Protein 3WG9 (pdb70)

Structure (mmCIF, N/CA/C/O backbone):
data_3WG9
#
_entry.id   3WG9
#
_cell.length_a   73.412
_cell.length_b   90.098
_cell.length_c   171.637
_cell.angle_alpha   90.00
_cell.angle_beta   90.00
_cell.angle_gamma   90.00
#
_symmetry.space_group_name_H-M   'P 21 21 21'
#
loop_
_entity.id
_entity.type
_entity.pdbx_description
1 polymer 'Redox-sensing transcriptional repressor rex'
2 non-polymer 'SULFATE ION'
3 water water
#
loop_
_atom_site.group_PDB
_atom_site.id
_atom_site.type_symbol
_atom_site.label_atom_id
_atom_site.label_alt_id
_atom_site.label_comp_id
_atom_site.label_asym_id
_atom_site.label_entity_id
_atom_site.label_seq_id
_atom_site.pdbx_PDB_ins_code
_atom_site.Cartn_x
_atom_site.Cartn_y
_atom_site.Cartn_z
_atom_site.occupancy
_atom_site.B_iso_or_equiv
_atom_site.auth_seq_id
_atom_site.auth_comp_id
_atom_site.auth_asym_id
_atom_site.auth_atom_id
_atom_site.pdbx_PDB_model_num
ATOM 1 N N . LYS A 1 4 ? 2.710 45.306 80.925 1.00 65.01 4 LYS A N 1
ATOM 2 C CA . LYS A 1 4 ? 3.563 44.679 79.852 1.00 64.44 4 LYS A CA 1
ATOM 3 C C . LYS A 1 4 ? 3.983 43.220 80.095 1.00 62.08 4 LYS A C 1
ATOM 4 O O . LYS A 1 4 ? 4.178 42.491 79.120 1.00 62.76 4 LYS A O 1
ATOM 10 N N . THR A 1 5 ? 4.131 42.788 81.355 1.00 60.20 5 THR A N 1
ATOM 11 C CA . THR A 1 5 ? 4.241 41.331 81.655 1.00 57.27 5 THR A CA 1
ATOM 12 C C . THR A 1 5 ? 3.066 40.823 82.487 1.00 58.07 5 THR A C 1
ATOM 13 O O . THR A 1 5 ? 2.354 41.632 83.068 1.00 58.27 5 THR A O 1
ATOM 17 N N . ILE A 1 6 ? 2.889 39.496 82.520 1.00 56.43 6 ILE A N 1
ATOM 18 C CA . ILE A 1 6 ? 1.983 38.788 83.436 1.00 55.97 6 ILE A CA 1
ATOM 19 C C . ILE A 1 6 ? 2.630 38.587 84.800 1.00 55.78 6 ILE A C 1
ATOM 20 O O . ILE A 1 6 ? 2.091 39.047 85.815 1.00 58.44 6 ILE A O 1
ATOM 25 N N . VAL A 1 7 ? 3.802 37.954 84.843 1.00 51.84 7 VAL A N 1
ATOM 26 C CA . VAL A 1 7 ? 4.508 37.739 86.093 1.00 50.45 7 VAL A CA 1
ATOM 27 C C . VAL A 1 7 ? 5.387 38.971 86.364 1.00 50.24 7 VAL A C 1
ATOM 28 O O . VAL A 1 7 ? 5.773 39.703 85.432 1.00 49.76 7 VAL A O 1
ATOM 32 N N . SER A 1 8 ? 5.705 39.229 87.632 1.00 51.05 8 SER A N 1
ATOM 33 C CA . SER A 1 8 ? 6.422 40.478 87.910 1.00 49.04 8 SER A CA 1
ATOM 34 C C . SER A 1 8 ? 7.889 40.460 87.471 1.00 48.15 8 SER A C 1
ATOM 35 O O . SER A 1 8 ? 8.604 39.468 87.662 1.00 47.98 8 SER A O 1
ATOM 38 N N . MET A 1 9 ? 8.374 41.619 87.028 1.00 47.32 9 MET A N 1
ATOM 39 C CA . MET A 1 9 ? 9.756 41.727 86.569 1.00 45.57 9 MET A CA 1
ATOM 40 C C . MET A 1 9 ? 10.723 41.307 87.654 1.00 44.73 9 MET A C 1
ATOM 41 O O . MET A 1 9 ? 11.760 40.711 87.387 1.00 42.25 9 MET A O 1
ATOM 46 N N . ALA A 1 10 ? 10.389 41.574 88.908 1.00 45.46 10 ALA A N 1
ATOM 47 C CA . ALA A 1 10 ? 11.324 41.205 89.963 1.00 44.56 10 ALA A CA 1
ATOM 48 C C . ALA A 1 10 ? 11.360 39.676 90.055 1.00 44.74 10 ALA A C 1
ATOM 49 O O . ALA A 1 10 ? 12.407 39.087 90.375 1.00 46.74 10 ALA A O 1
ATOM 51 N N . VAL A 1 11 ? 10.229 39.031 89.792 1.00 45.07 11 VAL A N 1
ATOM 52 C CA . VAL A 1 11 ? 10.258 37.550 89.732 1.00 45.03 11 VAL A CA 1
ATOM 53 C C . VAL A 1 11 ? 11.037 37.119 88.471 1.00 41.92 11 VAL A C 1
ATOM 54 O O . VAL A 1 11 ? 11.959 36.329 88.564 1.00 41.65 11 VAL A O 1
ATOM 58 N N . ILE A 1 12 ? 10.717 37.701 87.327 1.00 40.53 12 ILE A N 1
ATOM 59 C CA . ILE A 1 12 ? 11.359 37.268 86.066 1.00 39.60 12 ILE A CA 1
ATOM 60 C C . ILE A 1 12 ? 12.890 37.324 86.150 1.00 40.76 12 ILE A C 1
ATOM 61 O O . ILE A 1 12 ? 13.601 36.402 85.675 1.00 39.88 12 ILE A O 1
ATOM 66 N N . ARG A 1 13 ? 13.428 38.385 86.775 1.00 39.37 13 ARG A N 1
ATOM 67 C CA . ARG A 1 13 ? 14.870 38.535 86.874 1.00 37.77 13 ARG A CA 1
ATOM 68 C C . ARG A 1 13 ? 15.567 37.567 87.845 1.00 39.70 13 ARG A C 1
ATOM 69 O O . ARG A 1 13 ? 16.773 37.335 87.726 1.00 35.86 13 ARG A O 1
ATOM 77 N N . ARG A 1 14 ? 14.831 36.922 88.755 1.00 38.38 14 ARG A N 1
ATOM 78 C CA . ARG A 1 14 ? 15.505 35.897 89.568 1.00 39.67 14 ARG A CA 1
ATOM 79 C C . ARG A 1 14 ? 15.553 34.547 88.869 1.00 37.96 14 ARG A C 1
ATOM 80 O O . ARG A 1 14 ? 16.403 33.700 89.207 1.00 41.15 14 ARG A O 1
ATOM 88 N N . LEU A 1 15 ? 14.683 34.361 87.882 1.00 38.37 15 LEU A N 1
ATOM 89 C CA . LEU A 1 15 ? 14.609 33.068 87.156 1.00 39.57 15 LEU A CA 1
ATOM 90 C C . LEU A 1 15 ? 15.874 32.636 86.438 1.00 39.74 15 LEU A C 1
ATOM 91 O O . LEU A 1 15 ? 16.244 31.459 86.487 1.00 40.92 15 LEU A O 1
ATOM 96 N N . PRO A 1 16 ? 16.587 33.583 85.778 1.00 38.61 16 PRO A N 1
ATOM 97 C CA . PRO A 1 16 ? 17.828 33.103 85.168 1.00 38.08 16 PRO A CA 1
ATOM 98 C C . PRO A 1 16 ? 18.818 32.706 86.222 1.00 37.43 16 PRO A C 1
ATOM 99 O O . PRO A 1 16 ? 19.654 31.866 85.974 1.00 39.00 16 PRO A O 1
ATOM 103 N N . ARG A 1 17 ? 18.768 33.319 87.387 1.00 38.89 17 ARG A N 1
ATOM 104 C CA . ARG A 1 17 ? 19.691 32.911 88.439 1.00 40.96 17 ARG A CA 1
ATOM 105 C C . ARG A 1 17 ? 19.371 31.490 88.947 1.00 42.02 17 ARG A C 1
ATOM 106 O O . ARG A 1 17 ? 20.270 30.653 89.208 1.00 42.92 17 ARG A O 1
ATOM 114 N N . TYR A 1 18 ? 18.083 31.192 89.081 1.00 43.15 18 TYR A N 1
ATOM 115 C CA . TYR A 1 18 ? 17.743 29.796 89.454 1.00 41.94 18 TYR A CA 1
ATOM 116 C C . TYR A 1 18 ? 18.276 28.813 88.393 1.00 41.67 18 TYR A C 1
ATOM 117 O O . TYR A 1 18 ? 18.907 27.773 88.710 1.00 42.06 18 TYR A O 1
ATOM 126 N N . HIS A 1 19 ? 18.037 29.146 87.126 1.00 40.54 19 HIS A N 1
ATOM 127 C CA . HIS A 1 19 ? 18.511 28.336 86.012 1.00 42.05 19 HIS A CA 1
ATOM 128 C C . HIS A 1 19 ? 20.028 28.032 86.042 1.00 43.36 19 HIS A C 1
ATOM 129 O O . HIS A 1 19 ? 20.440 26.895 85.748 1.00 42.28 19 HIS A O 1
ATOM 136 N N . ARG A 1 20 ? 20.863 29.062 86.277 1.00 43.39 20 ARG A N 1
ATOM 137 C CA . ARG A 1 20 ? 22.337 28.849 86.386 1.00 44.13 20 ARG A CA 1
ATOM 138 C C . ARG A 1 20 ? 22.747 27.834 87.469 1.00 43.96 20 ARG A C 1
ATOM 139 O O . ARG A 1 20 ? 23.491 26.881 87.232 1.00 47.23 20 ARG A O 1
ATOM 147 N N . TYR A 1 21 ? 22.209 28.025 88.648 1.00 45.00 21 TYR A N 1
ATOM 148 C CA . TYR A 1 21 ? 22.478 27.152 89.752 1.00 49.34 21 TYR A CA 1
ATOM 149 C C . TYR A 1 21 ? 21.961 25.747 89.492 1.00 51.57 21 TYR A C 1
ATOM 150 O O . TYR A 1 21 ? 22.656 24.765 89.770 1.00 53.44 21 TYR A O 1
ATOM 159 N N . LEU A 1 22 ? 20.746 25.641 88.945 1.00 49.91 22 LEU A N 1
ATOM 160 C CA . LEU A 1 22 ? 20.233 24.321 88.635 1.00 51.25 22 LEU A CA 1
ATOM 161 C C . LEU A 1 22 ? 21.024 23.669 87.531 1.00 51.95 22 LEU A C 1
ATOM 162 O O . LEU A 1 22 ? 21.304 22.487 87.634 1.00 53.01 22 LEU A O 1
ATOM 167 N N . GLU A 1 23 ? 21.484 24.449 86.549 1.00 52.04 23 GLU A N 1
ATOM 168 C CA . GLU A 1 23 ? 22.369 23.919 85.516 1.00 54.98 23 GLU A CA 1
ATOM 169 C C . GLU A 1 23 ? 23.704 23.375 86.050 1.00 58.31 23 GLU A C 1
ATOM 170 O O . GLU A 1 23 ? 24.299 22.491 85.393 1.00 62.46 23 GLU A O 1
ATOM 176 N N . GLU A 1 24 ? 24.164 23.898 87.183 1.00 58.39 24 GLU A N 1
ATOM 177 C CA . GLU A 1 24 ? 25.435 23.508 87.794 1.00 60.76 24 GLU A CA 1
ATOM 178 C C . GLU A 1 24 ? 25.216 22.189 88.565 1.00 62.22 24 GLU A C 1
ATOM 179 O O . GLU A 1 24 ? 25.872 21.172 88.282 1.00 63.67 24 GLU A O 1
ATOM 185 N N . LEU A 1 25 ? 24.250 22.190 89.480 1.00 61.86 25 LEU A N 1
ATOM 186 C CA . LEU A 1 25 ? 23.807 20.951 90.129 1.00 62.52 25 LEU A CA 1
ATOM 187 C C . LEU A 1 25 ? 23.607 19.804 89.167 1.00 63.77 25 LEU A C 1
ATOM 188 O O . LEU A 1 25 ? 24.013 18.664 89.451 1.00 65.23 25 LEU A O 1
ATOM 193 N N . LEU A 1 26 ? 22.965 20.092 88.042 1.00 62.85 26 LEU A N 1
ATOM 194 C CA . LEU A 1 26 ? 22.700 19.102 87.015 1.00 65.36 26 LEU A CA 1
ATOM 195 C C . LEU A 1 26 ? 23.960 18.542 86.352 1.00 67.39 26 LEU A C 1
ATOM 196 O O . LEU A 1 26 ? 23.961 17.396 85.878 1.00 69.24 26 LEU A O 1
ATOM 201 N N . LYS A 1 27 ? 25.010 19.354 86.280 1.00 68.10 27 LYS A N 1
ATOM 202 C CA . LYS A 1 27 ? 26.302 18.906 85.739 1.00 69.94 27 LYS A CA 1
ATOM 203 C C . LYS A 1 27 ? 26.994 18.057 86.791 1.00 70.89 27 LYS A C 1
ATOM 204 O O . LYS A 1 27 ? 27.549 17.012 86.470 1.00 73.28 27 LYS A O 1
ATOM 210 N N . ASN A 1 28 ? 26.905 18.476 88.051 1.00 71.14 28 ASN A N 1
ATOM 211 C CA . ASN A 1 28 ? 27.408 17.677 89.171 1.00 72.34 28 ASN A CA 1
ATOM 212 C C . ASN A 1 28 ? 26.547 16.465 89.535 1.00 73.40 28 ASN A C 1
ATOM 213 O O . ASN A 1 28 ? 26.523 16.060 90.697 1.00 75.20 28 ASN A O 1
ATOM 218 N N . ASP A 1 29 ? 25.839 15.897 88.562 1.00 72.85 29 ASP A N 1
ATOM 219 C CA . ASP A 1 29 ? 24.868 14.818 88.788 1.00 72.84 29 ASP A CA 1
ATOM 220 C C . ASP A 1 29 ? 24.212 14.818 90.150 1.00 72.30 29 ASP A C 1
ATOM 221 O O . ASP A 1 29 ? 24.015 13.750 90.728 1.00 74.78 29 ASP A O 1
ATOM 226 N N . VAL A 1 30 ? 23.870 15.989 90.672 1.00 69.44 30 VAL A N 1
ATOM 227 C CA . VAL A 1 30 ? 23.059 16.062 91.887 1.00 69.33 30 VAL A CA 1
ATOM 228 C C . VAL A 1 30 ? 21.589 15.824 91.494 1.00 70.15 30 VAL A C 1
ATOM 229 O O . VAL A 1 30 ? 21.091 16.459 90.540 1.00 67.75 30 VAL A O 1
ATOM 233 N N . LYS A 1 31 ? 20.930 14.883 92.191 1.00 69.44 31 LYS A N 1
ATOM 234 C CA . LYS A 1 31 ? 19.547 14.513 91.916 1.00 68.88 31 LYS A CA 1
ATOM 235 C C . LYS A 1 31 ? 18.500 15.443 92.499 1.00 67.82 31 LYS A C 1
ATOM 236 O O . LYS A 1 31 ? 17.556 15.789 91.809 1.00 66.92 31 LYS A O 1
ATOM 242 N N . ARG A 1 32 ? 18.595 15.763 93.782 1.00 69.17 32 ARG A N 1
ATOM 243 C CA . ARG A 1 32 ? 17.623 16.665 94.415 1.00 70.70 32 ARG A CA 1
ATOM 244 C C . ARG A 1 32 ? 18.323 17.737 95.242 1.00 71.39 32 ARG A C 1
ATOM 245 O O . ARG A 1 32 ? 19.526 17.606 95.502 1.00 71.93 32 ARG A O 1
ATOM 253 N N . ILE A 1 33 ? 17.566 18.779 95.628 1.00 70.86 33 ILE A N 1
ATOM 254 C CA . ILE A 1 33 ? 17.980 19.841 96.563 1.00 71.11 33 ILE A CA 1
ATOM 255 C C . ILE A 1 33 ? 16.758 20.374 97.300 1.00 72.13 33 ILE A C 1
ATOM 256 O O . 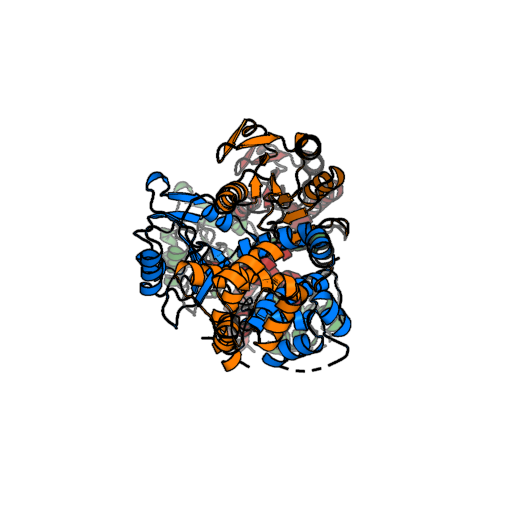ILE A 1 33 ? 15.707 20.629 96.692 1.00 70.26 33 ILE A O 1
ATOM 261 N N . SER A 1 34 ? 16.918 20.572 98.607 1.00 74.58 34 SER A N 1
ATOM 262 C CA . SER A 1 34 ? 15.858 21.099 99.458 1.00 76.64 34 SER A CA 1
ATOM 263 C C . SER A 1 34 ? 15.583 22.558 99.106 1.00 76.16 34 SER A C 1
ATOM 264 O O . SER A 1 34 ? 16.436 23.226 98.486 1.00 74.75 34 SER A O 1
ATOM 267 N N . SER A 1 35 ? 14.408 23.066 99.494 1.00 77.09 35 SER A N 1
ATOM 268 C CA . SER A 1 35 ? 14.184 24.525 99.406 1.00 76.22 35 SER A CA 1
ATOM 269 C C . SER A 1 35 ? 15.189 25.217 100.320 1.00 76.00 35 SER A C 1
ATOM 270 O O . SER A 1 35 ? 15.710 26.279 99.966 1.00 75.12 35 SER A O 1
ATOM 273 N N . ARG A 1 36 ? 15.479 24.596 101.470 1.00 77.52 36 ARG A N 1
ATOM 274 C CA . ARG A 1 36 ? 16.437 25.140 102.458 1.00 77.99 36 ARG A CA 1
ATOM 275 C C . ARG A 1 36 ? 17.781 25.457 101.821 1.00 76.14 36 ARG A C 1
ATOM 276 O O . ARG A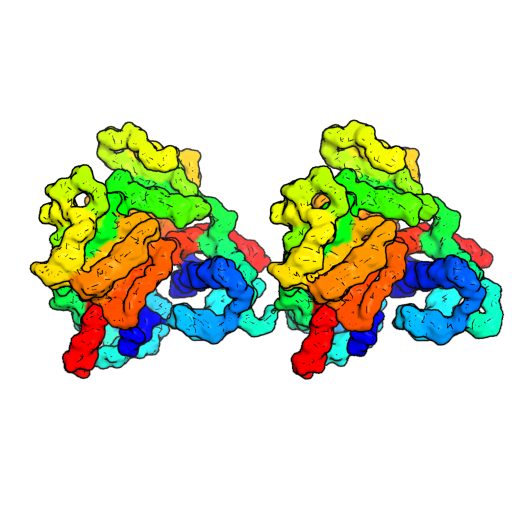 1 36 ? 18.239 26.607 101.867 1.00 74.92 36 ARG A O 1
ATOM 284 N N . GLU A 1 37 ? 18.406 24.430 101.245 1.00 76.26 37 GLU A N 1
ATOM 285 C CA . GLU A 1 37 ? 19.662 24.589 100.506 1.00 75.84 37 GLU A CA 1
ATOM 286 C C . GLU A 1 37 ? 19.608 25.645 99.409 1.00 73.33 37 GLU A C 1
ATOM 287 O O . GLU A 1 37 ? 20.605 26.330 99.111 1.00 73.50 37 GLU A O 1
ATOM 293 N N . LEU A 1 38 ? 18.455 25.755 98.769 1.00 71.78 38 LEU A N 1
ATOM 294 C CA . LEU A 1 38 ? 18.364 26.657 97.633 1.00 69.21 38 LEU A CA 1
ATOM 295 C C . LEU A 1 38 ? 18.133 28.080 98.134 1.00 69.06 38 LEU A C 1
ATOM 296 O O . LEU A 1 38 ? 18.912 28.954 97.779 1.00 68.28 38 LEU A O 1
ATOM 301 N N . SER A 1 39 ? 17.127 28.286 98.999 1.00 70.09 39 SER A N 1
ATOM 302 C CA . SER A 1 39 ? 16.792 29.583 99.644 1.00 70.15 39 SER A CA 1
ATOM 303 C C . SER A 1 39 ? 18.009 30.220 100.284 1.00 71.55 39 SER A C 1
ATOM 304 O O . SER A 1 39 ? 18.079 31.455 100.513 1.00 71.84 39 SER A O 1
ATOM 307 N N . GLU A 1 40 ? 18.903 29.314 100.672 1.00 73.18 40 GLU A N 1
ATOM 308 C CA . GLU A 1 40 ? 20.265 29.621 101.070 1.00 73.87 40 GLU A CA 1
ATOM 309 C C . GLU A 1 40 ? 21.056 30.179 99.886 1.00 71.70 40 GLU A C 1
ATOM 310 O O . GLU A 1 40 ? 21.235 31.404 99.786 1.00 72.67 40 GLU A O 1
ATOM 316 N N . LYS A 1 41 ? 21.510 29.329 98.966 1.00 71.25 41 LYS A N 1
ATOM 317 C CA . LYS A 1 41 ? 22.387 29.848 97.906 1.00 69.45 41 LYS A CA 1
ATOM 318 C C . LYS A 1 41 ? 21.884 31.016 97.069 1.00 67.92 41 LYS A C 1
ATOM 319 O O . LYS A 1 41 ? 22.697 31.742 96.502 1.00 67.40 41 LYS A O 1
ATOM 325 N N . MET A 1 42 ? 20.569 31.191 96.967 1.00 67.36 42 MET A N 1
ATOM 326 C CA . MET A 1 42 ? 20.021 32.354 96.262 1.00 65.59 42 MET A CA 1
ATOM 327 C C . MET A 1 42 ? 19.890 33.593 97.172 1.00 66.35 42 MET A C 1
ATOM 328 O O . MET A 1 42 ? 19.369 34.617 96.728 1.00 66.46 42 MET A O 1
ATOM 333 N N . GLY A 1 43 ? 20.251 33.493 98.450 1.00 66.82 43 GLY A N 1
ATOM 334 C CA . GLY A 1 43 ? 19.721 34.448 99.419 1.00 66.49 43 GLY A CA 1
ATOM 335 C C . GLY A 1 43 ? 18.329 34.995 99.075 1.00 66.52 43 GLY A C 1
ATOM 336 O O . GLY A 1 43 ? 18.085 36.203 99.224 1.00 66.47 43 GLY A O 1
ATOM 337 N N . VAL A 1 44 ? 17.411 34.141 98.602 1.00 66.38 44 VAL A N 1
ATOM 338 C CA . VAL A 1 44 ? 15.961 34.490 98.556 1.00 65.76 44 VAL A CA 1
ATOM 339 C C . VAL A 1 44 ? 15.049 33.561 99.426 1.00 67.97 44 VAL A C 1
ATOM 340 O O . VAL A 1 44 ? 15.249 32.318 99.483 1.00 68.44 44 VAL A O 1
ATOM 344 N N . THR A 1 45 ? 14.042 34.169 100.079 1.00 68.51 45 THR A N 1
ATOM 345 C CA . THR A 1 45 ? 13.225 33.472 101.103 1.00 68.96 45 THR A CA 1
ATOM 346 C C . THR A 1 45 ? 12.778 32.109 100.557 1.00 69.18 45 THR A C 1
ATOM 347 O O . THR A 1 45 ? 12.254 32.018 99.425 1.00 68.33 45 THR A O 1
ATOM 351 N N . ALA A 1 46 ? 12.983 31.050 101.351 1.00 69.58 46 ALA A N 1
ATOM 352 C CA . ALA A 1 46 ? 12.729 29.727 100.824 1.00 68.84 46 ALA A CA 1
ATOM 353 C C . ALA A 1 46 ? 11.291 29.843 100.364 1.00 69.36 46 ALA A C 1
ATOM 354 O O . ALA A 1 46 ? 10.826 29.094 99.468 1.00 69.79 46 ALA A O 1
ATOM 356 N N . SER A 1 47 ? 10.614 30.838 100.953 1.00 68.78 47 SER A N 1
ATOM 357 C CA . SER A 1 47 ? 9.208 31.093 100.650 1.00 68.58 47 SER A CA 1
ATOM 358 C C . SER A 1 47 ? 9.077 31.703 99.269 1.00 66.22 47 SER A C 1
ATOM 359 O O . SER A 1 47 ? 8.288 31.246 98.434 1.00 67.60 47 SER A O 1
ATOM 362 N N . GLN A 1 48 ? 9.823 32.780 99.061 1.00 64.68 48 GLN A N 1
ATOM 363 C CA . GLN A 1 48 ? 9.785 33.497 97.783 1.00 62.42 48 GLN A CA 1
ATOM 364 C C . GLN A 1 48 ? 10.261 32.607 96.611 1.00 61.25 48 GLN A C 1
ATOM 365 O O . GLN A 1 48 ? 9.506 32.416 95.630 1.00 63.74 48 GLN A O 1
ATOM 371 N N . ILE A 1 49 ? 11.416 31.944 96.725 1.00 61.11 49 ILE A N 1
ATOM 372 C CA . ILE A 1 49 ? 11.637 30.796 95.771 1.00 60.21 49 ILE A CA 1
ATOM 373 C C . ILE A 1 49 ? 10.407 29.947 95.503 1.00 60.14 49 ILE A C 1
ATOM 374 O O . ILE A 1 49 ? 10.001 29.779 94.339 1.00 60.44 49 ILE A O 1
ATOM 379 N N . ARG A 1 50 ? 9.823 29.382 96.573 1.00 61.18 50 ARG A N 1
ATOM 380 C CA . ARG A 1 50 ? 8.643 28.523 96.422 1.00 61.65 50 ARG A CA 1
ATOM 381 C C . ARG A 1 50 ? 7.569 29.396 95.782 1.00 60.86 50 ARG A C 1
ATOM 382 O O . ARG A 1 50 ? 6.860 28.969 94.871 1.00 61.49 50 ARG A O 1
ATOM 390 N N . GLN A 1 51 ? 7.494 30.657 96.205 1.00 61.62 51 GLN A N 1
ATOM 391 C CA . GLN A 1 51 ? 6.454 31.542 95.649 1.00 61.12 51 GLN A CA 1
ATOM 392 C C . GLN A 1 51 ? 6.797 32.014 94.244 1.00 59.32 51 GLN A C 1
ATOM 393 O O . GLN A 1 51 ? 5.874 32.262 93.445 1.00 61.01 51 GLN A O 1
ATOM 399 N N . ASP A 1 52 ? 8.098 32.177 93.954 1.00 57.68 52 ASP A N 1
ATOM 400 C CA . ASP A 1 52 ? 8.547 32.471 92.547 1.00 55.45 52 ASP A CA 1
ATOM 401 C C . ASP A 1 52 ? 7.961 31.352 91.645 1.00 55.21 52 ASP A C 1
ATOM 402 O O . ASP A 1 52 ? 7.144 31.577 90.717 1.00 53.16 52 ASP A O 1
ATOM 407 N N . LEU A 1 53 ? 8.255 30.111 92.025 1.00 57.10 53 LEU A N 1
ATOM 408 C CA . LEU A 1 53 ? 7.906 28.954 91.194 1.00 57.24 53 LEU A CA 1
ATOM 409 C C . LEU A 1 53 ? 6.404 28.727 91.076 1.00 60.25 53 LEU A C 1
ATOM 410 O O . LEU A 1 53 ? 5.889 28.410 89.982 1.00 58.35 53 LEU A O 1
ATOM 415 N N . ASN A 1 54 ? 5.690 28.984 92.186 1.00 62.58 54 ASN A N 1
ATOM 416 C CA . ASN A 1 54 ? 4.228 28.831 92.207 1.00 63.19 54 ASN A CA 1
ATOM 417 C C . ASN A 1 54 ? 3.526 29.728 91.218 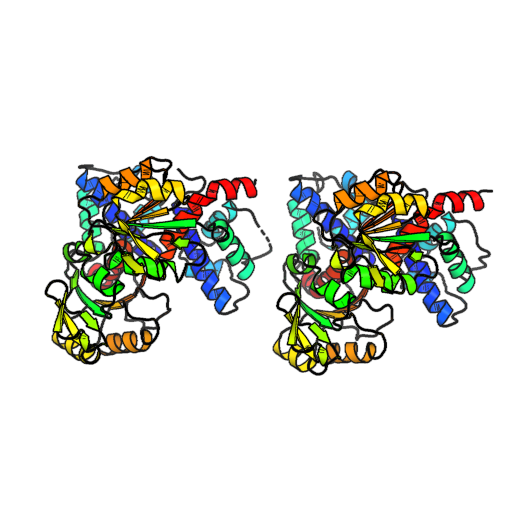1.00 62.97 54 ASN A C 1
ATOM 418 O O . ASN A 1 54 ? 2.305 29.629 91.015 1.00 63.30 54 ASN A O 1
ATOM 423 N N . ASN A 1 55 ? 4.301 30.613 90.590 1.00 60.45 55 ASN A N 1
ATOM 424 C CA . ASN A 1 55 ? 3.748 31.428 89.523 1.00 59.74 55 ASN A CA 1
ATOM 425 C C . ASN A 1 55 ? 3.559 30.557 88.308 1.00 59.60 55 ASN A C 1
ATOM 426 O O . ASN A 1 55 ? 2.778 30.904 87.407 1.00 60.89 55 ASN A O 1
ATOM 431 N N . PHE A 1 56 ? 4.290 29.434 88.278 1.00 60.45 56 PHE A N 1
ATOM 432 C CA . PHE A 1 56 ? 4.333 28.569 87.088 1.00 60.70 56 PHE A CA 1
ATOM 433 C C . PHE A 1 56 ? 3.803 27.143 87.348 1.00 65.20 56 PHE A C 1
ATOM 434 O O . PHE A 1 56 ? 3.731 26.357 86.412 1.00 65.59 56 PHE A O 1
ATOM 442 N N . GLY A 1 57 ? 3.443 26.835 88.603 1.00 69.74 57 GLY A N 1
ATOM 443 C CA . GLY A 1 57 ? 2.778 25.568 88.994 1.00 73.70 57 GLY A CA 1
ATOM 444 C C . GLY A 1 57 ? 3.665 24.640 89.811 1.00 76.10 57 GLY A C 1
ATOM 445 O O . GLY A 1 57 ? 4.386 25.078 90.722 1.00 77.32 57 GLY A O 1
ATOM 446 N N . GLY A 1 63 ? 7.321 17.834 99.151 1.00 96.49 63 GLY A N 1
ATOM 447 C CA . GLY A 1 63 ? 8.319 17.328 98.218 1.00 94.50 63 GLY A CA 1
ATOM 448 C C . GLY A 1 63 ? 9.448 16.690 99.003 1.00 95.04 63 GLY A C 1
ATOM 449 O O . GLY A 1 63 ? 9.466 16.749 100.240 1.00 95.70 63 GLY A O 1
ATOM 450 N N . TYR A 1 64 ? 10.354 16.036 98.271 1.00 93.62 64 TYR A N 1
ATOM 451 C CA . TYR A 1 64 ? 11.669 15.598 98.781 1.00 92.18 64 TYR A CA 1
ATOM 452 C C . TYR A 1 64 ? 12.637 16.777 98.521 1.00 88.63 64 TYR A C 1
ATOM 453 O O . TYR A 1 64 ? 13.837 16.572 98.282 1.00 87.98 64 TYR A O 1
ATOM 462 N N . GLY A 1 65 ? 12.098 18.002 98.577 1.00 85.33 65 GLY A N 1
ATOM 463 C CA . GLY A 1 65 ? 12.732 19.176 97.960 1.00 79.76 65 GLY A CA 1
ATOM 464 C C . GLY A 1 65 ? 12.290 19.387 96.514 1.00 76.78 65 GLY A C 1
ATOM 465 O O . GLY A 1 65 ? 11.079 19.360 96.198 1.00 77.01 65 GLY A O 1
ATOM 466 N N . TYR A 1 66 ? 13.274 19.642 95.642 1.00 72.25 66 TYR A N 1
ATOM 467 C CA . TYR A 1 66 ? 13.079 19.739 94.185 1.00 65.88 66 TYR A CA 1
ATOM 468 C C . TYR A 1 66 ? 13.898 18.636 93.509 1.00 63.63 66 TYR A C 1
ATOM 469 O O . TYR A 1 66 ? 15.030 18.386 93.913 1.00 61.63 66 TYR A O 1
ATOM 478 N N . ASN A 1 67 ? 13.322 17.935 92.530 1.00 61.09 67 ASN A N 1
ATOM 479 C CA . ASN A 1 67 ? 14.158 17.159 91.605 1.00 60.51 67 ASN A CA 1
ATOM 480 C C . ASN A 1 67 ? 14.922 18.141 90.713 1.00 57.98 67 ASN A C 1
ATOM 481 O O . ASN A 1 67 ? 14.307 18.990 90.060 1.00 54.90 67 ASN A O 1
ATOM 486 N N . VAL A 1 68 ? 16.235 17.950 90.609 1.00 58.43 68 VAL A N 1
ATOM 487 C CA . VAL A 1 68 ? 17.088 18.873 89.855 1.00 56.85 68 VAL A CA 1
ATOM 488 C C . VAL A 1 68 ? 16.769 18.881 88.366 1.00 55.72 68 VAL A C 1
ATOM 489 O O . VAL A 1 68 ? 16.606 19.952 87.788 1.00 54.49 68 VAL A O 1
ATOM 493 N N . GLU A 1 69 ? 16.691 17.717 87.730 1.00 55.35 69 GLU A N 1
ATOM 494 C CA . GLU A 1 69 ? 16.601 17.705 86.284 1.00 53.83 69 GLU A CA 1
ATOM 495 C C . GLU A 1 69 ? 15.237 18.300 85.946 1.00 52.89 69 GLU A C 1
ATOM 496 O O . GLU A 1 69 ? 15.138 19.087 85.010 1.00 49.83 69 GLU A O 1
ATOM 502 N N . GLU A 1 70 ? 14.197 17.889 86.685 1.00 52.08 70 GLU A N 1
ATOM 503 C CA . GLU A 1 70 ? 12.820 18.382 86.463 1.00 51.64 70 GLU A CA 1
ATOM 504 C C . GLU A 1 70 ? 12.724 19.917 86.581 1.00 48.25 70 GLU A C 1
ATOM 505 O O . GLU A 1 70 ? 12.178 20.571 85.694 1.00 44.99 70 GLU A O 1
ATOM 511 N N . LEU A 1 71 ? 13.282 20.480 87.654 1.00 46.17 71 LEU A N 1
ATOM 512 C CA . LEU A 1 71 ? 13.234 21.920 87.860 1.00 45.33 71 LEU A CA 1
ATOM 513 C C . LEU A 1 71 ? 14.081 22.665 86.786 1.00 44.97 71 LEU A C 1
ATOM 514 O O . LEU A 1 71 ? 13.652 23.677 86.226 1.00 42.76 71 LEU A O 1
ATOM 519 N N . TYR A 1 72 ? 15.248 22.115 86.446 1.00 45.77 72 TYR A N 1
ATOM 520 C CA . TYR A 1 72 ? 16.071 22.702 85.395 1.00 44.85 72 TYR A CA 1
ATOM 521 C C . TYR A 1 72 ? 15.335 22.722 84.051 1.00 45.30 72 TYR A C 1
ATOM 522 O O . TYR A 1 72 ? 15.297 23.750 83.357 1.00 41.26 72 TYR A O 1
ATOM 531 N N . ASN A 1 73 ? 14.724 21.594 83.678 1.00 43.04 73 ASN A N 1
ATOM 532 C CA . ASN A 1 73 ? 13.998 21.566 82.420 1.00 44.72 73 ASN A CA 1
ATOM 533 C C . ASN A 1 73 ? 12.835 22.519 82.456 1.00 43.07 73 ASN A C 1
ATOM 534 O O . ASN A 1 73 ? 12.473 23.070 81.416 1.00 41.95 73 ASN A O 1
ATOM 539 N N . ASN A 1 74 ? 12.174 22.618 83.612 1.00 43.07 74 ASN A N 1
ATOM 540 C CA . ASN A 1 74 ? 11.012 23.477 83.717 1.00 44.18 74 ASN A CA 1
ATOM 541 C C . ASN A 1 74 ? 11.480 24.944 83.553 1.00 43.13 74 ASN A C 1
ATOM 542 O O . ASN A 1 74 ? 10.863 25.717 82.845 1.00 43.33 74 ASN A O 1
ATOM 547 N N . LEU A 1 75 ? 12.540 25.304 84.264 1.00 41.91 75 LEU A N 1
ATOM 548 C CA . LEU A 1 75 ? 13.137 26.656 84.137 1.00 41.49 75 LEU A CA 1
ATOM 549 C C . LEU A 1 75 ? 13.566 26.946 82.697 1.00 38.87 75 LEU A C 1
ATOM 550 O O . LEU A 1 75 ? 13.341 28.051 82.198 1.00 40.88 75 LEU A O 1
ATOM 555 N N . THR A 1 76 ? 14.175 25.976 82.024 1.00 40.41 76 THR A N 1
ATOM 556 C CA . THR A 1 76 ? 14.488 26.127 80.625 1.00 39.55 76 THR A CA 1
ATOM 557 C C . THR A 1 76 ? 13.265 26.488 79.756 1.00 40.94 76 THR A C 1
ATOM 558 O O . THR A 1 76 ? 13.329 27.413 78.905 1.00 40.26 76 THR A O 1
ATOM 562 N N . LYS A 1 77 ? 12.144 25.767 79.931 1.00 40.27 77 LYS A N 1
ATOM 563 C CA . LYS A 1 77 ? 10.966 26.074 79.111 1.00 42.17 77 LYS A CA 1
ATOM 564 C C . LYS A 1 77 ? 10.373 27.396 79.529 1.00 39.10 77 LYS A C 1
ATOM 565 O O . LYS A 1 77 ? 9.894 28.157 78.675 1.00 39.60 77 LYS A O 1
ATOM 571 N N . ILE A 1 78 ? 10.340 27.668 80.835 1.00 39.56 78 ILE A N 1
ATOM 572 C CA . ILE A 1 78 ? 9.773 28.953 81.284 1.00 39.14 78 ILE A CA 1
ATOM 573 C C . ILE A 1 78 ? 10.530 30.159 80.676 1.00 39.30 78 ILE A C 1
ATOM 574 O O . ILE A 1 78 ? 9.943 31.212 80.378 1.00 36.60 78 ILE A O 1
ATOM 579 N N . LEU A 1 79 ? 11.846 30.019 80.566 1.00 37.02 79 LEU A N 1
ATOM 580 C CA . LEU A 1 79 ? 12.700 31.101 80.085 1.00 35.96 79 LEU A CA 1
ATOM 581 C C . LEU A 1 79 ? 12.689 31.184 78.558 1.00 36.26 79 LEU A C 1
ATOM 582 O O . LEU A 1 79 ? 13.346 32.035 77.943 1.00 37.29 79 LEU A O 1
ATOM 587 N N . GLY A 1 80 ? 11.904 30.320 77.933 1.00 37.50 80 GLY A N 1
ATOM 588 C CA . GLY A 1 80 ? 11.851 30.234 76.479 1.00 38.18 80 GLY A CA 1
ATOM 589 C C . GLY A 1 80 ? 13.101 29.721 75.798 1.00 38.90 80 GLY A C 1
ATOM 590 O O . GLY A 1 80 ? 13.296 29.910 74.564 1.00 38.45 80 GLY A O 1
ATOM 591 N N . LEU A 1 81 ? 13.945 29.052 76.574 1.00 38.04 81 LEU A N 1
ATOM 592 C CA . LEU A 1 81 ? 15.188 28.496 76.051 1.00 40.36 81 LEU A CA 1
ATOM 593 C C . LEU A 1 81 ? 15.003 27.113 75.394 1.00 43.91 81 LEU A C 1
ATOM 594 O O . LEU A 1 81 ? 15.964 26.408 75.133 1.00 44.80 81 LEU A O 1
ATOM 599 N N . ASP A 1 82 ? 13.771 26.749 75.090 1.00 45.23 82 ASP A N 1
ATOM 600 C CA . ASP A 1 82 ? 13.525 25.526 74.371 1.00 50.27 82 ASP A CA 1
ATOM 601 C C . ASP A 1 82 ? 13.256 25.907 72.918 1.00 50.68 82 ASP A C 1
ATOM 602 O O . ASP A 1 82 ? 12.860 25.054 72.147 1.00 51.14 82 ASP A O 1
ATOM 607 N N . LYS A 1 83 ? 13.411 27.194 72.574 1.00 49.09 83 LYS A N 1
ATOM 608 C CA . LYS A 1 83 ? 13.275 27.680 71.189 1.00 49.64 83 LYS A CA 1
ATOM 609 C C . LYS A 1 83 ? 14.601 28.290 70.759 1.00 47.03 83 LYS A C 1
ATOM 610 O O . LYS A 1 83 ? 15.466 28.563 71.582 1.00 46.93 83 LYS A O 1
ATOM 616 N N . THR A 1 84 ? 14.770 28.543 69.474 1.00 46.32 84 THR A N 1
ATOM 617 C CA . THR A 1 84 ? 15.966 29.252 69.004 1.00 46.04 84 THR A CA 1
ATOM 618 C C . THR A 1 84 ? 15.487 30.641 68.581 1.00 44.28 84 THR A C 1
ATOM 619 O O . THR A 1 84 ? 14.294 30.801 68.286 1.00 44.62 84 THR A O 1
ATOM 623 N N . TYR A 1 85 ? 16.375 31.639 68.649 1.00 41.29 85 TYR A N 1
ATOM 624 C CA . TYR A 1 85 ? 16.063 33.039 68.297 1.00 38.65 85 TYR A CA 1
ATOM 625 C C . TYR A 1 85 ? 17.090 33.465 67.254 1.00 39.13 85 TYR A C 1
ATOM 626 O O . TYR A 1 85 ? 18.264 33.075 67.346 1.00 38.75 85 TYR A O 1
ATOM 635 N N . ASN A 1 86 ? 16.612 34.168 66.231 1.00 37.90 86 ASN A N 1
ATOM 636 C CA . ASN A 1 86 ? 17.477 34.880 65.300 1.00 38.80 86 ASN A CA 1
ATOM 637 C C . ASN A 1 86 ? 17.749 36.312 65.744 1.00 36.26 86 ASN A C 1
ATOM 638 O O . ASN A 1 86 ? 16.833 37.070 66.005 1.00 36.83 86 ASN A O 1
ATOM 643 N N . THR A 1 87 ? 19.029 36.638 65.826 1.00 33.99 87 THR A N 1
ATOM 644 C CA . THR A 1 87 ? 19.469 37.938 66.288 1.00 34.08 87 THR A CA 1
ATOM 645 C C . THR A 1 87 ? 20.249 38.658 65.199 1.00 33.69 87 THR A C 1
ATOM 646 O O . THR A 1 87 ? 20.838 38.024 64.298 1.00 35.09 87 THR A O 1
ATOM 650 N N . ILE A 1 88 ? 20.315 39.975 65.328 1.00 31.15 88 ILE A N 1
ATOM 651 C CA . ILE A 1 88 ? 21.273 40.749 64.565 1.00 32.00 88 ILE A CA 1
ATOM 652 C C . ILE A 1 88 ? 21.858 41.754 65.531 1.00 31.00 88 ILE A C 1
ATOM 653 O O . ILE A 1 88 ? 21.247 42.081 66.565 1.00 29.73 88 ILE A O 1
ATOM 658 N N . ILE A 1 89 ? 23.060 42.210 65.207 1.00 29.89 89 ILE A N 1
ATOM 659 C CA . ILE A 1 89 ? 23.744 43.236 65.983 1.00 29.54 89 ILE A CA 1
ATOM 660 C C . ILE A 1 89 ? 23.884 44.485 65.173 1.00 31.56 89 ILE A C 1
ATOM 661 O O . ILE A 1 89 ? 24.312 44.427 63.986 1.00 33.19 89 ILE A O 1
ATOM 666 N N . ILE A 1 90 ? 23.475 45.603 65.761 1.00 28.50 90 ILE A N 1
ATOM 667 C CA . ILE A 1 90 ? 23.671 46.882 65.101 1.00 31.31 90 ILE A CA 1
ATOM 668 C C . ILE A 1 90 ? 24.864 47.550 65.782 1.00 32.81 90 ILE A C 1
ATOM 669 O O . ILE A 1 90 ? 24.839 47.739 66.984 1.00 32.90 90 ILE A O 1
ATOM 674 N N . GLY A 1 91 ? 25.888 47.933 65.017 1.00 33.80 91 GLY A N 1
ATOM 675 C CA . GLY A 1 91 ? 27.153 48.503 65.536 1.00 33.55 91 GLY A CA 1
ATOM 676 C C . GLY A 1 91 ? 28.277 47.473 65.495 1.00 35.98 91 GLY A C 1
ATOM 677 O O . GLY A 1 91 ? 28.254 46.468 66.242 1.00 34.52 91 GLY A O 1
ATOM 678 N N . ALA A 1 92 ? 29.290 47.711 64.662 1.00 35.77 92 ALA A N 1
ATOM 679 C CA . ALA A 1 92 ? 30.405 46.767 64.563 1.00 38.16 92 ALA A CA 1
ATOM 680 C C . ALA A 1 92 ? 31.673 47.280 65.255 1.00 39.42 92 ALA A C 1
ATOM 681 O O . ALA A 1 92 ? 32.795 46.920 64.875 1.00 41.43 92 ALA A O 1
ATOM 683 N N . GLY A 1 93 ? 31.512 48.168 66.232 1.00 39.96 93 GLY A N 1
ATOM 684 C CA . GLY A 1 93 ? 32.635 48.644 67.033 1.00 37.09 93 GLY A CA 1
ATOM 685 C C . GLY A 1 93 ? 33.112 47.613 68.028 1.00 35.25 93 GLY A C 1
ATOM 686 O O . GLY A 1 93 ? 32.748 46.427 67.918 1.00 34.03 93 GLY A O 1
ATOM 687 N N . ASN A 1 94 ? 33.966 48.005 69.011 1.00 34.35 94 ASN A N 1
ATOM 688 C CA . ASN A 1 94 ? 34.476 46.934 69.910 1.00 32.07 94 ASN A CA 1
ATOM 689 C C . ASN A 1 94 ? 33.356 46.155 70.659 1.00 29.91 94 ASN A C 1
ATOM 690 O O . ASN A 1 94 ? 33.353 44.945 70.740 1.00 30.79 94 ASN A O 1
ATOM 695 N N . LEU A 1 95 ? 32.391 46.888 71.176 1.00 30.06 95 LEU A N 1
ATOM 696 C CA . LEU A 1 95 ? 31.292 46.241 71.941 1.00 30.65 95 LEU A CA 1
ATOM 697 C C . LEU A 1 95 ? 30.477 45.299 71.042 1.00 29.98 95 LEU A C 1
ATOM 698 O O . LEU A 1 95 ? 30.272 44.109 71.334 1.00 29.65 95 LEU A O 1
ATOM 703 N N . GLY A 1 96 ? 30.062 45.810 69.871 1.00 32.32 96 GLY A N 1
ATOM 704 C CA . GLY A 1 96 ? 29.423 44.908 68.900 1.00 30.44 96 GLY A CA 1
ATOM 705 C C . GLY A 1 96 ? 30.178 43.655 68.575 1.00 30.97 96 GLY A C 1
ATOM 706 O O . GLY A 1 96 ? 29.604 42.560 68.477 1.00 29.58 96 GLY A O 1
ATOM 707 N N . GLN A 1 97 ? 31.485 43.782 68.347 1.00 32.31 97 GLN A N 1
ATOM 708 C CA . GLN A 1 97 ? 32.255 42.594 67.982 1.00 33.09 97 GLN A CA 1
ATOM 709 C C . GLN A 1 97 ? 32.420 41.685 69.185 1.00 32.50 97 GLN A C 1
ATOM 710 O O . GLN A 1 97 ? 32.348 40.454 69.075 1.00 32.55 97 GLN A O 1
ATOM 716 N N . ALA A 1 98 ? 32.577 42.316 70.354 1.00 31.50 98 ALA A N 1
ATOM 717 C CA . ALA A 1 98 ? 32.623 41.546 71.623 1.00 33.01 98 ALA A CA 1
ATOM 718 C C . ALA A 1 98 ? 31.353 40.703 71.759 1.00 32.47 98 ALA A C 1
ATOM 719 O O . ALA A 1 98 ? 31.381 39.516 72.078 1.00 33.63 98 ALA A O 1
ATOM 721 N N . ILE A 1 99 ? 30.201 41.310 71.465 1.00 32.91 99 ILE A N 1
ATOM 722 C CA . ILE A 1 99 ? 28.973 40.576 71.645 1.00 31.86 99 ILE A CA 1
ATOM 723 C C . ILE A 1 99 ? 28.823 39.478 70.558 1.00 35.76 99 ILE A C 1
ATOM 724 O O . ILE A 1 99 ? 28.330 38.370 70.820 1.00 35.42 99 ILE A O 1
ATOM 729 N N . ALA A 1 100 ? 29.228 39.776 69.330 1.00 37.33 100 ALA A N 1
ATOM 730 C CA . ALA A 1 100 ? 29.192 38.746 68.271 1.00 40.65 100 ALA A CA 1
ATOM 731 C C . ALA A 1 100 ? 30.055 37.535 68.667 1.00 44.21 100 ALA A C 1
ATOM 732 O O . ALA A 1 100 ? 29.666 36.381 68.442 1.00 46.72 100 ALA A O 1
ATOM 734 N N . ASN A 1 101 ? 31.203 37.810 69.291 1.00 44.93 101 ASN A N 1
ATOM 735 C CA . ASN A 1 101 ? 32.141 36.752 69.669 1.00 47.87 101 ASN A CA 1
ATOM 736 C C . ASN A 1 101 ? 31.852 36.169 71.041 1.00 47.92 101 ASN A C 1
ATOM 737 O O . ASN A 1 101 ? 32.647 35.345 71.517 1.00 47.70 101 ASN A O 1
ATOM 742 N N . TYR A 1 102 ? 30.748 36.588 71.670 1.00 46.36 102 TYR A N 1
ATOM 743 C CA . TYR A 1 102 ? 30.317 36.008 72.960 1.00 47.08 102 TYR A CA 1
ATOM 744 C C . TYR A 1 102 ? 29.554 34.714 72.711 1.00 48.80 102 TYR A C 1
ATOM 745 O O . TYR A 1 102 ? 28.336 34.657 72.887 1.00 49.87 102 TYR A O 1
ATOM 754 N N . THR A 1 103 ? 30.274 33.660 72.332 1.00 50.00 103 THR A N 1
ATOM 755 C CA . THR A 1 103 ? 29.640 32.432 71.824 1.00 49.97 103 THR A CA 1
ATOM 756 C C . THR A 1 103 ? 28.808 31.600 72.820 1.00 48.36 103 THR A C 1
ATOM 757 O O . THR A 1 103 ? 28.096 30.705 72.392 1.00 47.67 103 THR A O 1
ATOM 761 N N . SER A 1 104 ? 28.846 31.900 74.118 1.00 44.92 104 SER A N 1
ATOM 762 C CA . SER A 1 104 ? 27.867 31.286 75.033 1.00 45.78 104 SER A CA 1
ATOM 763 C C . SER A 1 104 ? 26.398 31.527 74.648 1.00 45.06 104 SER A C 1
ATOM 764 O O . SER A 1 104 ? 25.559 30.653 74.845 1.00 47.32 104 SER A O 1
ATOM 767 N N . PHE A 1 105 ? 26.090 32.713 74.130 1.00 45.46 105 PHE A N 1
ATOM 768 C CA . PHE A 1 105 ? 24.708 33.040 73.707 1.00 45.11 105 PHE A CA 1
ATOM 769 C C . PHE A 1 105 ? 24.238 32.117 72.562 1.00 45.00 105 PHE A C 1
ATOM 770 O O . PHE A 1 105 ? 23.141 31.566 72.627 1.00 43.20 105 PHE A O 1
ATOM 778 N N . GLU A 1 106 ? 25.088 31.951 71.539 1.00 46.32 106 GLU A N 1
ATOM 779 C CA . GLU A 1 106 ? 24.859 31.018 70.417 1.00 50.31 106 GLU A CA 1
ATOM 780 C C . GLU A 1 106 ? 24.559 29.617 70.960 1.00 50.88 106 GLU A C 1
ATOM 781 O O . GLU A 1 106 ? 23.536 29.019 70.699 1.00 51.96 106 GLU A O 1
ATOM 787 N N . LYS A 1 107 ? 25.481 29.128 71.770 1.00 53.30 107 LYS A N 1
ATOM 788 C CA . LYS A 1 107 ? 25.317 27.855 72.451 1.00 55.19 107 LYS A CA 1
ATOM 789 C C . LYS A 1 107 ? 23.947 27.757 73.152 1.00 54.89 107 LYS A C 1
ATOM 790 O O . LYS A 1 107 ? 23.382 26.681 73.223 1.00 54.39 107 LYS A O 1
ATOM 796 N N . SER A 1 108 ? 23.408 28.882 73.647 1.00 53.60 108 SER A N 1
ATOM 797 C CA . SER A 1 108 ? 22.104 28.876 74.322 1.00 51.38 108 SER A CA 1
ATOM 798 C C . SER A 1 108 ? 20.927 29.044 73.364 1.00 51.09 108 SER A C 1
ATOM 799 O O . SER A 1 108 ? 19.765 29.020 73.783 1.00 51.48 108 SER A O 1
ATOM 802 N N . GLY A 1 109 ? 21.204 29.194 72.070 1.00 48.65 109 GLY A N 1
ATOM 803 C CA . GLY A 1 109 ? 20.110 29.210 71.095 1.00 45.00 109 GLY A CA 1
ATOM 804 C C . GLY A 1 109 ? 19.832 30.563 70.445 1.00 42.34 109 GLY A C 1
ATOM 805 O O . GLY A 1 109 ? 18.821 30.752 69.795 1.00 41.85 109 GLY A O 1
ATOM 806 N N . PHE A 1 110 ? 20.723 31.520 70.615 1.00 40.44 110 PHE A N 1
ATOM 807 C CA . PHE A 1 110 ? 20.537 32.832 70.016 1.00 39.82 110 PHE A CA 1
ATOM 808 C C . PHE A 1 110 ? 21.461 32.882 68.816 1.00 40.32 110 PHE A C 1
ATOM 809 O O . PHE A 1 110 ? 22.665 33.017 68.953 1.00 42.44 110 PHE A O 1
ATOM 817 N N . ASN A 1 111 ? 20.895 32.759 67.636 1.00 41.11 111 ASN A N 1
ATOM 818 C CA . ASN A 1 111 ? 21.706 32.596 66.442 1.00 41.51 111 ASN A CA 1
ATOM 819 C C . ASN A 1 111 ? 21.890 33.914 65.705 1.00 39.71 111 ASN A C 1
ATOM 820 O O . ASN A 1 111 ? 20.961 34.468 65.126 1.00 40.29 111 ASN A O 1
ATOM 825 N N . LEU A 1 112 ? 23.124 34.391 65.673 1.00 39.14 112 LEU A N 1
ATOM 826 C CA . LEU A 1 112 ? 23.392 35.670 65.017 1.00 38.66 112 LEU A CA 1
ATOM 827 C C . LEU A 1 112 ? 23.311 35.516 63.497 1.00 41.10 112 LEU A C 1
ATOM 828 O O . LEU A 1 112 ? 24.047 34.702 62.923 1.00 40.37 112 LEU A O 1
ATOM 833 N N . LYS A 1 113 ? 22.505 36.358 62.869 1.00 39.63 113 LYS A N 1
ATOM 834 C CA . LYS A 1 113 ? 22.207 36.303 61.458 1.00 41.11 113 LYS A CA 1
ATOM 835 C C . LYS A 1 113 ? 22.903 37.416 60.678 1.00 41.56 113 LYS A C 1
ATOM 836 O O . LYS A 1 113 ? 23.156 37.240 59.508 1.00 40.41 113 LYS A O 1
ATOM 842 N N . GLY A 1 114 ? 23.212 38.561 61.285 1.00 40.04 114 GLY A N 1
ATOM 843 C CA . GLY A 1 114 ? 23.893 39.611 60.518 1.00 37.60 114 GLY A CA 1
ATOM 844 C C . GLY A 1 114 ? 24.349 40.701 61.439 1.00 36.95 114 GLY A C 1
ATOM 845 O O . GLY A 1 114 ? 23.862 40.803 62.576 1.00 34.24 114 GLY A O 1
ATOM 846 N N . ILE A 1 115 ? 25.373 41.426 61.020 1.00 34.70 115 ILE A N 1
ATOM 847 C CA . ILE A 1 115 ? 25.896 42.553 61.804 1.00 34.84 115 ILE A CA 1
ATOM 848 C C . ILE A 1 115 ? 25.770 43.780 60.909 1.00 36.35 115 ILE A C 1
ATOM 849 O O . ILE A 1 115 ? 25.961 43.625 59.692 1.00 37.48 115 ILE A O 1
ATOM 854 N N . PHE A 1 116 ? 25.415 44.952 61.451 1.00 33.74 116 PHE A N 1
ATOM 855 C CA . PHE A 1 116 ? 25.150 46.120 60.635 1.00 36.29 116 PHE A CA 1
ATOM 856 C C . PHE A 1 116 ? 25.955 47.321 61.139 1.00 38.85 116 PHE A C 1
ATOM 857 O O . PHE A 1 116 ? 26.139 47.520 62.343 1.00 38.72 116 PHE A O 1
ATOM 865 N N . ASP A 1 117 ? 26.533 48.079 60.218 1.00 37.74 117 ASP A N 1
ATOM 866 C CA . ASP A 1 117 ? 27.293 49.253 60.584 1.00 39.12 117 ASP A CA 1
ATOM 867 C C . ASP A 1 117 ? 27.049 50.357 59.575 1.00 42.20 117 ASP A C 1
ATOM 868 O O . ASP A 1 117 ? 26.565 50.085 58.466 1.00 42.69 117 ASP A O 1
ATOM 873 N N . ILE A 1 118 ? 27.288 51.591 59.979 1.00 43.29 118 ILE A N 1
ATOM 874 C CA . ILE A 1 118 ? 27.234 52.721 59.059 1.00 49.36 118 ILE A CA 1
ATOM 875 C C . ILE A 1 118 ? 28.513 52.906 58.252 1.00 49.63 118 ILE A C 1
ATOM 876 O O . ILE A 1 118 ? 28.487 53.596 57.264 1.00 51.99 118 ILE A O 1
ATOM 881 N N . ASN A 1 119 ? 29.643 52.356 58.673 1.00 48.62 119 ASN A N 1
ATOM 882 C CA . ASN A 1 119 ? 30.909 52.736 58.011 1.00 50.43 119 ASN A CA 1
ATOM 883 C C . ASN A 1 119 ? 31.237 51.841 56.814 1.00 50.47 119 ASN A C 1
ATOM 884 O O . ASN A 1 119 ? 31.471 50.636 56.991 1.00 46.91 119 ASN A O 1
ATOM 889 N N . PRO A 1 120 ? 31.271 52.422 55.600 1.00 52.17 120 PRO A N 1
ATOM 890 C CA . PRO A 1 120 ? 31.459 51.600 54.403 1.00 51.88 120 PRO A CA 1
ATOM 891 C C . PRO A 1 120 ? 32.763 50.810 54.408 1.00 50.04 120 PRO A C 1
ATOM 892 O O . PRO A 1 120 ? 32.822 49.728 53.824 1.00 48.42 120 PRO A O 1
ATOM 896 N N . ARG A 1 121 ? 33.794 51.304 55.080 1.00 49.72 121 ARG A N 1
ATOM 897 C CA . ARG A 1 121 ? 35.060 50.545 55.121 1.00 50.99 121 ARG A CA 1
ATOM 898 C C . ARG A 1 121 ? 34.865 49.106 55.605 1.00 48.92 121 ARG A C 1
ATOM 899 O O . ARG A 1 121 ? 35.658 48.225 55.264 1.00 45.46 121 ARG A O 1
ATOM 907 N N . LEU A 1 122 ? 33.835 48.875 56.432 1.00 46.28 122 LEU A N 1
ATOM 908 C CA . LEU A 1 122 ? 33.634 47.550 57.037 1.00 46.57 122 LEU A CA 1
ATOM 909 C C . LEU A 1 122 ? 32.758 46.597 56.212 1.00 46.67 122 LEU A C 1
ATOM 910 O O . LEU A 1 122 ? 32.669 45.391 56.542 1.00 43.33 122 LEU A O 1
ATOM 915 N N . PHE A 1 123 ? 32.083 47.115 55.182 1.00 45.64 123 PHE A N 1
ATOM 916 C CA . PHE A 1 123 ? 31.084 46.300 54.493 1.00 46.46 123 PHE A CA 1
ATOM 917 C C . PHE A 1 123 ? 31.737 45.065 53.879 1.00 46.88 123 PHE A C 1
ATOM 918 O O . PHE A 1 123 ? 32.799 45.136 53.238 1.00 47.69 123 PHE A O 1
ATOM 926 N N . GLY A 1 124 ? 31.087 43.938 54.105 1.00 46.90 124 GLY A N 1
ATOM 927 C CA . GLY A 1 124 ? 31.472 42.688 53.494 1.00 50.16 124 GLY A CA 1
ATOM 928 C C . GLY A 1 124 ? 32.528 41.947 54.288 1.00 50.64 124 GLY A C 1
ATOM 929 O O . GLY A 1 124 ? 32.741 40.779 54.033 1.00 51.35 124 GLY A O 1
ATOM 930 N N . LEU A 1 125 ? 33.171 42.590 55.261 1.00 50.48 125 LEU A N 1
ATOM 931 C CA . LEU A 1 125 ? 34.054 41.838 56.170 1.00 52.52 125 LEU A CA 1
ATOM 932 C C . LEU A 1 125 ? 33.198 40.934 57.067 1.00 53.55 125 LEU A C 1
ATOM 933 O O . LEU A 1 125 ? 31.999 41.188 57.239 1.00 52.81 125 LEU A O 1
ATOM 938 N N . LYS A 1 126 ? 33.789 39.868 57.598 1.00 53.82 126 LYS A N 1
ATOM 939 C CA . LYS A 1 126 ? 33.035 38.828 58.290 1.00 56.00 126 LYS A CA 1
ATOM 940 C C . LYS A 1 126 ? 33.560 38.731 59.729 1.00 55.85 126 LYS A C 1
ATOM 941 O O . LYS A 1 126 ? 34.719 39.013 59.986 1.00 54.51 126 LYS A O 1
ATOM 947 N N . ILE A 1 127 ? 32.674 38.433 60.673 1.00 55.83 127 ILE A N 1
ATOM 948 C CA . ILE A 1 127 ? 33.067 38.140 62.058 1.00 55.43 127 ILE A CA 1
ATOM 949 C C . ILE A 1 127 ? 32.362 36.844 62.350 1.00 55.74 127 ILE A C 1
ATOM 950 O O . ILE A 1 127 ? 31.132 36.774 62.273 1.00 54.23 127 ILE A O 1
ATOM 955 N N . ARG A 1 128 ? 33.150 35.802 62.580 1.00 58.39 128 ARG A N 1
ATOM 956 C CA . ARG A 1 128 ? 32.618 34.453 62.747 1.00 60.76 128 ARG A CA 1
ATOM 957 C C . ARG A 1 128 ? 31.712 34.019 61.598 1.00 60.79 128 ARG A C 1
ATOM 958 O O . ARG A 1 128 ? 30.620 33.487 61.825 1.00 61.37 128 ARG A O 1
ATOM 966 N N . ASP A 1 129 ? 32.139 34.263 60.365 1.00 60.42 129 ASP A N 1
ATOM 967 C CA . ASP A 1 129 ? 31.285 33.996 59.201 1.00 60.22 129 ASP A CA 1
ATOM 968 C C . ASP A 1 129 ? 29.919 34.674 59.166 1.00 57.21 129 ASP A C 1
ATOM 969 O O . ASP A 1 129 ? 28.982 34.197 58.489 1.00 56.75 129 ASP A O 1
ATOM 974 N N . VAL A 1 130 ? 29.793 35.769 59.910 1.00 52.20 130 VAL A N 1
ATOM 975 C CA . VAL A 1 130 ? 28.628 36.622 59.758 1.00 47.98 130 VAL A CA 1
ATOM 976 C C . VAL A 1 130 ? 29.114 37.887 59.091 1.00 47.29 130 VAL A C 1
ATOM 977 O O . VAL A 1 130 ? 30.087 38.499 59.527 1.00 45.14 130 VAL A O 1
ATOM 981 N N . GLU A 1 131 ? 28.426 38.282 58.024 1.00 46.28 131 GLU A N 1
ATOM 982 C CA . GLU A 1 131 ? 28.825 39.466 57.304 1.00 46.53 131 GLU A CA 1
ATOM 983 C C . GLU A 1 131 ? 28.411 40.791 57.937 1.00 44.02 131 GLU A C 1
ATOM 984 O O . GLU A 1 131 ? 27.300 40.912 58.510 1.00 44.55 131 GLU A O 1
ATOM 990 N N . VAL A 1 132 ? 29.320 41.765 57.852 1.00 39.62 132 VAL A N 1
ATOM 991 C CA . VAL A 1 132 ? 29.026 43.127 58.260 1.00 40.27 132 VAL A CA 1
ATOM 992 C C . VAL A 1 132 ? 28.359 43.795 57.040 1.00 41.14 132 VAL A C 1
ATOM 993 O O . VAL A 1 132 ? 28.940 43.782 55.938 1.00 40.81 132 VAL A O 1
ATOM 997 N N . MET A 1 133 ? 27.171 44.364 57.241 1.00 40.40 133 MET A N 1
ATOM 998 C CA . MET A 1 133 ? 26.368 44.920 56.132 1.00 40.56 133 MET A CA 1
ATOM 999 C C . MET A 1 133 ? 25.998 46.326 56.491 1.00 43.01 133 MET A C 1
ATOM 1000 O O . MET A 1 133 ? 25.959 46.689 57.695 1.00 39.37 133 MET A O 1
ATOM 1005 N N . ASP A 1 134 ? 25.704 47.127 55.459 1.00 41.96 134 ASP A N 1
ATOM 1006 C CA . ASP A 1 134 ? 25.310 48.504 55.626 1.00 43.65 134 ASP A CA 1
ATOM 1007 C C . ASP A 1 134 ? 24.029 48.559 56.419 1.00 40.91 134 ASP A C 1
ATOM 1008 O O . ASP A 1 134 ? 23.055 47.902 56.066 1.00 41.66 134 ASP A O 1
ATOM 1013 N N . VAL A 1 135 ? 23.978 49.399 57.449 1.00 41.76 135 VAL A N 1
ATOM 1014 C CA . VAL A 1 135 ? 22.778 49.495 58.288 1.00 40.56 135 VAL A CA 1
ATOM 1015 C C . VAL A 1 135 ? 21.606 50.030 57.455 1.00 44.04 135 VAL A C 1
ATOM 1016 O O . VAL A 1 135 ? 20.425 49.748 57.751 1.00 40.69 135 VAL A O 1
ATOM 1020 N N . GLU A 1 136 ? 21.921 50.731 56.363 1.00 45.56 136 GLU A N 1
ATOM 1021 C CA . GLU A 1 136 ? 20.831 51.263 55.545 1.00 49.89 136 GLU A CA 1
ATOM 1022 C C . GLU A 1 136 ? 20.029 50.145 54.893 1.00 49.20 136 GLU A C 1
ATOM 1023 O O . GLU A 1 136 ? 18.868 50.338 54.492 1.00 50.11 136 GLU A O 1
ATOM 1029 N N . THR A 1 137 ? 20.605 48.946 54.851 1.00 47.09 137 THR A N 1
ATOM 1030 C CA . THR A 1 137 ? 19.859 47.798 54.343 1.00 46.52 137 THR A CA 1
ATOM 1031 C C . THR A 1 137 ? 19.089 46.982 55.379 1.00 46.10 137 THR A C 1
ATOM 1032 O O . THR A 1 137 ? 18.568 45.896 55.061 1.00 44.37 137 THR A O 1
ATOM 1036 N N . VAL A 1 138 ? 19.019 47.446 56.639 1.00 44.38 138 VAL A N 1
ATOM 1037 C CA . VAL A 1 138 ? 18.634 46.514 57.703 1.00 40.78 138 VAL A CA 1
ATOM 1038 C C . VAL A 1 138 ? 17.153 46.121 57.656 1.00 42.95 138 VAL A C 1
ATOM 1039 O O . VAL A 1 138 ? 16.765 45.023 58.062 1.00 40.93 138 VAL A O 1
ATOM 1043 N N . GLU A 1 139 ? 16.323 47.016 57.159 1.00 44.03 139 GLU A N 1
ATOM 1044 C CA . GLU A 1 139 ? 14.897 46.747 57.082 1.00 48.10 139 GLU A CA 1
ATOM 1045 C C . GLU A 1 139 ? 14.548 45.671 56.031 1.00 50.31 139 GLU A C 1
ATOM 1046 O O . GLU A 1 139 ? 13.810 44.717 56.307 1.00 52.12 139 GLU A O 1
ATOM 1052 N N . ASP A 1 140 ? 15.141 45.800 54.860 1.00 52.43 140 ASP A N 1
ATOM 1053 C CA . ASP A 1 140 ? 15.136 44.762 53.839 1.00 54.81 140 ASP A CA 1
ATOM 1054 C C . ASP A 1 140 ? 15.610 43.426 54.403 1.00 53.86 140 ASP A C 1
ATOM 1055 O O . ASP A 1 140 ? 14.954 42.396 54.189 1.00 54.25 140 ASP A O 1
ATOM 1060 N N . PHE A 1 141 ? 16.768 43.441 55.085 1.00 49.26 141 PHE A N 1
ATOM 1061 C CA . PHE A 1 141 ? 17.310 42.227 55.673 1.00 47.52 141 PHE A CA 1
ATOM 1062 C C . PHE A 1 141 ? 16.313 41.593 56.636 1.00 47.95 141 PHE A C 1
ATOM 1063 O O . PHE A 1 141 ? 16.178 40.358 56.702 1.00 49.61 141 PHE A O 1
ATOM 1071 N N . ILE A 1 142 ? 15.719 42.415 57.490 1.00 46.09 142 ILE A N 1
ATOM 1072 C CA . ILE A 1 142 ? 14.878 41.890 58.552 1.00 46.65 142 ILE A CA 1
ATOM 1073 C C . ILE A 1 142 ? 13.594 41.212 57.992 1.00 49.69 142 ILE A C 1
ATOM 1074 O O . ILE A 1 142 ? 13.087 40.231 58.561 1.00 51.17 142 ILE A O 1
ATOM 1079 N N . ALA A 1 143 ? 13.097 41.726 56.882 1.00 50.82 143 ALA A N 1
ATOM 1080 C CA . ALA A 1 143 ? 11.844 41.242 56.307 1.00 54.56 143 ALA A CA 1
ATOM 1081 C C . ALA A 1 143 ? 12.102 39.827 55.849 1.00 55.81 143 ALA A C 1
ATOM 1082 O O . ALA A 1 143 ? 11.430 38.889 56.331 1.00 58.97 143 ALA A O 1
ATOM 1084 N N . ARG A 1 144 ? 13.106 39.687 54.978 1.00 56.44 144 ARG A N 1
ATOM 1085 C CA . ARG A 1 144 ? 13.511 38.414 54.393 1.00 56.85 144 ARG A CA 1
ATOM 1086 C C . ARG A 1 144 ? 14.233 37.440 55.302 1.00 55.09 144 ARG A C 1
ATOM 1087 O O . ARG A 1 144 ? 14.743 36.444 54.793 1.00 55.31 144 ARG A O 1
ATOM 1095 N N . ASN A 1 145 ? 14.347 37.706 56.603 1.00 52.27 145 ASN A N 1
ATOM 1096 C CA . ASN A 1 145 ? 15.148 36.820 57.445 1.00 51.44 145 ASN A CA 1
ATOM 1097 C C . ASN A 1 145 ? 14.506 36.367 58.772 1.00 50.56 145 ASN A C 1
ATOM 1098 O O . ASN A 1 145 ? 15.148 35.686 59.560 1.00 51.33 145 ASN A O 1
ATOM 1103 N N . LYS A 1 146 ? 13.261 36.722 59.031 1.00 49.54 146 LYS A N 1
ATOM 1104 C CA . LYS A 1 146 ? 12.642 36.313 60.306 1.00 50.37 146 LYS A CA 1
ATOM 1105 C C . LYS A 1 146 ? 13.566 36.548 61.536 1.00 48.50 146 LYS A C 1
ATOM 1106 O O . LYS A 1 146 ? 13.890 35.623 62.281 1.00 50.58 146 LYS A O 1
ATOM 1112 N N . ILE A 1 147 ? 13.917 37.800 61.792 1.00 45.49 147 ILE A N 1
ATOM 1113 C CA . ILE A 1 147 ? 14.793 38.148 62.918 1.00 40.19 147 ILE A CA 1
ATOM 1114 C C . ILE A 1 147 ? 13.956 38.366 64.155 1.00 40.53 147 ILE A C 1
ATOM 1115 O O . ILE A 1 147 ? 12.985 39.103 64.108 1.00 42.37 147 ILE A O 1
ATOM 1120 N N . ASP A 1 148 ? 14.372 37.815 65.293 1.00 40.35 148 ASP A N 1
ATOM 1121 C CA . ASP A 1 148 ? 13.581 37.956 66.549 1.00 39.85 148 ASP A CA 1
ATOM 1122 C C . ASP A 1 148 ? 14.040 39.125 67.435 1.00 37.74 148 ASP A C 1
ATOM 1123 O O . ASP A 1 148 ? 13.240 39.810 68.079 1.00 37.14 148 ASP A O 1
ATOM 1128 N N . ILE A 1 149 ? 15.355 39.336 67.503 1.00 34.46 149 ILE A N 1
ATOM 1129 C CA . ILE A 1 149 ? 15.897 40.255 68.485 1.00 32.28 149 ILE A CA 1
ATOM 1130 C C . ILE A 1 149 ? 16.972 41.120 67.851 1.00 31.60 149 ILE A C 1
ATOM 1131 O O . ILE A 1 149 ? 17.911 40.598 67.229 1.00 31.81 149 ILE A O 1
ATOM 1136 N N . GLY A 1 150 ? 16.794 42.428 67.938 1.00 31.60 150 GLY A N 1
ATOM 1137 C CA . GLY A 1 150 ? 17.831 43.364 67.579 1.00 31.42 150 GLY A CA 1
ATOM 1138 C C . GLY A 1 150 ? 18.696 43.740 68.791 1.00 31.90 150 GLY A C 1
ATOM 1139 O O . GLY A 1 150 ? 18.213 44.132 69.832 1.00 32.21 150 GLY A O 1
ATOM 1140 N N . ILE A 1 151 ? 20.003 43.762 68.610 1.00 30.16 151 ILE A N 1
ATOM 1141 C CA . ILE A 1 151 ? 20.905 43.994 69.723 1.00 28.67 151 ILE A CA 1
ATOM 1142 C C . ILE A 1 151 ? 21.585 45.308 69.346 1.00 30.58 151 ILE A C 1
ATOM 1143 O O . ILE A 1 151 ? 22.209 45.417 68.274 1.00 32.58 151 ILE A O 1
ATOM 1148 N N . LEU A 1 152 ? 21.504 46.310 70.220 1.00 31.52 152 LEU A N 1
ATOM 1149 C CA . LEU A 1 152 ? 22.014 47.637 69.896 1.00 32.53 152 LEU A CA 1
ATOM 1150 C C . LEU A 1 152 ? 23.365 47.932 70.559 1.00 33.58 152 LEU A C 1
ATOM 1151 O O . LEU A 1 152 ? 23.453 48.053 71.786 1.00 33.33 152 LEU A O 1
ATOM 1156 N N . CYS A 1 153 ? 24.402 48.091 69.741 1.00 33.38 153 CYS A N 1
ATOM 1157 C CA . CYS A 1 153 ? 25.780 48.392 70.200 1.00 34.43 153 CYS A CA 1
ATOM 1158 C C . CYS A 1 153 ? 26.300 49.606 69.430 1.00 36.86 153 CYS A C 1
ATOM 1159 O O . CYS A 1 153 ? 27.440 49.653 68.963 1.00 36.91 153 CYS A O 1
ATOM 1162 N N . ILE A 1 154 ? 25.457 50.615 69.357 1.00 39.20 154 ILE A N 1
ATOM 1163 C CA . ILE A 1 154 ? 25.811 51.839 68.620 1.00 41.25 154 ILE A CA 1
ATOM 1164 C C . ILE A 1 154 ? 25.930 53.044 69.543 1.00 43.02 154 ILE A C 1
ATOM 1165 O O . ILE A 1 154 ? 25.411 52.983 70.648 1.00 42.92 154 ILE A O 1
ATOM 1170 N N . PRO A 1 155 ? 26.464 54.190 69.045 1.00 46.38 155 PRO A N 1
ATOM 1171 C CA . PRO A 1 155 ? 26.430 55.404 69.859 1.00 47.92 155 PRO A CA 1
ATOM 1172 C C . PRO A 1 155 ? 25.056 55.995 69.927 1.00 50.07 155 PRO A C 1
ATOM 1173 O O . PRO A 1 155 ? 24.152 55.532 69.225 1.00 47.30 155 PRO A O 1
ATOM 1177 N N . LYS A 1 156 ? 24.884 57.051 70.725 1.00 52.69 156 LYS A N 1
ATOM 1178 C CA . LYS A 1 156 ? 23.563 57.685 70.863 1.00 57.18 156 LYS A CA 1
ATOM 1179 C C . LYS A 1 156 ? 23.053 58.435 69.625 1.00 58.25 156 LYS A C 1
ATOM 1180 O O . LYS A 1 156 ? 21.860 58.526 69.408 1.00 58.00 156 LYS A O 1
ATOM 1186 N N . ASP A 1 157 ? 23.972 58.922 68.803 1.00 60.87 157 ASP A N 1
ATOM 1187 C CA . ASP A 1 157 ? 23.661 59.818 67.679 1.00 63.95 157 ASP A CA 1
ATOM 1188 C C . ASP A 1 157 ? 22.370 59.484 66.951 1.00 63.45 157 ASP A C 1
ATOM 1189 O O . ASP A 1 157 ? 21.456 60.287 66.906 1.00 65.95 157 ASP A O 1
ATOM 1194 N N . ASN A 1 158 ? 22.261 58.300 66.375 1.00 61.80 158 ASN A N 1
ATOM 1195 C CA . ASN A 1 158 ? 21.006 57.992 65.690 1.00 59.93 158 ASN A CA 1
ATOM 1196 C C . ASN A 1 158 ? 20.291 56.788 66.334 1.00 56.64 158 ASN A C 1
ATOM 1197 O O . ASN A 1 158 ? 19.583 56.045 65.661 1.00 54.17 158 ASN A O 1
ATOM 1202 N N . ALA A 1 159 ? 20.472 56.629 67.643 1.00 53.31 159 ALA A N 1
ATOM 1203 C CA . ALA A 1 159 ? 19.984 55.421 68.316 1.00 50.14 159 ALA A CA 1
ATOM 1204 C C . ALA A 1 159 ? 18.463 55.313 68.280 1.00 49.08 159 ALA A C 1
ATOM 1205 O O . ALA A 1 159 ? 17.935 54.272 67.883 1.00 47.69 159 ALA A O 1
ATOM 1207 N N . GLN A 1 160 ? 17.747 56.368 68.694 1.00 48.74 160 GLN A N 1
ATOM 1208 C CA . GLN A 1 160 ? 16.281 56.338 68.681 1.00 48.17 160 GLN A CA 1
ATOM 1209 C C . GLN A 1 160 ? 15.792 56.027 67.266 1.00 47.47 160 GLN A C 1
ATOM 1210 O O . GLN A 1 160 ? 14.952 55.150 67.054 1.00 47.50 160 GLN A O 1
ATOM 1216 N N . TYR A 1 161 ? 16.347 56.712 66.276 1.00 47.34 161 TYR A N 1
ATOM 1217 C CA . TYR A 1 161 ? 15.916 56.473 64.893 1.00 48.36 161 TYR A CA 1
ATOM 1218 C C . TYR A 1 161 ? 16.138 55.027 64.485 1.00 46.00 161 TYR A C 1
ATOM 1219 O O . TYR A 1 161 ? 15.301 54.423 63.801 1.00 45.29 161 TYR A O 1
ATOM 1228 N N . THR A 1 162 ? 17.282 54.475 64.885 1.00 44.91 162 THR A N 1
ATOM 1229 C CA . THR A 1 162 ? 17.609 53.105 64.520 1.00 44.28 162 THR A CA 1
ATOM 1230 C C . THR A 1 162 ? 16.659 52.101 65.192 1.00 42.43 162 THR A C 1
ATOM 1231 O O . THR A 1 162 ? 16.140 51.190 64.559 1.00 42.70 162 THR A O 1
ATOM 1235 N N . ALA A 1 163 ? 16.397 52.312 66.470 1.00 42.91 163 ALA A N 1
ATOM 1236 C CA . ALA A 1 163 ? 15.387 51.537 67.168 1.00 41.92 163 ALA A CA 1
ATOM 1237 C C . ALA A 1 163 ? 14.046 51.616 66.445 1.00 43.81 163 ALA A C 1
ATOM 1238 O O . ALA A 1 163 ? 13.410 50.585 66.196 1.00 42.09 163 ALA A O 1
ATOM 1240 N N . ASP A 1 164 ? 13.612 52.821 66.072 1.00 43.41 164 ASP A N 1
ATOM 1241 C CA . ASP A 1 164 ? 12.335 52.959 65.357 1.00 45.16 164 ASP A CA 1
ATOM 1242 C C . ASP A 1 164 ? 12.354 52.232 64.011 1.00 44.05 164 ASP A C 1
ATOM 1243 O O . ASP A 1 164 ? 11.357 51.646 63.627 1.00 43.84 164 ASP A O 1
ATOM 1248 N N . ARG A 1 165 ? 13.491 52.207 63.304 1.00 44.10 165 ARG A N 1
ATOM 1249 C CA . ARG A 1 165 ? 13.506 51.416 62.067 1.00 44.30 165 ARG A CA 1
ATOM 1250 C C . ARG A 1 165 ? 13.320 49.924 62.329 1.00 43.72 165 ARG A C 1
ATOM 1251 O O . ARG A 1 165 ? 12.590 49.214 61.621 1.00 44.74 165 ARG A O 1
ATOM 1259 N N . LEU A 1 166 ? 14.037 49.405 63.320 1.00 40.78 166 LEU A N 1
ATOM 1260 C CA . LEU A 1 166 ? 13.897 48.005 63.646 1.00 38.15 166 LEU A CA 1
ATOM 1261 C C . LEU A 1 166 ? 12.438 47.696 63.942 1.00 37.76 166 LEU A C 1
ATOM 1262 O O . LEU A 1 166 ? 11.873 46.679 63.514 1.00 36.79 166 LEU A O 1
ATOM 1267 N N . VAL A 1 167 ? 11.823 48.557 64.730 1.00 40.34 167 VAL A N 1
ATOM 1268 C CA . VAL A 1 167 ? 10.426 48.335 65.125 1.00 40.12 167 VAL A CA 1
ATOM 1269 C C . VAL A 1 167 ? 9.478 48.381 63.903 1.00 43.81 167 VAL A C 1
ATOM 1270 O O . VAL A 1 167 ? 8.612 47.506 63.736 1.00 43.34 167 VAL A O 1
ATOM 1274 N N . ARG A 1 168 ? 9.731 49.316 62.990 1.00 44.01 168 ARG A N 1
ATOM 1275 C CA . ARG A 1 168 ? 8.865 49.441 61.838 1.00 47.72 168 ARG A CA 1
ATOM 1276 C C . ARG A 1 168 ? 9.018 48.169 61.031 1.00 47.44 168 ARG A C 1
ATOM 1277 O O . ARG A 1 168 ? 8.042 47.657 60.513 1.00 49.69 168 ARG A O 1
ATOM 1285 N N . ALA A 1 169 ? 10.219 47.581 61.015 1.00 44.99 169 ALA A N 1
ATOM 1286 C CA . ALA A 1 169 ? 10.420 46.350 60.266 1.00 44.22 169 ALA A CA 1
ATOM 1287 C C . ALA A 1 169 ? 9.866 45.115 61.003 1.00 43.02 169 ALA A C 1
ATOM 1288 O O . ALA A 1 169 ? 9.974 44.020 60.512 1.00 44.80 169 ALA A O 1
ATOM 1290 N N . GLY A 1 170 ? 9.206 45.301 62.136 1.00 41.88 170 GLY A N 1
ATOM 1291 C CA . GLY A 1 170 ? 8.525 44.178 62.823 1.00 42.01 170 GLY A CA 1
ATOM 1292 C C . GLY A 1 170 ? 9.373 43.485 63.914 1.00 40.98 170 GLY A C 1
ATOM 1293 O O . GLY A 1 170 ? 9.002 42.422 64.418 1.00 40.20 170 GLY A O 1
ATOM 1294 N N . ILE A 1 171 ? 10.500 44.082 64.301 1.00 39.71 171 ILE A N 1
ATOM 1295 C CA . ILE A 1 171 ? 11.250 43.483 65.425 1.00 39.29 171 ILE A CA 1
ATOM 1296 C C . ILE A 1 171 ? 10.464 43.704 66.698 1.00 38.26 171 ILE A C 1
ATOM 1297 O O . ILE A 1 171 ? 10.106 44.849 67.052 1.00 39.48 171 ILE A O 1
ATOM 1302 N N . LYS A 1 172 ? 10.306 42.656 67.480 1.00 38.26 172 LYS A N 1
ATOM 1303 C CA . LYS A 1 172 ? 9.550 42.810 68.751 1.00 39.64 172 LYS A CA 1
ATOM 1304 C C . LYS A 1 172 ? 10.406 42.641 70.014 1.00 36.57 172 LYS A C 1
ATOM 1305 O O . LYS A 1 172 ? 9.846 42.634 71.102 1.00 37.66 172 LYS A O 1
ATOM 1311 N N . ALA A 1 173 ? 11.736 42.535 69.883 1.00 34.82 173 ALA A N 1
ATOM 1312 C CA . ALA A 1 173 ? 12.611 42.590 71.065 1.00 33.54 173 ALA A CA 1
ATOM 1313 C C . ALA A 1 173 ? 13.891 43.344 70.747 1.00 33.36 173 ALA A C 1
ATOM 1314 O O . ALA A 1 173 ? 14.495 43.115 69.680 1.00 33.98 173 ALA A O 1
ATOM 1316 N N . ILE A 1 174 ? 14.241 44.296 71.620 1.00 30.60 174 ILE A N 1
ATOM 1317 C CA . ILE A 1 174 ? 15.510 45.001 71.495 1.00 32.75 174 ILE A CA 1
ATOM 1318 C C . ILE A 1 174 ? 16.316 44.747 72.782 1.00 32.03 174 ILE A C 1
ATOM 1319 O O . ILE A 1 174 ? 15.808 44.937 73.914 1.00 31.65 174 ILE A O 1
ATOM 1324 N N . TRP A 1 175 ? 17.568 44.345 72.585 1.00 29.92 175 TRP A N 1
ATOM 1325 C CA . TRP A 1 175 ? 18.513 44.221 73.699 1.00 28.74 175 TRP A CA 1
ATOM 1326 C C . TRP A 1 175 ? 19.499 45.342 73.549 1.00 29.99 175 TRP A C 1
ATOM 1327 O O . TRP A 1 175 ? 20.313 45.353 72.617 1.00 30.41 175 TRP A O 1
ATOM 1338 N N . ASN A 1 176 ? 19.413 46.311 74.453 1.00 30.18 176 ASN A N 1
ATOM 1339 C CA . ASN A 1 176 ? 20.084 47.584 74.249 1.00 29.61 176 ASN A CA 1
ATOM 1340 C C . ASN A 1 176 ? 21.266 47.834 75.203 1.00 30.68 176 ASN A C 1
ATOM 1341 O O . ASN A 1 176 ? 21.086 47.899 76.438 1.00 29.30 176 ASN A O 1
ATOM 1346 N N . PHE A 1 177 ? 22.469 47.957 74.646 1.00 29.59 177 PHE A N 1
ATOM 1347 C CA . PHE A 1 177 ? 23.685 48.188 75.476 1.00 32.48 177 PHE A CA 1
ATOM 1348 C C . PHE A 1 177 ? 24.021 49.679 75.669 1.00 35.79 177 PHE A C 1
ATOM 1349 O O . PHE A 1 177 ? 24.922 50.035 76.421 1.00 35.02 177 PHE A O 1
ATOM 1357 N N . LEU A 1 178 ? 23.280 50.553 75.003 1.00 38.00 178 LEU A N 1
ATOM 1358 C CA . LEU A 1 178 ? 23.565 51.971 75.106 1.00 42.24 178 LEU A CA 1
ATOM 1359 C C . LEU A 1 178 ? 22.919 52.553 76.365 1.00 44.10 178 LEU A C 1
ATOM 1360 O O . LEU A 1 178 ? 21.709 52.434 76.555 1.00 42.20 178 LEU A O 1
ATOM 1365 N N . PRO A 1 179 ? 23.716 53.226 77.227 1.00 47.81 179 PRO A N 1
ATOM 1366 C CA . PRO A 1 179 ? 23.045 53.754 78.416 1.00 50.80 179 PRO A CA 1
ATOM 1367 C C . PRO A 1 179 ? 22.179 54.953 78.150 1.00 54.16 179 PRO A C 1
ATOM 1368 O O . PRO A 1 179 ? 22.427 56.017 78.737 1.00 56.90 179 PRO A O 1
ATOM 1372 N N . ILE A 1 180 ? 21.163 54.810 77.301 1.00 55.27 180 ILE A N 1
ATOM 1373 C CA . ILE A 1 180 ? 20.181 55.869 77.150 1.00 57.66 180 ILE A CA 1
ATOM 1374 C C . ILE A 1 180 ? 18.769 55.344 77.147 1.00 59.07 180 ILE A C 1
ATOM 1375 O O . ILE A 1 180 ? 18.546 54.140 77.091 1.00 57.35 180 ILE A O 1
ATOM 1380 N N . ASP A 1 181 ? 17.805 56.255 77.230 1.00 60.44 181 ASP A N 1
ATOM 1381 C CA . ASP A 1 181 ? 16.442 55.806 77.465 1.00 61.36 181 ASP A CA 1
ATOM 1382 C C . ASP A 1 181 ? 15.706 55.751 76.130 1.00 61.25 181 ASP A C 1
ATOM 1383 O O . ASP A 1 181 ? 15.111 56.758 75.704 1.00 62.37 181 ASP A O 1
ATOM 1388 N N . LEU A 1 182 ? 15.771 54.598 75.452 1.00 57.75 182 LEU A N 1
ATOM 1389 C CA . LEU A 1 182 ? 14.992 54.408 74.231 1.00 55.72 182 LEU A CA 1
ATOM 1390 C C . LEU A 1 182 ? 13.508 54.170 74.480 1.00 55.25 182 LEU A C 1
ATOM 1391 O O . LEU A 1 182 ? 13.119 53.593 75.488 1.00 54.34 182 LEU A O 1
ATOM 1396 N N . LYS A 1 183 ? 12.684 54.595 73.531 1.00 54.78 183 LYS A N 1
ATOM 1397 C CA . LYS A 1 183 ? 11.245 54.446 73.629 1.00 54.51 183 LYS A CA 1
ATOM 1398 C C . LYS A 1 183 ? 10.875 53.447 72.560 1.00 52.99 183 LYS A C 1
ATOM 1399 O O . LYS A 1 183 ? 11.418 53.512 71.453 1.00 53.46 183 LYS A O 1
ATOM 1405 N N . VAL A 1 184 ? 10.006 52.500 72.897 1.00 48.45 184 VAL A N 1
ATOM 1406 C CA . VAL A 1 184 ? 9.529 51.503 71.941 1.00 47.30 184 VAL A CA 1
ATOM 1407 C C . VAL A 1 184 ? 8.044 51.389 72.244 1.00 47.80 184 VAL A C 1
ATOM 1408 O O . VAL A 1 184 ? 7.635 51.727 73.345 1.00 47.39 184 VAL A O 1
ATOM 1412 N N . PRO A 1 185 ? 7.239 50.905 71.284 1.00 49.56 185 PRO A N 1
ATOM 1413 C CA . PRO A 1 185 ? 5.806 50.732 71.555 1.00 50.24 185 PRO A CA 1
ATOM 1414 C C . PRO A 1 185 ? 5.582 49.622 72.583 1.00 51.26 185 PRO A C 1
ATOM 1415 O O . PRO A 1 185 ? 6.467 48.767 72.792 1.00 49.85 185 PRO A O 1
ATOM 1419 N N . ASP A 1 186 ? 4.399 49.609 73.184 1.00 51.31 186 ASP A N 1
ATOM 1420 C CA . ASP A 1 186 ? 4.081 48.696 74.273 1.00 53.41 186 ASP A CA 1
ATOM 1421 C C . ASP A 1 186 ? 4.111 47.232 73.866 1.00 52.09 186 ASP A C 1
ATOM 1422 O O . ASP A 1 186 ? 4.300 46.344 74.717 1.00 54.10 186 ASP A O 1
ATOM 1427 N N . ASP A 1 187 ? 4.000 46.961 72.569 1.00 49.73 187 ASP A N 1
ATOM 1428 C CA . ASP A 1 187 ? 4.155 45.588 72.109 1.00 47.60 187 ASP A CA 1
ATOM 1429 C C . ASP A 1 187 ? 5.609 45.225 71.736 1.00 45.55 187 ASP A C 1
ATOM 1430 O O . ASP A 1 187 ? 5.849 44.169 71.172 1.00 45.90 187 ASP A O 1
ATOM 1435 N N . VAL A 1 188 ? 6.588 46.065 72.070 1.00 42.34 188 VAL A N 1
ATOM 1436 C CA . VAL A 1 188 ? 7.970 45.678 71.796 1.00 40.93 188 VAL A CA 1
ATOM 1437 C C . VAL A 1 188 ? 8.691 45.490 73.115 1.00 38.61 188 VAL A C 1
ATOM 1438 O O . VAL A 1 188 ? 8.546 46.303 73.991 1.00 39.74 188 VAL A O 1
ATOM 1442 N N . ILE A 1 189 ? 9.480 44.423 73.239 1.00 37.19 189 ILE A N 1
ATOM 1443 C CA . ILE A 1 189 ? 10.251 44.198 74.478 1.00 35.75 189 ILE A CA 1
ATOM 1444 C C . ILE A 1 189 ? 11.563 44.963 74.396 1.00 35.24 189 ILE A C 1
ATOM 1445 O O . ILE A 1 189 ? 12.264 44.894 73.383 1.00 34.74 189 ILE A O 1
ATOM 1450 N N . LEU A 1 190 ? 11.834 45.780 75.396 1.00 33.63 190 LEU A N 1
ATOM 1451 C CA . LEU A 1 190 ? 13.121 46.512 75.426 1.00 33.77 190 LEU A CA 1
ATOM 1452 C C . LEU A 1 190 ? 13.846 46.123 76.712 1.00 33.63 190 LEU A C 1
ATOM 1453 O O . LEU A 1 190 ? 13.339 46.364 77.815 1.00 36.15 190 LEU A O 1
ATOM 1458 N N . GLU A 1 191 ? 15.046 45.580 76.585 1.00 29.99 191 GLU A N 1
ATOM 1459 C CA . GLU A 1 191 ? 15.854 45.243 77.756 1.00 28.19 191 GLU A CA 1
ATOM 1460 C C . GLU A 1 191 ? 17.143 46.030 77.701 1.00 27.52 191 GLU A C 1
ATOM 1461 O O . GLU A 1 191 ? 17.901 45.900 76.737 1.00 27.08 191 GLU A O 1
ATOM 1467 N N . ASN A 1 192 ? 17.351 46.931 78.656 1.00 27.01 192 ASN A N 1
ATOM 1468 C CA . ASN A 1 192 ? 18.521 47.814 78.677 1.00 31.12 192 ASN A CA 1
ATOM 1469 C C . ASN A 1 192 ? 19.572 47.181 79.585 1.00 31.36 192 ASN A C 1
ATOM 1470 O O . ASN A 1 192 ? 19.303 46.873 80.770 1.00 31.72 192 ASN A O 1
ATOM 1475 N N . VAL A 1 193 ? 20.797 47.103 79.110 1.00 28.82 193 VAL A N 1
ATOM 1476 C CA . VAL A 1 193 ? 21.853 46.512 79.948 1.00 28.81 193 VAL A CA 1
ATOM 1477 C C . VAL A 1 193 ? 22.446 47.624 80.739 1.00 29.73 193 VAL A C 1
ATOM 1478 O O . VAL A 1 193 ? 22.784 48.687 80.150 1.00 30.43 193 VAL A O 1
ATOM 1482 N N . HIS A 1 194 ? 22.609 47.410 82.050 1.00 27.05 194 HIS A N 1
ATOM 1483 C CA . HIS A 1 194 ? 23.179 48.438 82.898 1.00 29.29 194 HIS A CA 1
ATOM 1484 C C . HIS A 1 194 ? 24.396 47.827 83.618 1.00 31.31 194 HIS A C 1
ATOM 1485 O O . HIS A 1 194 ? 24.246 47.348 84.749 1.00 28.69 194 HIS A O 1
ATOM 1492 N N . LEU A 1 195 ? 25.578 47.894 82.990 1.00 29.04 195 LEU A N 1
ATOM 1493 C CA . LEU A 1 195 ? 26.791 47.372 83.596 1.00 29.57 195 LEU A CA 1
ATOM 1494 C C . LEU A 1 195 ? 27.153 48.061 84.890 1.00 29.30 195 LEU A C 1
ATOM 1495 O O . LEU A 1 195 ? 27.719 47.403 85.730 1.00 28.74 195 LEU A O 1
ATOM 1500 N N . SER A 1 196 ? 26.829 49.343 85.099 1.00 29.55 196 SER A N 1
ATOM 1501 C CA . SER A 1 196 ? 27.224 49.949 86.373 1.00 30.04 196 SER A CA 1
ATOM 1502 C C . SER A 1 196 ? 26.477 49.303 87.566 1.00 30.18 196 SER A C 1
ATOM 1503 O O . SER A 1 196 ? 26.971 49.404 88.716 1.00 32.32 196 SER A O 1
ATOM 1506 N N . ASP A 1 197 ? 25.306 48.713 87.338 1.00 29.59 197 ASP A N 1
ATOM 1507 C CA . ASP A 1 197 ? 24.558 48.119 88.449 1.00 30.68 197 ASP A CA 1
ATOM 1508 C C . ASP A 1 197 ? 25.471 47.028 89.056 1.00 31.83 197 ASP A C 1
ATOM 1509 O O . ASP A 1 197 ? 25.407 46.783 90.251 1.00 33.51 197 ASP A O 1
ATOM 1514 N N . SER A 1 198 ? 26.266 46.345 88.219 1.00 29.67 198 SER A N 1
ATOM 1515 C CA . SER A 1 198 ? 27.202 45.327 88.702 1.00 29.84 198 SER A CA 1
ATOM 1516 C C . SER A 1 198 ? 28.462 46.036 89.266 1.00 27.66 198 SER A C 1
ATOM 1517 O O . SER A 1 198 ? 28.936 45.702 90.381 1.00 26.20 198 SER A O 1
ATOM 1520 N N . LEU A 1 199 ? 29.065 46.939 88.500 1.00 24.30 199 LEU A N 1
ATOM 1521 C CA . LEU A 1 199 ? 30.341 47.532 88.996 1.00 27.19 199 LEU A CA 1
ATOM 1522 C C . LEU A 1 199 ? 30.181 48.212 90.357 1.00 28.07 199 LEU A C 1
ATOM 1523 O O . LEU A 1 199 ? 31.071 48.133 91.208 1.00 26.15 199 LEU A O 1
ATOM 1528 N N . PHE A 1 200 ? 29.022 48.866 90.557 1.00 26.95 200 PHE A N 1
ATOM 1529 C CA . PHE A 1 200 ? 28.868 49.671 91.763 1.00 29.80 200 PHE A CA 1
ATOM 1530 C C . PHE A 1 200 ? 28.635 48.740 92.986 1.00 28.63 200 PHE A C 1
ATOM 1531 O O . PHE A 1 200 ? 28.758 49.201 94.112 1.00 31.01 200 PHE A O 1
ATOM 1539 N N . THR A 1 201 ? 28.342 47.456 92.776 1.00 27.49 201 THR A N 1
ATOM 1540 C CA . THR A 1 201 ? 28.378 46.522 93.918 1.00 26.21 201 THR A CA 1
ATOM 1541 C C . THR A 1 201 ? 29.816 46.202 94.374 1.00 26.56 201 THR A C 1
ATOM 1542 O O . THR A 1 201 ? 30.094 45.795 95.530 1.00 26.72 201 THR A O 1
ATOM 1546 N N . VAL A 1 202 ? 30.754 46.402 93.481 1.00 25.39 202 VAL A N 1
ATOM 1547 C CA . VAL A 1 202 ? 32.155 46.194 93.832 1.00 24.48 202 VAL A CA 1
ATOM 1548 C C . VAL A 1 202 ? 32.692 47.364 94.638 1.00 26.33 202 VAL A C 1
ATOM 1549 O O . VAL A 1 202 ? 33.358 47.153 95.676 1.00 26.76 202 VAL A O 1
ATOM 1553 N N . SER A 1 203 ? 32.447 48.585 94.176 1.00 26.83 203 SER A N 1
ATOM 1554 C CA . SER A 1 203 ? 32.823 49.718 95.025 1.00 29.24 203 SER A CA 1
ATOM 1555 C C . SER A 1 203 ? 32.111 49.621 96.370 1.00 30.16 203 SER A C 1
ATOM 1556 O O . SER A 1 203 ? 32.698 49.951 97.406 1.00 32.13 203 SER A O 1
ATOM 1559 N N . TYR A 1 204 ? 30.852 49.176 96.346 1.00 28.64 204 TYR A N 1
ATOM 1560 C CA . TYR A 1 204 ? 30.088 49.125 97.617 1.00 29.63 204 TYR A CA 1
ATOM 1561 C C . TYR A 1 204 ? 30.860 48.182 98.558 1.00 28.21 204 TYR A C 1
ATOM 1562 O O . TYR A 1 204 ? 31.190 48.516 99.709 1.00 31.78 204 TYR A O 1
ATOM 1571 N N . ARG A 1 205 ? 31.217 47.010 98.046 1.00 29.83 205 ARG A N 1
ATOM 1572 C CA . ARG A 1 205 ? 31.866 46.013 98.894 1.00 29.24 205 ARG A CA 1
ATOM 1573 C C . ARG A 1 205 ? 33.255 46.403 99.352 1.00 32.56 205 ARG A C 1
ATOM 1574 O O . ARG A 1 205 ? 33.593 46.164 100.501 1.00 32.60 205 ARG A O 1
ATOM 1582 N N . LEU A 1 206 ? 34.004 47.068 98.472 1.00 31.27 206 LEU A N 1
ATOM 1583 C CA . LEU A 1 206 ? 35.367 47.539 98.853 1.00 33.58 206 LEU A CA 1
ATOM 1584 C C . LEU A 1 206 ? 35.271 48.607 99.931 1.00 34.79 206 LEU A C 1
ATOM 1585 O O . LEU A 1 206 ? 36.107 48.633 100.833 1.00 36.96 206 LEU A O 1
ATOM 1590 N N . ASN A 1 207 ? 34.230 49.431 99.865 1.00 33.84 207 ASN A N 1
ATOM 1591 C CA . ASN A 1 207 ? 34.096 50.609 100.787 1.00 36.90 207 ASN A CA 1
ATOM 1592 C C . ASN A 1 207 ? 33.308 50.285 102.064 1.00 37.97 207 ASN A C 1
ATOM 1593 O O . ASN A 1 207 ? 33.334 51.111 102.982 1.00 37.51 207 ASN A O 1
ATOM 1598 N N . GLU A 1 208 ? 32.655 49.115 102.140 1.00 37.16 208 GLU A N 1
ATOM 1599 C CA . GLU A 1 208 ? 31.625 48.843 103.193 1.00 39.43 208 GLU A CA 1
ATOM 1600 C C . GLU A 1 208 ? 32.225 48.990 104.602 1.00 43.61 208 GLU A C 1
ATOM 1601 O O . GLU A 1 208 ? 31.639 49.635 105.459 1.00 44.87 208 GLU A O 1
ATOM 1607 N N . GLU A 1 209 ? 33.409 48.430 104.808 1.00 44.51 209 GLU A N 1
ATOM 1608 C CA . GLU A 1 209 ? 34.022 48.502 106.135 1.00 50.01 209 GLU A CA 1
ATOM 1609 C C . GLU A 1 209 ? 34.228 49.952 106.602 1.00 49.23 209 GLU A C 1
ATOM 1610 O O . GLU A 1 209 ? 33.840 50.323 107.720 1.00 50.48 209 GLU A O 1
ATOM 1616 N N . GLU A 1 210 ? 34.818 50.773 105.739 1.00 48.54 210 GLU A N 1
ATOM 1617 C CA . GLU A 1 210 ? 34.996 52.203 105.978 1.00 50.46 210 GLU A CA 1
ATOM 1618 C C . GLU A 1 210 ? 33.681 52.980 106.190 1.00 50.99 210 GLU A C 1
ATOM 1619 O O . GLU A 1 210 ? 33.604 53.920 107.017 1.00 47.32 210 GLU A O 1
ATOM 1625 N N . LEU A 1 211 ? 32.706 52.692 105.338 1.00 46.40 211 LEU A N 1
ATOM 1626 C CA . LEU A 1 211 ? 31.424 53.359 105.438 1.00 46.69 211 LEU A CA 1
ATOM 1627 C C . LEU A 1 211 ? 30.837 53.141 106.843 1.00 47.83 211 LEU A C 1
ATOM 1628 O O . LEU A 1 211 ? 30.474 54.110 1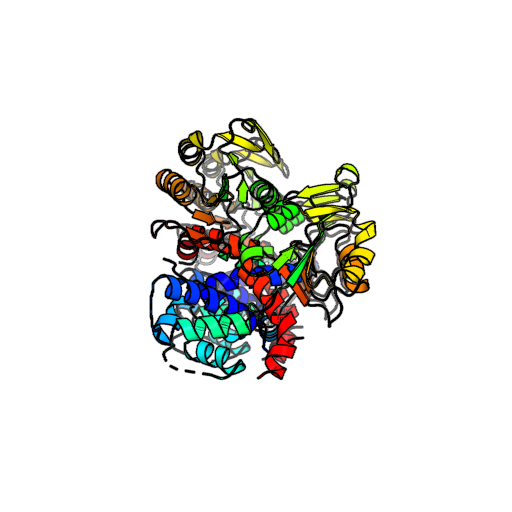07.496 1.00 50.33 211 LEU A O 1
ATOM 1633 N N . PHE A 1 212 ? 30.745 51.896 107.315 1.00 46.30 212 PHE A N 1
ATOM 1634 C CA . PHE A 1 212 ? 30.236 51.627 108.658 1.00 51.54 212 PHE A CA 1
ATOM 1635 C C . PHE A 1 212 ? 31.047 52.258 109.806 1.00 56.37 212 PHE A C 1
ATOM 1636 O O . PHE A 1 212 ? 30.480 52.867 110.735 1.00 55.63 212 PHE A O 1
ATOM 1644 N N . LYS A 1 213 ? 32.370 52.225 109.680 1.00 59.16 213 LYS A N 1
ATOM 1645 C CA . LYS A 1 213 ? 33.234 52.911 110.633 1.00 63.15 213 LYS A CA 1
ATOM 1646 C C . LYS A 1 213 ? 32.844 54.403 110.713 1.00 65.31 213 LYS A C 1
ATOM 1647 O O . LYS A 1 213 ? 32.578 54.912 111.795 1.00 67.68 213 LYS A O 1
ATOM 1653 N N . LYS A 1 214 ? 32.784 55.093 109.582 1.00 66.85 214 LYS A N 1
ATOM 1654 C CA . LYS A 1 214 ? 32.397 56.500 109.540 1.00 70.78 214 LYS A CA 1
ATOM 1655 C C . LYS A 1 214 ? 30.965 56.734 110.038 1.00 73.55 214 LYS A C 1
ATOM 1656 O O . LYS A 1 214 ? 30.723 57.658 110.820 1.00 74.00 214 LYS A O 1
ATOM 1662 N N . LEU A 1 215 ? 30.025 55.874 109.651 1.00 74.23 215 LEU A N 1
ATOM 1663 C CA . LEU A 1 215 ? 28.656 56.006 110.163 1.00 77.46 215 LEU A CA 1
ATOM 1664 C C . LEU A 1 215 ? 28.524 55.741 111.676 1.00 80.58 215 LEU A C 1
ATOM 1665 O O . LEU A 1 215 ? 27.738 56.396 112.364 1.00 81.43 215 LEU A O 1
ATOM 1670 N N . LYS A 1 216 ? 29.280 54.770 112.179 1.00 82.92 216 LYS A N 1
ATOM 1671 C CA . LYS A 1 216 ? 29.024 54.208 113.497 1.00 86.39 216 LYS A CA 1
ATOM 1672 C C . LYS A 1 216 ? 30.147 54.674 114.402 1.00 89.00 216 LYS A C 1
ATOM 1673 O O . LYS A 1 216 ? 30.721 53.890 115.178 1.00 90.03 216 LYS A O 1
ATOM 1679 N N . GLY A 1 217 ? 30.501 55.945 114.205 1.00 89.50 217 GLY A N 1
ATOM 1680 C CA . GLY A 1 217 ? 31.265 56.735 115.147 1.00 90.67 217 GLY A CA 1
ATOM 1681 C C . GLY A 1 217 ? 30.293 57.854 115.446 1.00 91.86 217 GLY A C 1
ATOM 1682 O O . GLY A 1 217 ? 29.159 57.819 114.960 1.00 90.41 217 GLY A O 1
ATOM 1683 N N . LYS B 1 4 ? 30.198 37.374 104.271 1.00 55.23 4 LYS B N 1
ATOM 1684 C CA . LYS B 1 4 ? 31.152 38.164 103.409 1.00 53.80 4 LYS B CA 1
ATOM 1685 C C . LYS B 1 4 ? 30.810 39.643 103.397 1.00 51.75 4 LYS B C 1
ATOM 1686 O O . LYS B 1 4 ? 31.676 40.456 103.084 1.00 51.05 4 LYS B O 1
ATOM 1692 N N . THR B 1 5 ? 29.560 39.999 103.724 1.00 50.38 5 THR B N 1
ATOM 1693 C CA . THR B 1 5 ? 29.189 41.417 103.773 1.00 46.46 5 THR B CA 1
ATOM 1694 C C . THR B 1 5 ? 28.401 41.752 105.044 1.00 47.29 5 THR B C 1
ATOM 1695 O O . THR B 1 5 ? 27.700 40.889 105.548 1.00 46.21 5 THR B O 1
ATOM 1699 N N . ILE B 1 6 ? 28.465 43.010 105.488 1.00 45.25 6 ILE B N 1
ATOM 1700 C CA . ILE B 1 6 ? 27.627 43.538 106.597 1.00 47.15 6 ILE B CA 1
ATOM 1701 C C . ILE B 1 6 ? 26.151 43.536 106.152 1.00 46.18 6 ILE B C 1
ATOM 1702 O O . ILE B 1 6 ? 25.329 42.948 106.817 1.00 48.52 6 ILE B O 1
ATOM 1707 N N . VAL B 1 7 ? 25.847 44.032 104.945 1.00 42.50 7 VAL B N 1
ATOM 1708 C CA . VAL B 1 7 ? 24.453 44.133 104.460 1.00 41.89 7 VAL B CA 1
ATOM 1709 C C . VAL B 1 7 ? 24.267 42.970 103.466 1.00 39.42 7 VAL B C 1
ATOM 1710 O O . VAL B 1 7 ? 25.213 42.613 102.791 1.00 38.01 7 VAL B O 1
ATOM 1714 N N . SER B 1 8 ? 23.078 42.379 103.370 1.00 39.50 8 SER B N 1
ATOM 1715 C CA . SER B 1 8 ? 22.866 41.256 102.439 1.00 37.55 8 SER B CA 1
ATOM 1716 C C . SER B 1 8 ? 23.040 41.697 100.980 1.00 35.22 8 SER B C 1
ATOM 1717 O O . SER B 1 8 ? 22.865 42.878 100.630 1.00 33.55 8 SER B O 1
ATOM 1720 N N . MET B 1 9 ? 23.461 40.757 100.150 1.00 34.67 9 MET B N 1
ATOM 1721 C CA . MET B 1 9 ? 23.673 41.014 98.733 1.00 34.44 9 MET B CA 1
ATOM 1722 C C . MET B 1 9 ? 22.327 41.410 98.041 1.00 33.77 9 MET B C 1
ATOM 1723 O O . MET B 1 9 ? 22.309 42.194 97.101 1.00 31.91 9 MET B O 1
ATOM 1728 N N . ALA B 1 10 ? 21.191 40.919 98.530 1.00 33.53 10 ALA B N 1
ATOM 1729 C CA . ALA B 1 10 ? 19.934 41.258 97.859 1.00 33.19 10 ALA B CA 1
ATOM 1730 C C . ALA B 1 10 ? 19.761 42.759 98.033 1.00 32.14 10 ALA B C 1
ATOM 1731 O O . ALA B 1 10 ? 19.395 43.485 97.097 1.00 32.45 10 ALA B O 1
ATOM 1733 N N . VAL B 1 11 ? 20.060 43.254 99.239 1.00 31.23 11 VAL B N 1
ATOM 1734 C CA . VAL B 1 11 ? 20.015 44.703 99.462 1.00 30.29 11 VAL B CA 1
ATOM 1735 C C . VAL B 1 11 ? 21.032 45.452 98.616 1.00 29.17 11 VAL B C 1
ATOM 1736 O O . VAL B 1 11 ? 20.716 46.451 97.959 1.00 29.30 11 VAL B O 1
ATOM 1740 N N . ILE B 1 12 ? 22.272 45.006 98.651 1.00 28.45 12 ILE B N 1
ATOM 1741 C CA . ILE B 1 12 ? 23.373 45.720 97.931 1.00 27.95 12 ILE B CA 1
ATOM 1742 C C . ILE B 1 12 ? 23.024 45.811 96.453 1.00 27.58 12 ILE B C 1
ATOM 1743 O O . ILE B 1 12 ? 23.276 46.818 95.827 1.00 27.72 12 ILE B O 1
ATOM 1748 N N . ARG B 1 13 ? 22.418 44.777 95.874 1.00 27.62 13 ARG B N 1
ATOM 1749 C CA . ARG B 1 13 ? 22.102 44.842 94.438 1.00 27.80 13 ARG B CA 1
ATOM 1750 C C . ARG B 1 13 ? 20.926 45.752 94.097 1.00 29.09 13 ARG B C 1
ATOM 1751 O O . ARG B 1 13 ? 20.811 46.199 92.968 1.00 28.94 13 ARG B O 1
ATOM 1759 N N . ARG B 1 14 ? 20.068 46.081 95.068 1.00 27.75 14 ARG B N 1
ATOM 1760 C CA . ARG B 1 14 ? 19.067 47.114 94.785 1.00 28.09 14 ARG B CA 1
ATOM 1761 C C . ARG B 1 14 ? 19.635 48.513 94.834 1.00 29.43 14 ARG B C 1
ATOM 1762 O O . ARG B 1 14 ? 19.068 49.446 94.216 1.00 30.60 14 ARG B O 1
ATOM 1770 N N . LEU B 1 15 ? 20.678 48.724 95.628 1.00 29.14 15 LEU B N 1
ATOM 1771 C CA . LEU B 1 15 ? 21.173 50.118 95.803 1.00 29.23 15 LEU B CA 1
ATOM 1772 C C . LEU B 1 15 ? 21.599 50.842 94.527 1.00 30.24 15 LEU B C 1
ATOM 1773 O O . LEU B 1 15 ? 21.343 52.042 94.383 1.00 28.21 15 LEU B O 1
ATOM 1778 N N . PRO B 1 16 ? 22.370 50.173 93.637 1.00 30.40 16 PRO B N 1
ATOM 1779 C CA . PRO B 1 16 ? 22.668 50.862 92.371 1.00 31.39 16 PRO B CA 1
ATOM 1780 C C . PRO B 1 16 ? 21.433 51.164 91.521 1.00 31.05 16 PRO B C 1
ATOM 1781 O O . PRO B 1 16 ? 21.469 52.141 90.784 1.00 30.09 16 PRO B O 1
ATOM 1785 N N . ARG B 1 17 ? 20.418 50.312 91.571 1.00 29.29 17 ARG B N 1
ATOM 1786 C CA . ARG B 1 17 ? 19.158 50.605 90.869 1.00 31.95 17 ARG B CA 1
ATOM 1787 C C . ARG B 1 17 ? 18.533 51.888 91.443 1.00 32.58 17 ARG B C 1
ATOM 1788 O O . ARG B 1 17 ? 18.143 52.792 90.686 1.00 31.37 17 ARG B O 1
ATOM 1796 N N . TYR B 1 18 ? 18.536 52.068 92.778 1.00 32.34 18 TYR B N 1
ATOM 1797 C CA . TYR B 1 18 ? 17.987 53.354 93.270 1.00 30.80 18 TYR B CA 1
ATOM 1798 C C . TYR B 1 18 ? 18.822 54.523 92.779 1.00 33.10 18 TYR B C 1
ATOM 1799 O O . TYR B 1 18 ? 18.282 55.555 92.332 1.00 33.69 18 TYR B O 1
ATOM 1808 N N . HIS B 1 19 ? 20.154 54.380 92.828 1.00 31.09 19 HIS B N 1
ATOM 1809 C CA . HIS B 1 19 ? 21.079 55.477 92.465 1.00 34.24 19 HIS B CA 1
ATOM 1810 C C . HIS B 1 19 ? 20.851 55.880 90.986 1.00 35.00 19 HIS B C 1
ATOM 1811 O O . HIS B 1 19 ? 20.784 57.055 90.611 1.00 36.05 19 HIS B O 1
ATOM 1818 N N . ARG B 1 20 ? 20.754 54.896 90.118 1.00 34.52 20 ARG B N 1
ATOM 1819 C CA . ARG B 1 20 ? 20.599 55.153 88.675 1.00 35.26 20 ARG B CA 1
ATOM 1820 C C . ARG B 1 20 ? 19.251 55.854 88.342 1.00 35.61 20 ARG B C 1
ATOM 1821 O O . ARG B 1 20 ? 19.170 56.720 87.482 1.00 36.54 20 ARG B O 1
ATOM 1829 N N . TYR B 1 21 ? 18.181 55.448 89.003 1.00 35.04 21 TYR B N 1
ATOM 1830 C CA . TYR B 1 21 ? 16.887 56.073 88.803 1.00 38.95 21 TYR B CA 1
ATOM 1831 C C . TYR B 1 21 ? 16.849 57.530 89.322 1.00 40.05 21 TYR B C 1
ATOM 1832 O O . TYR B 1 21 ? 16.374 58.403 88.590 1.00 42.43 21 TYR B O 1
ATOM 1841 N N . LEU B 1 22 ? 17.374 57.780 90.526 1.00 39.96 22 LEU B N 1
ATOM 1842 C CA . LEU B 1 22 ? 17.583 59.124 91.083 1.00 41.77 22 LEU B CA 1
ATOM 1843 C C . LEU B 1 22 ? 18.476 60.048 90.243 1.00 43.90 22 LEU B C 1
ATOM 1844 O O . LEU B 1 22 ? 18.269 61.277 90.198 1.00 43.53 22 LEU B O 1
ATOM 1849 N N . GLU B 1 23 ? 19.518 59.477 89.642 1.00 42.40 23 GLU B N 1
ATOM 1850 C CA . GLU B 1 23 ? 20.368 60.223 88.733 1.00 45.34 23 GLU B CA 1
ATOM 1851 C C . GLU B 1 23 ? 19.557 60.801 87.565 1.00 46.53 23 GLU B C 1
ATOM 1852 O O . GLU B 1 23 ? 19.705 61.969 87.205 1.00 47.98 23 GLU B O 1
ATOM 1858 N N . GLU B 1 24 ? 18.652 60.006 87.010 1.00 46.16 24 GLU B N 1
ATOM 1859 C CA . GLU B 1 24 ? 17.833 60.427 85.891 1.00 49.97 24 GLU B CA 1
ATOM 1860 C C . GLU B 1 24 ? 16.883 61.553 86.303 1.00 52.15 24 GLU B C 1
ATOM 1861 O O . GLU B 1 24 ? 16.777 62.552 85.600 1.00 55.27 24 GLU B O 1
ATOM 1867 N N . LEU B 1 25 ? 16.261 61.420 87.471 1.00 52.19 25 LEU B N 1
ATOM 1868 C CA . LEU B 1 25 ? 15.410 62.464 88.044 1.00 53.11 25 LEU B CA 1
ATOM 1869 C C . LEU B 1 25 ? 16.206 63.730 88.353 1.00 54.69 25 LEU B C 1
ATOM 1870 O O . LEU B 1 25 ? 15.731 64.842 88.130 1.00 56.68 25 LEU B O 1
ATOM 1875 N N . LEU B 1 26 ? 17.404 63.573 88.893 1.00 54.68 26 LEU B N 1
ATOM 1876 C CA . LEU B 1 26 ? 18.235 64.710 89.192 1.00 57.17 26 LEU B CA 1
ATOM 1877 C C . LEU B 1 26 ? 18.633 65.439 87.899 1.00 60.63 26 LEU B C 1
ATOM 1878 O O . LEU B 1 26 ? 18.640 66.672 87.853 1.00 63.33 26 LEU B O 1
ATOM 1883 N N . LYS B 1 27 ? 18.886 64.686 86.833 1.00 61.21 27 LYS B N 1
ATOM 1884 C CA . LYS B 1 27 ? 19.187 65.300 85.543 1.00 64.36 27 LYS B CA 1
ATOM 1885 C C . LYS B 1 27 ? 18.002 66.086 84.977 1.00 65.32 27 LYS B C 1
ATOM 1886 O O . LYS B 1 27 ? 18.201 67.112 84.333 1.00 67.99 27 LYS B O 1
ATOM 1892 N N . ASN B 1 28 ? 16.786 65.592 85.196 1.00 65.05 28 ASN B N 1
ATOM 1893 C CA . ASN B 1 28 ? 15.542 66.274 84.781 1.00 66.35 28 ASN B CA 1
ATOM 1894 C C . ASN B 1 28 ? 15.076 67.313 85.788 1.00 66.51 28 ASN B C 1
ATOM 1895 O O . ASN B 1 28 ? 13.938 67.780 85.738 1.00 68.37 28 ASN B O 1
ATOM 1900 N N . ASP B 1 29 ? 15.949 67.639 86.728 1.00 66.05 29 ASP B N 1
ATOM 1901 C CA . ASP B 1 29 ? 15.619 68.541 87.818 1.00 67.04 29 ASP B CA 1
ATOM 1902 C C . ASP B 1 29 ? 14.296 68.283 88.526 1.00 65.72 29 ASP B C 1
ATOM 1903 O O . ASP B 1 29 ? 13.626 69.227 88.948 1.00 66.23 29 ASP B O 1
ATOM 1908 N N . VAL B 1 30 ? 13.924 67.013 88.675 1.00 61.99 30 VAL B N 1
ATOM 1909 C CA . VAL B 1 30 ? 12.819 66.639 89.567 1.00 60.51 30 VAL B CA 1
ATOM 1910 C C . VAL B 1 30 ? 13.281 66.801 91.019 1.00 60.49 30 VAL B C 1
ATOM 1911 O O . VAL B 1 30 ? 14.228 66.129 91.458 1.00 58.74 30 VAL B O 1
ATOM 1915 N N . LYS B 1 31 ? 12.607 67.672 91.764 1.00 59.11 31 LYS B N 1
ATOM 1916 C CA . LYS B 1 31 ? 13.044 68.027 93.108 1.00 60.79 31 LYS B CA 1
ATOM 1917 C C . LYS B 1 31 ? 12.767 66.928 94.149 1.00 59.20 31 LYS B C 1
ATOM 1918 O O . LYS B 1 31 ? 13.583 66.702 95.049 1.00 58.03 31 LYS B O 1
ATOM 1924 N N . ARG B 1 32 ? 11.605 66.292 94.051 1.00 57.72 32 ARG B N 1
ATOM 1925 C CA . ARG B 1 32 ? 11.164 65.388 95.095 1.00 57.52 32 ARG B CA 1
ATOM 1926 C C . ARG B 1 32 ? 10.575 64.144 94.456 1.00 55.55 32 ARG B C 1
ATOM 1927 O O . ARG B 1 32 ? 10.070 64.206 93.340 1.00 55.46 32 ARG B O 1
ATOM 1935 N N . ILE B 1 33 ? 10.604 63.023 95.167 1.00 53.99 33 ILE B N 1
ATOM 1936 C CA . ILE B 1 33 ? 9.902 61.848 94.679 1.00 52.02 33 ILE B CA 1
ATOM 1937 C C . ILE B 1 33 ? 9.226 61.173 95.849 1.00 52.43 33 ILE B C 1
ATOM 1938 O O . ILE B 1 33 ? 9.826 61.007 96.902 1.00 51.41 33 ILE B O 1
ATOM 1943 N N . SER B 1 34 ? 7.964 60.814 95.662 1.00 53.86 34 SER B N 1
ATOM 1944 C CA . SER B 1 34 ? 7.180 60.213 96.734 1.00 54.83 34 SER B CA 1
ATOM 1945 C C . SER B 1 34 ? 7.559 58.735 96.894 1.00 54.21 34 SER B C 1
ATOM 1946 O O . SER B 1 34 ? 8.119 58.102 95.967 1.00 51.12 34 SER B O 1
ATOM 1949 N N . SER B 1 35 ? 7.247 58.177 98.058 1.00 53.00 35 SER B N 1
ATOM 1950 C CA . SER B 1 35 ? 7.532 56.763 98.349 1.00 51.96 35 SER B CA 1
ATOM 1951 C C . SER B 1 35 ? 6.801 55.831 97.386 1.00 50.20 35 SER B C 1
ATOM 1952 O O . SER B 1 35 ? 7.352 54.809 96.934 1.00 47.78 35 SER B O 1
ATOM 1955 N N . ARG B 1 36 ? 5.548 56.151 97.092 1.00 50.17 36 ARG B N 1
ATOM 1956 C CA . ARG B 1 36 ? 4.819 55.263 96.211 1.00 51.68 36 ARG B CA 1
ATOM 1957 C C . ARG B 1 36 ? 5.378 55.349 94.766 1.00 50.16 36 ARG B C 1
ATOM 1958 O O . ARG B 1 36 ? 5.502 54.329 94.104 1.00 47.22 36 ARG B O 1
ATOM 1966 N N . GLU B 1 37 ? 5.795 56.537 94.340 1.00 51.14 37 GLU B N 1
ATOM 1967 C CA . GLU B 1 37 ? 6.331 56.740 92.973 1.00 51.51 37 GLU B CA 1
ATOM 1968 C C . GLU B 1 37 ? 7.638 55.949 92.819 1.00 47.84 37 GLU B C 1
ATOM 1969 O O . GLU B 1 37 ? 7.884 55.246 91.822 1.00 45.49 37 GLU B O 1
ATOM 1975 N N . LEU B 1 38 ? 8.479 56.087 93.829 1.00 46.04 38 LEU B N 1
ATOM 1976 C CA . LEU B 1 38 ? 9.718 55.350 93.869 1.00 42.67 38 LEU B CA 1
ATOM 1977 C C . LEU B 1 38 ? 9.494 53.851 93.853 1.00 41.11 38 LEU B C 1
ATOM 1978 O O . LEU B 1 38 ? 10.082 53.143 93.048 1.00 36.44 38 LEU B O 1
ATOM 1983 N N . SER B 1 39 ? 8.632 53.373 94.737 1.00 38.25 39 SER B N 1
ATOM 1984 C CA . SER B 1 39 ? 8.300 51.952 94.802 1.00 40.52 39 SER B CA 1
ATOM 1985 C C . SER B 1 39 ? 7.774 51.446 93.458 1.00 40.41 39 SER B C 1
ATOM 1986 O O . SER B 1 39 ? 8.197 50.402 92.961 1.00 38.60 39 SER B O 1
ATOM 1989 N N . GLU B 1 40 ? 6.821 52.173 92.885 1.00 42.85 40 GLU B N 1
ATOM 1990 C CA . GLU B 1 40 ? 6.232 51.751 91.599 1.00 47.28 40 GLU B CA 1
ATOM 1991 C C . GLU B 1 40 ? 7.318 51.612 90.530 1.00 46.20 40 GLU B C 1
ATOM 1992 O O . GLU B 1 40 ? 7.360 50.633 89.826 1.00 47.07 40 GLU B O 1
ATOM 1998 N N . LYS B 1 41 ? 8.235 52.561 90.478 1.00 46.87 41 LYS B N 1
ATOM 1999 C CA . LYS B 1 41 ? 9.310 52.520 89.499 1.00 47.69 41 LYS B CA 1
ATOM 2000 C C . LYS B 1 41 ? 10.261 51.330 89.724 1.00 47.18 41 LYS B C 1
ATOM 2001 O O . LYS B 1 41 ? 10.635 50.635 88.784 1.00 44.99 41 LYS B O 1
ATOM 2007 N N . MET B 1 42 ? 10.614 51.065 90.981 1.00 44.25 42 MET B N 1
ATOM 2008 C CA . MET B 1 42 ? 11.596 50.045 91.297 1.00 41.58 42 MET B CA 1
ATOM 2009 C C . MET B 1 42 ? 11.067 48.631 91.367 1.00 42.08 42 MET B C 1
ATOM 2010 O O . MET B 1 42 ? 11.855 47.686 91.338 1.00 40.70 42 MET B O 1
ATOM 2015 N N . GLY B 1 43 ? 9.755 48.469 91.520 1.00 40.72 43 GLY B N 1
ATOM 2016 C CA . GLY B 1 43 ? 9.224 47.138 91.691 1.00 41.14 43 GLY B CA 1
ATOM 2017 C C . GLY B 1 43 ? 9.616 46.602 93.065 1.00 40.84 43 GLY B C 1
ATOM 2018 O O . GLY B 1 43 ? 9.747 45.393 93.243 1.00 39.52 43 GLY B O 1
ATOM 2019 N N . VAL B 1 44 ? 9.825 47.505 94.029 1.00 38.48 44 VAL B N 1
ATOM 2020 C CA . VAL B 1 44 ? 10.224 47.137 95.399 1.00 37.07 44 VAL B CA 1
ATOM 2021 C C . VAL B 1 44 ? 9.188 47.859 96.337 1.00 38.70 44 VAL B C 1
ATOM 2022 O O . VAL B 1 44 ? 8.909 49.015 96.125 1.00 35.71 44 VAL B O 1
ATOM 2026 N N . THR B 1 45 ? 8.628 47.197 97.346 1.00 36.75 45 THR B N 1
ATOM 2027 C CA . THR B 1 45 ? 7.664 47.898 98.213 1.00 37.72 45 THR B CA 1
ATOM 2028 C C . THR B 1 45 ? 8.255 49.155 98.855 1.00 38.49 45 THR B C 1
ATOM 2029 O O . THR B 1 45 ? 9.468 49.211 99.146 1.00 33.21 45 THR B O 1
ATOM 2033 N N . ALA B 1 46 ? 7.414 50.160 99.097 1.00 36.14 46 ALA B N 1
ATOM 2034 C CA . ALA B 1 46 ? 7.923 51.322 99.837 1.00 37.39 46 ALA B CA 1
ATOM 2035 C C . ALA B 1 46 ? 8.573 50.936 101.170 1.00 37.57 46 ALA B C 1
ATOM 2036 O O . ALA B 1 46 ? 9.585 51.548 101.584 1.00 37.65 46 ALA B O 1
ATOM 2038 N N . SER B 1 47 ? 8.033 49.924 101.845 1.00 36.56 47 SER B N 1
ATOM 2039 C CA . SER B 1 47 ? 8.592 49.570 103.179 1.00 36.23 47 SER B CA 1
ATOM 2040 C C . SER B 1 47 ? 9.986 48.935 103.028 1.00 35.86 47 SER B C 1
ATOM 2041 O O . SER B 1 47 ? 10.880 49.204 103.829 1.00 33.82 47 SER B O 1
ATOM 2044 N N . GLN B 1 48 ? 10.171 48.078 102.018 1.00 32.30 48 GLN B N 1
ATOM 2045 C CA . GLN B 1 48 ? 11.502 47.478 101.794 1.00 33.34 48 GLN B CA 1
ATOM 2046 C C . GLN B 1 48 ? 12.479 48.600 101.434 1.00 32.80 48 GLN B C 1
ATOM 2047 O O . GLN B 1 48 ? 13.645 48.572 101.823 1.00 32.95 48 GLN B O 1
ATOM 2053 N N . ILE B 1 49 ? 12.029 49.586 100.675 1.00 32.36 49 ILE B N 1
ATOM 2054 C CA . ILE B 1 49 ? 12.974 50.637 100.283 1.00 34.51 49 ILE B CA 1
ATOM 2055 C C . ILE B 1 49 ? 13.376 51.416 101.536 1.00 35.95 49 ILE B C 1
ATOM 2056 O O . ILE B 1 49 ? 14.552 51.745 101.717 1.00 34.92 49 ILE B O 1
ATOM 2061 N N . ARG B 1 50 ? 12.411 51.688 102.417 1.00 33.47 50 ARG B N 1
ATOM 2062 C CA . ARG B 1 50 ? 12.762 52.396 103.670 1.00 36.55 50 ARG B CA 1
ATOM 2063 C C . ARG B 1 50 ? 13.772 51.555 104.470 1.00 34.75 50 ARG B C 1
ATOM 2064 O O . ARG B 1 50 ? 14.776 52.057 104.984 1.00 34.98 50 ARG B O 1
ATOM 2072 N N . GLN B 1 51 ? 13.520 50.262 104.551 1.00 32.95 51 GLN B N 1
ATOM 2073 C CA . GLN B 1 51 ? 14.407 49.380 105.264 1.00 35.00 51 GLN B CA 1
ATOM 2074 C C . GLN B 1 51 ? 15.835 49.309 104.654 1.00 33.95 51 GLN B C 1
ATOM 2075 O O . GLN B 1 51 ? 16.857 49.284 105.394 1.00 34.77 51 GLN B O 1
ATOM 2081 N N . ASP B 1 52 ? 15.889 49.334 103.326 1.00 31.30 52 ASP B N 1
ATOM 2082 C CA . ASP B 1 52 ? 17.193 49.317 102.626 1.00 33.95 52 ASP B CA 1
ATOM 2083 C C . ASP B 1 52 ? 18.024 50.540 103.003 1.00 34.52 52 ASP B C 1
ATOM 2084 O O . ASP B 1 52 ? 19.186 50.403 103.339 1.00 37.86 52 ASP B O 1
ATOM 2089 N N . LEU B 1 53 ? 17.455 51.734 102.922 1.00 33.59 53 LEU B N 1
ATOM 2090 C CA . LEU B 1 53 ? 18.143 52.952 103.285 1.00 36.86 53 LEU B CA 1
ATOM 2091 C C . LEU B 1 53 ? 18.487 53.024 104.780 1.00 39.66 53 LEU B C 1
ATOM 2092 O O . LEU B 1 53 ? 19.578 53.527 105.162 1.00 38.76 53 LEU B O 1
ATOM 2097 N N . ASN B 1 54 ? 17.591 52.479 105.613 1.00 37.65 54 ASN B N 1
ATOM 2098 C CA . ASN B 1 54 ? 17.782 52.601 107.047 1.00 39.50 54 ASN B CA 1
ATOM 2099 C C . ASN B 1 54 ? 19.018 51.856 107.533 1.00 41.07 54 ASN B C 1
ATOM 2100 O O . ASN B 1 54 ? 19.498 52.145 108.630 1.00 39.79 54 ASN B O 1
ATOM 2105 N N . ASN B 1 55 ? 19.553 50.931 106.724 1.00 38.52 55 ASN B N 1
ATOM 2106 C CA . ASN B 1 55 ? 20.847 50.289 107.054 1.00 42.15 55 ASN B CA 1
ATOM 2107 C C . ASN B 1 55 ? 21.970 51.303 107.244 1.00 41.40 55 ASN B C 1
ATOM 2108 O O . ASN B 1 55 ? 22.994 51.006 107.897 1.00 39.87 55 ASN B O 1
ATOM 2113 N N . PHE B 1 56 ? 21.797 52.480 106.644 1.00 42.32 56 PHE B N 1
ATOM 2114 C CA . PHE B 1 56 ? 22.896 53.441 106.522 1.00 47.20 56 PHE B CA 1
ATOM 2115 C C . PHE B 1 56 ? 22.674 54.771 107.290 1.00 51.76 56 PHE B C 1
ATOM 2116 O O . PHE B 1 56 ? 23.281 55.781 106.964 1.00 51.59 56 PHE B O 1
ATOM 2124 N N . GLY B 1 57 ? 21.726 54.779 108.211 1.00 56.94 57 GLY B N 1
ATOM 2125 C CA . GLY B 1 57 ? 21.455 55.971 109.022 1.00 64.54 57 GLY B CA 1
ATOM 2126 C C . GLY B 1 57 ? 20.325 56.804 108.444 1.00 68.02 57 GLY B C 1
ATOM 2127 O O . GLY B 1 57 ? 19.642 56.375 107.504 1.00 67.77 57 GLY B O 1
ATOM 2128 N N . GLY B 1 58 ? 20.104 57.982 109.034 1.00 71.31 58 GLY B N 1
ATOM 2129 C CA . GLY B 1 58 ? 19.225 59.007 108.445 1.00 73.36 58 GLY B CA 1
ATOM 2130 C C . GLY B 1 58 ? 20.059 59.885 107.531 1.00 74.23 58 GLY B C 1
ATOM 2131 O O . GLY B 1 58 ? 21.291 59.764 107.522 1.00 74.83 58 GLY B O 1
ATOM 2132 N N . PHE B 1 59 ? 19.405 60.735 106.736 1.00 75.34 59 PHE B N 1
ATOM 2133 C CA . PHE B 1 59 ? 20.092 61.629 105.782 1.00 75.51 59 PHE B CA 1
ATOM 2134 C C . PHE B 1 59 ? 19.290 62.924 105.559 1.00 78.08 59 PHE B C 1
ATOM 2135 O O . PHE B 1 59 ? 19.082 63.351 104.411 1.00 77.57 59 PHE B O 1
ATOM 2143 N N . GLY B 1 60 ? 18.852 63.539 106.666 1.00 80.67 60 GLY B N 1
ATOM 2144 C CA . GLY B 1 60 ? 17.975 64.718 106.657 1.00 83.10 60 GLY B CA 1
ATOM 2145 C C . GLY B 1 60 ? 16.644 64.559 105.934 1.00 83.33 60 GLY B C 1
ATOM 2146 O O . GLY B 1 60 ? 16.188 65.497 105.270 1.00 84.48 60 GLY B O 1
ATOM 2147 N N . GLN B 1 61 ? 16.019 63.383 106.033 1.00 82.56 61 GLN B N 1
ATOM 2148 C CA . GLN B 1 61 ? 14.721 63.187 105.397 1.00 82.60 61 GLN B CA 1
ATOM 2149 C C . GLN B 1 61 ? 13.690 63.904 106.279 1.00 84.29 61 GLN B C 1
ATOM 2150 O O . GLN B 1 61 ? 13.934 64.153 107.470 1.00 85.17 61 GLN B O 1
ATOM 2156 N N . GLN B 1 62 ? 12.576 64.278 105.656 1.00 84.52 62 GLN B N 1
ATOM 2157 C CA . GLN B 1 62 ? 11.526 65.098 106.262 1.00 86.72 62 GLN B CA 1
ATOM 2158 C C . GLN B 1 62 ? 10.214 64.639 105.651 1.00 85.80 62 GLN B C 1
ATOM 2159 O O . GLN B 1 62 ? 10.147 64.359 104.451 1.00 85.24 62 GLN B O 1
ATOM 2165 N N . GLY B 1 63 ? 9.178 64.543 106.472 1.00 86.67 63 GLY B N 1
ATOM 2166 C CA . GLY B 1 63 ? 7.860 64.138 105.993 1.00 85.20 63 GLY B CA 1
ATOM 2167 C C . GLY B 1 63 ? 7.970 62.910 105.119 1.00 82.15 63 GLY B C 1
ATOM 2168 O O . GLY B 1 63 ? 8.854 62.062 105.326 1.00 81.20 63 GLY B O 1
ATOM 2169 N N . TYR B 1 64 ? 7.096 62.821 104.121 1.00 80.16 64 TYR B N 1
ATOM 2170 C CA . TYR B 1 64 ? 7.082 61.622 103.297 1.00 77.64 64 TYR B CA 1
ATOM 2171 C C . TYR B 1 64 ? 7.667 61.810 101.899 1.00 74.10 64 TYR B C 1
ATOM 2172 O O . TYR B 1 64 ? 7.711 62.929 101.351 1.00 74.43 64 TYR B O 1
ATOM 2181 N N . GLY B 1 65 ? 8.173 60.715 101.350 1.00 69.09 65 GLY B N 1
ATOM 2182 C CA . GLY B 1 65 ? 8.942 60.823 100.111 1.00 63.52 65 GLY B CA 1
ATOM 2183 C C . GLY B 1 65 ? 10.290 61.456 100.381 1.00 60.16 65 GLY B C 1
ATOM 2184 O O . GLY B 1 65 ? 10.675 61.695 101.527 1.00 59.57 65 GLY B O 1
ATOM 2185 N N . TYR B 1 66 ? 10.991 61.781 99.302 1.00 56.94 66 TYR B N 1
ATOM 2186 C CA . TYR B 1 66 ? 12.410 62.039 99.375 1.00 53.08 66 TYR B CA 1
ATOM 2187 C C . TYR B 1 66 ? 12.782 63.259 98.549 1.00 51.81 66 TYR B C 1
ATOM 2188 O O . TYR B 1 66 ? 12.271 63.457 97.446 1.00 51.20 66 TYR B O 1
ATOM 2197 N N . ASN B 1 67 ? 13.754 64.001 99.035 1.00 50.53 67 ASN B N 1
ATOM 2198 C CA . ASN B 1 67 ? 14.461 64.951 98.199 1.00 52.38 67 ASN B CA 1
ATOM 2199 C C . ASN B 1 67 ? 15.421 64.168 97.280 1.00 50.14 67 ASN B C 1
ATOM 2200 O O . ASN B 1 67 ? 16.234 63.357 97.744 1.00 48.44 67 ASN B O 1
ATOM 2205 N N . VAL B 1 68 ? 15.275 64.388 95.983 1.00 50.65 68 VAL B N 1
ATOM 2206 C CA . VAL B 1 68 ? 16.024 63.658 94.975 1.00 48.28 68 VAL B CA 1
ATOM 2207 C C . VAL B 1 68 ? 17.512 63.868 95.145 1.00 48.69 68 VAL B C 1
ATOM 2208 O O . VAL B 1 68 ? 18.274 62.900 95.197 1.00 47.80 68 VAL B O 1
ATOM 2212 N N . GLU B 1 69 ? 17.947 65.127 95.229 1.00 50.67 69 GLU B N 1
ATOM 2213 C CA . GLU B 1 69 ? 19.374 65.406 95.223 1.00 51.57 69 GLU B CA 1
ATOM 2214 C C . GLU B 1 69 ? 20.027 64.822 96.469 1.00 51.47 69 GLU B C 1
ATOM 2215 O O . GLU B 1 69 ? 21.161 64.342 96.418 1.00 49.68 69 GLU B O 1
ATOM 2221 N N . GLU B 1 70 ? 19.336 64.891 97.606 1.00 51.26 70 GLU B N 1
ATOM 2222 C CA . GLU B 1 70 ? 19.943 64.427 98.859 1.00 50.79 70 GLU B CA 1
ATOM 2223 C C . GLU B 1 70 ? 19.975 62.897 98.914 1.00 47.40 70 GLU B C 1
ATOM 2224 O O . GLU B 1 70 ? 20.914 62.314 99.459 1.00 45.74 70 GLU B O 1
ATOM 2230 N N . LEU B 1 71 ? 18.920 62.268 98.413 1.00 44.88 71 LEU B N 1
ATOM 2231 C CA . LEU B 1 71 ? 18.883 60.805 98.403 1.00 43.76 71 LEU B CA 1
ATOM 2232 C C . LEU B 1 71 ? 19.969 60.344 97.437 1.00 43.13 71 LEU B C 1
ATOM 2233 O O . LEU B 1 71 ? 20.780 59.441 97.762 1.00 42.79 71 LEU B O 1
ATOM 2238 N N . TYR B 1 72 ? 19.994 60.977 96.270 1.00 42.56 72 TYR B N 1
ATOM 2239 C CA . TYR B 1 72 ? 21.023 60.646 95.292 1.00 43.35 72 TYR B CA 1
ATOM 2240 C C . TYR B 1 72 ? 22.427 60.749 95.885 1.00 43.35 72 TYR B C 1
ATOM 2241 O O . TYR B 1 72 ? 23.253 59.828 95.728 1.00 41.34 72 TYR B O 1
ATOM 2250 N N . ASN B 1 73 ? 22.721 61.869 96.550 1.00 43.85 73 ASN B N 1
ATOM 2251 C CA . ASN B 1 73 ? 24.048 62.050 97.124 1.00 44.78 73 ASN B CA 1
ATOM 2252 C C . ASN B 1 73 ? 24.352 61.041 98.231 1.00 44.76 73 ASN B C 1
ATOM 2253 O O . ASN B 1 73 ? 25.493 60.579 98.347 1.00 44.36 73 ASN B O 1
ATOM 2258 N N . ASN B 1 74 ? 23.347 60.692 99.024 1.00 42.42 74 ASN B N 1
ATOM 2259 C CA . ASN B 1 74 ? 23.459 59.636 100.039 1.00 44.55 74 ASN B CA 1
ATOM 2260 C C . ASN B 1 74 ? 23.832 58.297 99.363 1.00 40.18 74 ASN B C 1
ATOM 2261 O O . ASN B 1 74 ? 24.779 57.639 99.780 1.00 39.58 74 ASN B O 1
ATOM 2266 N N . LEU B 1 75 ? 23.100 57.920 98.322 1.00 38.07 75 LEU B N 1
ATOM 2267 C CA . LEU B 1 75 ? 23.405 56.673 97.616 1.00 36.82 75 LEU B CA 1
ATOM 2268 C C . LEU B 1 75 ? 24.815 56.640 96.991 1.00 37.10 75 LEU B C 1
ATOM 2269 O O . LEU B 1 75 ? 25.510 55.627 97.020 1.00 35.65 75 LEU B O 1
ATOM 2274 N N . THR B 1 76 ? 25.268 57.774 96.491 1.00 37.54 76 THR B N 1
ATOM 2275 C CA . THR B 1 76 ? 26.608 57.868 95.951 1.00 38.50 76 THR B CA 1
ATOM 2276 C C . THR B 1 76 ? 27.635 57.515 97.009 1.00 37.82 76 THR B C 1
ATOM 2277 O O . THR B 1 76 ? 28.587 56.758 96.752 1.00 37.71 76 THR B O 1
ATOM 2281 N N . LYS B 1 77 ? 27.462 58.096 98.198 1.00 39.94 77 LYS B N 1
ATOM 2282 C CA . LYS B 1 77 ? 28.320 57.821 99.345 1.00 39.30 77 LYS B CA 1
ATOM 2283 C C . LYS B 1 77 ? 28.241 56.356 99.769 1.00 37.25 77 LYS B C 1
ATOM 2284 O O . LYS B 1 77 ? 29.256 55.722 100.053 1.00 36.56 77 LYS B O 1
ATOM 2290 N N . ILE B 1 78 ? 27.018 55.833 99.896 1.00 34.85 78 ILE B N 1
ATOM 2291 C CA . ILE B 1 78 ? 26.829 54.443 100.354 1.00 34.41 78 ILE B CA 1
ATOM 2292 C C . ILE B 1 78 ? 27.520 53.482 99.359 1.00 31.21 78 ILE B C 1
ATOM 2293 O O . ILE B 1 78 ? 28.115 52.467 99.765 1.00 32.47 78 ILE B O 1
ATOM 2298 N N . LEU B 1 79 ? 27.471 53.824 98.087 1.00 30.19 79 LEU B N 1
ATOM 2299 C CA . LEU B 1 79 ? 28.041 52.927 97.035 1.00 30.57 79 LEU B CA 1
ATOM 2300 C C . LEU B 1 79 ? 29.545 53.092 96.870 1.00 32.83 79 LEU B C 1
ATOM 2301 O O . LEU B 1 79 ? 30.135 52.424 96.007 1.00 30.01 79 LEU B O 1
ATOM 2306 N N . GLY B 1 80 ? 30.147 53.953 97.709 1.00 34.30 80 GLY B N 1
ATOM 2307 C CA . GLY B 1 80 ? 31.611 54.186 97.714 1.00 36.21 80 GLY B CA 1
ATOM 2308 C C . GLY B 1 80 ? 32.061 54.938 96.483 1.00 36.83 80 GLY B C 1
ATOM 2309 O O . GLY B 1 80 ? 33.265 54.957 96.170 1.00 38.79 80 GLY B O 1
ATOM 2310 N N . LEU B 1 81 ? 31.131 55.659 95.862 1.00 36.15 81 LEU B N 1
ATOM 2311 C CA . LEU B 1 81 ? 31.414 56.420 94.637 1.00 36.85 81 LEU B CA 1
ATOM 2312 C C . LEU B 1 81 ? 32.017 57.812 94.879 1.00 41.01 81 LEU B C 1
ATOM 2313 O O . LEU B 1 81 ? 32.361 58.488 93.928 1.00 42.06 81 LEU B O 1
ATOM 2318 N N . ASP B 1 82 ? 32.217 58.167 96.147 1.00 43.15 82 ASP B N 1
ATOM 2319 C CA . ASP B 1 82 ? 33.024 59.331 96.536 1.00 50.04 82 ASP B CA 1
ATOM 2320 C C . ASP B 1 82 ? 34.518 58.996 96.595 1.00 50.28 82 ASP B C 1
ATOM 2321 O O . ASP B 1 82 ? 35.335 59.891 96.820 1.00 53.04 82 ASP B O 1
ATOM 2326 N N . LYS B 1 83 ? 34.878 57.721 96.451 1.00 47.86 83 LYS B N 1
ATOM 2327 C CA . LYS B 1 83 ? 36.278 57.295 96.472 1.00 48.01 83 LYS B CA 1
ATOM 2328 C C . LYS B 1 83 ? 36.747 57.036 95.036 1.00 46.16 83 LYS B C 1
ATOM 2329 O O . LYS B 1 83 ? 35.939 57.050 94.116 1.00 44.99 83 LYS B O 1
ATOM 2335 N N . THR B 1 84 ? 38.039 56.773 94.856 1.00 44.93 84 THR B N 1
ATOM 2336 C CA . THR B 1 84 ? 38.582 56.318 93.556 1.00 45.22 84 THR B CA 1
ATOM 2337 C C . THR B 1 84 ? 39.172 54.948 93.754 1.00 42.19 84 THR B C 1
ATOM 2338 O O . THR B 1 84 ? 39.654 54.628 94.844 1.00 41.96 84 THR B O 1
ATOM 2342 N N . TYR B 1 85 ? 39.203 54.175 92.667 1.00 38.55 85 TYR B N 1
ATOM 2343 C CA . TYR B 1 85 ? 39.641 52.784 92.699 1.00 37.19 85 TYR B CA 1
ATOM 2344 C C . TYR B 1 85 ? 40.567 52.638 91.479 1.00 34.48 85 TYR B C 1
ATOM 2345 O O . TYR B 1 85 ? 40.232 53.061 90.367 1.00 34.15 85 TYR B O 1
ATOM 2354 N N . ASN B 1 86 ? 41.727 52.056 91.706 1.00 33.28 86 ASN B N 1
ATOM 2355 C CA . ASN B 1 86 ? 42.661 51.764 90.608 1.00 32.18 86 ASN B CA 1
ATOM 2356 C C . ASN B 1 86 ? 42.306 50.396 90.011 1.00 31.77 86 ASN B C 1
ATOM 2357 O O . ASN B 1 86 ? 42.204 49.429 90.752 1.00 31.25 86 ASN B O 1
ATOM 2362 N N . THR B 1 87 ? 42.123 50.363 88.696 1.00 29.38 87 THR B N 1
ATOM 2363 C CA . THR B 1 87 ? 41.740 49.186 87.956 1.00 29.34 87 THR B CA 1
ATOM 2364 C C . THR B 1 87 ? 42.789 48.812 86.927 1.00 28.75 87 THR B C 1
ATOM 2365 O O . THR B 1 87 ? 43.545 49.660 86.424 1.00 31.63 87 THR B O 1
ATOM 2369 N N . ILE B 1 88 ? 42.806 47.547 86.569 1.00 28.11 88 ILE B N 1
ATOM 2370 C CA . ILE B 1 88 ? 43.475 47.092 85.386 1.00 28.31 88 ILE B CA 1
ATOM 2371 C C . ILE B 1 88 ? 42.507 46.213 84.651 1.00 28.71 88 ILE B C 1
ATOM 2372 O O . ILE B 1 88 ? 41.602 45.647 85.249 1.00 27.17 88 ILE B O 1
ATOM 2377 N N . ILE B 1 89 ? 42.712 46.083 83.348 1.00 28.72 89 ILE B N 1
ATOM 2378 C CA . ILE B 1 89 ? 41.920 45.138 82.547 1.00 27.47 89 ILE B CA 1
ATOM 2379 C C . ILE B 1 89 ? 42.865 44.110 82.029 1.00 29.42 89 ILE B C 1
ATOM 2380 O O . ILE B 1 89 ? 43.952 44.469 81.497 1.00 30.34 89 ILE B O 1
ATOM 2385 N N . ILE B 1 90 ? 42.458 42.843 82.125 1.00 27.87 90 ILE B N 1
ATOM 2386 C CA . ILE B 1 90 ? 43.192 41.742 81.550 1.00 30.91 90 ILE B CA 1
ATOM 2387 C C . ILE B 1 90 ? 42.425 41.304 80.273 1.00 31.47 90 ILE B C 1
ATOM 2388 O O . ILE B 1 90 ? 41.225 40.923 80.330 1.00 31.28 90 ILE B O 1
ATOM 2393 N N . GLY B 1 91 ? 43.100 41.424 79.137 1.00 32.61 91 GLY B N 1
ATOM 2394 C CA . GLY B 1 91 ? 42.478 41.100 77.807 1.00 33.41 91 GLY B CA 1
ATOM 2395 C C . GLY B 1 91 ? 42.380 42.378 76.982 1.00 33.48 91 GLY B C 1
ATOM 2396 O O . GLY B 1 91 ? 41.685 43.317 77.386 1.00 35.05 91 GLY B O 1
ATOM 2397 N N . ALA B 1 92 ? 43.128 42.470 75.883 1.00 35.35 92 ALA B N 1
ATOM 2398 C CA . ALA B 1 92 ? 43.085 43.658 75.046 1.00 37.58 92 ALA B CA 1
ATOM 2399 C C . ALA B 1 92 ? 42.339 43.448 73.728 1.00 39.66 92 ALA B C 1
ATOM 2400 O O . ALA B 1 92 ? 42.433 44.302 72.883 1.00 40.65 92 ALA B O 1
ATOM 2402 N N . GLY B 1 93 ? 41.549 42.383 73.619 1.00 39.83 93 GLY B N 1
ATOM 2403 C CA . GLY B 1 93 ? 40.553 42.216 72.528 1.00 39.58 93 GLY B CA 1
ATOM 2404 C C . GLY B 1 93 ? 39.373 43.162 72.594 1.00 38.67 93 GLY B C 1
ATOM 2405 O O . GLY B 1 93 ? 39.347 44.113 73.389 1.00 38.53 93 GLY B O 1
ATOM 2406 N N . ASN B 1 94 ? 38.375 42.907 71.742 1.00 37.12 94 ASN B N 1
ATOM 2407 C CA . ASN B 1 94 ? 37.224 43.801 71.643 1.00 35.56 94 ASN B CA 1
ATOM 2408 C C . ASN B 1 94 ? 36.538 44.056 72.994 1.00 34.03 94 ASN B C 1
ATOM 2409 O O . ASN B 1 94 ? 36.256 45.192 73.329 1.00 34.18 94 ASN B O 1
ATOM 2414 N N . LEU B 1 95 ? 36.275 42.994 73.741 1.00 33.82 95 LEU B N 1
ATOM 2415 C CA . LEU B 1 95 ? 35.625 43.115 75.058 1.00 33.99 95 LEU B CA 1
ATOM 2416 C C . LEU B 1 95 ? 36.435 44.057 75.963 1.00 32.90 95 LEU B C 1
ATOM 2417 O O . LEU B 1 95 ? 35.887 45.042 76.460 1.00 32.04 95 LEU B O 1
ATOM 2422 N N . GLY B 1 96 ? 37.749 43.808 76.126 1.00 33.81 96 GLY B N 1
ATOM 2423 C CA . GLY B 1 96 ? 38.573 44.655 77.004 1.00 33.11 96 GLY B CA 1
ATOM 2424 C C . GLY B 1 96 ? 38.583 46.111 76.564 1.00 34.74 96 GLY B C 1
ATOM 2425 O O . GLY B 1 96 ? 38.485 47.023 77.390 1.00 32.14 96 GLY B O 1
ATOM 2426 N N . GLN B 1 97 ? 38.697 46.360 75.252 1.00 34.06 97 GLN B N 1
ATOM 2427 C CA . GLN B 1 97 ? 38.624 47.743 74.767 1.00 33.82 97 GLN B CA 1
ATOM 2428 C C . GLN B 1 97 ? 37.261 48.359 75.048 1.00 33.25 97 GLN B C 1
ATOM 2429 O O . GLN B 1 97 ? 37.167 49.554 75.384 1.00 31.41 97 GLN B O 1
ATOM 2435 N N . ALA B 1 98 ? 36.196 47.570 74.932 1.00 32.83 98 ALA B N 1
ATOM 2436 C CA . ALA B 1 98 ? 34.842 48.168 75.148 1.00 35.51 98 ALA B CA 1
ATOM 2437 C C . ALA B 1 98 ? 34.690 48.517 76.618 1.00 36.93 98 ALA B C 1
ATOM 2438 O O . ALA B 1 98 ? 34.030 49.511 76.997 1.00 37.89 98 ALA B O 1
ATOM 2440 N N . ILE B 1 99 ? 35.204 47.618 77.470 1.00 36.22 99 ILE B N 1
ATOM 2441 C CA . ILE B 1 99 ? 35.120 47.903 78.908 1.00 33.90 99 ILE B CA 1
ATOM 2442 C C . ILE B 1 99 ? 36.040 49.060 79.271 1.00 35.54 99 ILE B C 1
ATOM 2443 O O . ILE B 1 99 ? 35.677 49.929 80.080 1.00 37.77 99 ILE B O 1
ATOM 2448 N N . ALA B 1 100 ? 37.214 49.132 78.640 1.00 36.64 100 ALA B N 1
ATOM 2449 C CA . ALA B 1 100 ? 38.068 50.278 78.827 1.00 37.71 100 ALA B CA 1
ATOM 2450 C C . ALA B 1 100 ? 37.318 51.567 78.450 1.00 40.80 100 ALA B C 1
ATOM 2451 O O . ALA B 1 100 ? 37.330 52.536 79.217 1.00 41.67 100 ALA B O 1
ATOM 2453 N N . ASN B 1 101 ? 36.621 51.569 77.312 1.00 43.50 101 ASN B N 1
ATOM 2454 C CA . ASN B 1 101 ? 35.774 52.715 76.897 1.00 48.36 101 ASN B CA 1
ATOM 2455 C C . ASN B 1 101 ? 34.640 52.991 77.913 1.00 48.66 101 ASN B C 1
ATOM 2456 O O . ASN B 1 101 ? 34.385 54.133 78.275 1.00 51.26 101 ASN B O 1
ATOM 2461 N N . TYR B 1 102 ? 33.975 51.948 78.403 1.00 47.76 102 TYR B N 1
ATOM 2462 C CA . TYR B 1 102 ? 32.861 52.128 79.348 1.00 50.22 102 TYR B CA 1
ATOM 2463 C C . TYR B 1 102 ? 33.322 52.753 80.694 1.00 52.01 102 TYR B C 1
ATOM 2464 O O . TYR B 1 102 ? 32.680 53.661 81.237 1.00 51.68 102 TYR B O 1
ATOM 2473 N N . THR B 1 103 ? 34.455 52.288 81.213 1.00 53.20 103 THR B N 1
ATOM 2474 C CA . THR B 1 103 ? 34.941 52.733 82.519 1.00 56.78 103 THR B CA 1
ATOM 2475 C C . THR B 1 103 ? 35.753 54.037 82.620 1.00 61.73 103 THR B C 1
ATOM 2476 O O . THR B 1 103 ? 36.193 54.364 83.723 1.00 61.44 103 THR B O 1
ATOM 2480 N N . SER B 1 104 ? 35.906 54.795 81.521 1.00 67.28 104 SER B N 1
ATOM 2481 C CA . SER B 1 104 ? 35.965 56.300 81.601 1.00 73.04 104 SER B CA 1
ATOM 2482 C C . SER B 1 104 ? 34.624 57.096 81.549 1.00 75.63 104 SER B C 1
ATOM 2483 O O . SER B 1 104 ? 34.494 58.161 82.165 1.00 76.81 104 SER B O 1
ATOM 2486 N N . PHE B 1 105 ? 33.624 56.576 80.841 1.00 78.32 105 PHE B N 1
ATOM 2487 C CA . PHE B 1 105 ? 32.235 56.951 81.127 1.00 80.47 105 PHE B CA 1
ATOM 2488 C C . PHE B 1 105 ? 31.822 56.497 82.529 1.00 79.64 105 PHE B C 1
ATOM 2489 O O . PHE B 1 105 ? 30.671 56.662 82.929 1.00 80.30 105 PHE B O 1
ATOM 2497 N N . GLU B 1 106 ? 32.783 55.885 83.226 1.00 79.20 106 GLU B N 1
ATOM 2498 C CA . GLU B 1 106 ? 32.786 55.599 84.665 1.00 77.99 106 GLU B CA 1
ATOM 2499 C C . GLU B 1 106 ? 34.158 55.938 85.292 1.00 77.91 106 GLU B C 1
ATOM 2500 O O . GLU B 1 106 ? 34.462 55.449 86.390 1.00 77.63 106 GLU B O 1
ATOM 2506 N N . LYS B 1 107 ? 35.014 56.698 84.599 1.00 76.96 107 LYS B N 1
ATOM 2507 C CA . LYS B 1 107 ? 36.353 56.958 85.126 1.00 75.51 107 LYS B CA 1
ATOM 2508 C C . LYS B 1 107 ? 36.205 58.005 86.194 1.00 75.47 107 LYS B C 1
ATOM 2509 O O . LYS B 1 107 ? 37.080 58.175 87.051 1.00 76.78 107 LYS B O 1
ATOM 2515 N N . SER B 1 108 ? 35.084 58.707 86.179 1.00 73.29 108 SER B N 1
ATOM 2516 C CA . SER B 1 108 ? 34.669 59.180 87.466 1.00 71.31 108 SER B CA 1
ATOM 2517 C C . SER B 1 108 ? 34.683 57.882 88.282 1.00 66.30 108 SER B C 1
ATOM 2518 O O . SER B 1 108 ? 33.741 57.091 88.240 1.00 65.45 108 SER B O 1
ATOM 2521 N N . GLY B 1 109 ? 35.823 57.635 88.923 1.00 61.77 109 GLY B N 1
ATOM 2522 C CA . GLY B 1 109 ? 35.874 56.801 90.117 1.00 53.83 109 GLY B CA 1
ATOM 2523 C C . GLY B 1 109 ? 36.765 55.622 89.860 1.00 48.44 109 GLY B C 1
ATOM 2524 O O . GLY B 1 109 ? 37.537 55.209 90.719 1.00 46.80 109 GLY B O 1
ATOM 2525 N N . PHE B 1 110 ? 36.725 55.140 88.633 1.00 43.71 110 PHE B N 1
ATOM 2526 C CA . PHE B 1 110 ? 37.433 53.928 88.342 1.00 42.42 110 PHE B CA 1
ATOM 2527 C C . PHE B 1 110 ? 38.613 54.211 87.424 1.00 42.27 110 PHE B C 1
ATOM 2528 O O . PHE B 1 110 ? 38.496 54.323 86.194 1.00 43.54 110 PHE B O 1
ATOM 2536 N N . ASN B 1 111 ? 39.769 54.323 88.047 1.00 40.92 111 ASN B N 1
ATOM 2537 C CA . ASN B 1 111 ? 40.902 54.831 87.313 1.00 41.48 111 ASN B CA 1
ATOM 2538 C C . ASN B 1 111 ? 41.718 53.729 86.666 1.00 39.73 111 ASN B C 1
ATOM 2539 O O . ASN B 1 111 ? 42.461 53.035 87.353 1.00 37.21 111 ASN B O 1
ATOM 2544 N N . LEU B 1 112 ? 41.577 53.560 85.357 1.00 36.65 112 LEU B N 1
ATOM 2545 C CA . LEU B 1 112 ? 42.257 52.475 84.671 1.00 38.24 112 LEU B CA 1
ATOM 2546 C C . LEU B 1 112 ? 43.775 52.720 84.577 1.00 40.41 112 LEU B C 1
ATOM 2547 O O . LEU B 1 112 ? 44.165 53.677 83.925 1.00 37.70 112 LEU B O 1
ATOM 2552 N N . LYS B 1 113 ? 44.600 51.828 85.143 1.00 38.76 113 LYS B N 1
ATOM 2553 C CA . LYS B 1 113 ? 46.068 52.004 85.206 1.00 39.66 113 LYS B CA 1
ATOM 2554 C C . LYS B 1 113 ? 46.854 51.216 84.188 1.00 38.06 113 LYS B C 1
ATOM 2555 O O . LYS B 1 113 ? 48.023 51.493 83.974 1.00 38.51 113 LYS B O 1
ATOM 2561 N N . GLY B 1 114 ? 46.252 50.197 83.578 1.00 36.76 114 GLY B N 1
ATOM 2562 C CA . GLY B 1 114 ? 46.995 49.347 82.664 1.00 35.62 114 GLY B CA 1
ATOM 2563 C C . GLY B 1 114 ? 46.065 48.312 82.069 1.00 36.64 114 GLY B C 1
ATOM 2564 O O . GLY B 1 114 ? 45.013 47.994 82.662 1.00 32.96 114 GLY B O 1
ATOM 2565 N N . ILE B 1 115 ? 46.452 47.831 80.893 1.00 34.62 115 ILE B N 1
ATOM 2566 C CA . ILE B 1 115 ? 45.791 46.769 80.185 1.00 35.41 115 ILE B CA 1
ATOM 2567 C C . ILE B 1 115 ? 46.825 45.695 79.888 1.00 35.12 115 ILE B C 1
ATOM 2568 O O . ILE B 1 115 ? 47.975 45.996 79.559 1.00 38.47 115 ILE B O 1
ATOM 2573 N N . PHE B 1 116 ? 46.442 44.448 80.042 1.00 33.50 116 PHE B N 1
ATOM 2574 C CA . PHE B 1 116 ? 47.358 43.319 79.960 1.00 34.85 116 PHE B CA 1
ATOM 2575 C C . PHE B 1 116 ? 46.864 42.306 78.934 1.00 38.18 116 PHE B C 1
ATOM 2576 O O . PHE B 1 116 ? 45.647 42.054 78.780 1.00 37.24 116 PHE B O 1
ATOM 2584 N N . ASP B 1 117 ? 47.833 41.733 78.222 1.00 37.82 117 ASP B N 1
ATOM 2585 C CA . ASP B 1 117 ? 47.504 40.746 77.208 1.00 42.75 117 ASP B CA 1
ATOM 2586 C C . ASP B 1 117 ? 48.656 39.764 76.983 1.00 43.54 117 ASP B C 1
ATOM 2587 O O . ASP B 1 117 ? 49.804 40.002 77.426 1.00 43.43 117 ASP B O 1
ATOM 2592 N N . ILE B 1 118 ? 48.320 38.617 76.410 1.00 45.54 118 ILE B N 1
ATOM 2593 C CA . ILE B 1 118 ? 49.292 37.547 76.240 1.00 48.47 118 ILE B CA 1
ATOM 2594 C C . ILE B 1 118 ? 50.043 37.660 74.903 1.00 51.30 118 ILE B C 1
ATOM 2595 O O . ILE B 1 118 ? 51.062 37.001 74.688 1.00 51.31 118 ILE B O 1
ATOM 2600 N N . ASN B 1 119 ? 49.489 38.448 73.993 1.00 51.99 119 ASN B N 1
ATOM 2601 C CA . ASN B 1 119 ? 50.051 38.619 72.640 1.00 54.37 119 ASN B CA 1
ATOM 2602 C C . ASN B 1 119 ? 51.215 39.621 72.532 1.00 55.51 119 ASN B C 1
ATOM 2603 O O . ASN B 1 119 ? 50.986 40.839 72.548 1.00 54.66 119 ASN B O 1
ATOM 2608 N N . PRO B 1 120 ? 52.454 39.116 72.346 1.00 57.08 120 PRO B N 1
ATOM 2609 C CA . PRO B 1 120 ? 53.644 39.958 72.183 1.00 57.24 120 PRO B CA 1
ATOM 2610 C C . PRO B 1 120 ? 53.433 41.135 71.233 1.00 57.28 120 PRO B C 1
ATOM 2611 O O . PRO B 1 120 ? 54.060 42.191 71.410 1.00 56.89 120 PRO B O 1
ATOM 2615 N N . ARG B 1 121 ? 52.564 40.942 70.247 1.00 57.63 121 ARG B N 1
ATOM 2616 C CA . ARG B 1 121 ? 52.264 41.958 69.246 1.00 60.01 121 ARG B CA 1
ATOM 2617 C C . ARG B 1 121 ? 51.852 43.245 69.882 1.00 57.85 121 ARG B C 1
ATOM 2618 O O . ARG B 1 121 ? 52.168 44.305 69.367 1.00 59.96 121 ARG B O 1
ATOM 2626 N N . LEU B 1 122 ? 51.030 43.163 70.912 1.00 56.88 122 LEU B N 1
ATOM 2627 C CA . LEU B 1 122 ? 50.392 44.371 71.421 1.00 55.63 122 LEU B CA 1
ATOM 2628 C C . LEU B 1 122 ? 51.218 45.111 72.436 1.00 54.29 122 LEU B C 1
ATOM 2629 O O . LEU B 1 122 ? 50.949 46.265 72.692 1.00 56.21 122 LEU B O 1
ATOM 2634 N N . PHE B 1 123 ? 52.226 44.466 72.998 1.00 53.43 123 PHE B N 1
ATOM 2635 C CA . PHE B 1 123 ? 53.047 45.097 73.999 1.00 53.93 123 PHE B CA 1
ATOM 2636 C C . PHE B 1 123 ? 53.535 46.473 73.597 1.00 56.81 123 PHE B C 1
ATOM 2637 O O . PHE B 1 123 ? 54.583 46.619 72.945 1.00 59.06 123 PHE B O 1
ATOM 2645 N N . GLY B 1 124 ? 52.723 47.485 73.898 1.00 57.19 124 GLY B N 1
ATOM 2646 C CA . GLY B 1 124 ? 53.132 48.851 73.671 1.00 58.44 124 GLY B CA 1
ATOM 2647 C C . GLY B 1 124 ? 52.028 49.632 73.021 1.00 59.92 124 GLY B C 1
ATOM 2648 O O . GLY B 1 124 ? 52.061 50.850 73.066 1.00 62.86 124 GLY B O 1
ATOM 2649 N N . LEU B 1 125 ? 51.039 48.981 72.426 1.00 60.42 125 LEU B N 1
ATOM 2650 C CA . LEU B 1 125 ? 49.865 49.734 71.973 1.00 61.53 125 LEU B CA 1
ATOM 2651 C C . LEU B 1 125 ? 49.475 50.703 73.057 1.00 61.88 125 LEU B C 1
ATOM 2652 O O . LEU B 1 125 ? 49.834 50.489 74.225 1.00 62.20 125 LEU B O 1
ATOM 2657 N N . LYS B 1 126 ? 48.606 51.647 72.691 1.00 63.53 126 LYS B N 1
ATOM 2658 C CA . LYS B 1 126 ? 47.835 52.421 73.635 1.00 63.97 126 LYS B CA 1
ATOM 2659 C C . LYS B 1 126 ? 46.349 52.248 73.374 1.00 64.30 126 LYS B C 1
ATOM 2660 O O . LYS B 1 126 ? 45.917 52.019 72.253 1.00 67.23 126 LYS B O 1
ATOM 2666 N N . ILE B 1 127 ? 45.562 52.444 74.414 1.00 63.24 127 ILE B N 1
ATOM 2667 C CA . ILE B 1 127 ? 44.126 52.403 74.329 1.00 63.64 127 ILE B CA 1
ATOM 2668 C C . ILE B 1 127 ? 43.716 53.459 75.319 1.00 65.45 127 ILE B C 1
ATOM 2669 O O . ILE B 1 127 ? 44.047 53.365 76.511 1.00 65.80 127 ILE B O 1
ATOM 2674 N N . ARG B 1 128 ? 43.074 54.523 74.842 1.00 68.35 128 ARG B N 1
ATOM 2675 C CA . ARG B 1 128 ? 42.509 55.453 75.797 1.00 68.85 128 ARG B CA 1
ATOM 2676 C C . ARG B 1 128 ? 43.716 56.062 76.513 1.00 69.15 128 ARG B C 1
ATOM 2677 O O . ARG B 1 128 ? 43.643 56.488 77.677 1.00 69.87 128 ARG B O 1
ATOM 2685 N N . ASP B 1 129 ? 44.834 56.121 75.789 1.00 69.22 129 ASP B N 1
ATOM 2686 C CA . ASP B 1 129 ? 46.111 56.511 76.383 1.00 68.57 129 ASP B CA 1
ATOM 2687 C C . ASP B 1 129 ? 46.500 55.618 77.559 1.00 64.78 129 ASP B C 1
ATOM 2688 O O . ASP B 1 129 ? 46.837 56.097 78.637 1.00 65.03 129 ASP B O 1
ATOM 2693 N N . VAL B 1 130 ? 46.419 54.311 77.355 1.00 60.74 130 VAL B N 1
ATOM 2694 C CA . VAL B 1 130 ? 46.757 53.345 78.402 1.00 54.85 130 VAL B CA 1
ATOM 2695 C C . VAL B 1 130 ? 47.563 52.275 77.689 1.00 52.80 130 VAL B C 1
ATOM 2696 O O . VAL B 1 130 ? 47.145 51.736 76.648 1.00 52.76 130 VAL B O 1
ATOM 2700 N N . GLU B 1 131 ? 48.744 52.003 78.198 1.00 49.20 131 GLU B N 1
ATOM 2701 C CA . GLU B 1 131 ? 49.611 51.032 77.548 1.00 49.44 131 GLU B CA 1
ATOM 2702 C C . GLU B 1 131 ? 49.133 49.605 77.733 1.00 46.88 131 GLU B C 1
ATOM 2703 O O . GLU B 1 131 ? 48.610 49.211 78.805 1.00 47.27 131 GLU B O 1
ATOM 2709 N N . VAL B 1 132 ? 49.203 48.841 76.662 1.00 43.62 132 VAL B N 1
ATOM 2710 C CA . VAL B 1 132 ? 49.006 47.420 76.778 1.00 41.80 132 VAL B CA 1
ATOM 2711 C C . VAL B 1 132 ? 50.312 46.835 77.213 1.00 42.21 132 VAL B C 1
ATOM 2712 O O . VAL B 1 132 ? 51.353 47.105 76.558 1.00 43.10 132 VAL B O 1
ATOM 2716 N N . MET B 1 133 ? 50.303 45.980 78.233 1.00 40.24 133 MET B N 1
ATOM 2717 C CA . MET B 1 133 ? 51.572 45.394 78.712 1.00 40.42 133 MET B CA 1
ATOM 2718 C C . MET B 1 133 ? 51.451 43.877 78.751 1.00 41.86 133 MET B C 1
ATOM 2719 O O . MET B 1 133 ? 50.338 43.366 78.782 1.00 38.47 133 MET B O 1
ATOM 2724 N N . ASP B 1 134 ? 52.581 43.150 78.746 1.00 41.12 134 ASP B N 1
ATOM 2725 C CA . ASP B 1 134 ? 52.608 41.687 78.891 1.00 42.23 134 ASP B CA 1
ATOM 2726 C C . ASP B 1 134 ? 52.021 41.299 80.252 1.00 40.04 134 ASP B C 1
ATOM 2727 O O . ASP B 1 134 ? 52.456 41.791 81.283 1.00 39.24 134 ASP B O 1
ATOM 2732 N N . VAL B 1 135 ? 50.994 40.460 80.198 1.00 38.49 135 VAL B N 1
ATOM 2733 C CA . VAL B 1 135 ? 50.339 39.861 81.341 1.00 39.14 135 VAL B CA 1
ATOM 2734 C C . VAL B 1 135 ? 51.385 39.167 82.245 1.00 39.23 135 VAL B C 1
ATOM 2735 O O . VAL B 1 135 ? 51.159 39.018 83.421 1.00 37.80 135 VAL B O 1
ATOM 2739 N N . GLU B 1 136 ? 52.538 38.733 81.723 1.00 41.93 136 GLU B N 1
ATOM 2740 C CA . GLU B 1 136 ? 53.555 38.159 82.654 1.00 42.48 136 GLU B CA 1
ATOM 2741 C C . GLU B 1 136 ? 54.078 39.221 83.652 1.00 40.60 136 GLU B C 1
ATOM 2742 O O . GLU B 1 136 ? 54.700 38.873 84.650 1.00 41.86 136 GLU B O 1
ATOM 2748 N N . THR B 1 137 ? 53.868 40.519 83.401 1.00 39.04 137 THR B N 1
ATOM 2749 C CA . THR B 1 137 ? 54.320 41.534 84.376 1.00 37.93 137 THR B CA 1
ATOM 2750 C C . THR B 1 137 ? 53.219 41.974 85.352 1.00 35.63 137 THR B C 1
ATOM 2751 O O . THR B 1 137 ? 53.407 42.910 86.128 1.00 33.96 137 THR B O 1
ATOM 2755 N N . VAL B 1 138 ? 52.050 41.346 85.271 1.00 33.02 138 VAL B N 1
ATOM 2756 C CA . VAL B 1 138 ? 50.917 41.956 85.975 1.00 32.02 138 VAL B CA 1
ATOM 2757 C C . VAL B 1 138 ? 51.074 41.885 87.513 1.00 31.60 138 VAL B C 1
ATOM 2758 O O . VAL B 1 138 ? 50.614 42.760 88.234 1.00 29.71 138 VAL B O 1
ATOM 2762 N N . GLU B 1 139 ? 51.689 40.836 88.029 1.00 30.76 139 GLU B N 1
ATOM 2763 C CA . GLU B 1 139 ? 51.767 40.709 89.480 1.00 35.22 139 GLU B CA 1
ATOM 2764 C C . GLU B 1 139 ? 52.604 41.826 90.088 1.00 36.50 139 GLU B C 1
ATOM 2765 O O . GLU B 1 139 ? 52.239 42.443 91.085 1.00 35.30 139 GLU B O 1
ATOM 2771 N N . ASP B 1 140 ? 53.745 42.073 89.455 1.00 37.76 140 ASP B N 1
ATOM 2772 C CA . ASP B 1 140 ? 54.581 43.179 89.879 1.00 40.40 140 ASP B CA 1
ATOM 2773 C C . ASP B 1 140 ? 53.819 44.518 89.759 1.00 38.31 140 ASP B C 1
ATOM 2774 O O . ASP B 1 140 ? 53.865 45.359 90.642 1.00 35.61 140 ASP B O 1
ATOM 2779 N N . PHE B 1 141 ? 53.069 44.672 88.676 1.00 34.64 141 PHE B N 1
ATOM 2780 C CA . PHE B 1 141 ? 52.397 45.936 88.410 1.00 33.65 141 PHE B CA 1
ATOM 2781 C C . PHE B 1 141 ? 51.345 46.195 89.505 1.00 32.53 141 PHE B C 1
ATOM 2782 O O . PHE B 1 141 ? 51.175 47.332 89.979 1.00 32.26 141 PHE B O 1
ATOM 2790 N N . ILE B 1 142 ? 50.623 45.151 89.876 1.00 31.66 142 ILE B N 1
ATOM 2791 C CA . ILE B 1 142 ? 49.540 45.277 90.887 1.00 32.10 142 ILE B CA 1
ATOM 2792 C C . ILE B 1 142 ? 50.076 45.834 92.193 1.00 34.10 142 ILE B C 1
ATOM 2793 O O . ILE B 1 142 ? 49.470 46.715 92.799 1.00 34.08 142 ILE B O 1
ATOM 2798 N N . ALA B 1 143 ? 51.191 45.267 92.636 1.00 34.77 143 ALA B N 1
ATOM 2799 C CA . ALA B 1 143 ? 51.804 45.609 93.910 1.00 37.34 143 ALA B CA 1
ATOM 2800 C C . ALA B 1 143 ? 52.442 46.986 93.815 1.00 39.77 143 ALA B C 1
ATOM 2801 O O . ALA B 1 143 ? 52.383 47.698 94.781 1.00 37.95 143 ALA B O 1
ATOM 2803 N N . ARG B 1 144 ? 53.017 47.342 92.666 1.00 40.79 144 ARG B N 1
ATOM 2804 C CA . ARG B 1 144 ? 53.674 48.655 92.499 1.00 45.22 144 ARG B CA 1
ATOM 2805 C C . ARG B 1 144 ? 52.687 49.807 92.360 1.00 44.21 144 ARG B C 1
ATOM 2806 O O . ARG B 1 144 ? 53.009 50.942 92.720 1.00 44.14 144 ARG B O 1
ATOM 2814 N N . ASN B 1 145 ? 51.515 49.524 91.804 1.00 39.83 145 ASN B N 1
ATOM 2815 C CA . ASN B 1 145 ? 50.551 50.579 91.488 1.00 40.08 145 ASN B CA 1
ATOM 2816 C C . ASN B 1 145 ? 49.274 50.603 92.326 1.00 38.99 145 ASN B C 1
ATOM 2817 O O . ASN B 1 145 ? 48.294 51.223 91.925 1.00 39.61 145 ASN B O 1
ATOM 2822 N N . LYS B 1 146 ? 49.272 49.866 93.432 1.00 37.17 146 LYS B N 1
ATOM 2823 C CA . LYS B 1 146 ? 48.165 49.759 94.380 1.00 39.14 146 LYS B CA 1
ATOM 2824 C C . LYS B 1 146 ? 46.844 49.469 93.649 1.00 36.62 146 LYS B C 1
ATOM 2825 O O . LYS B 1 146 ? 45.881 50.203 93.798 1.00 35.40 146 LYS B O 1
ATOM 2831 N N . ILE B 1 147 ? 46.834 48.431 92.823 1.00 33.51 147 ILE B N 1
ATOM 2832 C CA . ILE B 1 147 ? 45.597 48.088 92.078 1.00 31.96 147 ILE B CA 1
ATOM 2833 C C . ILE B 1 147 ? 44.564 47.425 92.982 1.00 31.62 147 ILE B C 1
ATOM 2834 O O . ILE B 1 147 ? 44.856 46.426 93.642 1.00 32.49 147 ILE B O 1
ATOM 2839 N N . ASP B 1 148 ? 43.341 47.932 92.912 1.00 31.76 148 ASP B N 1
ATOM 2840 C CA . ASP B 1 148 ? 42.242 47.431 93.685 1.00 32.19 148 ASP B CA 1
ATOM 2841 C C . ASP B 1 148 ? 41.452 46.388 92.905 1.00 31.20 148 ASP B C 1
ATOM 2842 O O . ASP B 1 148 ? 41.068 45.405 93.502 1.00 30.22 148 ASP B O 1
ATOM 2847 N N . ILE B 1 149 ? 41.121 46.654 91.634 1.00 29.03 149 ILE B N 1
ATOM 2848 C CA . ILE B 1 149 ? 40.116 45.842 90.909 1.00 27.99 149 ILE B CA 1
ATOM 2849 C C . ILE B 1 149 ? 40.770 45.278 89.641 1.00 28.10 149 ILE B C 1
ATOM 2850 O O . ILE B 1 149 ? 41.425 46.034 88.928 1.00 27.46 149 ILE B O 1
ATOM 2855 N N . GLY B 1 150 ? 40.764 43.956 89.465 1.00 25.88 150 GLY B N 1
ATOM 2856 C CA . GLY B 1 150 ? 41.239 43.358 88.182 1.00 25.34 150 GLY B CA 1
ATOM 2857 C C . GLY B 1 150 ? 39.967 43.001 87.386 1.00 27.19 150 GLY B C 1
ATOM 2858 O O . GLY B 1 150 ? 39.038 42.339 87.877 1.00 25.55 150 GLY B O 1
ATOM 2859 N N . ILE B 1 151 ? 39.864 43.503 86.169 1.00 27.10 151 ILE B N 1
ATOM 2860 C CA . ILE B 1 151 ? 38.689 43.195 85.338 1.00 26.20 151 ILE B CA 1
ATOM 2861 C C . ILE B 1 151 ? 39.093 42.161 84.310 1.00 27.67 151 ILE B C 1
ATOM 2862 O O . ILE B 1 151 ? 40.106 42.383 83.599 1.00 28.34 151 ILE B O 1
ATOM 2867 N N . LEU B 1 152 ? 38.371 41.033 84.238 1.00 26.91 152 LEU B N 1
ATOM 2868 C CA . LEU B 1 152 ? 38.787 39.913 83.420 1.00 29.22 152 LEU B CA 1
ATOM 2869 C C . LEU B 1 152 ? 38.001 39.906 82.127 1.00 30.87 152 LEU B C 1
ATOM 2870 O O . LEU B 1 152 ? 36.754 39.780 82.165 1.00 30.95 152 LEU B O 1
ATOM 2875 N N . CYS B 1 153 ? 38.701 40.122 81.009 1.00 30.33 153 CYS B N 1
ATOM 2876 C CA . CYS B 1 153 ? 38.057 40.161 79.668 1.00 32.72 153 CYS B CA 1
ATOM 2877 C C . CYS B 1 153 ? 38.820 39.213 78.729 1.00 37.06 153 CYS B C 1
ATOM 2878 O O . CYS B 1 153 ? 39.128 39.532 77.579 1.00 39.72 153 CYS B O 1
ATOM 2881 N N . ILE B 1 154 ? 39.296 38.111 79.270 1.00 38.54 154 ILE B N 1
ATOM 2882 C CA . ILE B 1 154 ? 40.076 37.165 78.468 1.00 42.83 154 ILE B CA 1
ATOM 2883 C C . ILE B 1 154 ? 39.271 35.921 78.150 1.00 44.65 154 ILE B C 1
ATOM 2884 O O . ILE B 1 154 ? 38.183 35.728 78.707 1.00 44.81 154 ILE B O 1
ATOM 2889 N N . PRO B 1 155 ? 39.795 35.034 77.278 1.00 48.94 155 PRO B N 1
ATOM 2890 C CA . PRO B 1 155 ? 39.024 33.807 77.036 1.00 50.30 155 PRO B CA 1
ATOM 2891 C C . PRO B 1 155 ? 39.016 32.909 78.270 1.00 51.04 155 PRO B C 1
ATOM 2892 O O . PRO B 1 155 ? 39.831 33.091 79.163 1.00 46.58 155 PRO B O 1
ATOM 2896 N N . LYS B 1 156 ? 38.123 31.922 78.319 1.00 55.43 156 LYS B N 1
ATOM 2897 C CA . LYS B 1 156 ? 38.072 30.984 79.466 1.00 59.90 156 LYS B CA 1
ATOM 2898 C C . LYS B 1 156 ? 39.321 30.140 79.658 1.00 62.18 156 LYS B C 1
ATOM 2899 O O . LYS B 1 156 ? 39.632 29.706 80.777 1.00 62.33 156 LYS B O 1
ATOM 2905 N N . ASP B 1 157 ? 40.030 29.919 78.550 1.00 64.86 157 ASP B N 1
ATOM 2906 C CA . ASP B 1 157 ? 41.318 29.224 78.516 1.00 67.76 157 ASP B CA 1
ATOM 2907 C C . ASP B 1 157 ? 42.148 29.316 79.807 1.00 66.47 157 ASP B C 1
ATOM 2908 O O . ASP B 1 157 ? 42.078 28.429 80.653 1.00 68.39 157 ASP B O 1
ATOM 2913 N N . ASN B 1 158 ? 42.974 30.343 79.961 1.00 65.13 158 ASN B N 1
ATOM 2914 C CA . ASN B 1 158 ? 43.669 30.474 81.244 1.00 61.95 158 ASN B CA 1
ATOM 2915 C C . ASN B 1 158 ? 43.044 31.521 82.203 1.00 57.80 158 ASN B C 1
ATOM 2916 O O . ASN B 1 158 ? 43.770 32.232 82.898 1.00 55.82 158 ASN B O 1
ATOM 2921 N N . ALA B 1 159 ? 41.712 31.569 82.287 1.00 53.68 159 ALA B N 1
ATOM 2922 C CA . ALA B 1 159 ? 41.032 32.428 83.259 1.00 49.08 159 ALA B CA 1
ATOM 2923 C C . ALA B 1 159 ? 41.185 32.153 84.763 1.00 47.01 159 ALA B C 1
ATOM 2924 O O . ALA B 1 159 ? 41.411 33.096 85.521 1.00 43.80 159 ALA B O 1
ATOM 2926 N N . GLN B 1 160 ? 40.986 30.927 85.224 1.00 43.73 160 GLN B N 1
ATOM 2927 C CA . GLN B 1 160 ? 41.198 30.661 86.624 1.00 43.55 160 GLN B CA 1
ATOM 2928 C C . GLN B 1 160 ? 42.675 30.894 86.985 1.00 43.81 160 GLN B C 1
ATOM 2929 O O . GLN B 1 160 ? 42.992 31.438 88.043 1.00 39.57 160 GLN B O 1
ATOM 2935 N N . TYR B 1 161 ? 43.578 30.542 86.073 1.00 42.82 161 TYR B N 1
ATOM 2936 C CA . TYR B 1 161 ? 44.989 30.749 86.357 1.00 43.16 161 TYR B CA 1
ATOM 2937 C C . TYR B 1 161 ? 45.246 32.259 86.470 1.00 40.02 161 TYR B C 1
ATOM 2938 O O . TYR B 1 161 ? 45.946 32.717 87.370 1.00 38.57 161 TYR B O 1
ATOM 2947 N N . THR B 1 162 ? 44.635 33.040 85.589 1.00 38.54 162 THR B N 1
ATOM 2948 C CA . THR B 1 162 ? 44.800 34.484 85.629 1.00 37.74 162 THR B CA 1
ATOM 2949 C C . THR B 1 162 ? 44.233 35.032 86.932 1.00 35.37 162 THR B C 1
ATOM 2950 O O . THR B 1 162 ? 44.870 35.826 87.571 1.00 33.81 162 THR B O 1
ATOM 2954 N N . ALA B 1 163 ? 43.059 34.555 87.349 1.00 36.28 163 ALA B N 1
ATOM 2955 C CA . ALA B 1 163 ? 42.437 35.008 88.617 1.00 34.97 163 ALA B CA 1
ATOM 2956 C C . ALA B 1 163 ? 43.380 34.637 89.782 1.00 36.00 163 ALA B C 1
ATOM 2957 O O . ALA B 1 163 ? 43.607 35.432 90.701 1.00 32.63 163 ALA B O 1
ATOM 2959 N N . ASP B 1 164 ? 43.995 33.452 89.720 1.00 34.90 164 ASP B N 1
ATOM 2960 C CA . ASP B 1 164 ? 44.898 33.052 90.836 1.00 36.78 164 ASP B CA 1
ATOM 2961 C C . ASP B 1 164 ? 46.113 33.963 90.950 1.00 34.42 164 ASP B C 1
ATOM 2962 O O . ASP B 1 164 ? 46.546 34.257 92.057 1.00 34.15 164 ASP B O 1
ATOM 2967 N N . ARG B 1 165 ? 46.668 34.379 89.813 1.00 32.97 165 ARG B N 1
ATOM 2968 C CA . ARG B 1 165 ? 47.810 35.270 89.783 1.00 35.87 165 ARG B CA 1
ATOM 2969 C C . ARG B 1 165 ? 47.417 36.607 90.383 1.00 33.43 165 ARG B C 1
ATOM 2970 O O . ARG B 1 165 ? 48.218 37.220 91.114 1.00 30.95 165 ARG B O 1
ATOM 2978 N N . LEU B 1 166 ? 46.244 37.130 89.985 1.00 28.82 166 LEU B N 1
ATOM 2979 C CA . LEU B 1 166 ? 45.863 38.472 90.551 1.00 28.86 166 LEU B CA 1
ATOM 2980 C C . LEU B 1 166 ? 45.689 38.394 92.044 1.00 27.57 166 LEU B C 1
ATOM 2981 O O . LEU B 1 166 ? 46.077 39.294 92.796 1.00 28.37 166 LEU B O 1
ATOM 2986 N N . VAL B 1 167 ? 45.059 37.319 92.499 1.00 28.51 167 VAL B N 1
ATOM 2987 C CA . VAL B 1 167 ? 44.888 37.082 93.937 1.00 27.89 167 VAL B CA 1
ATOM 2988 C C . VAL B 1 167 ? 46.228 36.989 94.701 1.00 30.00 167 VAL B C 1
ATOM 2989 O O . VAL B 1 167 ? 46.433 37.671 95.720 1.00 31.36 167 VAL B O 1
ATOM 2993 N N . ARG B 1 168 ? 47.177 36.211 94.208 1.00 32.27 168 ARG B N 1
ATOM 2994 C CA . ARG B 1 168 ? 48.423 36.102 94.989 1.00 34.93 168 ARG B CA 1
ATOM 2995 C C . ARG B 1 168 ? 49.214 37.416 94.939 1.00 34.55 168 ARG B C 1
ATOM 2996 O O . ARG B 1 168 ? 50.014 37.674 95.839 1.00 31.00 168 ARG B O 1
ATOM 3004 N N . ALA B 1 169 ? 48.945 38.284 93.939 1.00 32.30 169 ALA B N 1
ATOM 3005 C CA . ALA B 1 169 ? 49.611 39.578 93.924 1.00 29.67 169 ALA B CA 1
ATOM 3006 C C . ALA B 1 169 ? 48.946 40.600 94.826 1.00 30.39 169 ALA B C 1
ATOM 3007 O O . ALA B 1 169 ? 49.438 41.733 94.931 1.00 28.32 169 ALA B O 1
ATOM 3009 N N . GLY B 1 170 ? 47.854 40.201 95.493 1.00 27.94 170 GLY B N 1
ATOM 3010 C CA . GLY B 1 170 ? 47.186 41.088 96.424 1.00 29.12 170 GLY B CA 1
ATOM 3011 C C . GLY B 1 170 ? 45.959 41.830 95.927 1.00 28.89 170 GLY B C 1
ATOM 3012 O O . GLY B 1 170 ? 45.559 42.824 96.505 1.00 28.59 170 GLY B O 1
ATOM 3013 N N . ILE B 1 171 ? 45.402 41.403 94.799 1.00 28.02 171 ILE B N 1
ATOM 3014 C CA . ILE B 1 171 ? 44.205 42.104 94.271 1.00 28.93 171 ILE B CA 1
ATOM 3015 C C . ILE B 1 171 ? 43.067 42.050 95.286 1.00 27.32 171 ILE B C 1
ATOM 3016 O O . ILE B 1 171 ? 42.926 41.082 96.044 1.00 27.59 171 ILE B O 1
ATOM 3021 N N . LYS B 1 172 ? 42.226 43.081 95.328 1.00 26.31 172 LYS B N 1
ATOM 3022 C CA . LYS B 1 172 ? 41.121 43.055 96.336 1.00 26.37 172 LYS B CA 1
ATOM 3023 C C . LYS B 1 172 ? 39.775 42.627 95.764 1.00 24.78 172 LYS B C 1
ATOM 3024 O O . LYS B 1 172 ? 38.884 42.163 96.490 1.00 24.87 172 LYS B O 1
ATOM 3030 N N . ALA B 1 173 ? 39.606 42.805 94.451 1.00 23.66 173 ALA B N 1
ATOM 3031 C CA . ALA B 1 173 ? 38.346 42.449 93.800 1.00 23.95 173 ALA B CA 1
ATOM 3032 C C . ALA B 1 173 ? 38.633 42.123 92.349 1.00 25.64 173 ALA B C 1
ATOM 3033 O O . ALA B 1 173 ? 39.570 42.709 91.735 1.00 23.71 173 ALA B O 1
ATOM 3035 N N . ILE B 1 174 ? 37.754 41.282 91.807 1.00 22.97 174 ILE B N 1
ATOM 3036 C CA . ILE B 1 174 ? 37.776 40.896 90.423 1.00 24.39 174 ILE B CA 1
ATOM 3037 C C . ILE B 1 174 ? 36.402 41.096 89.847 1.00 24.61 174 ILE B C 1
ATOM 3038 O O . ILE B 1 174 ? 35.373 40.647 90.422 1.00 23.54 174 ILE B O 1
ATOM 3043 N N . TRP B 1 175 ? 36.375 41.803 88.716 1.00 24.96 175 TRP B N 1
ATOM 3044 C CA . TRP B 1 175 ? 35.112 41.979 87.968 1.00 24.04 175 TRP B CA 1
ATOM 3045 C C . TRP B 1 175 ? 35.212 41.074 86.740 1.00 25.29 175 TRP B C 1
ATOM 3046 O O . TRP B 1 175 ? 36.037 41.282 85.843 1.00 26.53 175 TRP B O 1
ATOM 3057 N N . ASN B 1 176 ? 34.431 39.999 86.732 1.00 26.69 176 ASN B N 1
ATOM 3058 C CA . ASN B 1 176 ? 34.694 38.887 85.811 1.00 28.26 176 ASN B CA 1
ATOM 3059 C C . ASN B 1 176 ? 33.653 38.894 84.666 1.00 28.03 176 ASN B C 1
ATOM 3060 O O . ASN B 1 176 ? 32.504 38.645 84.939 1.00 26.01 176 ASN B O 1
ATOM 3065 N N . PHE B 1 177 ? 34.056 39.171 83.431 1.00 27.53 177 PHE B N 1
ATOM 3066 C CA . PHE B 1 177 ? 33.128 39.126 82.273 1.00 30.72 177 PHE B CA 1
ATOM 3067 C C . PHE B 1 177 ? 32.985 37.763 81.585 1.00 34.54 177 PHE B C 1
ATOM 3068 O O . PHE B 1 177 ? 32.220 37.633 80.623 1.00 34.66 177 PHE B O 1
ATOM 3076 N N . LEU B 1 178 ? 33.759 36.786 82.029 1.00 36.59 178 LEU B N 1
ATOM 3077 C CA . LEU B 1 178 ? 33.699 35.488 81.385 1.00 42.27 178 LEU B CA 1
ATOM 3078 C C . LEU B 1 178 ? 32.541 34.703 81.920 1.00 44.69 178 LEU B C 1
ATOM 3079 O O . LEU B 1 178 ? 32.323 34.691 83.132 1.00 43.66 178 LEU B O 1
ATOM 3084 N N . PRO B 1 179 ? 31.868 33.960 81.025 1.00 48.58 179 PRO B N 1
ATOM 3085 C CA . PRO B 1 179 ? 30.641 33.270 81.349 1.00 50.93 179 PRO B CA 1
ATOM 3086 C C . PRO B 1 179 ? 30.929 32.036 82.179 1.00 53.22 179 PRO B C 1
ATOM 3087 O O . PRO B 1 179 ? 30.258 31.037 81.989 1.00 56.27 179 PRO B O 1
ATOM 3091 N N . ILE B 1 180 ? 31.879 32.115 83.099 1.00 53.82 180 ILE B N 1
ATOM 3092 C CA . ILE B 1 180 ? 32.204 31.042 84.043 1.00 56.58 180 ILE B CA 1
ATOM 3093 C C . ILE B 1 180 ? 32.478 31.568 85.465 1.00 56.54 180 ILE B C 1
ATOM 3094 O O . ILE B 1 180 ? 33.080 32.615 85.639 1.00 55.56 180 ILE B O 1
ATOM 3099 N N . ASP B 1 181 ? 32.036 30.841 86.478 1.00 57.11 181 ASP B N 1
ATOM 3100 C CA . ASP B 1 181 ? 32.191 31.272 87.860 1.00 57.06 181 ASP B CA 1
ATOM 3101 C C . ASP B 1 181 ? 33.532 30.841 88.513 1.00 56.22 181 ASP B C 1
ATOM 3102 O O . ASP B 1 181 ? 33.745 29.666 88.867 1.00 57.91 181 ASP B O 1
ATOM 3107 N N . LEU B 1 182 ? 34.414 31.834 88.677 1.00 52.15 182 LEU B N 1
ATOM 3108 C CA . LEU B 1 182 ? 35.793 31.649 89.178 1.00 49.11 182 LEU B CA 1
ATOM 3109 C C . LEU B 1 182 ? 35.880 31.330 90.673 1.00 46.03 182 LEU B C 1
ATOM 3110 O O . LEU B 1 182 ? 34.968 31.646 91.403 1.00 45.92 182 LEU B O 1
ATOM 3115 N N . LYS B 1 183 ? 36.982 30.734 91.111 1.00 45.44 183 LYS B N 1
ATOM 3116 C CA . LYS B 1 183 ? 37.223 30.451 92.516 1.00 45.98 183 LYS B CA 1
ATOM 3117 C C . LYS B 1 183 ? 38.234 31.488 93.056 1.00 43.57 183 LYS B C 1
ATOM 3118 O O . LYS B 1 183 ? 39.333 31.591 92.489 1.00 42.95 183 LYS B O 1
ATOM 3124 N N . VAL B 1 184 ? 37.873 32.197 94.130 1.00 39.80 184 VAL B N 1
ATOM 3125 C CA . VAL B 1 184 ? 38.800 33.120 94.823 1.00 36.99 184 VAL B CA 1
ATOM 3126 C C . VAL B 1 184 ? 38.584 32.914 96.319 1.00 37.89 184 VAL B C 1
ATOM 3127 O O . VAL B 1 184 ? 37.529 32.424 96.743 1.00 36.95 184 VAL B O 1
ATOM 3131 N N . PRO B 1 185 ? 39.554 33.349 97.132 1.00 37.35 185 PRO B N 1
ATOM 3132 C CA . PRO B 1 185 ? 39.432 33.247 98.577 1.00 37.89 185 PRO B CA 1
ATOM 3133 C C . PRO B 1 185 ? 38.274 34.122 99.016 1.00 39.09 185 PRO B C 1
ATOM 3134 O O . PRO B 1 185 ? 37.929 35.115 98.353 1.00 36.46 185 PRO B O 1
ATOM 3138 N N . ASP B 1 186 ? 37.722 33.802 100.171 1.00 40.96 186 ASP B N 1
ATOM 3139 C CA . ASP B 1 186 ? 36.515 34.435 100.660 1.00 42.91 186 ASP B CA 1
ATOM 3140 C C . ASP B 1 186 ? 36.716 35.924 100.910 1.00 41.65 186 ASP B C 1
ATOM 3141 O O . ASP B 1 186 ? 35.745 36.689 100.954 1.00 42.08 186 ASP B O 1
ATOM 3146 N N . ASP B 1 187 ? 37.961 36.355 101.074 1.00 38.38 187 ASP B N 1
ATOM 3147 C CA . ASP B 1 187 ? 38.174 37.764 101.407 1.00 36.13 187 ASP B CA 1
ATOM 3148 C C . ASP B 1 187 ? 38.264 38.644 100.149 1.00 34.60 187 ASP B C 1
ATOM 3149 O O . ASP B 1 187 ? 38.293 39.869 100.266 1.00 33.29 187 ASP B O 1
ATOM 3154 N N . VAL B 1 188 ? 38.387 38.020 98.980 1.00 31.36 188 VAL B N 1
ATOM 3155 C CA . VAL B 1 188 ? 38.501 38.723 97.711 1.00 30.46 188 VAL B CA 1
ATOM 3156 C C . VAL B 1 188 ? 37.080 38.909 97.179 1.00 29.72 188 VAL B C 1
ATOM 3157 O O . VAL B 1 188 ? 36.287 37.967 97.164 1.00 30.37 188 VAL B O 1
ATOM 3161 N N . ILE B 1 189 ? 36.741 40.111 96.750 1.00 29.03 189 ILE B N 1
ATOM 3162 C CA . ILE B 1 189 ? 35.396 40.344 96.179 1.00 28.06 189 ILE B CA 1
ATOM 3163 C C . ILE B 1 189 ? 35.371 39.777 94.762 1.00 29.43 189 ILE B C 1
ATOM 3164 O O . ILE B 1 189 ? 36.260 40.107 93.984 1.00 27.53 189 ILE B O 1
ATOM 3169 N N . LEU B 1 190 ? 34.401 38.915 94.421 1.00 25.84 190 LEU B N 1
ATOM 3170 C CA . LEU B 1 190 ? 34.337 38.430 93.033 1.00 26.78 190 LEU B CA 1
ATOM 3171 C C . LEU B 1 190 ? 32.968 38.766 92.491 1.00 27.74 190 LEU B C 1
ATOM 3172 O O . LEU B 1 190 ? 31.981 38.336 93.072 1.00 30.56 190 LEU B O 1
ATOM 3177 N N . GLU B 1 191 ? 32.896 39.600 91.455 1.00 24.10 191 GLU B N 1
ATOM 3178 C CA . GLU B 1 191 ? 31.578 39.955 90.893 1.00 25.38 191 GLU B CA 1
ATOM 3179 C C . GLU B 1 191 ? 31.535 39.393 89.465 1.00 26.05 191 GLU B C 1
ATOM 3180 O O . GLU B 1 191 ? 32.327 39.822 88.599 1.00 23.41 191 GLU B O 1
ATOM 3186 N N . ASN B 1 192 ? 30.711 38.355 89.272 1.00 26.80 192 ASN B N 1
ATOM 3187 C CA . ASN B 1 192 ? 30.561 37.727 87.965 1.00 29.83 192 ASN B CA 1
ATOM 3188 C C . ASN B 1 192 ? 29.492 38.450 87.198 1.00 30.89 192 ASN B C 1
ATOM 3189 O O . ASN B 1 192 ? 28.344 38.671 87.672 1.00 31.61 192 ASN B O 1
ATOM 3194 N N . VAL B 1 193 ? 29.883 38.910 86.014 1.00 30.54 193 VAL B N 1
ATOM 3195 C CA . VAL B 1 193 ? 28.890 39.527 85.172 1.00 32.23 193 VAL B CA 1
ATOM 3196 C C . VAL B 1 193 ? 28.227 38.350 84.472 1.00 33.63 193 VAL B C 1
ATOM 3197 O O . VAL B 1 193 ? 28.863 37.500 83.815 1.00 37.54 193 VAL B O 1
ATOM 3201 N N . HIS B 1 194 ? 26.930 38.408 84.466 1.00 34.68 194 HIS B N 1
ATOM 3202 C CA . HIS B 1 194 ? 26.129 37.336 83.922 1.00 33.20 194 HIS B CA 1
ATOM 3203 C C . HIS B 1 194 ? 25.252 38.064 82.902 1.00 31.86 194 HIS B C 1
ATOM 3204 O O . HIS B 1 194 ? 24.102 38.240 83.143 1.00 30.86 194 HIS B O 1
ATOM 3211 N N . LEU B 1 195 ? 25.793 38.480 81.751 1.00 32.28 195 LEU B N 1
ATOM 3212 C CA . LEU B 1 195 ? 24.954 39.072 80.686 1.00 32.56 195 LEU B CA 1
ATOM 3213 C C . LEU B 1 195 ? 23.750 38.208 80.284 1.00 32.33 195 LEU B C 1
ATOM 3214 O O . LEU B 1 195 ? 22.705 38.711 79.908 1.00 31.34 195 LEU B O 1
ATOM 3219 N N . SER B 1 196 ? 23.941 36.889 80.244 1.00 32.62 196 SER B N 1
ATOM 3220 C CA . SER B 1 196 ? 22.789 36.019 79.925 1.00 33.59 196 SER B CA 1
ATOM 3221 C C . SER B 1 196 ? 21.616 36.197 80.888 1.00 32.45 196 SER B C 1
ATOM 3222 O O . SER B 1 196 ? 20.439 35.986 80.504 1.00 35.23 196 SER B O 1
ATOM 3225 N N . ASP B 1 197 ? 21.870 36.643 82.125 1.00 31.18 197 ASP B N 1
ATOM 3226 C CA . ASP B 1 197 ? 20.737 36.863 83.039 1.00 32.66 197 ASP B CA 1
ATOM 3227 C C . ASP B 1 197 ? 19.833 37.952 82.434 1.00 33.51 197 ASP B C 1
ATOM 3228 O O . ASP B 1 197 ? 18.595 37.920 82.612 1.00 34.80 197 ASP B O 1
ATOM 3233 N N . SER B 1 198 ? 20.430 38.935 81.754 1.00 30.56 198 SER B N 1
ATOM 3234 C CA . SER B 1 198 ? 19.598 39.959 81.023 1.00 30.09 198 SER B CA 1
ATOM 3235 C C . SER B 1 198 ? 18.945 39.399 79.740 1.00 29.21 198 SER B C 1
ATOM 3236 O O . SER B 1 198 ? 17.744 39.540 79.498 1.00 30.03 198 SER B O 1
ATOM 3239 N N . LEU B 1 199 ? 19.764 38.759 78.894 1.00 30.38 199 LEU B N 1
ATOM 3240 C CA . LEU B 1 199 ? 19.276 38.201 77.652 1.00 30.19 199 LEU B CA 1
ATOM 3241 C C . LEU B 1 199 ? 18.125 37.245 77.875 1.00 29.74 199 LEU B C 1
ATOM 3242 O O . LEU B 1 199 ? 17.127 37.252 77.108 1.00 30.14 199 LEU B O 1
ATOM 3247 N N . PHE B 1 200 ? 18.249 36.398 78.906 1.00 30.33 200 PHE B N 1
ATOM 3248 C CA . PHE B 1 200 ? 17.208 35.376 79.097 1.00 32.41 200 PHE B CA 1
ATOM 3249 C C . PHE B 1 200 ? 15.882 35.954 79.528 1.00 32.85 200 PHE B C 1
ATOM 3250 O O . PHE B 1 200 ? 14.857 35.268 79.482 1.00 32.47 200 PHE B O 1
ATOM 3258 N N . THR B 1 201 ? 15.870 37.207 79.986 1.00 29.94 201 THR B N 1
ATOM 3259 C CA . THR B 1 201 ? 14.574 37.834 80.195 1.00 29.68 201 THR B CA 1
ATOM 3260 C C . THR B 1 201 ? 13.896 38.263 78.941 1.00 31.04 201 THR B C 1
ATOM 3261 O O . THR B 1 201 ? 12.680 38.461 78.945 1.00 30.45 201 THR B O 1
ATOM 3265 N N . VAL B 1 202 ? 14.640 38.405 77.838 1.00 30.58 202 VAL B N 1
ATOM 3266 C CA . VAL B 1 202 ? 13.998 38.755 76.597 1.00 29.33 202 VAL B CA 1
ATOM 3267 C C . VAL B 1 202 ? 13.356 37.434 76.069 1.00 32.21 202 VAL B C 1
ATOM 3268 O O . VAL B 1 202 ? 12.233 37.447 75.587 1.00 33.51 202 VAL B O 1
ATOM 3272 N N . SER B 1 203 ? 14.053 36.306 76.117 1.00 32.55 203 SER B N 1
ATOM 3273 C CA . SER B 1 203 ? 13.391 35.061 75.699 1.00 35.13 203 SER B CA 1
ATOM 3274 C C . SER B 1 203 ? 12.132 34.819 76.560 1.00 36.87 203 SER B C 1
ATOM 3275 O O . SER B 1 203 ? 11.091 34.329 76.062 1.00 39.47 203 SER B O 1
ATOM 3278 N N . TYR B 1 204 ? 12.234 35.139 77.848 1.00 36.31 204 TYR B N 1
ATOM 3279 C CA . TYR B 1 204 ? 11.098 34.918 78.726 1.00 36.61 204 TYR B CA 1
ATOM 3280 C C . TYR B 1 204 ? 9.893 35.721 78.278 1.00 38.18 204 TYR B C 1
ATOM 3281 O O . TYR B 1 204 ? 8.767 35.177 78.124 1.00 39.08 204 TYR B O 1
ATOM 3290 N N . ARG B 1 205 ? 10.139 36.982 77.934 1.00 36.89 205 ARG B N 1
ATOM 3291 C CA . ARG B 1 205 ? 9.041 37.872 77.605 1.00 36.95 205 ARG B CA 1
ATOM 3292 C C . ARG B 1 205 ? 8.453 37.653 76.235 1.00 39.45 205 ARG B C 1
ATOM 3293 O O . ARG B 1 205 ? 7.242 37.868 76.052 1.00 38.67 205 ARG B O 1
ATOM 3301 N N . LEU B 1 206 ? 9.274 37.197 75.281 1.00 39.01 206 LEU B N 1
ATOM 3302 C CA . LEU B 1 206 ? 8.767 36.776 73.979 1.00 42.21 206 LEU B CA 1
ATOM 3303 C C . LEU B 1 206 ? 7.820 35.576 74.079 1.00 44.15 206 LEU B C 1
ATOM 3304 O O . LEU B 1 206 ? 7.006 35.350 73.192 1.00 46.58 206 LEU B O 1
ATOM 3309 N N . ASN B 1 207 ? 7.916 34.798 75.150 1.00 46.04 207 ASN B N 1
ATOM 3310 C CA . ASN B 1 207 ? 7.113 33.568 75.272 1.00 47.77 207 ASN B CA 1
ATOM 3311 C C . ASN B 1 207 ? 6.108 33.557 76.362 1.00 46.90 207 ASN B C 1
ATOM 3312 O O . ASN B 1 207 ? 5.371 32.564 76.511 1.00 48.93 207 ASN B O 1
ATOM 3317 N N . GLU B 1 208 ? 6.057 34.627 77.131 1.00 44.94 208 GLU B N 1
ATOM 3318 C CA . GLU B 1 208 ? 5.228 34.580 78.311 1.00 46.01 208 GLU B CA 1
ATOM 3319 C C . GLU B 1 208 ? 3.745 34.284 77.986 1.00 50.30 208 GLU B C 1
ATOM 3320 O O . GLU B 1 208 ? 3.110 33.463 78.679 1.00 49.84 208 GLU B O 1
ATOM 3326 N N . GLU B 1 209 ? 3.194 34.961 76.980 1.00 50.94 209 GLU B N 1
ATOM 3327 C CA . GLU B 1 209 ? 1.747 34.860 76.790 1.00 55.00 209 GLU B CA 1
ATOM 3328 C C . GLU B 1 209 ? 1.443 33.447 76.345 1.00 56.71 209 GLU B C 1
ATOM 3329 O O . GLU B 1 209 ? 0.507 32.829 76.842 1.00 58.69 209 GLU B O 1
ATOM 3335 N N . GLU B 1 210 ? 2.245 32.925 75.423 1.00 57.85 210 GLU B N 1
ATOM 3336 C CA . GLU B 1 210 ? 2.182 31.522 75.121 1.00 59.79 210 GLU B CA 1
ATOM 3337 C C . GLU B 1 210 ? 2.220 30.659 76.381 1.00 59.60 210 GLU B C 1
ATOM 3338 O O . GLU B 1 210 ? 1.352 29.801 76.578 1.00 61.69 210 GLU B O 1
ATOM 3344 N N . LEU B 1 211 ? 3.208 30.867 77.236 1.00 57.10 211 LEU B N 1
ATOM 3345 C CA . LEU B 1 211 ? 3.409 30.020 78.405 1.00 56.64 211 LEU B CA 1
ATOM 3346 C C . LEU B 1 211 ? 2.142 29.924 79.250 1.00 57.90 211 LEU B C 1
ATOM 3347 O O . LEU B 1 211 ? 1.827 28.856 79.777 1.00 59.94 211 LEU B O 1
ATOM 3352 N N . PHE B 1 212 ? 1.468 31.052 79.439 1.00 57.27 212 PHE B N 1
ATOM 3353 C CA . PHE B 1 212 ? 0.245 31.091 80.229 1.00 58.83 212 PHE B CA 1
ATOM 3354 C C . PHE B 1 212 ? -1.010 30.768 79.421 1.00 61.86 212 PHE B C 1
ATOM 3355 O O . PHE B 1 212 ? -2.085 30.748 79.991 1.00 64.19 212 PHE B O 1
ATOM 3363 N N . LYS B 1 213 ? -0.887 30.636 78.104 1.00 65.14 213 LYS B N 1
ATOM 3364 C CA . LYS B 1 213 ? -1.954 30.145 77.241 1.00 70.31 213 LYS B CA 1
ATOM 3365 C C . LYS B 1 213 ? -1.804 28.618 77.206 1.00 73.77 213 LYS B C 1
ATOM 3366 O O . LYS B 1 213 ? -2.775 27.887 77.365 1.00 76.00 213 LYS B O 1
ATOM 3372 N N . LYS B 1 214 ? -0.580 28.144 76.983 1.00 76.17 214 LYS B N 1
ATOM 3373 C CA . LYS B 1 214 ? -0.214 26.734 77.176 1.00 79.35 214 LYS B CA 1
ATOM 3374 C C . LYS B 1 214 ? -0.724 26.258 78.539 1.00 80.45 214 LYS B C 1
ATOM 3375 O O . LYS B 1 214 ? -1.887 25.840 78.667 1.00 81.51 214 LYS B O 1
ATOM 3381 N N . LEU B 1 215 ? 0.140 26.354 79.552 1.00 79.46 215 LEU B N 1
ATOM 3382 C CA . LEU B 1 215 ? -0.196 25.993 80.938 1.00 80.28 215 LEU B CA 1
ATOM 3383 C C . LEU B 1 215 ? -1.614 25.446 81.119 1.00 81.57 215 LEU B C 1
ATOM 3384 O O . LEU B 1 215 ? -2.310 25.812 82.067 1.00 82.22 215 LEU B O 1
ATOM 3389 N N . LYS C 1 4 ? 2.692 1.390 47.992 1.00 62.98 4 LYS C N 1
ATOM 3390 C CA . LYS C 1 4 ? 3.522 0.897 46.851 1.00 61.74 4 LYS C CA 1
ATOM 3391 C C . LYS C 1 4 ? 3.800 -0.616 46.949 1.00 59.94 4 LYS C C 1
ATOM 3392 O O . LYS C 1 4 ? 4.008 -1.269 45.924 1.00 60.02 4 LYS C O 1
ATOM 3398 N N . THR C 1 5 ? 3.789 -1.162 48.171 1.00 56.75 5 THR C N 1
ATOM 3399 C CA . THR C 1 5 ? 3.970 -2.603 48.403 1.00 53.91 5 THR C CA 1
ATOM 3400 C C . THR C 1 5 ? 2.861 -3.161 49.308 1.00 54.42 5 THR C C 1
ATOM 3401 O O . THR C 1 5 ? 2.379 -2.456 50.206 1.00 54.71 5 THR C O 1
ATOM 3405 N N . ILE C 1 6 ? 2.510 -4.434 49.132 1.00 53.58 6 ILE C N 1
ATOM 3406 C CA . ILE C 1 6 ? 1.553 -5.110 50.031 1.00 53.57 6 ILE C CA 1
ATOM 3407 C C . ILE C 1 6 ? 2.127 -5.278 51.425 1.00 52.54 6 ILE C C 1
ATOM 3408 O O . ILE C 1 6 ? 1.472 -4.990 52.418 1.00 52.68 6 ILE C O 1
ATOM 3413 N N . VAL C 1 7 ? 3.367 -5.731 51.513 1.00 49.55 7 VAL C N 1
ATOM 3414 C CA . VAL C 1 7 ? 3.995 -5.823 52.819 1.00 47.41 7 VAL C CA 1
ATOM 3415 C C . VAL C 1 7 ? 4.813 -4.559 53.072 1.00 46.18 7 VAL C C 1
ATOM 3416 O O . VAL C 1 7 ? 5.302 -3.941 52.131 1.00 46.99 7 VAL C O 1
ATOM 3420 N N . SER C 1 8 ? 4.925 -4.151 54.331 1.00 46.43 8 SER C N 1
ATOM 3421 C CA . SER C 1 8 ? 5.683 -2.941 54.660 1.00 46.16 8 SER C CA 1
ATOM 3422 C C . SER C 1 8 ? 7.187 -3.118 54.398 1.00 44.98 8 SER C C 1
ATOM 3423 O O . SER C 1 8 ? 7.770 -4.211 54.647 1.00 42.33 8 SER C O 1
ATOM 3426 N N . MET C 1 9 ? 7.837 -2.017 54.004 1.00 45.06 9 MET C N 1
ATOM 3427 C CA . MET C 1 9 ? 9.290 -2.050 53.722 1.00 43.59 9 MET C CA 1
ATOM 3428 C C . MET C 1 9 ? 10.095 -2.493 54.939 1.00 43.12 9 MET C C 1
ATOM 3429 O O . MET C 1 9 ? 11.159 -3.161 54.805 1.00 42.68 9 MET C O 1
ATOM 3434 N N . ALA C 1 10 ? 9.628 -2.139 56.138 1.00 42.29 10 ALA C N 1
ATOM 3435 C CA . ALA C 1 10 ? 10.371 -2.587 57.332 1.00 42.98 10 ALA C CA 1
ATOM 3436 C C . ALA C 1 10 ? 10.508 -4.099 57.305 1.00 41.38 10 ALA C C 1
ATOM 3437 O O . ALA C 1 10 ? 11.569 -4.626 57.587 1.00 42.77 10 ALA C O 1
ATOM 3439 N N . VAL C 1 11 ? 9.427 -4.803 56.990 1.00 40.32 11 VAL C N 1
ATOM 3440 C CA . VAL C 1 11 ? 9.493 -6.259 56.931 1.00 39.14 11 VAL C CA 1
ATOM 3441 C C . VAL C 1 11 ? 10.314 -6.733 55.728 1.00 36.71 11 VAL C C 1
ATOM 3442 O O . VAL C 1 11 ? 11.163 -7.607 55.849 1.00 36.46 11 VAL C O 1
ATOM 3446 N N . ILE C 1 12 ? 10.005 -6.189 54.562 1.00 36.55 12 ILE C N 1
ATOM 3447 C CA . ILE C 1 12 ? 10.762 -6.499 53.326 1.00 37.77 12 ILE C CA 1
ATOM 3448 C C . ILE C 1 12 ? 12.284 -6.431 53.527 1.00 37.22 12 ILE C C 1
ATOM 3449 O O . ILE C 1 12 ? 13.021 -7.334 53.131 1.00 39.38 12 ILE C O 1
ATOM 3454 N N . ARG C 1 13 ? 12.783 -5.411 54.209 1.00 37.84 13 ARG C N 1
ATOM 3455 C CA . ARG C 1 13 ? 14.259 -5.319 54.335 1.00 36.46 13 ARG C CA 1
ATOM 3456 C C . ARG C 1 13 ? 14.834 -6.319 55.329 1.00 36.74 13 ARG C C 1
ATOM 3457 O O . ARG C 1 13 ? 16.009 -6.626 55.275 1.00 36.19 13 ARG C O 1
ATOM 3465 N N . ARG C 1 14 ? 14.022 -6.882 56.231 1.00 37.16 14 ARG C N 1
ATOM 3466 C CA . ARG C 1 14 ? 14.546 -7.912 57.136 1.00 36.97 14 ARG C CA 1
ATOM 3467 C C . ARG C 1 14 ? 14.647 -9.258 56.434 1.00 38.10 14 ARG C C 1
ATOM 3468 O O . ARG C 1 14 ? 15.449 -10.102 56.813 1.00 39.08 14 ARG C O 1
ATOM 3476 N N . LEU C 1 15 ? 13.841 -9.458 55.396 1.00 38.64 15 LEU C N 1
ATOM 3477 C CA . LEU C 1 15 ? 13.793 -10.759 54.702 1.00 38.83 15 LEU C CA 1
ATOM 3478 C C . LEU C 1 15 ? 15.110 -11.271 54.088 1.00 38.55 15 LEU C C 1
ATOM 3479 O O . LEU C 1 15 ? 15.354 -12.467 54.138 1.00 38.60 15 LEU C O 1
ATOM 3484 N N . PRO C 1 16 ? 15.876 -10.409 53.362 1.00 36.32 16 PRO C N 1
ATOM 3485 C CA . PRO C 1 16 ? 17.156 -10.896 52.910 1.00 35.38 16 PRO C CA 1
ATOM 3486 C C . PRO C 1 16 ? 18.075 -11.223 54.063 1.00 34.95 16 PRO C C 1
ATOM 3487 O O . PRO C 1 16 ? 18.936 -12.060 53.897 1.00 35.29 16 PRO C O 1
ATOM 3491 N N . ARG C 1 17 ? 17.943 -10.547 55.206 1.00 35.31 17 ARG C N 1
ATOM 3492 C CA . ARG C 1 17 ? 18.810 -10.854 56.334 1.00 36.23 17 ARG C CA 1
ATOM 3493 C C . ARG C 1 17 ? 18.434 -12.245 56.913 1.00 36.80 17 ARG C C 1
ATOM 3494 O O . ARG C 1 17 ? 19.312 -13.027 57.292 1.00 36.25 17 ARG C O 1
ATOM 3502 N N . TYR C 1 18 ? 17.138 -12.546 56.974 1.00 35.56 18 TYR C N 1
ATOM 3503 C CA . TYR C 1 18 ? 16.725 -13.914 57.387 1.00 37.29 18 TYR C CA 1
ATOM 3504 C C . TYR C 1 18 ? 17.363 -14.948 56.438 1.00 37.78 18 TYR C C 1
ATOM 3505 O O . TYR C 1 18 ? 17.931 -15.974 56.845 1.00 37.29 18 TYR C O 1
ATOM 3514 N N . HIS C 1 19 ? 17.208 -14.677 55.149 1.00 36.49 19 HIS C N 1
ATOM 3515 C CA . HIS C 1 19 ? 17.675 -15.625 54.136 1.00 38.16 19 HIS C CA 1
ATOM 3516 C C . HIS C 1 19 ? 19.190 -15.840 54.263 1.00 38.33 19 HIS C C 1
ATOM 3517 O O . HIS C 1 19 ? 19.677 -16.981 54.077 1.00 38.47 19 HIS C O 1
ATOM 3524 N N . ARG C 1 20 ? 19.940 -14.744 54.485 1.00 36.22 20 ARG C N 1
ATOM 3525 C CA . ARG C 1 20 ? 21.402 -14.839 54.605 1.00 37.98 20 ARG C CA 1
ATOM 3526 C C . ARG C 1 20 ? 21.772 -15.748 55.793 1.00 38.22 20 ARG C C 1
ATOM 3527 O O . ARG C 1 20 ? 22.612 -16.660 55.689 1.00 36.43 20 ARG C O 1
ATOM 3535 N N . TYR C 1 21 ? 21.172 -15.474 56.951 1.00 38.44 21 TYR C N 1
ATOM 3536 C CA . TYR C 1 21 ? 21.545 -16.246 58.117 1.00 42.47 21 TYR C CA 1
ATOM 3537 C C . TYR C 1 21 ? 21.132 -17.713 57.955 1.00 42.21 21 TYR C C 1
ATOM 3538 O O . TYR C 1 21 ? 21.872 -18.601 58.376 1.00 43.25 21 TYR C O 1
ATOM 3547 N N . LEU C 1 22 ? 19.926 -17.961 57.419 1.00 41.21 22 LEU C N 1
ATOM 3548 C CA . LEU C 1 22 ? 19.474 -19.350 57.168 1.00 41.87 22 LEU C CA 1
ATOM 3549 C C . LEU C 1 22 ? 20.352 -20.057 56.139 1.00 43.48 22 LEU C C 1
ATOM 3550 O O . LEU C 1 22 ? 20.623 -21.272 56.220 1.00 42.54 22 LEU C O 1
ATOM 3555 N N . GLU C 1 23 ? 20.903 -19.283 55.208 1.00 42.33 23 GLU C N 1
ATOM 3556 C CA . GLU C 1 23 ? 21.803 -19.873 54.238 1.00 44.66 23 GLU C CA 1
ATOM 3557 C C . GLU C 1 23 ? 23.050 -20.376 54.919 1.00 46.70 23 GLU C C 1
ATOM 3558 O O . GLU C 1 23 ? 23.514 -21.485 54.639 1.00 48.21 23 GLU C O 1
ATOM 3564 N N . GLU C 1 24 ? 23.581 -19.595 55.845 1.00 47.21 24 GLU C N 1
ATOM 3565 C CA . GLU C 1 24 ? 24.715 -20.074 56.627 1.00 50.04 24 GLU C CA 1
ATOM 3566 C C . GLU C 1 24 ? 24.393 -21.291 57.529 1.00 50.65 24 GLU C C 1
ATOM 3567 O O . GLU C 1 24 ? 25.188 -22.226 57.612 1.00 50.52 24 GLU C O 1
ATOM 3573 N N . LEU C 1 25 ? 23.286 -21.238 58.260 1.00 49.56 25 LEU C N 1
ATOM 3574 C CA . LEU C 1 25 ? 22.862 -22.390 59.053 1.00 50.86 25 LEU C CA 1
ATOM 3575 C C . LEU C 1 25 ? 22.772 -23.623 58.157 1.00 52.78 25 LEU C C 1
ATOM 3576 O O . LEU C 1 25 ? 23.273 -24.714 58.498 1.00 53.05 25 LEU C O 1
ATOM 3581 N N . LEU C 1 26 ? 22.156 -23.440 56.993 1.00 53.07 26 LEU C N 1
ATOM 3582 C CA . LEU C 1 26 ? 22.001 -24.520 56.036 1.00 55.84 26 LEU C CA 1
ATOM 3583 C C . LEU C 1 26 ? 23.366 -25.079 55.658 1.00 57.64 26 LEU C C 1
ATOM 3584 O O . LEU C 1 26 ? 23.546 -26.290 55.580 1.00 58.88 26 LEU C O 1
ATOM 3589 N N . LYS C 1 27 ? 24.324 -24.205 55.372 1.00 58.92 27 LYS C N 1
ATOM 3590 C CA . LYS C 1 27 ? 25.646 -24.674 54.975 1.00 60.38 27 LYS C CA 1
ATOM 3591 C C . LYS C 1 27 ? 26.357 -25.420 56.108 1.00 61.08 27 LYS C C 1
ATOM 3592 O O . LYS C 1 27 ? 27.108 -26.340 55.843 1.00 62.14 27 LYS C O 1
ATOM 3598 N N . ASN C 1 28 ? 26.112 -25.024 57.355 1.00 60.82 28 ASN C N 1
ATOM 3599 C CA . ASN C 1 28 ? 26.673 -25.701 58.535 1.00 62.01 28 ASN C CA 1
ATOM 3600 C C . ASN C 1 28 ? 25.897 -26.923 59.028 1.00 62.74 28 ASN C C 1
ATOM 3601 O O . ASN C 1 28 ? 26.120 -27.398 60.139 1.00 63.29 28 ASN C O 1
ATOM 3606 N N . ASP C 1 29 ? 24.937 -27.369 58.227 1.00 62.32 29 ASP C N 1
ATOM 3607 C CA . ASP C 1 29 ? 24.085 -28.500 58.584 1.00 63.58 29 ASP C CA 1
ATOM 3608 C C . ASP C 1 29 ? 23.314 -28.363 59.894 1.00 61.83 29 ASP C C 1
ATOM 3609 O O . ASP C 1 29 ? 23.055 -29.361 60.567 1.00 62.01 29 ASP C O 1
ATOM 3614 N N . VAL C 1 30 ? 22.943 -27.138 60.258 1.00 58.77 30 VAL C N 1
ATOM 3615 C CA . VAL C 1 30 ? 22.040 -26.923 61.386 1.00 58.25 30 VAL C CA 1
ATOM 3616 C C . VAL C 1 30 ? 20.601 -27.228 60.893 1.00 58.31 30 VAL C C 1
ATOM 3617 O O . VAL C 1 30 ? 20.105 -26.542 59.975 1.00 54.83 30 VAL C O 1
ATOM 3621 N N . LYS C 1 31 ? 19.961 -28.256 61.478 1.00 57.19 31 LYS C N 1
ATOM 3622 C CA . LYS C 1 31 ? 18.676 -28.762 60.994 1.00 57.32 31 LYS C CA 1
ATOM 3623 C C . LYS C 1 31 ? 17.500 -27.900 61.403 1.00 56.90 31 LYS C C 1
ATOM 3624 O O . LYS C 1 31 ? 16.545 -27.750 60.630 1.00 55.41 31 LYS C O 1
ATOM 3630 N N . ARG C 1 32 ? 17.537 -27.406 62.638 1.00 56.25 32 ARG C N 1
ATOM 3631 C CA . ARG C 1 32 ? 16.445 -26.629 63.194 1.00 58.37 32 ARG C CA 1
ATOM 3632 C C . ARG C 1 32 ? 16.937 -25.388 63.926 1.00 58.09 32 ARG C C 1
ATOM 3633 O O . ARG C 1 32 ? 18.051 -25.363 64.453 1.00 57.72 32 ARG C O 1
ATOM 3641 N N . ILE C 1 33 ? 16.067 -24.382 63.996 1.00 57.85 33 ILE C N 1
ATOM 3642 C CA . ILE C 1 33 ? 16.357 -23.213 64.820 1.00 58.57 33 ILE C CA 1
ATOM 3643 C C . ILE C 1 33 ? 15.070 -22.721 65.458 1.00 59.01 33 ILE C C 1
ATOM 3644 O O . ILE C 1 33 ? 14.043 -22.644 64.791 1.00 59.18 33 ILE C O 1
ATOM 3649 N N . SER C 1 34 ? 15.136 -22.456 66.760 1.00 61.80 34 SER C N 1
ATOM 3650 C CA . SER C 1 34 ? 14.012 -21.940 67.534 1.00 63.93 34 SER C CA 1
ATOM 3651 C C . SER C 1 34 ? 13.879 -20.461 67.287 1.00 63.43 34 SER C C 1
ATOM 3652 O O . SER C 1 34 ? 14.842 -19.792 66.854 1.00 61.17 34 SER C O 1
ATOM 3655 N N . SER C 1 35 ? 12.667 -19.970 67.555 1.00 63.90 35 SER C N 1
ATOM 3656 C CA . SER C 1 35 ? 12.324 -18.548 67.481 1.00 63.22 35 SER C CA 1
ATOM 3657 C C . SER C 1 35 ? 13.305 -17.741 68.352 1.00 62.97 35 SER C C 1
ATOM 3658 O O . SER C 1 35 ? 13.743 -16.647 67.977 1.00 61.83 35 SER C O 1
ATOM 3661 N N . ARG C 1 36 ? 13.681 -18.334 69.479 1.00 63.59 36 ARG C N 1
ATOM 3662 C CA . ARG C 1 36 ? 14.590 -17.745 70.442 1.00 64.37 36 ARG C CA 1
ATOM 3663 C C . ARG C 1 36 ? 15.963 -17.542 69.848 1.00 63.02 36 ARG C C 1
ATOM 3664 O O . ARG C 1 36 ? 16.445 -16.410 69.802 1.00 61.40 36 ARG C O 1
ATOM 3672 N N . GLU C 1 37 ? 16.578 -18.646 69.419 1.00 63.78 37 GLU C N 1
ATOM 3673 C CA . GLU C 1 37 ? 17.961 -18.660 68.945 1.00 63.70 37 GLU C CA 1
ATOM 3674 C C . GLU C 1 37 ? 18.098 -17.797 67.716 1.00 61.45 37 GLU C C 1
ATOM 3675 O O . GLU C 1 37 ? 19.149 -17.226 67.471 1.00 62.36 37 GLU C O 1
ATOM 3681 N N . LEU C 1 38 ? 17.042 -17.740 66.915 1.00 59.92 38 LEU C N 1
ATOM 3682 C CA . LEU C 1 38 ? 17.055 -16.946 65.701 1.00 57.40 38 LEU C CA 1
ATOM 3683 C C . LEU C 1 38 ? 16.883 -15.476 66.057 1.00 57.22 38 LEU C C 1
ATOM 3684 O O . LEU C 1 38 ? 17.629 -14.612 65.543 1.00 56.62 38 LEU C O 1
ATOM 3689 N N . SER C 1 39 ? 15.877 -15.194 66.892 1.00 56.82 39 SER C N 1
ATOM 3690 C CA . SER C 1 39 ? 15.504 -13.827 67.300 1.00 56.80 39 SER C CA 1
ATOM 3691 C C . SER C 1 39 ? 16.728 -13.149 67.884 1.00 58.67 39 SER C C 1
ATOM 3692 O O . SER C 1 39 ? 16.948 -11.951 67.701 1.00 59.33 39 SER C O 1
ATOM 3695 N N . GLU C 1 40 ? 17.518 -13.945 68.583 1.00 60.79 40 GLU C N 1
ATOM 3696 C CA . GLU C 1 40 ? 18.816 -13.540 69.058 1.00 62.93 40 GLU C CA 1
ATOM 3697 C C . GLU C 1 40 ? 19.688 -12.945 67.937 1.00 63.18 40 GLU C C 1
ATOM 3698 O O . GLU C 1 40 ? 19.937 -11.717 67.876 1.00 64.12 40 GLU C O 1
ATOM 3704 N N . LYS C 1 41 ? 20.144 -13.812 67.031 1.00 63.14 41 LYS C N 1
ATOM 3705 C CA . LYS C 1 41 ? 21.058 -13.392 65.988 1.00 61.43 41 LYS C CA 1
ATOM 3706 C C . LYS C 1 41 ? 20.476 -12.216 65.208 1.00 59.98 41 LYS C C 1
ATOM 3707 O O . LYS C 1 41 ? 21.168 -11.228 64.926 1.00 60.02 41 LYS C O 1
ATOM 3713 N N . MET C 1 42 ? 19.191 -12.276 64.894 1.00 58.90 42 MET C N 1
ATOM 3714 C CA . MET C 1 42 ? 18.568 -11.181 64.164 1.00 57.34 42 MET C CA 1
ATOM 3715 C C . MET C 1 42 ? 18.320 -9.885 64.998 1.00 58.28 42 MET C C 1
ATOM 3716 O O . MET C 1 42 ? 18.061 -8.814 64.401 1.00 57.53 42 MET C O 1
ATOM 3721 N N . GLY C 1 43 ? 18.415 -9.960 66.338 1.00 57.66 43 GLY C N 1
ATOM 3722 C CA . GLY C 1 43 ? 17.962 -8.844 67.180 1.00 56.25 43 GLY C CA 1
ATOM 3723 C C . GLY C 1 43 ? 16.608 -8.335 66.673 1.00 56.25 43 GLY C C 1
ATOM 3724 O O . GLY C 1 43 ? 16.364 -7.113 66.569 1.00 56.45 43 GLY C O 1
ATOM 3725 N N . VAL C 1 44 ? 15.754 -9.282 66.276 1.00 54.66 44 VAL C N 1
ATOM 3726 C CA . VAL C 1 44 ? 14.329 -9.077 66.055 1.00 53.93 44 VAL C CA 1
ATOM 3727 C C . VAL C 1 44 ? 13.621 -9.865 67.181 1.00 55.38 44 VAL C C 1
ATOM 3728 O O . VAL C 1 44 ? 14.114 -10.921 67.584 1.00 55.35 44 VAL C O 1
ATOM 3732 N N . THR C 1 45 ? 12.507 -9.362 67.722 1.00 55.60 45 THR C N 1
ATOM 3733 C CA . THR C 1 45 ? 11.754 -10.120 68.717 1.00 55.56 45 THR C CA 1
ATOM 3734 C C . THR C 1 45 ? 11.212 -11.366 68.028 1.00 55.99 45 THR C C 1
ATOM 3735 O O . THR C 1 45 ? 10.891 -11.312 66.817 1.00 53.74 45 THR C O 1
ATOM 3739 N N . ALA C 1 46 ? 10.986 -12.421 68.829 1.00 55.29 46 ALA C N 1
ATOM 3740 C CA . ALA C 1 46 ? 10.560 -13.704 68.297 1.00 54.56 46 ALA C CA 1
ATOM 3741 C C . ALA C 1 46 ? 9.152 -13.634 67.672 1.00 55.13 46 ALA C C 1
ATOM 3742 O O . ALA C 1 46 ? 8.871 -14.306 66.664 1.00 56.53 46 ALA C O 1
ATOM 3744 N N . SER C 1 47 ? 8.257 -12.823 68.254 1.00 54.06 47 SER C N 1
ATOM 3745 C CA . SER C 1 47 ? 6.944 -12.542 67.643 1.00 52.95 47 SER C CA 1
ATOM 3746 C C . SER C 1 47 ? 7.024 -11.719 66.344 1.00 50.94 47 SER C C 1
ATOM 3747 O O . SER C 1 47 ? 6.177 -11.898 65.444 1.00 51.70 47 SER C O 1
ATOM 3750 N N . GLN C 1 48 ? 7.971 -10.782 66.271 1.00 47.81 48 GLN C N 1
ATOM 3751 C CA . GLN C 1 48 ? 8.181 -10.009 65.015 1.00 48.75 48 GLN C CA 1
ATOM 3752 C C . GLN C 1 48 ? 8.606 -10.924 63.850 1.00 48.57 48 GLN C C 1
ATOM 3753 O O . GLN C 1 48 ? 8.113 -10.786 62.708 1.00 48.63 48 GLN C O 1
ATOM 3759 N N . ILE C 1 49 ? 9.535 -11.831 64.147 1.00 50.00 49 ILE C N 1
ATOM 3760 C CA . ILE C 1 49 ? 9.867 -12.919 63.198 1.00 48.80 49 ILE C CA 1
ATOM 3761 C C . ILE C 1 49 ? 8.616 -13.637 62.794 1.00 48.65 49 ILE C C 1
ATOM 3762 O O . ILE C 1 49 ? 8.282 -13.714 61.600 1.00 49.12 49 ILE C O 1
ATOM 3767 N N . ARG C 1 50 ? 7.833 -14.069 63.788 1.00 49.70 50 ARG C N 1
ATOM 3768 C CA . ARG C 1 50 ? 6.649 -14.831 63.462 1.00 49.22 50 ARG C CA 1
ATOM 3769 C C . ARG C 1 50 ? 5.682 -13.908 62.723 1.00 48.93 50 ARG C C 1
ATOM 3770 O O . ARG C 1 50 ? 5.050 -14.312 61.746 1.00 50.62 50 ARG C O 1
ATOM 3778 N N . GLN C 1 51 ? 5.571 -12.657 63.145 1.00 48.10 51 GLN C N 1
ATOM 3779 C CA . GLN C 1 51 ? 4.693 -11.746 62.392 1.00 49.54 51 GLN C CA 1
ATOM 3780 C C . GLN C 1 51 ? 5.156 -11.580 60.945 1.00 47.71 51 GLN C C 1
ATOM 3781 O O . GLN C 1 51 ? 4.350 -11.679 60.032 1.00 49.50 51 GLN C O 1
ATOM 3787 N N . ASP C 1 52 ? 6.464 -11.376 60.755 1.00 48.29 52 ASP C N 1
ATOM 3788 C CA . ASP C 1 52 ? 7.080 -11.216 59.398 1.00 46.56 52 ASP C CA 1
ATOM 3789 C C . ASP C 1 52 ? 6.702 -12.363 58.520 1.00 48.07 52 ASP C C 1
ATOM 3790 O O . ASP C 1 52 ? 6.095 -12.181 57.465 1.00 48.83 52 ASP C O 1
ATOM 3795 N N . LEU C 1 53 ? 6.965 -13.577 59.005 1.00 49.60 53 LEU C N 1
ATOM 3796 C CA . LEU C 1 53 ? 6.625 -14.739 58.205 1.00 51.01 53 LEU C CA 1
ATOM 3797 C C . LEU C 1 53 ? 5.126 -14.891 58.047 1.00 52.21 53 LEU C C 1
ATOM 3798 O O . LEU C 1 53 ? 4.674 -15.393 57.021 1.00 54.25 53 LEU C O 1
ATOM 3803 N N . ASN C 1 54 ? 4.335 -14.433 59.021 1.00 54.43 54 ASN C N 1
ATOM 3804 C CA . ASN C 1 54 ? 2.864 -14.533 58.887 1.00 55.47 54 ASN C CA 1
ATOM 3805 C C . ASN C 1 54 ? 2.345 -13.967 57.599 1.00 56.32 54 ASN C C 1
ATOM 3806 O O . ASN C 1 54 ? 1.289 -14.388 57.109 1.00 57.40 54 ASN C O 1
ATOM 3811 N N . ASN C 1 55 ? 3.079 -12.997 57.046 1.00 54.90 55 ASN C N 1
ATOM 3812 C CA . ASN C 1 55 ? 2.605 -12.243 55.895 1.00 54.93 55 ASN C CA 1
ATOM 3813 C C . ASN C 1 55 ? 2.446 -13.157 54.705 1.00 56.59 55 ASN C C 1
ATOM 3814 O O . ASN C 1 55 ? 1.697 -12.859 53.743 1.00 58.21 55 ASN C O 1
ATOM 3819 N N . PHE C 1 56 ? 3.145 -14.289 54.799 1.00 57.61 56 PHE C N 1
ATOM 3820 C CA . PHE C 1 56 ? 3.253 -15.261 53.728 1.00 59.10 56 PHE C CA 1
ATOM 3821 C C . PHE C 1 56 ? 2.820 -16.662 54.202 1.00 63.26 56 PHE C C 1
ATOM 3822 O O . PHE C 1 56 ? 3.044 -17.630 53.477 1.00 63.73 56 PHE C O 1
ATOM 3830 N N . GLY C 1 57 ? 2.236 -16.771 55.408 1.00 68.28 57 GLY C N 1
ATOM 3831 C CA . GLY C 1 57 ? 1.535 -18.000 55.879 1.00 73.39 57 GLY C CA 1
ATOM 3832 C C . GLY C 1 57 ? 2.331 -18.981 56.744 1.00 76.80 57 GLY C C 1
ATOM 3833 O O . GLY C 1 57 ? 2.871 -18.609 57.801 1.00 76.29 57 GLY C O 1
ATOM 3834 N N . GLY C 1 58 ? 2.384 -20.243 56.302 1.00 80.51 58 GLY C N 1
ATOM 3835 C CA . GLY C 1 58 ? 3.255 -21.270 56.899 1.00 82.63 58 GLY C CA 1
ATOM 3836 C C . GLY C 1 58 ? 3.708 -22.354 55.924 1.00 84.70 58 GLY C C 1
ATOM 3837 O O . GLY C 1 58 ? 4.807 -22.290 55.350 1.00 85.03 58 GLY C O 1
ATOM 3838 N N . GLY C 1 65 ? 10.203 -24.949 66.526 1.00 64.94 65 GLY C N 1
ATOM 3839 C CA . GLY C 1 65 ? 10.778 -23.783 65.827 1.00 63.15 65 GLY C CA 1
ATOM 3840 C C . GLY C 1 65 ? 10.711 -23.978 64.323 1.00 60.84 65 GLY C C 1
ATOM 3841 O O . GLY C 1 65 ? 9.659 -24.347 63.804 1.00 62.69 65 GLY C O 1
ATOM 3842 N N . TYR C 1 66 ? 11.828 -23.760 63.624 1.00 57.50 66 TYR C N 1
ATOM 3843 C CA . TYR C 1 66 ? 11.838 -23.805 62.166 1.00 54.10 66 TYR C CA 1
ATOM 3844 C C . TYR C 1 66 ? 12.757 -24.909 61.662 1.00 53.64 66 TYR C C 1
ATOM 3845 O O . TYR C 1 66 ? 13.865 -25.050 62.163 1.00 54.76 66 TYR C O 1
ATOM 3854 N N . ASN C 1 67 ? 12.319 -25.675 60.664 1.00 52.76 67 ASN C N 1
ATOM 3855 C CA . ASN C 1 67 ? 13.246 -26.471 59.885 1.00 52.24 67 ASN C CA 1
ATOM 3856 C C . ASN C 1 67 ? 14.084 -25.529 58.997 1.00 49.73 67 ASN C C 1
ATOM 3857 O O . ASN C 1 67 ? 13.538 -24.822 58.163 1.00 47.35 67 ASN C O 1
ATOM 3862 N N . VAL C 1 68 ? 15.404 -25.558 59.136 1.00 48.25 68 VAL C N 1
ATOM 3863 C CA . VAL C 1 68 ? 16.256 -24.566 58.488 1.00 46.61 68 VAL C CA 1
ATOM 3864 C C . VAL C 1 68 ? 16.114 -24.619 56.971 1.00 47.74 68 VAL C C 1
ATOM 3865 O O . VAL C 1 68 ? 15.947 -23.581 56.298 1.00 44.89 68 VAL C O 1
ATOM 3869 N N . GLU C 1 69 ? 16.219 -25.820 56.412 1.00 47.76 69 GLU C N 1
ATOM 3870 C CA . GLU C 1 69 ? 16.190 -25.925 54.966 1.00 49.95 69 GLU C CA 1
ATOM 3871 C C . GLU C 1 69 ? 14.840 -25.498 54.343 1.00 50.29 69 GLU C C 1
ATOM 3872 O O . GLU C 1 69 ? 14.811 -24.887 53.268 1.00 49.41 69 GLU C O 1
ATOM 3878 N N . GLU C 1 70 ? 13.741 -25.843 55.011 1.00 50.25 70 GLU C N 1
ATOM 3879 C CA . GLU C 1 70 ? 12.397 -25.512 54.560 1.00 51.27 70 GLU C CA 1
ATOM 3880 C C . GLU C 1 70 ? 12.217 -23.993 54.643 1.00 49.13 70 GLU C C 1
ATOM 3881 O O . GLU C 1 70 ? 11.696 -23.376 53.703 1.00 46.92 70 GLU C O 1
ATOM 3887 N N . LEU C 1 71 ? 12.632 -23.402 55.764 1.00 45.21 71 LEU C N 1
ATOM 3888 C CA . LEU C 1 71 ? 12.511 -21.947 55.911 1.00 45.72 71 LEU C CA 1
ATOM 3889 C C . LEU C 1 71 ? 13.373 -21.216 54.848 1.00 44.45 71 LEU C C 1
ATOM 3890 O O . LEU C 1 71 ? 12.930 -20.252 54.207 1.00 43.64 71 LEU C O 1
ATOM 3895 N N . TYR C 1 72 ? 14.596 -21.689 54.634 1.00 43.92 72 TYR C N 1
ATOM 3896 C CA . TYR C 1 72 ? 15.436 -21.117 53.626 1.00 43.94 72 TYR C CA 1
ATOM 3897 C C . TYR C 1 72 ? 14.785 -21.140 52.235 1.00 44.70 72 TYR C C 1
ATOM 3898 O O . TYR C 1 72 ? 14.734 -20.104 51.541 1.00 42.17 72 TYR C O 1
ATOM 3907 N N . ASN C 1 73 ? 14.290 -22.311 51.830 1.00 44.41 73 ASN C N 1
ATOM 3908 C CA . ASN C 1 73 ? 13.609 -22.443 50.537 1.00 46.02 73 ASN C CA 1
ATOM 3909 C C . ASN C 1 73 ? 12.368 -21.542 50.416 1.00 45.25 73 ASN C C 1
ATOM 3910 O O . ASN C 1 73 ? 12.153 -20.967 49.343 1.00 46.02 73 ASN C O 1
ATOM 3915 N N . ASN C 1 74 ? 11.571 -21.420 51.485 1.00 44.24 74 ASN C N 1
ATOM 3916 C CA . ASN C 1 74 ? 10.417 -20.522 51.476 1.00 46.19 74 ASN C CA 1
ATOM 3917 C C . ASN C 1 74 ? 10.901 -19.074 51.295 1.00 44.58 74 ASN C C 1
ATOM 3918 O O . ASN C 1 74 ? 10.367 -18.310 50.471 1.00 44.98 74 ASN C O 1
ATOM 3923 N N . LEU C 1 75 ? 11.999 -18.748 51.979 1.00 42.98 75 LEU C N 1
ATOM 3924 C CA . LEU C 1 75 ? 12.560 -17.386 51.909 1.00 41.70 75 LEU C CA 1
ATOM 3925 C C . LEU C 1 75 ? 13.077 -17.065 50.498 1.00 40.97 75 LEU C C 1
ATOM 3926 O O . LEU C 1 75 ? 12.854 -15.968 49.972 1.00 39.71 75 LEU C O 1
ATOM 3931 N N . THR C 1 76 ? 13.725 -18.030 49.860 1.00 42.15 76 THR C N 1
ATOM 3932 C CA . THR C 1 76 ? 14.146 -17.908 48.465 1.00 42.81 76 THR C CA 1
ATOM 3933 C C . THR C 1 76 ? 12.991 -17.556 47.511 1.00 43.05 76 THR C C 1
ATOM 3934 O O . THR C 1 76 ? 13.132 -16.743 46.585 1.00 43.59 76 THR C O 1
ATOM 3938 N N . LYS C 1 77 ? 11.852 -18.201 47.722 1.00 44.27 77 LYS C N 1
ATOM 3939 C CA . LYS C 1 77 ? 10.725 -18.082 46.843 1.00 44.96 77 LYS C CA 1
ATOM 3940 C C . LYS C 1 77 ? 10.053 -16.766 47.187 1.00 43.86 77 LYS C C 1
ATOM 3941 O O . LYS C 1 77 ? 9.666 -16.037 46.294 1.00 42.81 77 LYS C O 1
ATOM 3947 N N . ILE C 1 78 ? 10.022 -16.400 48.467 1.00 42.12 78 ILE C N 1
ATOM 3948 C CA . ILE C 1 78 ? 9.415 -15.143 48.860 1.00 40.87 78 ILE C CA 1
ATOM 3949 C C . ILE C 1 78 ? 10.177 -13.953 48.234 1.00 41.97 78 ILE C C 1
ATOM 3950 O O . ILE C 1 78 ? 9.544 -12.977 47.772 1.00 41.32 78 ILE C O 1
ATOM 3955 N N . LEU C 1 79 ? 11.514 -14.064 48.182 1.00 37.88 79 LEU C N 1
ATOM 3956 C CA . LEU C 1 79 ? 12.377 -12.993 47.672 1.00 38.80 79 LEU C CA 1
ATOM 3957 C C . LEU C 1 79 ? 12.400 -12.944 46.140 1.00 39.36 79 LEU C C 1
ATOM 3958 O O . LEU C 1 79 ? 13.099 -12.106 45.580 1.00 38.88 79 LEU C O 1
ATOM 3963 N N . GLY C 1 80 ? 11.636 -13.834 45.493 1.00 41.05 80 GLY C N 1
ATOM 3964 C CA . GLY C 1 80 ? 11.547 -13.936 44.037 1.00 43.42 80 GLY C CA 1
ATOM 3965 C C . GLY C 1 80 ? 12.802 -14.529 43.432 1.00 44.42 80 GLY C C 1
ATOM 3966 O O . GLY C 1 80 ? 13.103 -14.324 42.228 1.00 44.43 80 GLY C O 1
ATOM 3967 N N . LEU C 1 81 ? 13.533 -15.297 44.233 1.00 45.24 81 LEU C N 1
ATOM 3968 C CA . LEU C 1 81 ? 14.828 -15.785 43.765 1.00 46.96 81 LEU C CA 1
ATOM 3969 C C . LEU C 1 81 ? 14.725 -17.159 43.075 1.00 49.42 81 LEU C C 1
ATOM 3970 O O . LEU C 1 81 ? 15.724 -17.810 42.813 1.00 50.42 81 LEU C O 1
ATOM 3975 N N . ASP C 1 82 ? 13.511 -17.610 42.813 1.00 52.94 82 ASP C N 1
ATOM 3976 C CA . ASP C 1 82 ? 13.341 -18.779 41.929 1.00 56.53 82 ASP C CA 1
ATOM 3977 C C . ASP C 1 82 ? 13.177 -18.386 40.466 1.00 56.40 82 ASP C C 1
ATOM 3978 O O . ASP C 1 82 ? 12.955 -19.232 39.596 1.00 57.19 82 ASP C O 1
ATOM 3983 N N . LYS C 1 83 ? 13.243 -17.087 40.214 1.00 55.62 83 LYS C N 1
ATOM 3984 C CA . LYS C 1 83 ? 13.149 -16.568 38.872 1.00 55.68 83 LYS C CA 1
ATOM 3985 C C . LYS C 1 83 ? 14.493 -15.983 38.507 1.00 55.35 83 LYS C C 1
ATOM 3986 O O . LYS C 1 83 ? 15.404 -15.827 39.353 1.00 53.93 83 LYS C O 1
ATOM 3992 N N . THR C 1 84 ? 14.542 -15.556 37.250 1.00 54.45 84 THR C N 1
ATOM 3993 C CA . THR C 1 84 ? 15.704 -14.963 36.628 1.00 53.91 84 THR C CA 1
ATOM 3994 C C . THR C 1 84 ? 15.370 -13.488 36.307 1.00 52.30 84 THR C C 1
ATOM 3995 O O . THR C 1 84 ? 14.216 -13.172 36.002 1.00 51.78 84 THR C O 1
ATOM 3999 N N . TYR C 1 85 ? 16.338 -12.571 36.457 1.00 47.73 85 TYR C N 1
ATOM 4000 C CA . TYR C 1 85 ? 16.049 -11.172 36.163 1.00 45.03 85 TYR C CA 1
ATOM 4001 C C . TYR C 1 85 ? 17.060 -10.707 35.133 1.00 45.62 85 TYR C C 1
ATOM 4002 O O . TYR C 1 85 ? 18.237 -11.060 35.240 1.00 44.44 85 TYR C O 1
ATOM 4011 N N . ASN C 1 86 ? 16.602 -9.919 34.155 1.00 43.98 86 ASN C N 1
ATOM 4012 C CA . ASN C 1 86 ? 17.510 -9.370 33.144 1.00 43.71 86 ASN C CA 1
ATOM 4013 C C . ASN C 1 86 ? 17.909 -7.980 33.571 1.00 42.02 86 ASN C C 1
ATOM 4014 O O . ASN C 1 86 ? 17.030 -7.132 33.818 1.00 43.29 86 ASN C O 1
ATOM 4019 N N . THR C 1 87 ? 19.210 -7.761 33.736 1.00 39.30 87 THR C N 1
ATOM 4020 C CA . THR C 1 87 ? 19.692 -6.444 34.110 1.00 38.63 87 THR C CA 1
ATOM 4021 C C . THR C 1 87 ? 20.475 -5.723 33.013 1.00 38.60 87 THR C C 1
ATOM 4022 O O . THR C 1 87 ? 21.080 -6.335 32.124 1.00 40.19 87 THR C O 1
ATOM 4026 N N . ILE C 1 88 ? 20.527 -4.400 33.111 1.00 38.75 88 ILE C N 1
ATOM 4027 C CA . ILE C 1 88 ? 21.556 -3.649 32.401 1.00 38.71 88 ILE C CA 1
ATOM 4028 C C . ILE C 1 88 ? 22.188 -2.690 33.375 1.00 38.41 88 ILE C C 1
ATOM 4029 O O . ILE C 1 88 ? 21.567 -2.359 34.391 1.00 37.76 88 ILE C O 1
ATOM 4034 N N . ILE C 1 89 ? 23.401 -2.258 33.050 1.00 38.33 89 ILE C N 1
ATOM 4035 C CA . ILE C 1 89 ? 24.154 -1.268 33.816 1.00 36.65 89 ILE C CA 1
ATOM 4036 C C . ILE C 1 89 ? 24.341 -0.059 32.952 1.00 37.85 89 ILE C C 1
ATOM 4037 O O . ILE C 1 89 ? 24.783 -0.167 31.787 1.00 37.99 89 ILE C O 1
ATOM 4042 N N . ILE C 1 90 ? 24.016 1.104 33.517 1.00 36.72 90 ILE C N 1
ATOM 4043 C CA . ILE C 1 90 ? 24.286 2.359 32.853 1.00 39.85 90 ILE C CA 1
ATOM 4044 C C . ILE C 1 90 ? 25.485 3.013 33.529 1.00 40.04 90 ILE C C 1
ATOM 4045 O O . ILE C 1 90 ? 25.431 3.251 34.733 1.00 40.37 90 ILE C O 1
ATOM 4050 N N . GLY C 1 91 ? 26.558 3.253 32.765 1.00 41.14 91 GLY C N 1
ATOM 4051 C CA . GLY C 1 91 ? 27.806 3.795 33.264 1.00 40.22 91 GLY C CA 1
ATOM 4052 C C . GLY C 1 91 ? 28.876 2.724 33.368 1.00 39.70 91 GLY C C 1
ATOM 4053 O O . GLY C 1 91 ? 28.761 1.764 34.123 1.00 40.72 91 GLY C O 1
ATOM 4054 N N . ALA C 1 92 ? 29.926 2.872 32.585 1.00 39.17 92 ALA C N 1
ATOM 4055 C CA . ALA C 1 92 ? 30.968 1.874 32.511 1.00 41.09 92 ALA C CA 1
ATOM 4056 C C . ALA C 1 92 ? 32.239 2.464 33.149 1.00 40.54 92 ALA C C 1
ATOM 4057 O O . ALA C 1 92 ? 33.339 2.248 32.654 1.00 41.82 92 ALA C O 1
ATOM 4059 N N . GLY C 1 93 ? 32.087 3.323 34.148 1.00 42.81 93 GLY C N 1
ATOM 4060 C CA . GLY C 1 93 ? 33.232 3.838 34.930 1.00 41.39 93 GLY C CA 1
ATOM 4061 C C . GLY C 1 93 ? 33.639 2.733 35.872 1.00 39.01 93 GLY C C 1
ATOM 4062 O O . GLY C 1 93 ? 33.172 1.632 35.710 1.00 37.48 93 GLY C O 1
ATOM 4063 N N . ASN C 1 94 ? 34.443 3.036 36.906 1.00 37.25 94 ASN C N 1
ATOM 4064 C CA . ASN C 1 94 ? 34.905 2.012 37.827 1.00 36.63 94 ASN C CA 1
ATOM 4065 C C . ASN C 1 94 ? 33.743 1.369 38.583 1.00 35.17 94 ASN C C 1
ATOM 4066 O O . ASN C 1 94 ? 33.668 0.147 38.679 1.00 31.93 94 ASN C O 1
ATOM 4071 N N . LEU C 1 95 ? 32.785 2.178 39.019 1.00 35.02 95 LEU C N 1
ATOM 4072 C CA . LEU C 1 95 ? 31.672 1.578 39.767 1.00 35.54 95 LEU C CA 1
ATOM 4073 C C . LEU C 1 95 ? 30.884 0.619 38.855 1.00 34.88 95 LEU C C 1
ATOM 4074 O O . LEU C 1 95 ? 30.551 -0.501 39.251 1.00 32.41 95 LEU C O 1
ATOM 4079 N N . GLY C 1 96 ? 30.530 1.073 37.646 1.00 36.52 96 GLY C N 1
ATOM 4080 C CA . GLY C 1 96 ? 29.749 0.180 36.752 1.00 34.29 96 GLY C CA 1
ATOM 4081 C C . GLY C 1 96 ? 30.512 -1.077 36.425 1.00 34.59 96 GLY C C 1
ATOM 4082 O O . GLY C 1 96 ? 29.967 -2.181 36.417 1.00 35.00 96 GLY C O 1
ATOM 4083 N N . GLN C 1 97 ? 31.803 -0.959 36.166 1.00 34.47 97 GLN C N 1
ATOM 4084 C CA . GLN C 1 97 ? 32.547 -2.211 35.950 1.00 34.97 97 GLN C CA 1
ATOM 4085 C C . GLN C 1 97 ? 32.634 -3.112 37.174 1.00 36.06 97 GLN C C 1
ATOM 4086 O O . GLN C 1 97 ? 32.576 -4.325 37.053 1.00 35.29 97 GLN C O 1
ATOM 4092 N N . ALA C 1 98 ? 32.826 -2.504 38.347 1.00 36.07 98 ALA C N 1
ATOM 4093 C CA . ALA C 1 98 ? 32.828 -3.282 39.588 1.00 36.70 98 ALA C CA 1
ATOM 4094 C C . ALA C 1 98 ? 31.506 -4.032 39.726 1.00 35.85 98 ALA C C 1
ATOM 4095 O O . ALA C 1 98 ? 31.480 -5.197 40.085 1.00 35.54 98 ALA C O 1
ATOM 4097 N N . ILE C 1 99 ? 30.387 -3.403 39.381 1.00 36.28 99 ILE C N 1
ATOM 4098 C CA . ILE C 1 99 ? 29.110 -4.111 39.573 1.00 36.14 99 ILE C CA 1
ATOM 4099 C C . ILE C 1 99 ? 28.950 -5.180 38.489 1.00 38.56 99 ILE C C 1
ATOM 4100 O O . ILE C 1 99 ? 28.537 -6.305 38.773 1.00 39.28 99 ILE C O 1
ATOM 4105 N N . ALA C 1 100 ? 29.367 -4.878 37.258 1.00 40.74 100 ALA C N 1
ATOM 4106 C CA . ALA C 1 100 ? 29.400 -5.931 36.226 1.00 44.14 100 ALA C CA 1
ATOM 4107 C C . ALA C 1 100 ? 30.170 -7.178 36.686 1.00 47.00 100 ALA C C 1
ATOM 4108 O O . ALA C 1 100 ? 29.710 -8.305 36.449 1.00 50.57 100 ALA C O 1
ATOM 4110 N N . ASN C 1 101 ? 31.323 -6.995 37.339 1.00 46.23 101 ASN C N 1
ATOM 4111 C CA . ASN C 1 101 ? 32.206 -8.132 37.674 1.00 48.45 101 ASN C CA 1
ATOM 4112 C C . ASN C 1 101 ? 31.900 -8.736 39.042 1.00 49.71 101 ASN C C 1
ATOM 4113 O O . ASN C 1 101 ? 32.664 -9.596 39.534 1.00 49.31 101 ASN C O 1
ATOM 4118 N N . TYR C 1 102 ? 30.774 -8.308 39.638 1.00 48.93 102 TYR C N 1
ATOM 4119 C CA . TYR C 1 102 ? 30.315 -8.813 40.919 1.00 49.13 102 TYR C CA 1
ATOM 4120 C C . TYR C 1 102 ? 29.454 -10.062 40.705 1.00 51.15 102 TYR C C 1
ATOM 4121 O O . TYR C 1 102 ? 28.225 -10.024 40.868 1.00 51.45 102 TYR C O 1
ATOM 4130 N N . THR C 1 103 ? 30.106 -11.178 40.370 1.00 51.12 103 THR C N 1
ATOM 4131 C CA . THR C 1 103 ? 29.396 -12.331 39.788 1.00 50.48 103 THR C CA 1
ATOM 4132 C C . THR C 1 103 ? 28.556 -13.162 40.775 1.00 48.40 103 THR C C 1
ATOM 4133 O O . THR C 1 103 ? 27.722 -13.969 40.342 1.00 47.75 103 THR C O 1
ATOM 4137 N N . SER C 1 104 ? 28.692 -12.921 42.081 1.00 44.93 104 SER C N 1
ATOM 4138 C CA . SER C 1 104 ? 27.745 -13.530 43.012 1.00 45.79 104 SER C CA 1
ATOM 4139 C C . SER C 1 104 ? 26.309 -13.187 42.637 1.00 45.30 104 SER C C 1
ATOM 4140 O O . SER C 1 104 ? 25.452 -14.013 42.865 1.00 46.98 104 SER C O 1
ATOM 4143 N N . PHE C 1 105 ? 26.041 -11.986 42.096 1.00 46.01 105 PHE C N 1
ATOM 4144 C CA . PHE C 1 105 ? 24.668 -11.614 41.704 1.00 47.78 105 PHE C CA 1
ATOM 4145 C C . PHE C 1 105 ? 24.172 -12.517 40.578 1.00 49.89 105 PHE C C 1
ATOM 4146 O O . PHE C 1 105 ? 23.028 -12.972 40.629 1.00 50.29 105 PHE C O 1
ATOM 4154 N N . GLU C 1 106 ? 24.999 -12.688 39.532 1.00 52.37 106 GLU C N 1
ATOM 4155 C CA . GLU C 1 106 ? 24.704 -13.627 38.419 1.00 55.26 106 GLU C CA 1
ATOM 4156 C C . GLU C 1 106 ? 24.330 -14.973 38.992 1.00 55.17 106 GLU C C 1
ATOM 4157 O O . GLU C 1 106 ? 23.281 -15.525 38.698 1.00 56.85 106 GLU C O 1
ATOM 4163 N N . LYS C 1 107 ? 25.196 -15.481 39.862 1.00 57.08 107 LYS C N 1
ATOM 4164 C CA . LYS C 1 107 ? 24.941 -16.745 40.545 1.00 58.63 107 LYS C CA 1
ATOM 4165 C C . LYS C 1 107 ? 23.574 -16.785 41.233 1.00 58.73 107 LYS C C 1
ATOM 4166 O O . LYS C 1 107 ? 22.962 -17.856 41.359 1.00 60.05 107 LYS C O 1
ATOM 4172 N N . SER C 1 108 ? 23.103 -15.619 41.691 1.00 57.29 108 SER C N 1
ATOM 4173 C CA . SER C 1 108 ? 21.814 -15.517 42.381 1.00 56.05 108 SER C CA 1
ATOM 4174 C C . SER C 1 108 ? 20.656 -15.401 41.403 1.00 55.49 108 SER C C 1
ATOM 4175 O O . SER C 1 108 ? 19.494 -15.417 41.807 1.00 58.17 108 SER C O 1
ATOM 4178 N N . GLY C 1 109 ? 20.956 -15.247 40.115 1.00 54.18 109 GLY C N 1
ATOM 4179 C CA . GLY C 1 109 ? 19.900 -15.226 39.103 1.00 50.87 109 GLY C CA 1
ATOM 4180 C C . GLY C 1 109 ? 19.674 -13.892 38.421 1.00 49.08 109 GLY C C 1
ATOM 4181 O O . GLY C 1 109 ? 18.648 -13.658 37.834 1.00 50.64 109 GLY C O 1
ATOM 4182 N N . PHE C 1 110 ? 20.627 -12.992 38.503 1.00 46.67 110 PHE C N 1
ATOM 4183 C CA . PHE C 1 110 ? 20.453 -11.686 37.879 1.00 45.40 110 PHE C CA 1
ATOM 4184 C C . PHE C 1 110 ? 21.354 -11.652 36.652 1.00 45.83 110 PHE C C 1
ATOM 4185 O O . PHE C 1 110 ? 22.561 -11.634 36.789 1.00 46.14 110 PHE C O 1
ATOM 4193 N N . ASN C 1 111 ? 20.775 -11.642 35.457 1.00 45.74 111 ASN C N 1
ATOM 4194 C CA . ASN C 1 111 ? 21.619 -11.781 34.269 1.00 46.28 111 ASN C CA 1
ATOM 4195 C C . ASN C 1 111 ? 21.828 -10.448 33.579 1.00 45.39 111 ASN C C 1
ATOM 4196 O O . ASN C 1 111 ? 20.869 -9.849 33.061 1.00 44.17 111 ASN C O 1
ATOM 4201 N N . LEU C 1 112 ? 23.093 -10.031 33.541 1.00 42.94 112 LEU C N 1
ATOM 4202 C CA . LEU C 1 112 ? 23.481 -8.799 32.858 1.00 42.99 112 LEU C CA 1
ATOM 4203 C C . LEU C 1 112 ? 23.415 -8.933 31.336 1.00 44.91 112 LEU C C 1
ATOM 4204 O O . LEU C 1 112 ? 24.114 -9.770 30.770 1.00 47.24 112 LEU C O 1
ATOM 4209 N N . LYS C 1 113 ? 22.664 -8.054 30.696 1.00 44.54 113 LYS C N 1
ATOM 4210 C CA . LYS C 1 113 ? 22.378 -8.136 29.265 1.00 45.65 113 LYS C CA 1
ATOM 4211 C C . LYS C 1 113 ? 23.094 -7.074 28.450 1.00 45.96 113 LYS C C 1
ATOM 4212 O O . LYS C 1 113 ? 23.267 -7.236 27.244 1.00 47.41 113 LYS C O 1
ATOM 4218 N N . GLY C 1 114 ? 23.514 -5.989 29.087 1.00 43.68 114 GLY C N 1
ATOM 4219 C CA . GLY C 1 114 ? 24.174 -4.896 28.357 1.00 42.08 114 GLY C CA 1
ATOM 4220 C C . GLY C 1 114 ? 24.701 -3.897 29.345 1.00 41.88 114 GLY C C 1
ATOM 4221 O O . GLY C 1 114 ? 24.181 -3.791 30.480 1.00 39.49 114 GLY C O 1
ATOM 4222 N N . ILE C 1 115 ? 25.720 -3.173 28.917 1.00 39.77 115 ILE C N 1
ATOM 4223 C CA . ILE C 1 115 ? 26.283 -2.056 29.646 1.00 39.81 115 ILE C CA 1
ATOM 4224 C C . ILE C 1 115 ? 26.243 -0.865 28.687 1.00 41.88 115 ILE C C 1
ATOM 4225 O O . ILE C 1 115 ? 26.540 -1.021 27.492 1.00 42.10 115 ILE C O 1
ATOM 4230 N N . PHE C 1 116 ? 25.924 0.312 29.212 1.00 41.05 116 PHE C N 1
ATOM 4231 C CA . PHE C 1 116 ? 25.774 1.506 28.401 1.00 42.36 116 PHE C CA 1
ATOM 4232 C C . PHE C 1 116 ? 26.591 2.633 28.967 1.00 43.22 116 PHE C C 1
ATOM 4233 O O . PHE C 1 116 ? 26.756 2.762 30.191 1.00 41.42 116 PHE C O 1
ATOM 4241 N N . ASP C 1 117 ? 27.146 3.410 28.058 1.00 43.17 117 ASP C N 1
ATOM 4242 C CA . ASP C 1 117 ? 27.979 4.550 28.421 1.00 46.31 117 ASP C CA 1
ATOM 4243 C C . ASP C 1 117 ? 27.794 5.640 27.397 1.00 47.08 117 ASP C C 1
ATOM 4244 O O . ASP C 1 117 ? 27.549 5.360 26.218 1.00 47.98 117 ASP C O 1
ATOM 4249 N N . ILE C 1 118 ? 27.954 6.889 27.820 1.00 51.32 118 ILE C N 1
ATOM 4250 C CA . ILE C 1 118 ? 27.972 7.993 26.855 1.00 53.81 118 ILE C CA 1
ATOM 4251 C C . ILE C 1 118 ? 29.249 8.131 26.013 1.00 54.81 118 ILE C C 1
ATOM 4252 O O . ILE C 1 118 ? 29.209 8.800 24.998 1.00 54.74 118 ILE C O 1
ATOM 4257 N N . ASN C 1 119 ? 30.372 7.572 26.454 1.00 53.21 119 ASN C N 1
ATOM 4258 C CA . ASN C 1 119 ? 31.670 7.881 25.829 1.00 54.30 119 ASN C CA 1
ATOM 4259 C C . ASN C 1 119 ? 32.012 6.949 24.663 1.00 53.34 119 ASN C C 1
ATOM 4260 O O . ASN C 1 119 ? 32.235 5.740 24.845 1.00 51.62 119 ASN C O 1
ATOM 4265 N N . PRO C 1 120 ? 32.037 7.503 23.441 1.00 55.18 120 PRO C N 1
ATOM 4266 C CA . PRO C 1 120 ? 32.225 6.655 22.262 1.00 54.47 120 PRO C CA 1
ATOM 4267 C C . PRO C 1 120 ? 33.521 5.848 22.247 1.00 52.48 120 PRO C C 1
ATOM 4268 O O . PRO C 1 120 ? 33.570 4.791 21.625 1.00 50.05 120 PRO C O 1
ATOM 4272 N N . ARG C 1 121 ? 34.559 6.297 22.944 1.00 51.50 121 ARG C N 1
ATOM 4273 C CA . ARG C 1 121 ? 35.798 5.510 22.978 1.00 51.18 121 ARG C CA 1
ATOM 4274 C C . ARG C 1 121 ? 35.551 4.114 23.534 1.00 49.20 121 ARG C C 1
ATOM 4275 O O . ARG C 1 121 ? 36.329 3.208 23.294 1.00 46.02 121 ARG C O 1
ATOM 4283 N N . LEU C 1 122 ? 34.488 3.947 24.310 1.00 47.05 122 LEU C N 1
ATOM 4284 C CA . LEU C 1 122 ? 34.220 2.669 24.972 1.00 47.40 122 LEU C CA 1
ATOM 4285 C C . LEU C 1 122 ? 33.354 1.721 24.131 1.00 48.07 122 LEU C C 1
ATOM 4286 O O . LEU C 1 122 ? 33.222 0.523 24.461 1.00 44.98 122 LEU C O 1
ATOM 4291 N N . PHE C 1 123 ? 32.682 2.264 23.113 1.00 47.04 123 PHE C N 1
ATOM 4292 C CA . PHE C 1 123 ? 31.640 1.476 22.434 1.00 48.50 123 PHE C CA 1
ATOM 4293 C C . PHE C 1 123 ? 32.238 0.218 21.825 1.00 47.72 123 PHE C C 1
ATOM 4294 O O . PHE C 1 123 ? 33.332 0.237 21.219 1.00 46.05 123 PHE C O 1
ATOM 4302 N N . GLY C 1 124 ? 31.524 -0.876 21.999 1.00 47.20 124 GLY C N 1
ATOM 4303 C CA . GLY C 1 124 ? 31.946 -2.117 21.407 1.00 50.70 124 GLY C CA 1
ATOM 4304 C C . GLY C 1 124 ? 32.947 -2.908 22.205 1.00 51.72 124 GLY C C 1
ATOM 4305 O O . GLY C 1 124 ? 33.134 -4.073 21.915 1.00 52.30 124 GLY C O 1
ATOM 4306 N N . LEU C 1 125 ? 33.578 -2.323 23.224 1.00 52.37 125 LEU C N 1
ATOM 4307 C CA . LEU C 1 125 ? 34.403 -3.136 24.129 1.00 52.86 125 LEU C CA 1
ATOM 4308 C C . LEU C 1 125 ? 33.516 -4.008 25.011 1.00 53.63 125 LEU C C 1
ATOM 4309 O O . LEU C 1 125 ? 32.345 -3.692 25.184 1.00 53.79 125 LEU C O 1
ATOM 4314 N N . LYS C 1 126 ? 34.049 -5.120 25.510 1.00 54.23 126 LYS C N 1
ATOM 4315 C CA . LYS C 1 126 ? 33.256 -6.092 26.276 1.00 56.57 126 LYS C CA 1
ATOM 4316 C C . LYS C 1 126 ? 33.790 -6.191 27.691 1.00 56.46 126 LYS C C 1
ATOM 4317 O O . LYS C 1 126 ? 34.978 -6.041 27.891 1.00 54.68 126 LYS C O 1
ATOM 4323 N N . ILE C 1 127 ? 32.885 -6.340 28.661 1.00 56.15 127 ILE C N 1
ATOM 4324 C CA . ILE C 1 127 ? 33.234 -6.612 30.052 1.00 55.65 127 ILE C CA 1
ATOM 4325 C C . ILE C 1 127 ? 32.519 -7.906 30.316 1.00 56.51 127 ILE C C 1
ATOM 4326 O O . ILE C 1 127 ? 31.301 -7.947 30.217 1.00 54.91 127 ILE C O 1
ATOM 4331 N N . ARG C 1 128 ? 33.286 -8.977 30.523 1.00 58.49 128 ARG C N 1
ATOM 4332 C CA . ARG C 1 128 ? 32.719 -10.312 30.730 1.00 60.68 128 ARG C CA 1
ATOM 4333 C C . ARG C 1 128 ? 31.781 -10.748 29.611 1.00 61.58 128 ARG C C 1
ATOM 4334 O O . ARG C 1 128 ? 30.697 -11.300 29.865 1.00 62.12 128 ARG C O 1
ATOM 4342 N N . ASP C 1 129 ? 32.191 -10.491 28.373 1.00 60.78 129 ASP C N 1
ATOM 4343 C CA . ASP C 1 129 ? 31.376 -10.848 27.231 1.00 61.16 129 ASP C CA 1
ATOM 4344 C C . ASP C 1 129 ? 30.096 -10.034 27.111 1.00 58.94 129 ASP C C 1
ATOM 4345 O O . ASP C 1 129 ? 29.220 -10.380 26.316 1.00 60.39 129 ASP C O 1
ATOM 4350 N N . VAL C 1 130 ? 29.950 -8.977 27.905 1.00 54.49 130 VAL C N 1
ATOM 4351 C CA . VAL C 1 130 ? 28.827 -8.054 27.721 1.00 51.17 130 VAL C CA 1
ATOM 4352 C C . VAL C 1 130 ? 29.358 -6.809 27.028 1.00 50.08 130 VAL C C 1
ATOM 4353 O O . VAL C 1 130 ? 30.358 -6.239 27.441 1.00 47.83 130 VAL C O 1
ATOM 4357 N N . GLU C 1 131 ? 28.727 -6.406 25.931 1.00 48.94 131 GLU C N 1
ATOM 4358 C CA . GLU C 1 131 ? 29.292 -5.317 25.151 1.00 49.52 131 GLU C CA 1
ATOM 4359 C C . GLU C 1 131 ? 28.892 -3.994 25.766 1.00 47.44 131 GLU C C 1
ATOM 4360 O O . GLU C 1 131 ? 27.756 -3.853 26.255 1.00 49.69 131 GLU C O 1
ATOM 4366 N N . VAL C 1 132 ? 29.821 -3.049 25.779 1.00 43.72 132 VAL C N 1
ATOM 4367 C CA . VAL C 1 132 ? 29.479 -1.649 26.093 1.00 43.99 132 VAL C CA 1
ATOM 4368 C C . VAL C 1 132 ? 28.822 -0.924 24.890 1.00 44.46 132 VAL C C 1
ATOM 4369 O O . VAL C 1 132 ? 29.467 -0.782 23.837 1.00 43.35 132 VAL C O 1
ATOM 4373 N N . MET C 1 133 ? 27.623 -0.370 25.078 1.00 42.82 133 MET C N 1
ATOM 4374 C CA . MET C 1 133 ? 26.913 0.246 23.944 1.00 46.68 133 MET C CA 1
ATOM 4375 C C . MET C 1 133 ? 26.604 1.700 24.268 1.00 48.23 133 MET C C 1
ATOM 4376 O O . MET C 1 133 ? 26.622 2.118 25.442 1.00 45.36 133 MET C O 1
ATOM 4381 N N . ASP C 1 134 ? 26.362 2.478 23.223 1.00 47.81 134 ASP C N 1
ATOM 4382 C CA . ASP C 1 134 ? 25.926 3.844 23.391 1.00 50.65 134 ASP C CA 1
ATOM 4383 C C . ASP C 1 134 ? 24.644 3.943 24.218 1.00 48.99 134 ASP C C 1
ATOM 4384 O O . ASP C 1 134 ? 23.624 3.384 23.849 1.00 49.41 134 ASP C O 1
ATOM 4389 N N . VAL C 1 135 ? 24.683 4.706 25.300 1.00 49.42 135 VAL C N 1
ATOM 4390 C CA . VAL C 1 135 ? 23.479 4.948 26.074 1.00 49.40 135 VAL C CA 1
ATOM 4391 C C . VAL C 1 135 ? 22.373 5.612 25.212 1.00 52.60 135 VAL C C 1
ATOM 4392 O O . VAL C 1 135 ? 21.176 5.394 25.435 1.00 52.05 135 VAL C O 1
ATOM 4396 N N . GLU C 1 136 ? 22.752 6.363 24.180 1.00 54.73 136 GLU C N 1
ATOM 4397 C CA . GLU C 1 136 ? 21.737 6.854 23.252 1.00 57.88 136 GLU C CA 1
ATOM 4398 C C . GLU C 1 136 ? 20.904 5.716 22.604 1.00 57.59 136 GLU C C 1
ATOM 4399 O O . GLU C 1 136 ? 19.778 5.931 22.147 1.00 60.17 136 GLU C O 1
ATOM 4405 N N . THR C 1 137 ? 21.403 4.491 22.620 1.00 55.32 137 THR C N 1
ATOM 4406 C CA . THR C 1 137 ? 20.612 3.377 22.076 1.00 54.54 137 THR C CA 1
ATOM 4407 C C . THR C 1 137 ? 19.849 2.574 23.155 1.00 53.69 137 THR C C 1
ATOM 4408 O O . THR C 1 137 ? 19.170 1.600 22.830 1.00 54.23 137 THR C O 1
ATOM 4412 N N . VAL C 1 138 ? 19.967 2.959 24.438 1.00 52.00 138 VAL C N 1
ATOM 4413 C CA . VAL C 1 138 ? 19.356 2.204 25.524 1.00 49.70 138 VAL C CA 1
ATOM 4414 C C . VAL C 1 138 ? 17.835 1.915 25.442 1.00 52.06 138 VAL C C 1
ATOM 4415 O O . VAL C 1 138 ? 17.379 0.801 25.766 1.00 52.53 138 VAL C O 1
ATOM 4419 N N . GLU C 1 139 ? 17.060 2.907 25.017 1.00 53.79 139 GLU C N 1
ATOM 4420 C CA . GLU C 1 139 ? 15.616 2.791 24.894 1.00 56.36 139 GLU C CA 1
ATOM 4421 C C . GLU C 1 139 ? 15.175 1.697 23.895 1.00 59.11 139 GLU C C 1
ATOM 4422 O O . GLU C 1 139 ? 14.268 0.906 24.177 1.00 60.30 139 GLU C O 1
ATOM 4428 N N . ASP C 1 140 ? 15.878 1.586 22.775 1.00 61.15 140 ASP C N 1
ATOM 4429 C CA . ASP C 1 140 ? 15.666 0.489 21.831 1.00 62.81 140 ASP C CA 1
ATOM 4430 C C . ASP C 1 140 ? 15.999 -0.844 22.454 1.00 60.83 140 ASP C C 1
ATOM 4431 O O . ASP C 1 140 ? 15.198 -1.779 22.370 1.00 62.26 140 ASP C O 1
ATOM 4436 N N . PHE C 1 141 ? 17.206 -0.937 23.020 1.00 56.20 141 PHE C N 1
ATOM 4437 C CA . PHE C 1 141 ? 17.692 -2.185 23.583 1.00 54.00 141 PHE C CA 1
ATOM 4438 C C . PHE C 1 141 ? 16.658 -2.710 24.585 1.00 54.94 141 PHE C C 1
ATOM 4439 O O . PHE C 1 141 ? 16.397 -3.921 24.634 1.00 56.82 141 PHE C O 1
ATOM 4447 N N . ILE C 1 142 ? 16.112 -1.823 25.419 1.00 54.91 142 ILE C N 1
ATOM 4448 C CA . ILE C 1 142 ? 15.198 -2.277 26.466 1.00 54.97 142 ILE C CA 1
ATOM 4449 C C . ILE C 1 142 ? 13.923 -2.876 25.871 1.00 58.62 142 ILE C C 1
ATOM 4450 O O . ILE C 1 142 ? 13.394 -3.851 26.429 1.00 60.56 142 ILE C O 1
ATOM 4455 N N . ALA C 1 143 ? 13.450 -2.374 24.730 1.00 61.24 143 ALA C N 1
ATOM 4456 C CA . ALA C 1 143 ? 12.195 -2.941 24.208 1.00 64.28 143 ALA C CA 1
ATOM 4457 C C . ALA C 1 143 ? 12.476 -4.362 23.691 1.00 65.69 143 ALA C C 1
ATOM 4458 O O . ALA C 1 143 ? 11.921 -5.359 24.202 1.00 67.03 143 ALA C O 1
ATOM 4460 N N . ARG C 1 144 ? 13.409 -4.446 22.750 1.00 65.17 144 ARG C N 1
ATOM 4461 C CA . ARG C 1 144 ? 13.725 -5.696 22.072 1.00 66.25 144 ARG C CA 1
ATOM 4462 C C . ARG C 1 144 ? 14.407 -6.761 22.930 1.00 63.05 144 ARG C C 1
ATOM 4463 O O . ARG C 1 144 ? 14.806 -7.801 22.412 1.00 62.99 144 ARG C O 1
ATOM 4471 N N . ASN C 1 145 ? 14.549 -6.507 24.236 1.00 61.95 145 ASN C N 1
ATOM 4472 C CA . ASN C 1 145 ? 15.243 -7.427 25.150 1.00 59.15 145 ASN C CA 1
ATOM 4473 C C . ASN C 1 145 ? 14.634 -7.721 26.531 1.00 58.25 145 ASN C C 1
ATOM 4474 O O . ASN C 1 145 ? 15.330 -8.277 27.399 1.00 57.99 145 ASN C O 1
ATOM 4479 N N . LYS C 1 146 ? 13.396 -7.324 26.795 1.00 58.94 146 LYS C N 1
ATOM 4480 C CA . LYS C 1 146 ? 12.776 -7.656 28.111 1.00 58.64 146 LYS C CA 1
ATOM 4481 C C . LYS C 1 146 ? 13.750 -7.433 29.299 1.00 55.90 146 LYS C C 1
ATOM 4482 O O . LYS C 1 146 ? 14.221 -8.394 29.914 1.00 56.62 146 LYS C O 1
ATOM 4488 N N . ILE C 1 147 ? 14.078 -6.186 29.603 1.00 53.18 147 ILE C N 1
ATOM 4489 C CA . ILE C 1 147 ? 14.960 -5.854 30.720 1.00 48.36 147 ILE C CA 1
ATOM 4490 C C . ILE C 1 147 ? 14.145 -5.522 31.955 1.00 48.21 147 ILE C C 1
ATOM 4491 O O . ILE C 1 147 ? 13.256 -4.688 31.903 1.00 50.58 147 ILE C O 1
ATOM 4496 N N . ASP C 1 148 ? 14.451 -6.148 33.083 1.00 47.25 148 ASP C N 1
ATOM 4497 C CA . ASP C 1 148 ? 13.700 -5.886 34.316 1.00 46.16 148 ASP C CA 1
ATOM 4498 C C . ASP C 1 148 ? 14.254 -4.792 35.203 1.00 44.70 148 ASP C C 1
ATOM 4499 O O . ASP C 1 148 ? 13.472 -4.038 35.813 1.00 45.89 148 ASP C O 1
ATOM 4504 N N . ILE C 1 149 ? 15.581 -4.715 35.312 1.00 41.55 149 ILE C N 1
ATOM 4505 C CA . ILE C 1 149 ? 16.214 -3.816 36.268 1.00 38.31 149 ILE C CA 1
ATOM 4506 C C . ILE C 1 149 ? 17.290 -2.971 35.605 1.00 38.65 149 ILE C C 1
ATOM 4507 O O . ILE C 1 149 ? 18.205 -3.524 34.983 1.00 39.89 149 ILE C O 1
ATOM 4512 N N . GLY C 1 150 ? 17.208 -1.643 35.740 1.00 37.34 150 GLY C N 1
ATOM 4513 C CA . GLY C 1 150 ? 18.293 -0.758 35.296 1.00 38.77 150 GLY C CA 1
ATOM 4514 C C . GLY C 1 150 ? 19.146 -0.347 36.488 1.00 38.11 150 GLY C C 1
ATOM 4515 O O . GLY C 1 150 ? 18.628 0.091 37.534 1.00 39.05 150 GLY C O 1
ATOM 4516 N N . ILE C 1 151 ? 20.444 -0.579 36.383 1.00 37.27 151 ILE C N 1
ATOM 4517 C CA . ILE C 1 151 ? 21.383 -0.272 37.472 1.00 36.73 151 ILE C CA 1
ATOM 4518 C C . ILE C 1 151 ? 22.118 1.004 37.117 1.00 38.78 151 ILE C C 1
ATOM 4519 O O . ILE C 1 151 ? 22.828 1.059 36.111 1.00 40.28 151 ILE C O 1
ATOM 4524 N N . LEU C 1 152 ? 21.966 2.033 37.946 1.00 38.91 152 LEU C N 1
ATOM 4525 C CA . LEU C 1 152 ? 22.577 3.328 37.636 1.00 39.09 152 LEU C CA 1
ATOM 4526 C C . LEU C 1 152 ? 23.918 3.504 38.302 1.00 38.99 152 LEU C C 1
ATOM 4527 O O . LEU C 1 152 ? 23.997 3.520 39.550 1.00 38.01 152 LEU C O 1
ATOM 4532 N N . CYS C 1 153 ? 24.958 3.680 37.474 1.00 39.14 153 CYS C N 1
ATOM 4533 C CA . CYS C 1 153 ? 26.324 3.872 37.926 1.00 40.25 153 CYS C CA 1
ATOM 4534 C C . CYS C 1 153 ? 26.944 5.036 37.159 1.00 42.43 153 CYS C C 1
ATOM 4535 O O . CYS C 1 153 ? 28.115 4.989 36.799 1.00 43.65 153 CYS C O 1
ATOM 4538 N N . ILE C 1 154 ? 26.134 6.051 36.864 1.00 45.24 154 ILE C N 1
ATOM 4539 C CA . ILE C 1 154 ? 26.576 7.238 36.134 1.00 48.77 154 ILE C CA 1
ATOM 4540 C C . ILE C 1 154 ? 26.820 8.380 37.101 1.00 50.69 154 ILE C C 1
ATOM 4541 O O . ILE C 1 154 ? 26.351 8.292 38.235 1.00 51.39 154 ILE C O 1
ATOM 4546 N N . PRO C 1 155 ? 27.497 9.456 36.650 1.00 53.68 155 PRO C N 1
ATOM 4547 C CA . PRO C 1 155 ? 27.568 10.720 37.409 1.00 56.25 155 PRO C CA 1
ATOM 4548 C C . PRO C 1 155 ? 26.205 11.307 37.787 1.00 57.46 155 PRO C C 1
ATOM 4549 O O . PRO C 1 155 ? 25.207 11.126 37.081 1.00 56.08 155 PRO C O 1
ATOM 4553 N N . LYS C 1 156 ? 26.165 12.065 38.874 1.00 61.01 156 LYS C N 1
ATOM 4554 C CA . LYS C 1 156 ? 24.913 12.709 39.301 1.00 65.49 156 LYS C CA 1
ATOM 4555 C C . LYS C 1 156 ? 24.204 13.584 38.246 1.00 68.35 156 LYS C C 1
ATOM 4556 O O . LYS C 1 156 ? 23.009 13.875 38.381 1.00 70.39 156 LYS C O 1
ATOM 4562 N N . ASP C 1 157 ? 24.912 13.944 37.175 1.00 70.81 157 ASP C N 1
ATOM 4563 C CA . ASP C 1 157 ? 24.503 15.057 36.299 1.00 74.23 157 ASP C CA 1
ATOM 4564 C C . ASP C 1 157 ? 23.477 14.808 35.196 1.00 74.49 157 ASP C C 1
ATOM 4565 O O . ASP C 1 157 ? 22.747 15.722 34.796 1.00 76.09 157 ASP C O 1
ATOM 4570 N N . ASN C 1 158 ? 23.404 13.584 34.691 1.00 72.82 158 ASN C N 1
ATOM 4571 C CA . ASN C 1 158 ? 22.229 13.253 33.891 1.00 71.52 158 ASN C CA 1
ATOM 4572 C C . ASN C 1 158 ? 21.550 11.994 34.384 1.00 68.60 158 ASN C C 1
ATOM 4573 O O . ASN C 1 158 ? 20.872 11.299 33.614 1.00 69.75 158 ASN C O 1
ATOM 4578 N N . ALA C 1 159 ? 21.676 11.746 35.683 1.00 64.31 159 ALA C N 1
ATOM 4579 C CA . ALA C 1 159 ? 21.031 10.592 36.270 1.00 60.72 159 ALA C CA 1
ATOM 4580 C C . ALA C 1 159 ? 19.518 10.739 36.201 1.00 60.62 159 ALA C C 1
ATOM 4581 O O . ALA C 1 159 ? 18.855 9.763 35.854 1.00 60.29 159 ALA C O 1
ATOM 4583 N N . GLN C 1 160 ? 18.954 11.925 36.471 1.00 60.11 160 GLN C N 1
ATOM 4584 C CA . GLN C 1 160 ? 17.495 12.017 36.402 1.00 59.29 160 GLN C CA 1
ATOM 4585 C C . GLN C 1 160 ? 16.992 11.939 34.961 1.00 60.08 160 GLN C C 1
ATOM 4586 O O . GLN C 1 160 ? 16.043 11.202 34.684 1.00 60.66 160 GLN C O 1
ATOM 4592 N N . TYR C 1 161 ? 17.638 12.653 34.049 1.00 61.44 161 TYR C N 1
ATOM 4593 C CA . TYR C 1 161 ? 17.336 12.510 32.613 1.00 63.59 161 TYR C CA 1
ATOM 4594 C C . TYR C 1 161 ? 17.454 11.043 32.147 1.00 61.48 161 TYR C C 1
ATOM 4595 O O . TYR C 1 161 ? 16.540 10.526 31.481 1.00 63.93 161 TYR C O 1
ATOM 4604 N N . THR C 1 162 ? 18.522 10.357 32.556 1.00 58.87 162 THR C N 1
ATOM 4605 C CA . THR C 1 162 ? 18.658 8.905 32.312 1.00 56.68 162 THR C CA 1
ATOM 4606 C C . THR C 1 162 ? 17.568 8.035 32.951 1.00 53.94 162 THR C C 1
ATOM 4607 O O . THR C 1 162 ? 16.973 7.181 32.292 1.00 53.26 162 THR C O 1
ATOM 4611 N N . ALA C 1 163 ? 17.307 8.224 34.239 1.00 53.33 163 ALA C N 1
ATOM 4612 C CA . ALA C 1 163 ? 16.219 7.475 34.865 1.00 51.87 163 ALA C CA 1
ATOM 4613 C C . ALA C 1 163 ? 14.925 7.739 34.100 1.00 53.68 163 ALA C C 1
ATOM 4614 O O . ALA C 1 163 ? 14.130 6.825 33.880 1.00 52.79 163 ALA C O 1
ATOM 4616 N N . ASP C 1 164 ? 14.735 8.983 33.651 1.00 55.38 164 ASP C N 1
ATOM 4617 C CA . ASP C 1 164 ? 13.521 9.340 32.917 1.00 56.97 164 ASP C CA 1
ATOM 4618 C C . ASP C 1 164 ? 13.449 8.467 31.671 1.00 55.96 164 ASP C C 1
ATOM 4619 O O . ASP C 1 164 ? 12.369 7.998 31.307 1.00 56.39 164 ASP C O 1
ATOM 4624 N N . ARG C 1 165 ? 14.592 8.283 31.016 1.00 54.67 165 ARG C N 1
ATOM 4625 C CA . ARG C 1 165 ? 14.617 7.531 29.755 1.00 54.06 165 ARG C CA 1
ATOM 4626 C C . ARG C 1 165 ? 14.357 6.049 29.993 1.00 53.57 165 ARG C C 1
ATOM 4627 O O . ARG C 1 165 ? 13.523 5.464 29.300 1.00 51.84 165 ARG C O 1
ATOM 4635 N N . LEU C 1 166 ? 14.997 5.449 31.022 1.00 50.55 166 LEU C N 1
ATOM 4636 C CA . LEU C 1 166 ? 14.671 4.048 31.344 1.00 48.17 166 LEU C CA 1
ATOM 4637 C C . LEU C 1 166 ? 13.185 3.833 31.594 1.00 48.51 166 LEU C C 1
ATOM 4638 O O . LEU C 1 166 ? 12.642 2.789 31.216 1.00 49.51 166 LEU C O 1
ATOM 4643 N N . VAL C 1 167 ? 12.568 4.732 32.364 1.00 49.94 167 VAL C N 1
ATOM 4644 C CA . VAL C 1 167 ? 11.162 4.625 32.719 1.00 50.59 167 VAL C CA 1
ATOM 4645 C C . VAL C 1 167 ? 10.261 4.734 31.473 1.00 53.24 167 VAL C C 1
ATOM 4646 O O . VAL C 1 167 ? 9.304 3.953 31.316 1.00 52.85 167 VAL C O 1
ATOM 4650 N N . ARG C 1 168 ? 10.607 5.671 30.591 1.00 55.98 168 ARG C N 1
ATOM 4651 C CA . ARG C 1 168 ? 9.910 5.857 29.311 1.00 59.22 168 ARG C CA 1
ATOM 4652 C C . ARG C 1 168 ? 9.904 4.566 28.494 1.00 59.07 168 ARG C C 1
ATOM 4653 O O . ARG C 1 168 ? 8.896 4.230 27.884 1.00 61.45 168 ARG C O 1
ATOM 4661 N N . ALA C 1 169 ? 11.040 3.864 28.478 1.00 57.44 169 ALA C N 1
ATOM 4662 C CA . ALA C 1 169 ? 11.185 2.578 27.802 1.00 55.06 169 ALA C CA 1
ATOM 4663 C C . ALA C 1 169 ? 10.545 1.415 28.578 1.00 54.44 169 ALA C C 1
ATOM 4664 O O . ALA C 1 169 ? 10.604 0.252 28.130 1.00 56.14 169 ALA C O 1
ATOM 4666 N N . GLY C 1 170 ? 9.950 1.679 29.744 1.00 52.40 170 GLY C N 1
ATOM 4667 C CA . GLY C 1 170 ? 9.228 0.614 30.421 1.00 51.42 170 GLY C CA 1
ATOM 4668 C C . GLY C 1 170 ? 9.981 -0.189 31.492 1.00 50.43 170 GLY C C 1
ATOM 4669 O O . GLY C 1 170 ? 9.532 -1.257 31.922 1.00 50.23 170 GLY C O 1
ATOM 4670 N N . ILE C 1 171 ? 11.173 0.254 31.851 1.00 49.33 171 ILE C N 1
ATOM 4671 C CA . ILE C 1 171 ? 11.890 -0.388 32.981 1.00 47.88 171 ILE C CA 1
ATOM 4672 C C . ILE C 1 171 ? 11.006 -0.388 34.219 1.00 46.09 171 ILE C C 1
ATOM 4673 O O . ILE C 1 171 ? 10.424 0.649 34.572 1.00 46.38 171 ILE C O 1
ATOM 4678 N N . LYS C 1 172 ? 10.923 -1.533 34.905 1.00 45.96 172 LYS C N 1
ATOM 4679 C CA . LYS C 1 172 ? 10.156 -1.662 36.154 1.00 46.59 172 LYS C CA 1
ATOM 4680 C C . LYS C 1 172 ? 10.884 -1.343 37.501 1.00 43.61 172 LYS C C 1
ATOM 4681 O O . LYS C 1 172 ? 10.241 -1.130 38.554 1.00 42.65 172 LYS C O 1
ATOM 4687 N N . ALA C 1 173 ? 12.21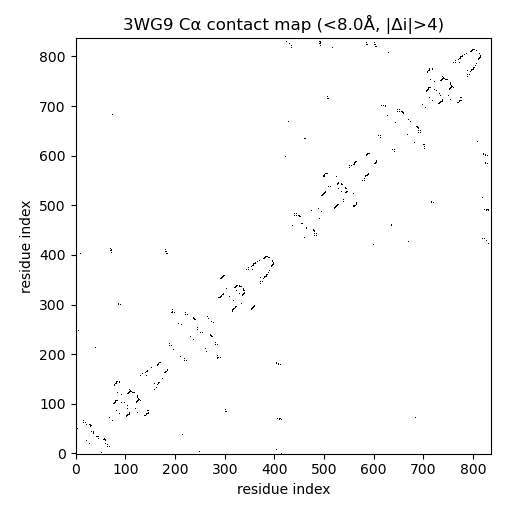9 -1.321 37.471 1.00 41.94 173 ALA C N 1
ATOM 4688 C CA . ALA C 1 173 ? 13.020 -1.311 38.697 1.00 39.98 173 ALA C CA 1
ATOM 4689 C C . ALA C 1 173 ? 14.328 -0.632 38.428 1.00 40.08 173 ALA C C 1
ATOM 4690 O O . ALA C 1 173 ? 14.965 -0.896 37.404 1.00 41.87 173 ALA C O 1
ATOM 4692 N N . ILE C 1 174 ? 14.683 0.331 39.282 1.00 38.33 174 ILE C N 1
ATOM 4693 C CA . ILE C 1 174 ? 15.964 1.004 39.125 1.00 37.43 174 ILE C CA 1
ATOM 4694 C C . ILE C 1 174 ? 16.758 0.739 40.409 1.00 36.61 174 ILE C C 1
ATOM 4695 O O . ILE C 1 174 ? 16.253 0.949 41.533 1.00 37.88 174 ILE C O 1
ATOM 4700 N N . TRP C 1 175 ? 17.982 0.241 40.259 1.00 36.04 175 TRP C N 1
ATOM 4701 C CA . TRP C 1 175 ? 18.856 0.042 41.419 1.00 34.20 175 TRP C CA 1
ATOM 4702 C C . TRP C 1 175 ? 19.895 1.128 41.325 1.00 34.94 175 TRP C C 1
ATOM 4703 O O . TRP C 1 175 ? 20.721 1.137 40.439 1.00 36.08 175 TRP C O 1
ATOM 4714 N N . ASN C 1 176 ? 19.822 2.098 42.227 1.00 34.52 176 ASN C N 1
ATOM 4715 C CA . ASN C 1 176 ? 20.548 3.331 42.046 1.00 35.73 176 ASN C CA 1
ATOM 4716 C C . ASN C 1 176 ? 21.708 3.485 43.028 1.00 34.89 176 ASN C C 1
ATOM 4717 O O . ASN C 1 176 ? 21.499 3.480 44.257 1.00 35.74 176 ASN C O 1
ATOM 4722 N N . PHE C 1 177 ? 22.918 3.640 42.499 1.00 36.49 177 PHE C N 1
ATOM 4723 C CA . PHE C 1 177 ? 24.104 3.707 43.356 1.00 37.33 177 PHE C CA 1
ATOM 4724 C C . PHE C 1 177 ? 24.536 5.135 43.571 1.00 41.86 177 PHE C C 1
ATOM 4725 O O . PHE C 1 177 ? 25.556 5.342 44.245 1.00 41.62 177 PHE C O 1
ATOM 4733 N N . LEU C 1 178 ? 23.787 6.097 43.001 1.00 44.77 178 LEU C N 1
ATOM 4734 C CA . LEU C 1 178 ? 24.021 7.540 43.224 1.00 49.06 178 LEU C CA 1
ATOM 4735 C C . LEU C 1 178 ? 23.294 8.210 44.400 1.00 51.16 178 LEU C C 1
ATOM 4736 O O . LEU C 1 178 ? 22.099 8.020 44.596 1.00 50.99 178 LEU C O 1
ATOM 4741 N N . PRO C 1 179 ? 24.011 9.052 45.158 1.00 55.64 179 PRO C N 1
ATOM 4742 C CA . PRO C 1 179 ? 23.351 9.662 46.327 1.00 57.29 179 PRO C CA 1
ATOM 4743 C C . PRO C 1 179 ? 22.575 10.918 45.934 1.00 60.57 179 PRO C C 1
ATOM 4744 O O . PRO C 1 179 ? 23.017 12.069 46.096 1.00 63.34 179 PRO C O 1
ATOM 4748 N N . ILE C 1 180 ? 21.426 10.643 45.336 1.00 61.82 180 ILE C N 1
ATOM 4749 C CA . ILE C 1 180 ? 20.600 11.617 44.670 1.00 63.49 180 ILE C CA 1
ATOM 4750 C C . ILE C 1 180 ? 19.190 11.042 44.736 1.00 63.64 180 ILE C C 1
ATOM 4751 O O . ILE C 1 180 ? 18.972 9.824 44.661 1.00 61.62 180 ILE C O 1
ATOM 4756 N N . ASP C 1 181 ? 18.228 11.931 44.916 1.00 64.83 181 ASP C N 1
ATOM 4757 C CA . ASP C 1 181 ? 16.881 11.495 45.212 1.00 66.20 181 ASP C CA 1
ATOM 4758 C C . ASP C 1 181 ? 16.089 11.449 43.914 1.00 66.06 181 ASP C C 1
ATOM 4759 O O . ASP C 1 181 ? 15.417 12.421 43.562 1.00 68.92 181 ASP C O 1
ATOM 4764 N N . LEU C 1 182 ? 16.187 10.346 43.177 1.00 63.76 182 LEU C N 1
ATOM 4765 C CA . LEU C 1 182 ? 15.583 10.297 41.849 1.00 62.31 182 LEU C CA 1
ATOM 4766 C C . LEU C 1 182 ? 14.076 10.269 41.965 1.00 61.98 182 LEU C C 1
ATOM 4767 O O . LEU C 1 182 ? 13.542 9.683 42.892 1.00 62.42 182 LEU C O 1
ATOM 4772 N N . LYS C 1 183 ? 13.399 10.819 40.967 1.00 61.18 183 LYS C N 1
ATOM 4773 C CA . LYS C 1 183 ? 11.963 10.672 40.894 1.00 61.74 183 LYS C CA 1
ATOM 4774 C C . LYS C 1 183 ? 11.510 9.721 39.786 1.00 60.55 183 LYS C C 1
ATOM 4775 O O . LYS C 1 183 ? 11.969 9.811 38.657 1.00 61.86 183 LYS C O 1
ATOM 4781 N N . VAL C 1 184 ? 10.623 8.789 40.139 1.00 58.66 184 VAL C N 1
ATOM 4782 C CA . VAL C 1 184 ? 10.139 7.786 39.206 1.00 56.37 184 VAL C CA 1
ATOM 4783 C C . VAL C 1 184 ? 8.654 7.688 39.494 1.00 57.16 184 VAL C C 1
ATOM 4784 O O . VAL C 1 184 ? 8.245 8.021 40.620 1.00 56.68 184 VAL C O 1
ATOM 4788 N N . PRO C 1 185 ? 7.836 7.268 38.496 1.00 57.88 185 PRO C N 1
ATOM 4789 C CA . PRO C 1 185 ? 6.402 7.140 38.783 1.00 58.60 185 PRO C CA 1
ATOM 4790 C C . PRO C 1 185 ? 6.201 6.068 39.836 1.00 58.74 185 PRO C C 1
ATOM 4791 O O . PRO C 1 185 ? 7.165 5.353 40.179 1.00 57.18 185 PRO C O 1
ATOM 4795 N N . ASP C 1 186 ? 4.961 5.965 40.323 1.00 59.04 186 ASP C N 1
ATOM 4796 C CA . ASP C 1 186 ? 4.589 5.048 41.397 1.00 59.75 186 ASP C CA 1
ATOM 4797 C C . ASP C 1 186 ? 4.465 3.589 40.939 1.00 58.96 186 ASP C C 1
ATOM 4798 O O . ASP C 1 186 ? 4.282 2.705 41.768 1.00 60.51 186 ASP C O 1
ATOM 4803 N N . ASP C 1 187 ? 4.566 3.304 39.647 1.00 57.18 187 ASP C N 1
ATOM 4804 C CA . ASP C 1 187 ? 4.675 1.903 39.255 1.00 56.33 187 ASP C CA 1
ATOM 4805 C C . ASP C 1 187 ? 6.131 1.452 38.998 1.00 54.37 187 ASP C C 1
ATOM 4806 O O . ASP C 1 187 ? 6.355 0.315 38.576 1.00 55.59 187 ASP C O 1
ATOM 4811 N N . VAL C 1 188 ? 7.107 2.307 39.314 1.00 51.29 188 VAL C N 1
ATOM 4812 C CA . VAL C 1 188 ? 8.540 1.922 39.216 1.00 48.35 188 VAL C CA 1
ATOM 4813 C C . VAL C 1 188 ? 9.140 1.701 40.616 1.00 46.75 188 VAL C C 1
ATOM 4814 O O . VAL C 1 188 ? 8.910 2.472 41.549 1.00 47.34 188 VAL C O 1
ATOM 4818 N N . ILE C 1 189 ? 9.849 0.591 40.776 1.00 45.71 189 ILE C N 1
ATOM 4819 C CA . ILE C 1 189 ? 10.590 0.291 42.006 1.00 43.54 189 ILE C CA 1
ATOM 4820 C C . ILE C 1 189 ? 11.914 1.051 41.936 1.00 41.09 189 ILE C C 1
ATOM 4821 O O . ILE C 1 189 ? 12.606 0.936 40.944 1.00 42.90 189 ILE C O 1
ATOM 4826 N N . LEU C 1 190 ? 12.195 1.926 42.908 1.00 39.30 190 LEU C N 1
ATOM 4827 C CA . LEU C 1 190 ? 13.513 2.550 42.993 1.00 38.80 190 LEU C CA 1
ATOM 4828 C C . LEU C 1 190 ? 14.161 2.101 44.282 1.00 39.06 190 LEU C C 1
ATOM 4829 O O . LEU C 1 190 ? 13.571 2.232 45.373 1.00 40.20 190 LEU C O 1
ATOM 4834 N N . GLU C 1 191 ? 15.366 1.558 44.169 1.00 34.62 191 GLU C N 1
ATOM 4835 C CA . GLU C 1 191 ? 16.041 1.123 45.359 1.00 36.15 191 GLU C CA 1
ATOM 4836 C C . GLU C 1 191 ? 17.348 1.851 45.384 1.00 35.06 191 GLU C C 1
ATOM 4837 O O . GLU C 1 191 ? 18.160 1.689 44.484 1.00 33.56 191 GLU C O 1
ATOM 4843 N N . ASN C 1 192 ? 17.578 2.649 46.420 1.00 35.93 192 ASN C N 1
ATOM 4844 C CA . ASN C 1 192 ? 18.770 3.465 46.471 1.00 35.13 192 ASN C CA 1
ATOM 4845 C C . ASN C 1 192 ? 19.800 2.804 47.388 1.00 35.80 192 ASN C C 1
ATOM 4846 O O . ASN C 1 192 ? 19.495 2.467 48.560 1.00 35.21 192 ASN C O 1
ATOM 4851 N N . VAL C 1 193 ? 21.049 2.749 46.946 1.00 33.09 193 VAL C N 1
ATOM 4852 C CA . VAL C 1 193 ? 22.065 2.116 47.790 1.00 33.64 193 VAL C CA 1
ATOM 4853 C C . VAL C 1 193 ? 22.709 3.170 48.644 1.00 33.59 193 VAL C C 1
ATOM 4854 O O . VAL C 1 193 ? 23.163 4.200 48.106 1.00 34.41 193 VAL C O 1
ATOM 4858 N N . HIS C 1 194 ? 22.834 2.906 49.960 1.00 32.41 194 HIS C N 1
ATOM 4859 C CA . HIS C 1 194 ? 23.485 3.904 50.807 1.00 32.52 194 HIS C CA 1
ATOM 4860 C C . HIS C 1 194 ? 24.630 3.288 51.564 1.00 32.07 194 HIS C C 1
ATOM 4861 O O . HIS C 1 194 ? 24.431 2.815 52.686 1.00 28.90 194 HIS C O 1
ATOM 4868 N N . LEU C 1 195 ? 25.813 3.311 50.950 1.00 31.62 195 LEU C N 1
ATOM 4869 C CA . LEU C 1 195 ? 26.932 2.614 51.566 1.00 32.84 195 LEU C CA 1
ATOM 4870 C C . LEU C 1 195 ? 27.254 3.283 52.887 1.00 31.39 195 LEU C C 1
ATOM 4871 O O . LEU C 1 195 ? 27.847 2.656 53.736 1.00 30.26 195 LEU C O 1
ATOM 4876 N N . SER C 1 196 ? 26.988 4.583 53.051 1.00 31.69 196 SER C N 1
ATOM 4877 C CA . SER C 1 196 ? 27.368 5.212 54.329 1.00 32.51 196 SER C CA 1
ATOM 4878 C C . SER C 1 196 ? 26.588 4.568 55.486 1.00 32.49 196 SER C C 1
ATOM 4879 O O . SER C 1 196 ? 27.055 4.636 56.639 1.00 33.30 196 SER C O 1
ATOM 4882 N N . ASP C 1 197 ? 25.394 4.007 55.238 1.00 32.11 197 ASP C N 1
ATOM 4883 C CA . ASP C 1 197 ? 24.675 3.356 56.356 1.00 32.95 197 ASP C CA 1
ATOM 4884 C C . ASP C 1 197 ? 25.589 2.310 56.968 1.00 33.93 197 ASP C C 1
ATOM 4885 O O . ASP C 1 197 ? 25.493 2.047 58.151 1.00 34.00 197 ASP C O 1
ATOM 4890 N N . SER C 1 198 ? 26.401 1.630 56.139 1.00 32.19 198 SER C N 1
ATOM 4891 C CA . SER C 1 198 ? 27.279 0.568 56.665 1.00 30.63 198 SER C CA 1
ATOM 4892 C C . SER C 1 198 ? 28.564 1.206 57.253 1.00 30.10 198 SER C C 1
ATOM 4893 O O . SER C 1 198 ? 29.027 0.837 58.350 1.00 28.82 198 SER C O 1
ATOM 4896 N N . LEU C 1 199 ? 29.163 2.139 56.519 1.00 26.92 199 LEU C N 1
ATOM 4897 C CA . LEU C 1 199 ? 30.461 2.735 56.949 1.00 29.31 199 LEU C CA 1
ATOM 4898 C C . LEU C 1 199 ? 30.312 3.460 58.280 1.00 30.28 199 LEU C C 1
ATOM 4899 O O . LEU C 1 199 ? 31.154 3.339 59.153 1.00 30.20 199 LEU C O 1
ATOM 4904 N N . PHE C 1 200 ? 29.161 4.094 58.489 1.00 28.92 200 PHE C N 1
ATOM 4905 C CA . PHE C 1 200 ? 28.988 4.864 59.697 1.00 31.61 200 PHE C CA 1
ATOM 4906 C C . PHE C 1 200 ? 28.752 3.988 60.929 1.00 30.17 200 PHE C C 1
ATOM 4907 O O . PHE C 1 200 ? 28.889 4.502 62.034 1.00 30.51 200 PHE C O 1
ATOM 4915 N N . THR C 1 201 ? 28.447 2.697 60.754 1.00 27.67 201 THR C N 1
ATOM 4916 C CA . THR C 1 201 ? 28.486 1.791 61.910 1.00 28.43 201 THR C CA 1
ATOM 4917 C C . THR C 1 201 ? 29.920 1.463 62.366 1.00 28.62 201 THR C C 1
ATOM 4918 O O . THR C 1 201 ? 30.134 1.052 63.515 1.00 28.40 201 THR C O 1
ATOM 4922 N N . VAL C 1 202 ? 30.903 1.655 61.491 1.00 28.46 202 VAL C N 1
ATOM 4923 C CA . VAL C 1 202 ? 32.281 1.368 61.821 1.00 27.46 202 VAL C CA 1
ATOM 4924 C C . VAL C 1 202 ? 32.836 2.537 62.656 1.00 30.37 202 VAL C C 1
ATOM 4925 O O . VAL C 1 202 ? 33.506 2.304 63.664 1.00 31.05 202 VAL C O 1
ATOM 4929 N N . SER C 1 203 ? 32.650 3.760 62.182 1.00 30.57 203 SER C N 1
ATOM 4930 C CA . SER C 1 203 ? 32.972 4.934 63.043 1.00 33.19 203 SER C CA 1
ATOM 4931 C C . SER C 1 203 ? 32.239 4.844 64.376 1.00 31.80 203 SER C C 1
ATOM 4932 O O . SER C 1 203 ? 32.856 5.094 65.435 1.00 34.06 203 SER C O 1
ATOM 4935 N N . TYR C 1 204 ? 30.982 4.370 64.362 1.00 32.75 204 TYR C N 1
ATOM 4936 C CA . TYR C 1 204 ? 30.210 4.378 65.613 1.00 31.99 204 TYR C CA 1
ATOM 4937 C C . TYR C 1 204 ? 30.968 3.415 66.553 1.00 33.04 204 TYR C C 1
ATOM 4938 O O . TYR C 1 204 ? 31.275 3.740 67.719 1.00 33.45 204 TYR C O 1
ATOM 4947 N N . ARG C 1 205 ? 31.289 2.226 66.040 1.00 31.56 205 ARG C N 1
ATOM 4948 C CA . ARG C 1 205 ? 31.915 1.206 66.875 1.00 33.01 205 ARG C CA 1
ATOM 4949 C C . ARG C 1 205 ? 33.343 1.580 67.329 1.00 34.97 205 ARG C C 1
ATOM 4950 O O . ARG C 1 205 ? 33.696 1.357 68.487 1.00 35.12 205 ARG C O 1
ATOM 4958 N N . LEU C 1 206 ? 34.081 2.265 66.458 1.00 33.71 206 LEU C N 1
ATOM 4959 C CA . LEU C 1 206 ? 35.457 2.672 66.817 1.00 36.64 206 LEU C CA 1
ATOM 4960 C C . LEU C 1 206 ? 35.396 3.683 67.949 1.00 39.20 206 LEU C C 1
ATOM 4961 O O . LEU C 1 206 ? 36.263 3.659 68.821 1.00 40.88 206 LEU C O 1
ATOM 4966 N N . ASN C 1 207 ? 34.349 4.512 67.944 1.00 39.08 207 ASN C N 1
ATOM 4967 C CA . ASN C 1 207 ? 34.264 5.698 68.823 1.00 41.97 207 ASN C CA 1
ATOM 4968 C C . ASN C 1 207 ? 33.460 5.420 70.093 1.00 41.41 207 ASN C C 1
ATOM 4969 O O . ASN C 1 207 ? 33.429 6.278 71.011 1.00 41.80 207 ASN C O 1
ATOM 4974 N N . GLU C 1 208 ? 32.826 4.246 70.152 1.00 39.76 208 GLU C N 1
ATOM 4975 C CA . GLU C 1 208 ? 31.753 4.031 71.147 1.00 41.17 208 GLU C CA 1
ATOM 4976 C C . GLU C 1 208 ? 32.326 4.139 72.564 1.00 43.70 208 GLU C C 1
ATOM 4977 O O . GLU C 1 208 ? 31.711 4.713 73.425 1.00 43.75 208 GLU C O 1
ATOM 4983 N N . GLU C 1 209 ? 33.476 3.528 72.804 1.00 46.61 209 GLU C N 1
ATOM 4984 C CA . GLU C 1 209 ? 34.123 3.665 74.118 1.00 51.08 209 GLU C CA 1
ATOM 4985 C C . GLU C 1 209 ? 34.362 5.104 74.575 1.00 51.81 209 GLU C C 1
ATOM 4986 O O . GLU C 1 209 ? 33.974 5.433 75.706 1.00 52.89 209 GLU C O 1
ATOM 4992 N N . GLU C 1 210 ? 34.947 5.958 73.729 1.00 50.54 210 GLU C N 1
ATOM 4993 C CA . GLU C 1 210 ? 35.105 7.388 74.027 1.00 54.51 210 GLU C CA 1
ATOM 4994 C C . GLU C 1 210 ? 33.775 8.130 74.187 1.00 53.99 210 GLU C C 1
ATOM 4995 O O . GLU C 1 210 ? 33.660 9.023 75.025 1.00 51.93 210 GLU C O 1
ATOM 5001 N N . LEU C 1 211 ? 32.792 7.783 73.364 1.00 50.19 211 LEU C N 1
ATOM 5002 C CA . LEU C 1 211 ? 31.478 8.396 73.452 1.00 49.54 211 LEU C CA 1
ATOM 5003 C C . LEU C 1 211 ? 30.892 8.191 74.840 1.00 49.57 211 LEU C C 1
ATOM 5004 O O . LEU C 1 211 ? 30.377 9.154 75.439 1.00 51.74 211 LEU C O 1
ATOM 5009 N N . PHE C 1 212 ? 30.944 6.957 75.343 1.00 49.31 212 PHE C N 1
ATOM 5010 C CA . PHE C 1 212 ? 30.381 6.626 76.664 1.00 52.45 212 PHE C CA 1
ATOM 5011 C C . PHE C 1 212 ? 31.191 7.167 77.838 1.00 56.55 212 PHE C C 1
ATOM 5012 O O . PHE C 1 212 ? 30.617 7.657 78.800 1.00 55.44 212 PHE C O 1
ATOM 5020 N N . LYS C 1 213 ? 32.513 7.211 77.688 1.00 59.53 213 LYS C N 1
ATOM 5021 C CA . LYS C 1 213 ? 33.383 7.883 78.652 1.00 64.61 213 LYS C CA 1
ATOM 5022 C C . LYS C 1 213 ? 33.014 9.369 78.738 1.00 66.62 213 LYS C C 1
ATOM 5023 O O . LYS C 1 213 ? 32.973 9.933 79.834 1.00 67.78 213 LYS C O 1
ATOM 5029 N N . LYS C 1 214 ? 32.739 9.994 77.597 1.00 67.90 214 LYS C N 1
ATOM 5030 C CA . LYS C 1 214 ? 32.349 11.405 77.570 1.00 72.11 214 LYS C CA 1
ATOM 5031 C C . LYS C 1 214 ? 30.960 11.639 78.177 1.00 73.72 214 LYS C C 1
ATOM 5032 O O . LYS C 1 214 ? 30.806 12.530 79.027 1.00 74.06 214 LYS C O 1
ATOM 5038 N N . LEU C 1 215 ? 29.984 10.808 77.798 1.00 72.60 215 LEU C N 1
ATOM 5039 C CA . LEU C 1 215 ? 28.640 10.866 78.385 1.00 74.53 215 LEU C CA 1
ATOM 5040 C C . LEU C 1 215 ? 28.614 10.580 79.887 1.00 76.40 215 LEU C C 1
ATOM 5041 O O . LEU C 1 215 ? 27.805 11.152 80.610 1.00 78.00 215 LEU C O 1
ATOM 5046 N N . LYS C 1 216 ? 29.473 9.669 80.335 1.00 77.84 216 LYS C N 1
ATOM 5047 C CA . LYS C 1 216 ? 29.719 9.404 81.751 1.00 80.16 216 LYS C CA 1
ATOM 5048 C C . LYS C 1 216 ? 30.435 10.585 82.428 1.00 81.84 216 LYS C C 1
ATOM 5049 O O . LYS C 1 216 ? 29.821 11.602 82.779 1.00 81.98 216 LYS C O 1
ATOM 5055 N N . LYS D 1 4 ? 30.190 -7.521 72.316 1.00 53.65 4 LYS D N 1
ATOM 5056 C CA . LYS D 1 4 ? 31.187 -6.806 71.430 1.00 53.34 4 LYS D CA 1
ATOM 5057 C C . LYS D 1 4 ? 30.912 -5.292 71.410 1.00 52.13 4 LYS D C 1
ATOM 5058 O O . LYS D 1 4 ? 31.834 -4.499 71.126 1.00 52.57 4 LYS D O 1
ATOM 5064 N N . THR D 1 5 ? 29.665 -4.879 71.713 1.00 49.47 5 THR D N 1
ATOM 5065 C CA . THR D 1 5 ? 29.323 -3.446 71.715 1.00 45.65 5 THR D CA 1
ATOM 5066 C C . THR D 1 5 ? 28.515 -3.089 72.961 1.00 45.79 5 THR D C 1
ATOM 5067 O O . THR D 1 5 ? 27.786 -3.935 73.473 1.00 46.49 5 THR D O 1
ATOM 5071 N N . ILE D 1 6 ? 28.585 -1.843 73.424 1.00 43.83 6 ILE D N 1
ATOM 5072 C CA . ILE D 1 6 ? 27.708 -1.414 74.537 1.00 43.75 6 ILE D CA 1
ATOM 5073 C C . ILE D 1 6 ? 26.237 -1.366 74.095 1.00 43.01 6 ILE D C 1
ATOM 5074 O O . ILE D 1 6 ? 25.386 -1.940 74.739 1.00 43.63 6 ILE D O 1
ATOM 5079 N N . VAL D 1 7 ? 25.941 -0.737 72.950 1.00 39.89 7 VAL D N 1
ATOM 5080 C CA . VAL D 1 7 ? 24.556 -0.626 72.484 1.00 39.28 7 VAL D CA 1
ATOM 5081 C C . VAL D 1 7 ? 24.349 -1.780 71.512 1.00 36.47 7 VAL D C 1
ATOM 5082 O O . VAL D 1 7 ? 25.310 -2.170 70.868 1.00 37.43 7 VAL D O 1
ATOM 5086 N N . SER D 1 8 ? 23.131 -2.283 71.317 1.00 35.40 8 SER D N 1
ATOM 5087 C CA . SER D 1 8 ? 22.931 -3.443 70.431 1.00 34.36 8 SER D CA 1
ATOM 5088 C C . SER D 1 8 ? 23.119 -3.060 68.950 1.00 32.70 8 SER D C 1
ATOM 5089 O O . SER D 1 8 ? 22.914 -1.892 68.590 1.00 30.62 8 SER D O 1
ATOM 5092 N N . MET D 1 9 ? 23.476 -4.024 68.100 1.00 30.19 9 MET D N 1
ATOM 5093 C CA . MET D 1 9 ? 23.725 -3.731 66.671 1.00 32.04 9 MET D CA 1
ATOM 5094 C C . MET D 1 9 ? 22.413 -3.330 66.002 1.00 32.24 9 MET D C 1
ATOM 5095 O O . MET D 1 9 ? 22.426 -2.524 65.069 1.00 30.78 9 MET D O 1
ATOM 5100 N N . ALA D 1 10 ? 21.280 -3.877 66.462 1.00 32.31 10 ALA D N 1
ATOM 5101 C CA . ALA D 1 10 ? 19.999 -3.492 65.827 1.00 31.99 10 ALA D CA 1
ATOM 5102 C C . ALA D 1 10 ? 19.808 -1.976 66.007 1.00 32.04 10 ALA D C 1
ATOM 5103 O O . ALA D 1 10 ? 19.394 -1.256 65.071 1.00 32.25 10 ALA D O 1
ATOM 5105 N N . VAL D 1 11 ? 20.157 -1.476 67.195 1.00 31.52 11 VAL D N 1
ATOM 5106 C CA . VAL D 1 11 ? 20.096 -0.030 67.445 1.00 30.33 11 VAL D CA 1
ATOM 5107 C C . VAL D 1 11 ? 21.143 0.738 66.588 1.00 29.54 11 VAL D C 1
ATOM 5108 O O . VAL D 1 11 ? 20.799 1.720 65.908 1.00 27.31 11 VAL D O 1
ATOM 5112 N N . ILE D 1 12 ? 22.400 0.295 66.630 1.00 26.86 12 ILE D N 1
ATOM 5113 C CA . ILE D 1 12 ? 23.471 0.942 65.872 1.00 28.20 12 ILE D CA 1
ATOM 5114 C C . ILE D 1 12 ? 23.135 1.029 64.363 1.00 29.37 12 ILE D C 1
ATOM 5115 O O . ILE D 1 12 ? 23.423 2.046 63.765 1.00 29.92 12 ILE D O 1
ATOM 5120 N N . ARG D 1 13 ? 22.548 -0.013 63.750 1.00 28.02 13 ARG D N 1
ATOM 5121 C CA . ARG D 1 13 ? 22.137 0.070 62.323 1.00 29.46 13 ARG D CA 1
ATOM 5122 C C . ARG D 1 13 ? 21.021 1.079 62.028 1.00 30.33 13 ARG D C 1
ATOM 5123 O O . ARG D 1 13 ? 20.949 1.599 60.927 1.00 29.72 13 ARG D O 1
ATOM 5131 N N . ARG D 1 14 ? 20.202 1.438 63.015 1.00 27.59 14 ARG D N 1
ATOM 5132 C CA . ARG D 1 14 ? 19.194 2.446 62.743 1.00 29.24 14 ARG D CA 1
ATOM 5133 C C . ARG D 1 14 ? 19.774 3.878 62.762 1.00 30.04 14 ARG D C 1
ATOM 5134 O O . ARG D 1 14 ? 19.227 4.811 62.130 1.00 30.35 14 ARG D O 1
ATOM 5142 N N . LEU D 1 15 ? 20.823 4.070 63.560 1.00 29.80 15 LEU D N 1
ATOM 5143 C CA . LEU D 1 15 ? 21.378 5.426 63.774 1.00 29.83 15 LEU D CA 1
ATOM 5144 C C . LEU D 1 15 ? 21.788 6.163 62.489 1.00 31.32 15 LEU D C 1
ATOM 5145 O O . LEU D 1 15 ? 21.511 7.358 62.340 1.00 29.66 15 LEU D O 1
ATOM 5150 N N . PRO D 1 16 ? 22.517 5.491 61.574 1.00 31.45 16 PRO D N 1
ATOM 5151 C CA . PRO D 1 16 ? 22.872 6.197 60.352 1.00 31.79 16 PRO D CA 1
ATOM 5152 C C . PRO D 1 16 ? 21.653 6.471 59.483 1.00 32.41 16 PRO D C 1
ATOM 5153 O O . PRO D 1 16 ? 21.662 7.456 58.738 1.00 33.39 16 PRO D O 1
ATOM 5157 N N . ARG D 1 17 ? 20.617 5.637 59.555 1.00 33.09 17 ARG D N 1
ATOM 5158 C CA . ARG D 1 17 ? 19.366 5.980 58.868 1.00 34.50 17 ARG D CA 1
ATOM 5159 C C . ARG D 1 17 ? 18.737 7.242 59.440 1.00 34.34 17 ARG D C 1
ATOM 5160 O O . ARG D 1 17 ? 18.289 8.106 58.694 1.00 34.29 17 ARG D O 1
ATOM 5168 N N . TYR D 1 18 ? 18.659 7.364 60.764 1.00 33.57 18 TYR D N 1
ATOM 5169 C CA . TYR D 1 18 ? 18.178 8.625 61.300 1.00 32.12 18 TYR D CA 1
ATOM 5170 C C . TYR D 1 18 ? 19.007 9.808 60.791 1.00 34.19 18 TYR D C 1
ATOM 5171 O O . TYR D 1 18 ? 18.472 10.853 60.411 1.00 34.70 18 TYR D O 1
ATOM 5180 N N . HIS D 1 19 ? 20.335 9.671 60.820 1.00 33.44 19 HIS D N 1
ATOM 5181 C CA . HIS D 1 19 ? 21.251 10.751 60.484 1.00 34.81 19 HIS D CA 1
ATOM 5182 C C . HIS D 1 19 ? 21.051 11.126 59.011 1.00 37.53 19 HIS D C 1
ATOM 5183 O O . HIS D 1 19 ? 21.042 12.312 58.648 1.00 38.10 19 HIS D O 1
ATOM 5190 N N . ARG D 1 20 ? 20.917 10.126 58.149 1.00 36.73 20 ARG D N 1
ATOM 5191 C CA . ARG D 1 20 ? 20.706 10.369 56.708 1.00 38.91 20 ARG D CA 1
ATOM 5192 C C . ARG D 1 20 ? 19.407 11.121 56.391 1.00 39.18 20 ARG D C 1
ATOM 5193 O O . ARG D 1 20 ? 19.385 12.037 55.590 1.00 40.32 20 ARG D O 1
ATOM 5201 N N . TYR D 1 21 ? 18.335 10.744 57.056 1.00 39.88 21 TYR D N 1
ATOM 5202 C CA . TYR D 1 21 ? 17.051 11.416 56.902 1.00 42.52 21 TYR D CA 1
ATOM 5203 C C . TYR D 1 21 ? 17.052 12.847 57.474 1.00 43.70 21 TYR D C 1
ATOM 5204 O O . TYR D 1 21 ? 16.639 13.784 56.787 1.00 44.81 21 TYR D O 1
ATOM 5213 N N . LEU D 1 22 ? 17.584 13.047 58.678 1.00 43.36 22 LEU D N 1
ATOM 5214 C CA . LEU D 1 22 ? 17.791 14.402 59.235 1.00 45.38 22 LEU D CA 1
ATOM 5215 C C . LEU D 1 22 ? 18.670 15.327 58.359 1.00 48.47 22 LEU D C 1
ATOM 5216 O O . LEU D 1 22 ? 18.423 16.534 58.287 1.00 48.52 22 LEU D O 1
ATOM 5221 N N . GLU D 1 23 ? 19.701 14.766 57.724 1.00 47.23 23 GLU D N 1
ATOM 5222 C CA . GLU D 1 23 ? 20.506 15.502 56.755 1.00 50.32 23 GLU D CA 1
ATOM 5223 C C . GLU D 1 23 ? 19.679 16.149 55.649 1.00 51.92 23 GLU D C 1
ATOM 5224 O O . GLU D 1 23 ? 19.875 17.333 55.322 1.00 52.23 23 GLU D O 1
ATOM 5230 N N . GLU D 1 24 ? 18.784 15.352 55.078 1.00 50.82 24 GLU D N 1
ATOM 5231 C CA . GLU D 1 24 ? 17.872 15.769 54.034 1.00 53.58 24 GLU D CA 1
ATOM 5232 C C . GLU D 1 24 ? 16.943 16.876 54.546 1.00 55.23 24 GLU D C 1
ATOM 5233 O O . GLU D 1 24 ? 16.799 17.913 53.904 1.00 56.49 24 GLU D O 1
ATOM 5239 N N . LEU D 1 25 ? 16.362 16.689 55.727 1.00 53.51 25 LEU D N 1
ATOM 5240 C CA . LEU D 1 25 ? 15.573 17.733 56.360 1.00 55.24 25 LEU D CA 1
ATOM 5241 C C . LEU D 1 25 ? 16.390 18.992 56.617 1.00 56.75 25 LEU D C 1
ATOM 5242 O O . LEU D 1 25 ? 15.925 20.110 56.369 1.00 59.56 25 LEU D O 1
ATOM 5247 N N . LEU D 1 26 ? 17.595 18.823 57.132 1.00 56.28 26 LEU D N 1
ATOM 5248 C CA . LEU D 1 26 ? 18.436 19.962 57.400 1.00 59.91 26 LEU D CA 1
ATOM 5249 C C . LEU D 1 26 ? 18.724 20.735 56.110 1.00 62.74 26 LEU D C 1
ATOM 5250 O O . LEU D 1 26 ? 18.750 21.958 56.139 1.00 65.34 26 LEU D O 1
ATOM 5255 N N . LYS D 1 27 ? 18.906 20.024 54.994 1.00 63.43 27 LYS D N 1
ATOM 5256 C CA . LYS D 1 27 ? 19.191 20.637 53.693 1.00 66.51 27 LYS D CA 1
ATOM 5257 C C . LYS D 1 27 ? 18.038 21.467 53.163 1.00 67.45 27 LYS D C 1
ATOM 5258 O O . LYS D 1 27 ? 18.272 22.481 52.488 1.00 69.72 27 LYS D O 1
ATOM 5264 N N . ASN D 1 28 ? 16.818 21.012 53.428 1.00 65.26 28 ASN D N 1
ATOM 5265 C CA . ASN D 1 28 ? 15.606 21.719 53.028 1.00 67.30 28 ASN D CA 1
ATOM 5266 C C . ASN D 1 28 ? 15.109 22.666 54.088 1.00 66.95 28 ASN D C 1
ATOM 5267 O O . ASN D 1 28 ? 13.988 23.146 54.021 1.00 67.84 28 ASN D O 1
ATOM 5272 N N . ASP D 1 29 ? 15.954 22.920 55.075 1.00 67.00 29 ASP D N 1
ATOM 5273 C CA . ASP D 1 29 ? 15.663 23.924 56.087 1.00 68.89 29 ASP D CA 1
ATOM 5274 C C . ASP D 1 29 ? 14.384 23.681 56.897 1.00 67.38 29 ASP D C 1
ATOM 5275 O O . ASP D 1 29 ? 13.755 24.622 57.392 1.00 68.05 29 ASP D O 1
ATOM 5280 N N . VAL D 1 30 ? 14.019 22.409 57.063 1.00 63.70 30 VAL D N 1
ATOM 5281 C CA . VAL D 1 30 ? 12.920 22.018 57.956 1.00 62.18 30 VAL D CA 1
ATOM 5282 C C . VAL D 1 30 ? 13.411 22.095 59.402 1.00 61.16 30 VAL D C 1
ATOM 5283 O O . VAL D 1 30 ? 14.413 21.483 59.761 1.00 59.29 30 VAL D O 1
ATOM 5287 N N . LYS D 1 31 ? 12.745 22.875 60.230 1.00 59.17 31 LYS D N 1
ATOM 5288 C CA . LYS D 1 31 ? 13.369 23.232 61.478 1.00 60.54 31 LYS D CA 1
ATOM 5289 C C . LYS D 1 31 ? 13.151 22.134 62.534 1.00 58.83 31 LYS D C 1
ATOM 5290 O O . LYS D 1 31 ? 13.998 21.913 63.398 1.00 57.17 31 LYS D O 1
ATOM 5296 N N . ARG D 1 32 ? 11.983 21.521 62.484 1.00 57.79 32 ARG D N 1
ATOM 5297 C CA . ARG D 1 32 ? 11.541 20.636 63.542 1.00 58.56 32 ARG D CA 1
ATOM 5298 C C . ARG D 1 32 ? 10.977 19.395 62.867 1.00 56.75 32 ARG D C 1
ATOM 5299 O O . ARG D 1 32 ? 10.534 19.483 61.717 1.00 56.12 32 ARG D O 1
ATOM 5307 N N . ILE D 1 33 ? 11.006 18.248 63.557 1.00 54.58 33 ILE D N 1
ATOM 5308 C CA . ILE D 1 33 ? 10.285 17.077 63.063 1.00 53.86 33 ILE D CA 1
ATOM 5309 C C . ILE D 1 33 ? 9.555 16.367 64.209 1.00 53.32 33 ILE D C 1
ATOM 5310 O O . ILE D 1 33 ? 10.141 16.177 65.279 1.00 50.88 33 ILE D O 1
ATOM 5315 N N . SER D 1 34 ? 8.283 16.037 63.998 1.00 55.70 34 SER D N 1
ATOM 5316 C CA . SER D 1 34 ? 7.524 15.273 65.015 1.00 57.50 34 SER D CA 1
ATOM 5317 C C . SER D 1 34 ? 8.031 13.854 65.174 1.00 57.88 34 SER D C 1
ATOM 5318 O O . SER D 1 34 ? 8.670 13.277 64.279 1.00 54.80 34 SER D O 1
ATOM 5321 N N . SER D 1 35 ? 7.739 13.282 66.332 1.00 57.91 35 SER D N 1
ATOM 5322 C CA . SER D 1 35 ? 7.992 11.875 66.584 1.00 57.01 35 SER D CA 1
ATOM 5323 C C . SER D 1 35 ? 7.195 11.033 65.581 1.00 55.43 35 SER D C 1
ATOM 5324 O O . SER D 1 35 ? 7.685 10.020 65.088 1.00 54.92 35 SER D O 1
ATOM 5327 N N . ARG D 1 36 ? 5.970 11.467 65.288 1.00 56.51 36 ARG D N 1
ATOM 5328 C CA . ARG D 1 36 ? 5.099 10.746 64.389 1.00 56.28 36 ARG D CA 1
ATOM 5329 C C . ARG D 1 36 ? 5.614 10.746 62.928 1.00 55.70 36 ARG D C 1
ATOM 5330 O O . ARG D 1 36 ? 5.565 9.712 62.267 1.00 53.02 36 ARG D O 1
ATOM 5338 N N . GLU D 1 37 ? 6.098 11.896 62.455 1.00 55.41 37 GLU D N 1
ATOM 5339 C CA . GLU D 1 37 ? 6.626 12.026 61.093 1.00 55.87 37 GLU D CA 1
ATOM 5340 C C . GLU D 1 37 ? 7.928 11.194 60.949 1.00 51.55 37 GLU D C 1
ATOM 5341 O O . GLU D 1 37 ? 8.127 10.444 59.991 1.00 49.87 37 GLU D O 1
ATOM 5347 N N . LEU D 1 38 ? 8.813 11.299 61.935 1.00 49.83 38 LEU D N 1
ATOM 5348 C CA . LEU D 1 38 ? 10.034 10.492 61.924 1.00 47.03 38 LEU D CA 1
ATOM 5349 C C . LEU D 1 38 ? 9.770 9.003 61.915 1.00 45.97 38 LEU D C 1
ATOM 5350 O O . LEU D 1 38 ? 10.406 8.250 61.156 1.00 43.79 38 LEU D O 1
ATOM 5355 N N . SER D 1 39 ? 8.849 8.560 62.776 1.00 42.20 39 SER D N 1
ATOM 5356 C CA . SER D 1 39 ? 8.518 7.160 62.850 1.00 43.32 39 SER D CA 1
ATOM 5357 C C . SER D 1 39 ? 7.983 6.653 61.500 1.00 44.10 39 SER D C 1
ATOM 5358 O O . SER D 1 39 ? 8.360 5.590 61.020 1.00 42.01 39 SER D O 1
ATOM 5361 N N . GLU D 1 40 ? 7.056 7.419 60.939 1.00 47.67 40 GLU D N 1
ATOM 5362 C CA . GLU D 1 40 ? 6.482 7.171 59.613 1.00 52.32 40 GLU D CA 1
ATOM 5363 C C . GLU D 1 40 ? 7.575 6.973 58.549 1.00 50.54 40 GLU D C 1
ATOM 5364 O O . GLU D 1 40 ? 7.630 5.965 57.849 1.00 50.34 40 GLU D O 1
ATOM 5370 N N . LYS D 1 41 ? 8.492 7.913 58.474 1.00 51.05 41 LYS D N 1
ATOM 5371 C CA . LYS D 1 41 ? 9.598 7.805 57.522 1.00 50.55 41 LYS D CA 1
ATOM 5372 C C . LYS D 1 41 ? 10.529 6.582 57.755 1.00 48.46 41 LYS D C 1
ATOM 5373 O O . LYS D 1 41 ? 10.900 5.890 56.804 1.00 45.58 41 LYS D O 1
ATOM 5379 N N . MET D 1 42 ? 10.858 6.285 59.017 1.00 45.62 42 MET D N 1
ATOM 5380 C CA . MET D 1 42 ? 11.865 5.278 59.348 1.00 43.51 42 MET D CA 1
ATOM 5381 C C . MET D 1 42 ? 11.309 3.874 59.317 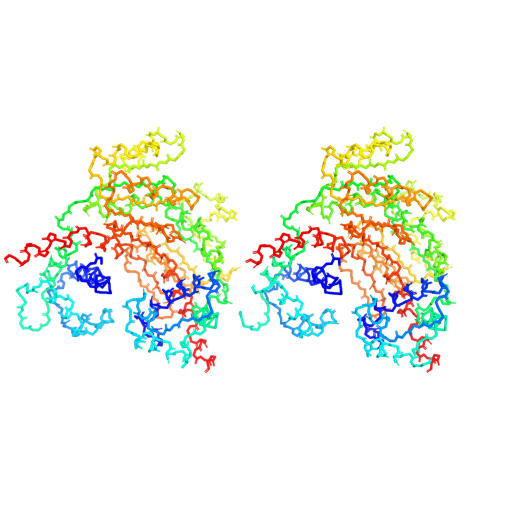1.00 43.06 42 MET D C 1
ATOM 5382 O O . MET D 1 42 ? 12.061 2.903 59.305 1.00 41.99 42 MET D O 1
ATOM 5387 N N . GLY D 1 43 ? 9.989 3.744 59.400 1.00 43.46 43 GLY D N 1
ATOM 5388 C CA . GLY D 1 43 ? 9.388 2.433 59.619 1.00 42.16 43 GLY D CA 1
ATOM 5389 C C . GLY D 1 43 ? 9.716 1.863 61.007 1.00 43.70 43 GLY D C 1
ATOM 5390 O O . GLY D 1 43 ? 9.765 0.648 61.192 1.00 41.02 43 GLY D O 1
ATOM 5391 N N . VAL D 1 44 ? 9.928 2.755 61.981 1.00 41.45 44 VAL D N 1
ATOM 5392 C CA . VAL D 1 44 ? 10.302 2.382 63.357 1.00 39.00 44 VAL D CA 1
ATOM 5393 C C . VAL D 1 44 ? 9.266 3.097 64.269 1.00 39.91 44 VAL D C 1
ATOM 5394 O O . VAL D 1 44 ? 9.020 4.291 64.086 1.00 36.52 44 VAL D O 1
ATOM 5398 N N . THR D 1 45 ? 8.695 2.397 65.242 1.00 38.21 45 THR D N 1
ATOM 5399 C CA . THR D 1 45 ? 7.764 3.059 66.206 1.00 37.86 45 THR D CA 1
ATOM 5400 C C . THR D 1 45 ? 8.379 4.301 66.868 1.00 37.96 45 THR D C 1
ATOM 5401 O O . THR D 1 45 ? 9.591 4.337 67.128 1.00 34.12 45 THR D O 1
ATOM 5405 N N . ALA D 1 46 ? 7.543 5.311 67.144 1.00 36.04 46 ALA D N 1
ATOM 5406 C CA . ALA D 1 46 ? 8.002 6.503 67.847 1.00 36.95 46 ALA D CA 1
ATOM 5407 C C . ALA D 1 46 ? 8.659 6.110 69.182 1.00 35.10 46 ALA D C 1
ATOM 5408 O O . ALA D 1 46 ? 9.688 6.643 69.530 1.00 36.03 46 ALA D O 1
ATOM 5410 N N . SER D 1 47 ? 8.093 5.153 69.895 1.00 34.04 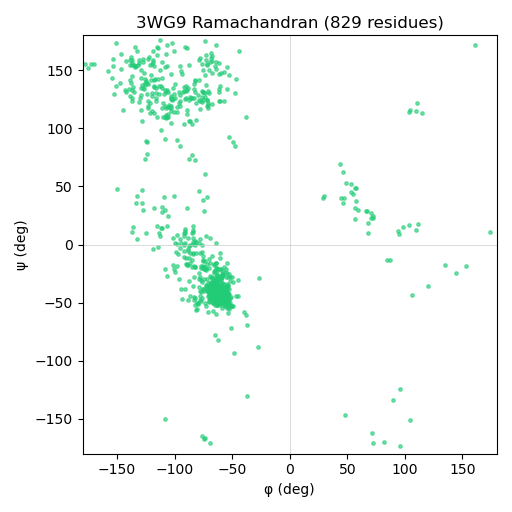47 SER D N 1
ATOM 5411 C CA . SER D 1 47 ? 8.683 4.746 71.196 1.00 35.28 47 SER D CA 1
ATOM 5412 C C . SER D 1 47 ? 10.066 4.105 71.043 1.00 33.37 47 SER D C 1
ATOM 5413 O O . SER D 1 47 ? 10.943 4.342 71.864 1.00 30.25 47 SER D O 1
ATOM 5416 N N . GLN D 1 48 ? 10.258 3.291 69.993 1.00 30.57 48 GLN D N 1
ATOM 5417 C CA . GLN D 1 48 ? 11.556 2.630 69.774 1.00 32.48 48 GLN D CA 1
ATOM 5418 C C . GLN D 1 48 ? 12.561 3.704 69.378 1.00 32.11 48 GLN D C 1
ATOM 5419 O O . GLN D 1 48 ? 13.708 3.676 69.809 1.00 32.14 48 GLN D O 1
ATOM 5425 N N . ILE D 1 49 ? 12.120 4.704 68.625 1.00 31.12 49 ILE D N 1
ATOM 5426 C CA . ILE D 1 49 ? 13.065 5.793 68.292 1.00 33.52 49 ILE D CA 1
ATOM 5427 C C . ILE D 1 49 ? 13.500 6.531 69.566 1.00 33.18 49 ILE D C 1
ATOM 5428 O O . ILE D 1 49 ? 14.704 6.824 69.758 1.00 31.43 49 ILE D O 1
ATOM 5433 N N . ARG D 1 50 ? 12.530 6.849 70.439 1.00 31.99 50 ARG D N 1
ATOM 5434 C CA . ARG D 1 50 ? 12.916 7.518 71.702 1.00 33.74 50 ARG D CA 1
ATOM 5435 C C . ARG D 1 50 ? 13.915 6.624 72.465 1.00 32.90 50 ARG D C 1
ATOM 5436 O O . ARG D 1 50 ? 14.859 7.117 73.083 1.00 32.73 50 ARG D O 1
ATOM 5444 N N . GLN D 1 51 ? 13.601 5.345 72.573 1.00 31.25 51 GLN D N 1
ATOM 5445 C CA . GLN D 1 51 ? 14.488 4.430 73.296 1.00 33.11 51 GLN D CA 1
ATOM 5446 C C . GLN D 1 51 ? 15.899 4.424 72.684 1.00 33.23 51 GLN D C 1
ATOM 5447 O O . GLN D 1 51 ? 16.923 4.440 73.410 1.00 33.31 51 GLN D O 1
ATOM 5453 N N . ASP D 1 52 ? 15.955 4.389 71.357 1.00 30.53 52 ASP D N 1
ATOM 5454 C CA . ASP D 1 52 ? 17.274 4.405 70.652 1.00 33.09 52 ASP D CA 1
ATOM 5455 C C . ASP D 1 52 ? 18.089 5.613 71.049 1.00 34.04 52 ASP D C 1
ATOM 5456 O O . ASP D 1 52 ? 19.268 5.499 71.429 1.00 35.48 52 ASP D O 1
ATOM 5461 N N . LEU D 1 53 ? 17.456 6.782 71.024 1.00 32.40 53 LEU D N 1
ATOM 5462 C CA . LEU D 1 53 ? 18.146 8.019 71.354 1.00 36.41 53 LEU D CA 1
ATOM 5463 C C . LEU D 1 53 ? 18.478 8.120 72.845 1.00 38.42 53 LEU D C 1
ATOM 5464 O O . LEU D 1 53 ? 19.524 8.656 73.218 1.00 37.01 53 LEU D O 1
ATOM 5469 N N . ASN D 1 54 ? 17.608 7.550 73.683 1.00 36.06 54 ASN D N 1
ATOM 5470 C CA . ASN D 1 54 ? 17.803 7.630 75.105 1.00 37.83 54 ASN D CA 1
ATOM 5471 C C . ASN D 1 54 ? 19.075 6.919 75.561 1.00 39.62 54 ASN D C 1
ATOM 5472 O O . ASN D 1 54 ? 19.531 7.136 76.674 1.00 40.27 54 ASN D O 1
ATOM 5477 N N . ASN D 1 55 ? 19.672 6.075 74.733 1.00 37.74 55 ASN D N 1
ATOM 5478 C CA . ASN D 1 55 ? 21.012 5.578 75.057 1.00 40.30 55 ASN D CA 1
ATOM 5479 C C . ASN D 1 55 ? 22.058 6.622 75.229 1.00 43.14 55 ASN D C 1
ATOM 5480 O O . ASN D 1 55 ? 23.048 6.357 75.920 1.00 44.59 55 ASN D O 1
ATOM 5485 N N . PHE D 1 56 ? 21.872 7.773 74.588 1.00 43.55 56 PHE D N 1
ATOM 5486 C CA . PHE D 1 56 ? 22.926 8.773 74.480 1.00 48.01 56 PHE D CA 1
ATOM 5487 C C . PHE D 1 56 ? 22.662 10.073 75.254 1.00 52.92 56 PHE D C 1
ATOM 5488 O O . PHE D 1 56 ? 23.337 11.091 75.019 1.00 53.90 56 PHE D O 1
ATOM 5496 N N . GLY D 1 57 ? 21.675 10.011 76.144 1.00 56.67 57 GLY D N 1
ATOM 5497 C CA . GLY D 1 57 ? 21.257 11.114 77.035 1.00 64.54 57 GLY D CA 1
ATOM 5498 C C . GLY D 1 57 ? 20.339 12.058 76.282 1.00 68.40 57 GLY D C 1
ATOM 5499 O O . GLY D 1 57 ? 19.908 11.750 75.166 1.00 68.96 57 GLY D O 1
ATOM 5500 N N . GLY D 1 58 ? 20.041 13.212 76.871 1.00 71.82 58 GLY D N 1
ATOM 5501 C CA . GLY D 1 58 ? 19.364 14.285 76.140 1.00 73.84 58 GLY D CA 1
ATOM 5502 C C . GLY D 1 58 ? 20.334 15.421 75.878 1.00 75.87 58 GLY D C 1
ATOM 5503 O O . GLY D 1 58 ? 20.602 15.770 74.729 1.00 76.50 58 GLY D O 1
ATOM 5504 N N . GLN D 1 62 ? 12.787 19.056 76.447 1.00 92.80 62 GLN D N 1
ATOM 5505 C CA . GLN D 1 62 ? 12.774 19.837 75.211 1.00 92.71 62 GLN D CA 1
ATOM 5506 C C . GLN D 1 62 ? 11.359 20.096 74.658 1.00 91.74 62 GLN D C 1
ATOM 5507 O O . GLN D 1 62 ? 11.150 21.011 73.854 1.00 92.23 62 GLN D O 1
ATOM 5513 N N . GLY D 1 63 ? 10.396 19.296 75.113 1.00 90.15 63 GLY D N 1
ATOM 5514 C CA . GLY D 1 63 ? 9.016 19.347 74.624 1.00 88.24 63 GLY D CA 1
ATOM 5515 C C . GLY D 1 63 ? 8.727 18.182 73.696 1.00 84.54 63 GLY D C 1
ATOM 5516 O O . GLY D 1 63 ? 9.327 17.105 73.824 1.00 84.09 63 GLY D O 1
ATOM 5517 N N . TYR D 1 64 ? 7.811 18.379 72.754 1.00 81.90 64 TYR D N 1
ATOM 5518 C CA . TYR D 1 64 ? 7.556 17.338 71.769 1.00 77.60 64 TYR D CA 1
ATOM 5519 C C . TYR D 1 64 ? 8.357 17.488 70.470 1.00 73.58 64 TYR D C 1
ATOM 5520 O O . TYR D 1 64 ? 8.673 18.608 70.043 1.00 74.07 64 TYR D O 1
ATOM 5529 N N . GLY D 1 65 ? 8.708 16.345 69.882 1.00 68.06 65 GLY D N 1
ATOM 5530 C CA . GLY D 1 65 ? 9.413 16.291 68.599 1.00 62.27 65 GLY D CA 1
ATOM 5531 C C . GLY D 1 65 ? 10.844 16.747 68.729 1.00 61.10 65 GLY D C 1
ATOM 5532 O O . GLY D 1 65 ? 11.390 16.795 69.843 1.00 61.00 65 GLY D O 1
ATOM 5533 N N . TYR D 1 66 ? 11.470 17.088 67.598 1.00 57.82 66 TYR D N 1
ATOM 5534 C CA . TYR D 1 66 ? 12.901 17.280 67.629 1.00 54.33 66 TYR D CA 1
ATOM 5535 C C . TYR D 1 66 ? 13.256 18.503 66.810 1.00 52.83 66 TYR D C 1
ATOM 5536 O O . TYR D 1 66 ? 12.663 18.702 65.774 1.00 51.60 66 TYR D O 1
ATOM 5545 N N . ASN D 1 67 ? 14.183 19.316 67.309 1.00 52.24 67 ASN D N 1
ATOM 5546 C CA . ASN D 1 67 ? 14.881 20.308 66.491 1.00 53.14 67 ASN D CA 1
ATOM 5547 C C . ASN D 1 67 ? 15.845 19.555 65.578 1.00 52.06 67 ASN D C 1
ATOM 5548 O O . ASN D 1 67 ? 16.660 18.758 66.061 1.00 51.07 67 ASN D O 1
ATOM 5553 N N . VAL D 1 68 ? 15.720 19.786 64.276 1.00 50.68 68 VAL D N 1
ATOM 5554 C CA . VAL D 1 68 ? 16.379 18.989 63.261 1.00 49.38 68 VAL D CA 1
ATOM 5555 C C . VAL D 1 68 ? 17.890 19.147 63.351 1.00 51.10 68 VAL D C 1
ATOM 5556 O O . VAL D 1 68 ? 18.625 18.150 63.260 1.00 49.39 68 VAL D O 1
ATOM 5560 N N . GLU D 1 69 ? 18.344 20.387 63.541 1.00 50.91 69 GLU D N 1
ATOM 5561 C CA . GLU D 1 69 ? 19.755 20.678 63.498 1.00 53.57 69 GLU D CA 1
ATOM 5562 C C . GLU D 1 69 ? 20.419 20.110 64.737 1.00 52.04 69 GLU D C 1
ATOM 5563 O O . GLU D 1 69 ? 21.529 19.593 64.670 1.00 50.73 69 GLU D O 1
ATOM 5569 N N . GLU D 1 70 ? 19.740 20.229 65.874 1.00 51.14 70 GLU D N 1
ATOM 5570 C CA . GLU D 1 70 ? 20.297 19.733 67.111 1.00 50.47 70 GLU D CA 1
ATOM 5571 C C . GLU D 1 70 ? 20.305 18.178 67.086 1.00 48.69 70 GLU D C 1
ATOM 5572 O O . GLU D 1 70 ? 21.289 17.574 67.520 1.00 47.58 70 GLU D O 1
ATOM 5578 N N . LEU D 1 71 ? 19.246 17.546 66.578 1.00 44.84 71 LEU D N 1
ATOM 5579 C CA . LEU D 1 71 ? 19.255 16.059 66.513 1.00 45.07 71 LEU D CA 1
ATOM 5580 C C . LEU D 1 71 ? 20.322 15.587 65.509 1.00 43.97 71 LEU D C 1
ATOM 5581 O O . LEU D 1 71 ? 21.130 14.667 65.780 1.00 43.30 71 LEU D O 1
ATOM 5586 N N . TYR D 1 72 ? 20.331 16.232 64.344 1.00 43.79 72 TYR D N 1
ATOM 5587 C CA . TYR D 1 72 ? 21.329 15.931 63.350 1.00 43.49 72 TYR D CA 1
ATOM 5588 C C . TYR D 1 72 ? 22.734 16.030 63.948 1.00 45.22 72 TYR D C 1
ATOM 5589 O O . TYR D 1 72 ? 23.545 15.088 63.803 1.00 42.08 72 TYR D O 1
ATOM 5598 N N . ASN D 1 73 ? 23.046 17.149 64.616 1.00 44.80 73 ASN D N 1
ATOM 5599 C CA . ASN D 1 73 ? 24.385 17.314 65.188 1.00 46.32 73 ASN D CA 1
ATOM 5600 C C . ASN D 1 73 ? 24.644 16.307 66.300 1.00 45.57 73 ASN D C 1
ATOM 5601 O O . ASN D 1 73 ? 25.773 15.839 66.424 1.00 45.74 73 ASN D O 1
ATOM 5606 N N . ASN D 1 74 ? 23.651 16.045 67.149 1.00 44.75 74 ASN D N 1
ATOM 5607 C CA . ASN D 1 74 ? 23.747 14.963 68.147 1.00 45.27 74 ASN D CA 1
ATOM 5608 C C . ASN D 1 74 ? 24.115 13.627 67.428 1.00 43.15 74 ASN D C 1
ATOM 5609 O O . ASN D 1 74 ? 25.017 12.925 67.853 1.00 40.90 74 ASN D O 1
ATOM 5614 N N . LEU D 1 75 ? 23.368 13.261 66.388 1.00 41.49 75 LEU D N 1
ATOM 5615 C CA . LEU D 1 75 ? 23.650 12.025 65.641 1.00 39.61 75 LEU D CA 1
ATOM 5616 C C . LEU D 1 75 ? 25.053 11.957 65.037 1.00 38.72 75 LEU D C 1
ATOM 5617 O O . LEU D 1 75 ? 25.686 10.911 65.104 1.00 36.70 75 LEU D O 1
ATOM 5622 N N . THR D 1 76 ? 25.550 13.081 64.496 1.00 38.40 76 THR D N 1
ATOM 5623 C CA . THR D 1 76 ? 26.889 13.174 63.941 1.00 39.18 76 THR D CA 1
ATOM 5624 C C . THR D 1 76 ? 27.921 12.789 64.992 1.00 39.70 76 THR D C 1
ATOM 5625 O O . THR D 1 76 ? 28.842 12.001 64.746 1.00 40.25 76 THR D O 1
ATOM 5629 N N . LYS D 1 77 ? 27.738 13.319 66.189 1.00 41.46 77 LYS D N 1
ATOM 5630 C CA . LYS D 1 77 ? 28.615 13.014 67.306 1.00 42.10 77 LYS D CA 1
ATOM 5631 C C . LYS D 1 77 ? 28.504 11.556 67.771 1.00 39.25 77 LYS D C 1
ATOM 5632 O O . LYS D 1 77 ? 29.508 10.908 68.021 1.00 38.87 77 LYS D O 1
ATOM 5638 N N . ILE D 1 78 ? 27.285 11.063 67.914 1.00 38.20 78 ILE D N 1
ATOM 5639 C CA . ILE D 1 78 ? 27.038 9.688 68.326 1.00 35.90 78 ILE D CA 1
ATOM 5640 C C . ILE D 1 78 ? 27.709 8.702 67.346 1.00 34.63 78 ILE D C 1
ATOM 5641 O O . ILE D 1 78 ? 28.280 7.668 67.758 1.00 35.60 78 ILE D O 1
ATOM 5646 N N . LEU D 1 79 ? 27.686 9.021 66.049 1.00 33.59 79 LEU D N 1
ATOM 5647 C CA . LEU D 1 79 ? 28.220 8.109 65.027 1.00 33.68 79 LEU D CA 1
ATOM 5648 C C . LEU D 1 79 ? 29.756 8.266 64.867 1.00 34.54 79 LEU D C 1
ATOM 5649 O O . LEU D 1 79 ? 30.363 7.632 64.002 1.00 34.98 79 LEU D O 1
ATOM 5654 N N . GLY D 1 80 ? 30.339 9.137 65.672 1.00 37.84 80 GLY D N 1
ATOM 5655 C CA . GLY D 1 80 ? 31.778 9.379 65.695 1.00 37.88 80 GLY D CA 1
ATOM 5656 C C . GLY D 1 80 ? 32.251 10.134 64.490 1.00 39.53 80 GLY D C 1
ATOM 5657 O O . GLY D 1 80 ? 33.451 10.073 64.133 1.00 41.90 80 GLY D O 1
ATOM 5658 N N . LEU D 1 81 ? 31.341 10.859 63.847 1.00 39.88 81 LEU D N 1
ATOM 5659 C CA . LEU D 1 81 ? 31.723 11.641 62.647 1.00 41.79 81 LEU D CA 1
ATOM 5660 C C . LEU D 1 81 ? 32.322 13.043 62.908 1.00 45.66 81 LEU D C 1
ATOM 5661 O O . LEU D 1 81 ? 32.529 13.822 61.987 1.00 46.37 81 LEU D O 1
ATOM 5666 N N . ASP D 1 82 ? 32.628 13.349 64.151 1.00 47.18 82 ASP D N 1
ATOM 5667 C CA . ASP D 1 82 ? 33.451 14.511 64.476 1.00 52.02 82 ASP D CA 1
ATOM 5668 C C . ASP D 1 82 ? 34.935 14.139 64.632 1.00 52.96 82 ASP D C 1
ATOM 5669 O O . ASP D 1 82 ? 35.748 15.000 65.011 1.00 55.63 82 ASP D O 1
ATOM 5674 N N . LYS D 1 83 ? 35.255 12.853 64.430 1.00 50.57 83 LYS D N 1
ATOM 5675 C CA . LYS D 1 83 ? 36.616 12.301 64.532 1.00 50.50 83 LYS D CA 1
ATOM 5676 C C . LYS D 1 83 ? 37.075 12.013 63.092 1.00 48.81 83 LYS D C 1
ATOM 5677 O O . LYS D 1 83 ? 36.249 11.933 62.194 1.00 47.49 83 LYS D O 1
ATOM 5683 N N . THR D 1 84 ? 38.373 11.813 62.891 1.00 48.11 84 THR D N 1
ATOM 5684 C CA . THR D 1 84 ? 38.879 11.362 61.609 1.00 47.72 84 THR D CA 1
ATOM 5685 C C . THR D 1 84 ? 39.440 9.953 61.790 1.00 45.37 84 THR D C 1
ATOM 5686 O O . THR D 1 84 ? 39.946 9.584 62.869 1.00 44.74 84 THR D O 1
ATOM 5690 N N . TYR D 1 85 ? 39.361 9.181 60.716 1.00 40.85 85 TYR D N 1
ATOM 5691 C CA . TYR D 1 85 ? 39.811 7.802 60.736 1.00 40.21 85 TYR D CA 1
ATOM 5692 C C . TYR D 1 85 ? 40.730 7.651 59.543 1.00 39.87 85 TYR D C 1
ATOM 5693 O O . TYR D 1 85 ? 40.384 8.086 58.460 1.00 39.43 85 TYR D O 1
ATOM 5702 N N . ASN D 1 86 ? 41.883 7.011 59.743 1.00 40.18 86 ASN D N 1
ATOM 5703 C CA . ASN D 1 86 ? 42.816 6.755 58.668 1.00 37.80 86 ASN D CA 1
ATOM 5704 C C . ASN D 1 86 ? 42.469 5.423 58.079 1.00 36.51 86 ASN D C 1
ATOM 5705 O O . ASN D 1 86 ? 42.346 4.434 58.833 1.00 35.62 86 ASN D O 1
ATOM 5710 N N . THR D 1 87 ? 42.251 5.420 56.766 1.00 34.13 87 THR D N 1
ATOM 5711 C CA . THR D 1 87 ? 41.850 4.233 56.050 1.00 34.91 87 THR D CA 1
ATOM 5712 C C . THR D 1 87 ? 42.867 3.830 54.985 1.00 34.62 87 THR D C 1
ATOM 5713 O O . THR D 1 87 ? 43.603 4.672 54.484 1.00 37.97 87 THR D O 1
ATOM 5717 N N . ILE D 1 88 ? 42.869 2.554 54.600 1.00 32.27 88 ILE D N 1
ATOM 5718 C CA . ILE D 1 88 ? 43.587 2.114 53.426 1.00 32.05 88 ILE D CA 1
ATOM 5719 C C . ILE D 1 88 ? 42.643 1.249 52.623 1.00 32.83 88 ILE D C 1
ATOM 5720 O O . ILE D 1 88 ? 41.729 0.648 53.184 1.00 31.40 88 ILE D O 1
ATOM 5725 N N . ILE D 1 89 ? 42.867 1.164 51.316 1.00 31.21 89 ILE D N 1
ATOM 5726 C CA . ILE D 1 89 ? 42.104 0.215 50.492 1.00 30.48 89 ILE D CA 1
ATOM 5727 C C . ILE D 1 89 ? 43.016 -0.904 49.999 1.00 31.47 89 ILE D C 1
ATOM 5728 O O . ILE D 1 89 ? 44.130 -0.643 49.519 1.00 33.59 89 ILE D O 1
ATOM 5733 N N . ILE D 1 90 ? 42.561 -2.159 50.088 1.00 31.98 90 ILE D N 1
ATOM 5734 C CA . ILE D 1 90 ? 43.321 -3.285 49.563 1.00 33.80 90 ILE D CA 1
ATOM 5735 C C . ILE D 1 90 ? 42.574 -3.772 48.308 1.00 35.99 90 ILE D C 1
ATOM 5736 O O . ILE D 1 90 ? 41.371 -4.140 48.349 1.00 36.42 90 ILE D O 1
ATOM 5741 N N . GLY D 1 91 ? 43.282 -3.708 47.195 1.00 36.21 91 GLY D N 1
ATOM 5742 C CA . GLY D 1 91 ? 42.715 -4.047 45.860 1.00 37.62 91 GLY D CA 1
ATOM 5743 C C . GLY D 1 91 ? 42.577 -2.762 45.052 1.00 38.83 91 GLY D C 1
ATOM 5744 O O . GLY D 1 91 ? 41.816 -1.866 45.419 1.00 38.23 91 GLY D O 1
ATOM 5745 N N . ALA D 1 92 ? 43.324 -2.637 43.960 1.00 40.11 92 ALA D N 1
ATOM 5746 C CA . ALA D 1 92 ? 43.227 -1.418 43.175 1.00 41.97 92 ALA D CA 1
ATOM 5747 C C . ALA D 1 92 ? 42.553 -1.716 41.823 1.00 44.27 92 ALA D C 1
ATOM 5748 O O . ALA D 1 92 ? 42.773 -0.992 40.849 1.00 45.00 92 ALA D O 1
ATOM 5750 N N . GLY D 1 93 ? 41.697 -2.740 41.782 1.00 42.97 93 GLY D N 1
ATOM 5751 C CA . GLY D 1 93 ? 40.802 -2.969 40.619 1.00 42.57 93 GLY D CA 1
ATOM 5752 C C . GLY D 1 93 ? 39.662 -1.977 40.554 1.00 40.89 93 GLY D C 1
ATOM 5753 O O . GLY D 1 93 ? 39.622 -1.001 41.297 1.00 41.76 93 GLY D O 1
ATOM 5754 N N . ASN D 1 94 ? 38.660 -2.234 39.731 1.00 39.10 94 ASN D N 1
ATOM 5755 C CA . ASN D 1 94 ? 37.588 -1.265 39.603 1.00 37.93 94 ASN D CA 1
ATOM 5756 C C . ASN D 1 94 ? 36.868 -0.986 40.951 1.00 37.10 94 ASN D C 1
ATOM 5757 O O . ASN D 1 94 ? 36.462 0.160 41.230 1.00 32.89 94 ASN D O 1
ATOM 5762 N N . LEU D 1 95 ? 36.592 -2.049 41.702 1.00 37.22 95 LEU D N 1
ATOM 5763 C CA . LEU D 1 95 ? 35.907 -1.854 42.998 1.00 36.81 95 LEU D CA 1
ATOM 5764 C C . LEU D 1 95 ? 36.709 -0.900 43.899 1.00 36.25 95 LEU D C 1
ATOM 5765 O O . LEU D 1 95 ? 36.190 0.103 44.428 1.00 37.28 95 LEU D O 1
ATOM 5770 N N . GLY D 1 96 ? 38.001 -1.182 44.056 1.00 38.23 96 GLY D N 1
ATOM 5771 C CA . GLY D 1 96 ? 38.806 -0.402 44.978 1.00 36.86 96 GLY D CA 1
ATOM 5772 C C . GLY D 1 96 ? 38.878 1.039 44.520 1.00 38.14 96 GLY D C 1
ATOM 5773 O O . GLY D 1 96 ? 38.859 1.976 45.338 1.00 34.40 96 GLY D O 1
ATOM 5774 N N . GLN D 1 97 ? 38.924 1.233 43.199 1.00 37.01 97 GLN D N 1
ATOM 5775 C CA . GLN D 1 97 ? 38.976 2.601 42.679 1.00 36.33 97 GLN D CA 1
ATOM 5776 C C . GLN D 1 97 ? 37.648 3.292 42.896 1.00 37.31 97 GLN D C 1
ATOM 5777 O O . GLN D 1 97 ? 37.619 4.462 43.268 1.00 36.64 97 GLN D O 1
ATOM 5783 N N . ALA D 1 98 ? 36.529 2.590 42.678 1.00 37.05 98 ALA D N 1
ATOM 5784 C CA . ALA D 1 98 ? 35.234 3.170 43.017 1.00 37.94 98 ALA D CA 1
ATOM 5785 C C . ALA D 1 98 ? 35.135 3.575 44.485 1.00 40.22 98 ALA D C 1
ATOM 5786 O O . ALA D 1 98 ? 34.542 4.601 44.840 1.00 41.17 98 ALA D O 1
ATOM 5788 N N . ILE D 1 99 ? 35.602 2.699 45.371 1.00 40.03 99 ILE D N 1
ATOM 5789 C CA . ILE D 1 99 ? 35.489 3.043 46.803 1.00 39.28 99 ILE D CA 1
ATOM 5790 C C . ILE D 1 99 ? 36.400 4.213 47.175 1.00 40.75 99 ILE D C 1
ATOM 5791 O O . ILE D 1 99 ? 36.024 5.027 48.026 1.00 43.09 99 ILE D O 1
ATOM 5796 N N . ALA D 1 100 ? 37.588 4.298 46.560 1.00 43.43 100 ALA D N 1
ATOM 5797 C CA . ALA D 1 100 ? 38.481 5.411 46.788 1.00 43.96 100 ALA D CA 1
ATOM 5798 C C . ALA D 1 100 ? 37.714 6.699 46.448 1.00 47.60 100 ALA D C 1
ATOM 5799 O O . ALA D 1 100 ? 37.653 7.614 47.263 1.00 48.01 100 ALA D O 1
ATOM 5801 N N . ASN D 1 101 ? 37.049 6.751 45.303 1.00 49.83 101 ASN D N 1
ATOM 5802 C CA . ASN D 1 101 ? 36.187 7.904 44.993 1.00 53.60 101 ASN D CA 1
ATOM 5803 C C . ASN D 1 101 ? 35.014 8.149 45.938 1.00 54.16 101 ASN D C 1
ATOM 5804 O O . ASN D 1 101 ? 34.745 9.288 46.346 1.00 57.48 101 ASN D O 1
ATOM 5809 N N . TYR D 1 102 ? 34.310 7.097 46.312 1.00 54.10 102 TYR D N 1
ATOM 5810 C CA . TYR D 1 102 ? 33.187 7.264 47.224 1.00 56.92 102 TYR D CA 1
ATOM 5811 C C . TYR D 1 102 ? 33.670 7.796 48.595 1.00 58.47 102 TYR D C 1
ATOM 5812 O O . TYR D 1 102 ? 33.113 8.739 49.135 1.00 58.88 102 TYR D O 1
ATOM 5821 N N . THR D 1 103 ? 34.659 7.115 49.172 1.00 61.34 103 THR D N 1
ATOM 5822 C CA . THR D 1 103 ? 35.591 7.632 50.192 1.00 64.94 103 THR D CA 1
ATOM 5823 C C . THR D 1 103 ? 35.881 9.144 50.211 1.00 68.55 103 THR D C 1
ATOM 5824 O O . THR D 1 103 ? 36.252 9.663 51.272 1.00 68.29 103 THR D O 1
ATOM 5828 N N . SER D 1 104 ? 35.798 9.813 49.049 1.00 72.65 104 SER D N 1
ATOM 5829 C CA . SER D 1 104 ? 35.808 11.300 48.984 1.00 76.85 104 SER D CA 1
ATOM 5830 C C . SER D 1 104 ? 34.461 12.016 49.214 1.00 78.34 104 SER D C 1
ATOM 5831 O O . SER D 1 104 ? 34.400 12.996 49.957 1.00 78.16 104 SER D O 1
ATOM 5834 N N . PHE D 1 105 ? 33.397 11.528 48.578 1.00 80.30 105 PHE D N 1
ATOM 5835 C CA . PHE D 1 105 ? 32.037 12.004 48.838 1.00 82.58 105 PHE D CA 1
ATOM 5836 C C . PHE D 1 105 ? 31.586 11.507 50.208 1.00 81.91 105 PHE D C 1
ATOM 5837 O O . PHE D 1 105 ? 30.452 11.048 50.403 1.00 82.19 105 PHE D O 1
ATOM 5845 N N . GLU D 1 106 ? 32.558 11.588 51.116 1.00 81.78 106 GLU D N 1
ATOM 5846 C CA . GLU D 1 106 ? 32.519 11.255 52.533 1.00 80.47 106 GLU D CA 1
ATOM 5847 C C . GLU D 1 106 ? 33.934 11.370 53.118 1.00 80.10 106 GLU D C 1
ATOM 5848 O O . GLU D 1 106 ? 34.190 10.976 54.267 1.00 79.09 106 GLU D O 1
ATOM 5854 N N . LYS D 1 107 ? 34.825 11.957 52.309 1.00 79.20 107 LYS D N 1
ATOM 5855 C CA . LYS D 1 107 ? 36.229 12.179 52.646 1.00 77.91 107 LYS D CA 1
ATOM 5856 C C . LYS D 1 107 ? 36.202 12.920 53.950 1.00 77.12 107 LYS D C 1
ATOM 5857 O O . LYS D 1 107 ? 36.964 12.605 54.858 1.00 77.62 107 LYS D O 1
ATOM 5863 N N . SER D 1 108 ? 35.289 13.880 54.072 1.00 75.55 108 SER D N 1
ATOM 5864 C CA . SER D 1 108 ? 34.982 14.315 55.405 1.00 73.06 108 SER D CA 1
ATOM 5865 C C . SER D 1 108 ? 35.019 12.996 56.217 1.00 69.87 108 SER D C 1
ATOM 5866 O O . SER D 1 108 ? 34.215 12.077 55.987 1.00 68.76 108 SER D O 1
ATOM 5869 N N . GLY D 1 109 ? 36.049 12.885 57.064 1.00 66.41 109 GLY D N 1
ATOM 5870 C CA . GLY D 1 109 ? 36.106 11.930 58.187 1.00 59.56 109 GLY D CA 1
ATOM 5871 C C . GLY D 1 109 ? 37.045 10.773 57.922 1.00 52.80 109 GLY D C 1
ATOM 5872 O O . GLY D 1 109 ? 37.887 10.400 58.736 1.00 52.55 109 GLY D O 1
ATOM 5873 N N . PHE D 1 110 ? 36.952 10.269 56.715 1.00 50.72 110 PHE D N 1
ATOM 5874 C CA . PHE D 1 110 ? 37.593 9.033 56.351 1.00 46.89 110 PHE D CA 1
ATOM 5875 C C . PHE D 1 110 ? 38.793 9.310 55.403 1.00 47.88 110 PHE D C 1
ATOM 5876 O O . PHE D 1 110 ? 38.693 9.327 54.167 1.00 49.57 110 PHE D O 1
ATOM 5884 N N . ASN D 1 111 ? 39.950 9.495 56.013 1.00 47.47 111 ASN D N 1
ATOM 5885 C CA . ASN D 1 111 ? 41.140 9.931 55.272 1.00 47.47 111 ASN D CA 1
ATOM 5886 C C . ASN D 1 111 ? 41.913 8.772 54.669 1.00 45.50 111 ASN D C 1
ATOM 5887 O O . ASN D 1 111 ? 42.600 8.017 55.357 1.00 43.07 111 ASN D O 1
ATOM 5892 N N . LEU D 1 112 ? 41.796 8.628 53.360 1.00 42.92 112 LEU D N 1
ATOM 5893 C CA . LEU D 1 112 ? 42.483 7.573 52.673 1.00 42.31 112 LEU D CA 1
ATOM 5894 C C . LEU D 1 112 ? 43.970 7.840 52.626 1.00 44.32 112 LEU D C 1
ATOM 5895 O O . LEU D 1 112 ? 44.394 8.752 51.905 1.00 45.01 112 LEU D O 1
ATOM 5900 N N . LYS D 1 113 ? 44.754 6.962 53.248 1.00 42.93 113 LYS D N 1
ATOM 5901 C CA . LYS D 1 113 ? 46.212 7.118 53.303 1.00 44.18 113 LYS D CA 1
ATOM 5902 C C . LYS D 1 113 ? 46.999 6.326 52.286 1.00 43.70 113 LYS D C 1
ATOM 5903 O O . LYS D 1 113 ? 48.173 6.625 52.074 1.00 45.71 113 LYS D O 1
ATOM 5909 N N . GLY D 1 114 ? 46.419 5.295 51.683 1.00 41.93 114 GLY D N 1
ATOM 5910 C CA . GLY D 1 114 ? 47.191 4.391 50.834 1.00 40.59 114 GLY D CA 1
ATOM 5911 C C . GLY D 1 114 ? 46.253 3.391 50.187 1.00 40.87 114 GLY D C 1
ATOM 5912 O O . GLY D 1 114 ? 45.190 3.094 50.768 1.00 38.62 114 GLY D O 1
ATOM 5913 N N . ILE D 1 115 ? 46.633 2.895 49.001 1.00 39.13 115 ILE D N 1
ATOM 5914 C CA . ILE D 1 115 ? 46.001 1.760 48.314 1.00 38.60 115 ILE D CA 1
ATOM 5915 C C . ILE D 1 115 ? 47.052 0.748 47.975 1.00 39.57 115 ILE D C 1
ATOM 5916 O O . ILE D 1 115 ? 48.193 1.138 47.667 1.00 40.12 115 ILE D O 1
ATOM 5921 N N . PHE D 1 116 ? 46.671 -0.527 47.985 1.00 37.26 116 PHE D N 1
ATOM 5922 C CA . PHE D 1 116 ? 47.609 -1.653 47.995 1.00 39.62 116 PHE D CA 1
ATOM 5923 C C . PHE D 1 116 ? 47.136 -2.697 47.028 1.00 42.06 116 PHE D C 1
ATOM 5924 O O . PHE D 1 116 ? 45.919 -2.973 46.926 1.00 40.82 116 PHE D O 1
ATOM 5932 N N . ASP D 1 117 ? 48.071 -3.230 46.243 1.00 41.61 117 ASP D N 1
ATOM 5933 C CA . ASP D 1 117 ? 47.674 -4.263 45.309 1.00 45.84 117 ASP D CA 1
ATOM 5934 C C . ASP D 1 117 ? 48.789 -5.267 45.120 1.00 48.82 117 ASP D C 1
ATOM 5935 O O . ASP D 1 117 ? 49.953 -5.028 45.541 1.00 48.13 117 ASP D O 1
ATOM 5940 N N . ILE D 1 118 ? 48.413 -6.418 44.564 1.00 48.78 118 ILE D N 1
ATOM 5941 C CA . ILE D 1 118 ? 49.379 -7.500 44.377 1.00 51.69 118 ILE D CA 1
ATOM 5942 C C . ILE D 1 118 ? 50.085 -7.384 43.031 1.00 52.96 118 ILE D C 1
ATOM 5943 O O . ILE D 1 118 ? 51.094 -8.048 42.812 1.00 55.93 118 ILE D O 1
ATOM 5948 N N . ASN D 1 119 ? 49.532 -6.616 42.101 1.00 53.48 119 ASN D N 1
ATOM 5949 C CA . ASN D 1 119 ? 50.055 -6.613 40.718 1.00 56.59 119 ASN D CA 1
ATOM 5950 C C . ASN D 1 119 ? 51.237 -5.631 40.578 1.00 57.13 119 ASN D C 1
ATOM 5951 O O . ASN D 1 119 ? 50.997 -4.425 40.490 1.00 57.09 119 ASN D O 1
ATOM 5956 N N . PRO D 1 120 ? 52.499 -6.142 40.518 1.00 59.19 120 PRO D N 1
ATOM 5957 C CA . PRO D 1 120 ? 53.640 -5.215 40.604 1.00 59.20 120 PRO D CA 1
ATOM 5958 C C . PRO D 1 120 ? 53.569 -4.242 39.446 1.00 59.59 120 PRO D C 1
ATOM 5959 O O . PRO D 1 120 ? 54.228 -3.178 39.439 1.00 60.02 120 PRO D O 1
ATOM 5963 N N . ARG D 1 121 ? 52.699 -4.563 38.505 1.00 59.86 121 ARG D N 1
ATOM 5964 C CA . ARG D 1 121 ? 52.408 -3.586 37.486 1.00 61.15 121 ARG D CA 1
ATOM 5965 C C . ARG D 1 121 ? 51.971 -2.245 37.962 1.00 58.97 121 ARG D C 1
ATOM 5966 O O . ARG D 1 121 ? 52.426 -1.246 37.423 1.00 61.15 121 ARG D O 1
ATOM 5974 N N . LEU D 1 122 ? 51.086 -2.201 38.948 1.00 60.52 122 LEU D N 1
ATOM 5975 C CA . LEU D 1 122 ? 50.465 -0.924 39.330 1.00 58.77 122 LEU D CA 1
ATOM 5976 C C . LEU D 1 122 ? 51.223 -0.122 40.361 1.00 57.52 122 LEU D C 1
ATOM 5977 O O . LEU D 1 122 ? 50.818 0.994 40.657 1.00 59.24 122 LEU D O 1
ATOM 5982 N N . PHE D 1 123 ? 52.300 -0.659 40.929 1.00 57.25 123 PHE D N 1
ATOM 5983 C CA . PHE D 1 123 ? 53.116 0.103 41.860 1.00 56.62 123 PHE D CA 1
ATOM 5984 C C . PHE D 1 123 ? 53.489 1.526 41.384 1.00 58.75 123 PHE D C 1
ATOM 5985 O O . PHE D 1 123 ? 54.542 1.738 40.758 1.00 60.54 123 PHE D O 1
ATOM 5993 N N . GLY D 1 124 ? 52.587 2.486 41.631 1.00 58.54 124 GLY D N 1
ATOM 5994 C CA . GLY D 1 124 ? 52.751 3.864 41.196 1.00 58.32 124 GLY D CA 1
ATOM 5995 C C . GLY D 1 124 ? 51.479 4.569 40.779 1.00 60.12 124 GLY D C 1
ATOM 5996 O O . GLY D 1 124 ? 51.407 5.794 40.872 1.00 62.19 124 GLY D O 1
ATOM 5997 N N . LEU D 1 125 ? 50.444 3.842 40.350 1.00 60.43 125 LEU D N 1
ATOM 5998 C CA . LEU D 1 125 ? 49.218 4.503 39.899 1.00 60.45 125 LEU D CA 1
ATOM 5999 C C . LEU D 1 125 ? 48.761 5.586 40.872 1.00 61.91 125 LEU D C 1
ATOM 6000 O O . LEU D 1 125 ? 48.775 5.406 42.098 1.00 61.31 125 LEU D O 1
ATOM 6005 N N . LYS D 1 126 ? 48.249 6.685 40.346 1.00 62.88 126 LYS D N 1
ATOM 6006 C CA . LYS D 1 126 ? 47.753 7.653 41.296 1.00 64.05 126 LYS D CA 1
ATOM 6007 C C . LYS D 1 126 ? 46.245 7.698 41.266 1.00 63.87 126 LYS D C 1
ATOM 6008 O O . LYS D 1 126 ? 45.604 7.680 40.222 1.00 64.28 126 LYS D O 1
ATOM 6014 N N . ILE D 1 127 ? 45.687 7.664 42.457 1.00 62.38 127 ILE D N 1
ATOM 6015 C CA . ILE D 1 127 ? 44.272 7.731 42.607 1.00 63.16 127 ILE D CA 1
ATOM 6016 C C . ILE D 1 127 ? 44.068 8.864 43.627 1.00 65.31 127 ILE D C 1
ATOM 6017 O O . ILE D 1 127 ? 44.447 8.726 44.803 1.00 64.53 127 ILE D O 1
ATOM 6022 N N . ARG D 1 128 ? 43.594 10.015 43.138 1.00 67.16 128 ARG D N 1
ATOM 6023 C CA . ARG D 1 128 ? 43.240 11.144 43.993 1.00 69.29 128 ARG D CA 1
ATOM 6024 C C . ARG D 1 128 ? 44.440 11.591 44.831 1.00 70.23 128 ARG D C 1
ATOM 6025 O O . ARG D 1 128 ? 44.306 11.764 46.049 1.00 70.14 128 ARG D O 1
ATOM 6033 N N . ASP D 1 129 ? 45.603 11.776 44.204 1.00 69.98 129 ASP D N 1
ATOM 6034 C CA . ASP D 1 129 ? 46.880 11.842 44.952 1.00 70.52 129 ASP D CA 1
ATOM 6035 C C . ASP D 1 129 ? 47.142 10.753 46.026 1.00 66.64 129 ASP D C 1
ATOM 6036 O O . ASP D 1 129 ? 47.751 11.009 47.065 1.00 67.19 129 ASP D O 1
ATOM 6041 N N . VAL D 1 130 ? 46.767 9.520 45.733 1.00 63.05 130 VAL D N 1
ATOM 6042 C CA . VAL D 1 130 ? 47.104 8.398 46.610 1.00 58.76 130 VAL D CA 1
ATOM 6043 C C . VAL D 1 130 ? 47.848 7.488 45.677 1.00 56.76 130 VAL D C 1
ATOM 6044 O O . VAL D 1 130 ? 47.454 7.354 44.522 1.00 57.61 130 VAL D O 1
ATOM 6048 N N . GLU D 1 131 ? 48.937 6.906 46.145 1.00 54.73 131 GLU D N 1
ATOM 6049 C CA . GLU D 1 131 ? 49.762 6.053 45.310 1.00 54.35 131 GLU D CA 1
ATOM 6050 C C . GLU D 1 131 ? 49.401 4.608 45.625 1.00 52.24 131 GLU D C 1
ATOM 6051 O O . GLU D 1 131 ? 49.113 4.259 46.784 1.00 52.96 131 GLU D O 1
ATOM 6057 N N . VAL D 1 132 ? 49.295 3.787 44.586 1.00 48.37 132 VAL D N 1
ATOM 6058 C CA . VAL D 1 132 ? 49.128 2.367 44.800 1.00 45.42 132 VAL D CA 1
ATOM 6059 C C . VAL D 1 132 ? 50.472 1.821 45.189 1.00 45.85 132 VAL D C 1
ATOM 6060 O O . VAL D 1 132 ? 51.489 2.089 44.494 1.00 47.01 132 VAL D O 1
ATOM 6064 N N . MET D 1 133 ? 50.512 1.021 46.252 1.00 44.32 133 MET D N 1
ATOM 6065 C CA . MET D 1 133 ? 51.745 0.396 46.705 1.00 45.10 133 MET D CA 1
ATOM 6066 C C . MET D 1 133 ? 51.578 -1.111 46.718 1.00 45.80 133 MET D C 1
ATOM 6067 O O . MET D 1 133 ? 50.448 -1.613 46.699 1.00 42.94 133 MET D O 1
ATOM 6072 N N . ASP D 1 134 ? 52.710 -1.821 46.735 1.00 46.82 134 ASP D N 1
ATOM 6073 C CA . ASP D 1 134 ? 52.783 -3.268 46.917 1.00 46.90 134 ASP D CA 1
ATOM 6074 C C . ASP D 1 134 ? 52.198 -3.703 48.262 1.00 45.53 134 ASP D C 1
ATOM 6075 O O . ASP D 1 134 ? 52.629 -3.234 49.303 1.00 44.99 134 ASP D O 1
ATOM 6080 N N . VAL D 1 135 ? 51.214 -4.605 48.223 1.00 45.07 135 VAL D N 1
ATOM 6081 C CA . VAL D 1 135 ? 50.536 -5.134 49.433 1.00 44.15 135 VAL D CA 1
ATOM 6082 C C . VAL D 1 135 ? 51.546 -5.829 50.353 1.00 45.33 135 VAL D C 1
ATOM 6083 O O . VAL D 1 135 ? 51.303 -6.001 51.561 1.00 43.99 135 VAL D O 1
ATOM 6087 N N . GLU D 1 136 ? 52.697 -6.256 49.809 1.00 47.27 136 GLU D N 1
ATOM 6088 C CA . GLU D 1 136 ? 53.729 -6.787 50.727 1.00 47.75 136 GLU D CA 1
ATOM 6089 C C . GLU D 1 136 ? 54.190 -5.756 51.744 1.00 46.49 136 GLU D C 1
ATOM 6090 O O . GLU D 1 136 ? 54.753 -6.139 52.749 1.00 46.62 136 GLU D O 1
ATOM 6096 N N . THR D 1 137 ? 54.004 -4.456 51.475 1.00 45.85 137 THR D N 1
ATOM 6097 C CA . THR D 1 137 ? 54.462 -3.426 52.424 1.00 43.76 137 THR D CA 1
ATOM 6098 C C . THR D 1 137 ? 53.343 -3.040 53.426 1.00 42.17 137 THR D C 1
ATOM 6099 O O . THR D 1 137 ? 53.548 -2.134 54.231 1.00 40.81 137 THR D O 1
ATOM 6103 N N . VAL D 1 138 ? 52.164 -3.649 53.306 1.00 40.18 138 VAL D N 1
ATOM 6104 C CA . VAL D 1 138 ? 50.975 -3.138 54.042 1.00 38.04 138 VAL D CA 1
ATOM 6105 C C . VAL D 1 138 ? 51.121 -3.145 55.571 1.00 37.85 138 VAL D C 1
ATOM 6106 O O . VAL D 1 138 ? 50.653 -2.231 56.265 1.00 37.86 138 VAL D 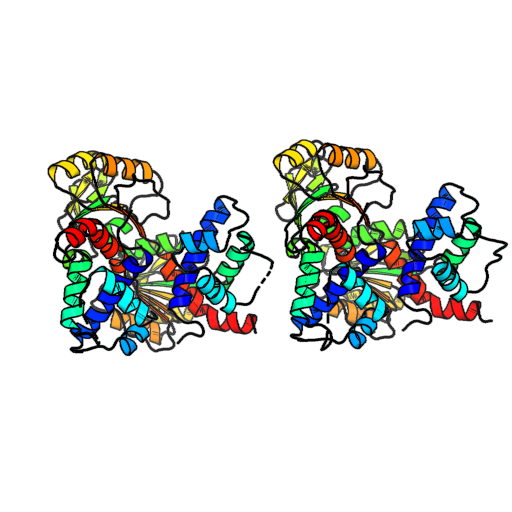O 1
ATOM 6110 N N . GLU D 1 139 ? 51.686 -4.219 56.106 1.00 39.31 139 GLU D N 1
ATOM 6111 C CA . GLU D 1 139 ? 51.778 -4.426 57.563 1.00 40.52 139 GLU D CA 1
ATOM 6112 C C . GLU D 1 139 ? 52.637 -3.344 58.193 1.00 42.61 139 GLU D C 1
ATOM 6113 O O . GLU D 1 139 ? 52.300 -2.763 59.228 1.00 40.47 139 GLU D O 1
ATOM 6119 N N . ASP D 1 140 ? 53.744 -3.042 57.513 1.00 45.08 140 ASP D N 1
ATOM 6120 C CA . ASP D 1 140 ? 54.581 -1.954 57.955 1.00 47.53 140 ASP D CA 1
ATOM 6121 C C . ASP D 1 140 ? 53.848 -0.594 57.799 1.00 44.81 140 ASP D C 1
ATOM 6122 O O . ASP D 1 140 ? 53.913 0.256 58.687 1.00 44.76 140 ASP D O 1
ATOM 6127 N N . PHE D 1 141 ? 53.159 -0.381 56.675 1.00 41.62 141 PHE D N 1
ATOM 6128 C CA . PHE D 1 141 ? 52.496 0.909 56.418 1.00 39.14 141 PHE D CA 1
ATOM 6129 C C . PHE D 1 141 ? 51.424 1.131 57.509 1.00 38.74 141 PHE D C 1
ATOM 6130 O O . PHE D 1 141 ? 51.231 2.252 57.968 1.00 37.79 141 PHE D O 1
ATOM 6138 N N . ILE D 1 142 ? 50.718 0.069 57.899 1.00 37.50 142 ILE D N 1
ATOM 6139 C CA . ILE D 1 142 ? 49.621 0.191 58.900 1.00 37.49 142 ILE D CA 1
ATOM 6140 C C . ILE D 1 142 ? 50.189 0.761 60.225 1.00 40.06 142 ILE D C 1
ATOM 6141 O O . ILE D 1 142 ? 49.590 1.665 60.837 1.00 39.48 142 ILE D O 1
ATOM 6146 N N . ALA D 1 143 ? 51.301 0.191 60.676 1.00 41.09 143 ALA D N 1
ATOM 6147 C CA . ALA D 1 143 ? 51.928 0.601 61.958 1.00 44.64 143 ALA D CA 1
ATOM 6148 C C . ALA D 1 143 ? 52.547 1.996 61.852 1.00 45.72 143 ALA D C 1
ATOM 6149 O O . ALA D 1 143 ? 52.346 2.827 62.730 1.00 45.72 143 ALA D O 1
ATOM 6151 N N . ARG D 1 144 ? 53.223 2.261 60.738 1.00 47.15 144 ARG D N 1
ATOM 6152 C CA . ARG D 1 144 ? 53.839 3.575 60.533 1.00 50.74 144 ARG D CA 1
ATOM 6153 C C . ARG D 1 144 ? 52.824 4.725 60.418 1.00 49.65 144 ARG D C 1
ATOM 6154 O O . ARG D 1 144 ? 53.090 5.843 60.868 1.00 50.44 144 ARG D O 1
ATOM 6162 N N . ASN D 1 145 ? 51.634 4.448 59.890 1.00 47.03 145 ASN D N 1
ATOM 6163 C CA . ASN D 1 145 ? 50.683 5.521 59.556 1.00 46.08 145 ASN D CA 1
ATOM 6164 C C . ASN D 1 145 ? 49.424 5.517 60.395 1.00 45.72 145 ASN D C 1
ATOM 6165 O O . ASN D 1 145 ? 48.482 6.240 60.062 1.00 45.73 145 ASN D O 1
ATOM 6170 N N . LYS D 1 146 ? 49.415 4.688 61.450 1.00 45.54 146 LYS D N 1
ATOM 6171 C CA . LYS D 1 146 ? 48.325 4.594 62.428 1.00 45.99 146 LYS D CA 1
ATOM 6172 C C . LYS D 1 146 ? 46.994 4.363 61.690 1.00 43.30 146 LYS D C 1
ATOM 6173 O O . LYS D 1 146 ? 46.039 5.120 61.832 1.00 41.25 146 LYS D O 1
ATOM 6179 N N . ILE D 1 147 ? 46.978 3.353 60.829 1.00 40.91 147 ILE D N 1
ATOM 6180 C CA . ILE D 1 147 ? 45.749 3.098 60.055 1.00 37.99 147 ILE D CA 1
ATOM 6181 C C . ILE D 1 147 ? 44.653 2.483 60.934 1.00 37.81 147 ILE D C 1
ATOM 6182 O O . ILE D 1 147 ? 44.916 1.465 61.536 1.00 39.15 147 ILE D O 1
ATOM 6187 N N . ASP D 1 148 ? 43.436 3.031 60.904 1.00 35.91 148 ASP D N 1
ATOM 6188 C CA . ASP D 1 148 ? 42.312 2.518 61.658 1.00 35.64 148 ASP D CA 1
ATOM 6189 C C . ASP D 1 148 ? 41.544 1.419 60.926 1.00 34.49 148 ASP D C 1
ATOM 6190 O O . ASP D 1 148 ? 41.199 0.387 61.505 1.00 36.02 148 ASP D O 1
ATOM 6195 N N . ILE D 1 149 ? 41.283 1.622 59.633 1.00 33.17 149 ILE D N 1
ATOM 6196 C CA . ILE D 1 149 ? 40.252 0.832 58.922 1.00 30.93 149 ILE D CA 1
ATOM 6197 C C . ILE D 1 149 ? 40.861 0.309 57.637 1.00 31.53 149 ILE D C 1
ATOM 6198 O O . ILE D 1 149 ? 41.447 1.093 56.894 1.00 30.86 149 ILE D O 1
ATOM 6203 N N . GLY D 1 150 ? 40.861 -1.006 57.442 1.00 29.93 150 GLY D N 1
ATOM 6204 C CA . GLY D 1 150 ? 41.287 -1.569 56.135 1.00 30.25 150 GLY D CA 1
ATOM 6205 C C . GLY D 1 150 ? 40.034 -1.933 55.339 1.00 30.92 150 GLY D C 1
ATOM 6206 O O . GLY D 1 150 ? 39.112 -2.580 55.836 1.00 30.03 150 GLY D O 1
ATOM 6207 N N . ILE D 1 151 ? 39.973 -1.479 54.104 1.00 30.88 151 ILE D N 1
ATOM 6208 C CA . ILE D 1 151 ? 38.800 -1.717 53.256 1.00 29.86 151 ILE D CA 1
ATOM 6209 C C . ILE D 1 151 ? 39.159 -2.769 52.241 1.00 32.08 151 ILE D C 1
ATOM 6210 O O . ILE D 1 151 ? 40.174 -2.608 51.519 1.00 33.65 151 ILE D O 1
ATOM 6215 N N . LEU D 1 152 ? 38.462 -3.915 52.253 1.00 30.10 152 LEU D N 1
ATOM 6216 C CA . LEU D 1 152 ? 38.916 -5.035 51.446 1.00 33.09 152 LEU D CA 1
ATOM 6217 C C . LEU D 1 152 ? 38.136 -5.082 50.140 1.00 33.08 152 LEU D C 1
ATOM 6218 O O . LEU D 1 152 ? 36.896 -5.187 50.180 1.00 32.88 152 LEU D O 1
ATOM 6223 N N . CYS D 1 153 ? 38.855 -4.944 49.026 1.00 33.13 153 CYS D N 1
ATOM 6224 C CA . CYS D 1 153 ? 38.217 -4.873 47.682 1.00 35.50 153 CYS D CA 1
ATOM 6225 C C . CYS D 1 153 ? 38.975 -5.817 46.785 1.00 37.97 153 CYS D C 1
ATOM 6226 O O . CYS D 1 153 ? 39.321 -5.460 45.654 1.00 39.65 153 CYS D O 1
ATOM 6229 N N . ILE D 1 154 ? 39.314 -6.989 47.313 1.00 39.59 154 ILE D N 1
ATOM 6230 C CA . ILE D 1 154 ? 40.098 -7.973 46.539 1.00 42.94 154 ILE D CA 1
ATOM 6231 C C . ILE D 1 154 ? 39.270 -9.213 46.291 1.00 45.16 154 ILE D C 1
ATOM 6232 O O . ILE D 1 154 ? 38.230 -9.378 46.932 1.00 43.89 154 ILE D O 1
ATOM 6237 N N . PRO D 1 155 ? 39.764 -10.133 45.424 1.00 47.61 155 PRO D N 1
ATOM 6238 C CA . PRO D 1 155 ? 39.047 -11.373 45.219 1.00 50.56 155 PRO D CA 1
ATOM 6239 C C . PRO D 1 155 ? 39.148 -12.334 46.402 1.00 52.14 155 PRO D C 1
ATOM 6240 O O . PRO D 1 155 ? 40.007 -12.182 47.278 1.00 47.77 155 PRO D O 1
ATOM 6244 N N . LYS D 1 156 ? 38.244 -13.313 46.420 1.00 55.55 156 LYS D N 1
ATOM 6245 C CA . LYS D 1 156 ? 38.148 -14.291 47.508 1.00 59.55 156 LYS D CA 1
ATOM 6246 C C . LYS D 1 156 ? 39.405 -15.105 47.711 1.00 61.40 156 LYS D C 1
ATOM 6247 O O . LYS D 1 156 ? 39.707 -15.473 48.847 1.00 61.81 156 LYS D O 1
ATOM 6253 N N . ASP D 1 157 ? 40.177 -15.330 46.644 1.00 63.82 157 ASP D N 1
ATOM 6254 C CA . ASP D 1 157 ? 41.384 -16.173 46.702 1.00 66.91 157 ASP D CA 1
ATOM 6255 C C . ASP D 1 157 ? 42.138 -15.983 48.023 1.00 65.83 157 ASP D C 1
ATOM 6256 O O . ASP D 1 157 ? 42.223 -16.886 48.859 1.00 66.79 157 ASP D O 1
ATOM 6261 N N . ASN D 1 158 ? 42.728 -14.808 48.193 1.00 64.62 158 ASN D N 1
ATOM 6262 C CA . ASN D 1 158 ? 43.568 -14.590 49.373 1.00 62.80 158 ASN D CA 1
ATOM 6263 C C . ASN D 1 158 ? 42.957 -13.659 50.393 1.00 58.78 158 ASN D C 1
ATOM 6264 O O . ASN D 1 158 ? 43.665 -12.996 51.154 1.00 57.64 158 ASN D O 1
ATOM 6269 N N . ALA D 1 159 ? 41.633 -13.668 50.434 1.00 54.27 159 ALA D N 1
ATOM 6270 C CA . ALA D 1 159 ? 40.928 -12.718 51.256 1.00 50.68 159 ALA D CA 1
ATOM 6271 C C . ALA D 1 159 ? 41.145 -12.933 52.767 1.00 49.34 159 ALA D C 1
ATOM 6272 O O . ALA D 1 159 ? 41.492 -11.980 53.478 1.00 46.38 159 ALA D O 1
ATOM 6274 N N . GLN D 1 160 ? 40.969 -14.162 53.248 1.00 48.01 160 GLN D N 1
ATOM 6275 C CA . GLN D 1 160 ? 41.205 -14.428 54.653 1.00 47.56 160 GLN D CA 1
ATOM 6276 C C . GLN D 1 160 ? 42.683 -14.229 55.036 1.00 47.18 160 GLN D C 1
ATOM 6277 O O . GLN D 1 160 ? 42.975 -13.668 56.090 1.00 42.95 160 GLN D O 1
ATOM 6283 N N . TYR D 1 161 ? 43.594 -14.716 54.197 1.00 46.77 161 TYR D N 1
ATOM 6284 C CA . TYR D 1 161 ? 45.023 -14.470 54.384 1.00 48.45 161 TYR D CA 1
ATOM 6285 C C . TYR D 1 161 ? 45.320 -12.979 54.561 1.00 46.74 161 TYR D C 1
ATOM 6286 O O . TYR D 1 161 ? 46.043 -12.559 55.467 1.00 46.01 161 TYR D O 1
ATOM 6295 N N . THR D 1 162 ? 44.732 -12.166 53.703 1.00 43.99 162 THR D N 1
ATOM 6296 C CA . THR D 1 162 ? 44.992 -10.744 53.744 1.00 42.96 162 THR D CA 1
ATOM 6297 C C . THR D 1 162 ? 44.389 -10.143 55.016 1.00 41.44 162 THR D C 1
ATOM 6298 O O . THR D 1 162 ? 45.014 -9.306 55.648 1.00 41.36 162 THR D O 1
ATOM 6302 N N . ALA D 1 163 ? 43.167 -10.549 55.359 1.00 40.12 163 ALA D N 1
ATOM 6303 C CA . ALA D 1 163 ? 42.507 -10.073 56.581 1.00 40.37 163 ALA D CA 1
ATOM 6304 C C . ALA D 1 163 ? 43.434 -10.363 57.766 1.00 40.25 163 ALA D C 1
ATOM 6305 O O . ALA D 1 163 ? 43.676 -9.496 58.588 1.00 37.27 163 ALA D O 1
ATOM 6307 N N . ASP D 1 164 ? 44.018 -11.555 57.789 1.00 41.42 164 ASP D N 1
ATOM 6308 C CA . ASP D 1 164 ? 44.896 -11.958 58.901 1.00 41.57 164 ASP D CA 1
ATOM 6309 C C . ASP D 1 164 ? 46.126 -11.026 59.030 1.00 40.31 164 ASP D C 1
ATOM 6310 O O . ASP D 1 164 ? 46.531 -10.671 60.161 1.00 40.30 164 ASP D O 1
ATOM 6315 N N . ARG D 1 165 ? 46.720 -10.684 57.890 1.00 38.92 165 ARG D N 1
ATOM 6316 C CA . ARG D 1 165 ? 47.868 -9.772 57.845 1.00 40.46 165 ARG D CA 1
ATOM 6317 C C . ARG D 1 165 ? 47.491 -8.421 58.367 1.00 37.66 165 ARG D C 1
ATOM 6318 O O . ARG D 1 165 ? 48.271 -7.844 59.102 1.00 36.73 165 ARG D O 1
ATOM 6326 N N . LEU D 1 166 ? 46.320 -7.902 57.970 1.00 34.65 166 LEU D N 1
ATOM 6327 C CA . LEU D 1 166 ? 45.841 -6.631 58.561 1.00 33.70 166 LEU D CA 1
ATOM 6328 C C . LEU D 1 166 ? 45.689 -6.717 60.062 1.00 31.67 166 LEU D C 1
ATOM 6329 O O . LEU D 1 166 ? 46.119 -5.818 60.808 1.00 34.29 166 LEU D O 1
ATOM 6334 N N . VAL D 1 167 ? 45.055 -7.783 60.517 1.00 32.28 167 VAL D N 1
ATOM 6335 C CA . VAL D 1 167 ? 44.812 -7.949 61.951 1.00 33.48 167 VAL D CA 1
ATOM 6336 C C . VAL D 1 167 ? 46.166 -7.986 62.713 1.00 34.95 167 VAL D C 1
ATOM 6337 O O . VAL D 1 167 ? 46.372 -7.344 63.766 1.00 37.12 167 VAL D O 1
ATOM 6341 N N . ARG D 1 168 ? 47.125 -8.713 62.168 1.00 37.42 168 ARG D N 1
ATOM 6342 C CA . ARG D 1 168 ? 48.338 -8.842 62.963 1.00 40.62 168 ARG D CA 1
ATOM 6343 C C . ARG D 1 168 ? 49.187 -7.581 62.943 1.00 40.45 168 ARG D C 1
ATOM 6344 O O . ARG D 1 168 ? 49.960 -7.313 63.877 1.00 42.03 168 ARG D O 1
ATOM 6352 N N . ALA D 1 169 ? 48.976 -6.721 61.947 1.00 37.67 169 ALA D N 1
ATOM 6353 C CA . ALA D 1 169 ? 49.631 -5.402 61.929 1.00 35.25 169 ALA D CA 1
ATOM 6354 C C . ALA D 1 169 ? 48.982 -4.379 62.860 1.00 34.65 169 ALA D C 1
ATOM 6355 O O . ALA D 1 169 ? 49.495 -3.262 63.029 1.00 35.94 169 ALA D O 1
ATOM 6357 N N . GLY D 1 170 ? 47.844 -4.738 63.445 1.00 31.68 170 GLY D N 1
ATOM 6358 C CA . GLY D 1 170 ? 47.177 -3.875 64.412 1.00 32.48 170 GLY D CA 1
ATOM 6359 C C . GLY D 1 170 ? 45.948 -3.135 63.908 1.00 33.23 170 GLY D C 1
ATOM 6360 O O . GLY D 1 170 ? 45.506 -2.139 64.524 1.00 32.53 170 GLY D O 1
ATOM 6361 N N . ILE D 1 171 ? 45.376 -3.575 62.782 1.00 33.25 171 ILE D N 1
ATOM 6362 C CA . ILE D 1 171 ? 44.181 -2.877 62.253 1.00 32.68 171 ILE D CA 1
ATOM 6363 C C . ILE D 1 171 ? 43.063 -2.958 63.284 1.00 32.47 171 ILE D C 1
ATOM 6364 O O . ILE D 1 171 ? 42.947 -3.967 64.020 1.00 32.07 171 ILE D O 1
ATOM 6369 N N . LYS D 1 172 ? 42.235 -1.913 63.343 1.00 30.70 172 LYS D N 1
ATOM 6370 C CA . LYS D 1 172 ? 41.129 -1.842 64.329 1.00 30.90 172 LYS D CA 1
ATOM 6371 C C . LYS D 1 172 ? 39.782 -2.209 63.727 1.00 28.43 172 LYS D C 1
ATOM 6372 O O . LYS D 1 172 ? 38.873 -2.650 64.443 1.00 28.89 172 LYS D O 1
ATOM 6378 N N . ALA D 1 173 ? 39.677 -2.115 62.401 1.00 27.01 173 ALA D N 1
ATOM 6379 C CA . ALA D 1 173 ? 38.430 -2.434 61.738 1.00 27.99 173 ALA D CA 1
ATOM 6380 C C . ALA D 1 173 ? 38.707 -2.780 60.277 1.00 29.91 173 ALA D C 1
ATOM 6381 O O . ALA D 1 173 ? 39.620 -2.207 59.673 1.00 29.11 173 ALA D O 1
ATOM 6383 N N . ILE D 1 174 ? 37.864 -3.658 59.761 1.00 25.65 174 ILE D N 1
ATOM 6384 C CA . ILE D 1 174 ? 37.838 -4.057 58.378 1.00 27.74 174 ILE D CA 1
ATOM 6385 C C . ILE D 1 174 ? 36.452 -3.823 57.817 1.00 28.60 174 ILE D C 1
ATOM 6386 O O . ILE D 1 174 ? 35.408 -4.295 58.368 1.00 26.22 174 ILE D O 1
ATOM 6391 N N . TRP D 1 175 ? 36.448 -3.139 56.673 1.00 27.20 175 TRP D N 1
ATOM 6392 C CA . TRP D 1 175 ? 35.205 -2.937 55.925 1.00 28.22 175 TRP D CA 1
ATOM 6393 C C . TRP D 1 175 ? 35.269 -3.817 54.681 1.00 30.50 175 TRP D C 1
ATOM 6394 O O . TRP D 1 175 ? 36.097 -3.572 53.780 1.00 31.04 175 TRP D O 1
ATOM 6405 N N . ASN D 1 176 ? 34.453 -4.887 54.657 1.00 27.77 176 ASN D N 1
ATOM 6406 C CA . ASN D 1 176 ? 34.722 -5.971 53.763 1.00 29.84 176 ASN D CA 1
ATOM 6407 C C . ASN D 1 176 ? 33.727 -5.994 52.603 1.00 30.49 176 ASN D C 1
ATOM 6408 O O . ASN D 1 176 ? 32.521 -6.176 52.822 1.00 29.22 176 ASN D O 1
ATOM 6413 N N . PHE D 1 177 ? 34.213 -5.831 51.383 1.00 30.02 177 PHE D N 1
ATOM 6414 C CA . PHE D 1 177 ? 33.298 -5.824 50.236 1.00 32.89 177 PHE D CA 1
ATOM 6415 C C . PHE D 1 177 ? 33.146 -7.161 49.544 1.00 35.27 177 PHE D C 1
ATOM 6416 O O . PHE D 1 177 ? 32.367 -7.308 48.576 1.00 35.72 177 PHE D O 1
ATOM 6424 N N . LEU D 1 178 ? 33.885 -8.163 49.996 1.00 38.69 178 LEU D N 1
ATOM 6425 C CA . LEU D 1 178 ? 33.718 -9.456 49.356 1.00 42.26 178 LEU D CA 1
ATOM 6426 C C . LEU D 1 178 ? 32.531 -10.201 49.936 1.00 45.11 178 LEU D C 1
ATOM 6427 O O . LEU D 1 178 ? 32.357 -10.213 51.167 1.00 44.40 178 LEU D O 1
ATOM 6432 N N . PRO D 1 179 ? 31.719 -10.853 49.077 1.00 47.19 179 PRO D N 1
ATOM 6433 C CA . PRO D 1 179 ? 30.450 -11.407 49.549 1.00 50.55 179 PRO D CA 1
ATOM 6434 C C . PRO D 1 179 ? 30.680 -12.712 50.285 1.00 52.57 179 PRO D C 1
ATOM 6435 O O . PRO D 1 179 ? 29.960 -13.670 50.077 1.00 53.94 179 PRO D O 1
ATOM 6439 N N . ILE D 1 180 ? 31.661 -12.707 51.169 1.00 52.06 180 ILE D N 1
ATOM 6440 C CA . ILE D 1 180 ? 31.874 -13.783 52.095 1.00 55.38 180 ILE D CA 1
ATOM 6441 C C . ILE D 1 180 ? 32.233 -13.176 53.461 1.00 53.72 180 ILE D C 1
ATOM 6442 O O . ILE D 1 180 ? 33.073 -12.310 53.535 1.00 53.54 180 ILE D O 1
ATOM 6447 N N . ASP D 1 181 ? 31.547 -13.575 54.514 1.00 53.89 181 ASP D N 1
ATOM 6448 C CA . ASP D 1 181 ? 31.920 -13.174 55.861 1.00 55.46 181 ASP D CA 1
ATOM 6449 C C . ASP D 1 181 ? 33.286 -13.806 56.298 1.00 55.07 181 ASP D C 1
ATOM 6450 O O . ASP D 1 181 ? 33.480 -15.017 56.251 1.00 57.93 181 ASP D O 1
ATOM 6455 N N . LEU D 1 182 ? 34.249 -12.951 56.630 1.00 51.79 182 LEU D N 1
ATOM 6456 C CA . LEU D 1 182 ? 35.621 -13.350 56.973 1.00 47.55 182 LEU D CA 1
ATOM 6457 C C . LEU D 1 182 ? 35.742 -13.584 58.476 1.00 45.39 182 LEU D C 1
ATOM 6458 O O . LEU D 1 182 ? 34.849 -13.212 59.192 1.00 44.97 182 LEU D O 1
ATOM 6463 N N . LYS D 1 183 ? 36.847 -14.138 58.970 1.00 45.11 183 LYS D N 1
ATOM 6464 C CA . LYS D 1 183 ? 37.021 -14.295 60.407 1.00 46.22 183 LYS D CA 1
ATOM 6465 C C . LYS D 1 183 ? 38.020 -13.280 60.992 1.00 42.20 183 LYS D C 1
ATOM 6466 O O . LYS D 1 183 ? 39.095 -13.128 60.430 1.00 44.64 183 LYS D O 1
ATOM 6472 N N . VAL D 1 184 ? 37.670 -12.597 62.087 1.00 39.69 184 VAL D N 1
ATOM 6473 C CA . VAL D 1 184 ? 38.605 -11.696 62.798 1.00 38.30 184 VAL D CA 1
ATOM 6474 C C . VAL D 1 184 ? 38.435 -11.941 64.304 1.00 38.91 184 VAL D C 1
ATOM 6475 O O . VAL D 1 184 ? 37.393 -12.390 64.715 1.00 37.76 184 VAL D O 1
ATOM 6479 N N . PRO D 1 185 ? 39.433 -11.591 65.120 1.00 39.02 185 PRO D N 1
ATOM 6480 C CA . PRO D 1 185 ? 39.247 -11.669 66.569 1.00 39.79 185 PRO D CA 1
ATOM 6481 C C . PRO D 1 185 ? 38.120 -10.732 67.010 1.00 41.28 185 PRO D C 1
ATOM 6482 O O . PRO D 1 185 ? 37.825 -9.710 66.344 1.00 37.45 185 PRO D O 1
ATOM 6486 N N . ASP D 1 186 ? 37.530 -11.052 68.160 1.00 41.97 186 ASP D N 1
ATOM 6487 C CA . ASP D 1 186 ? 36.414 -10.321 68.715 1.00 42.65 186 ASP D CA 1
ATOM 6488 C C . ASP D 1 186 ? 36.617 -8.830 68.931 1.00 41.60 186 ASP D C 1
ATOM 6489 O O . ASP D 1 186 ? 35.642 -8.082 68.875 1.00 41.42 186 ASP D O 1
ATOM 6494 N N . ASP D 1 187 ? 37.854 -8.388 69.155 1.00 38.28 187 ASP D N 1
ATOM 6495 C CA . ASP D 1 187 ? 38.132 -6.974 69.450 1.00 37.67 187 ASP D CA 1
ATOM 6496 C C . ASP D 1 187 ? 38.267 -6.148 68.151 1.00 36.62 187 ASP D C 1
ATOM 6497 O O . ASP D 1 187 ? 38.328 -4.916 68.206 1.00 35.13 187 ASP D O 1
ATOM 6502 N N . VAL D 1 188 ? 38.402 -6.822 67.012 1.00 34.01 188 VAL D N 1
ATOM 6503 C CA . VAL D 1 188 ? 38.486 -6.113 65.731 1.00 32.60 188 VAL D CA 1
ATOM 6504 C C . VAL D 1 188 ? 37.066 -5.987 65.124 1.00 33.27 188 VAL D C 1
ATOM 6505 O O . VAL D 1 188 ? 36.309 -6.946 65.057 1.00 31.99 188 VAL D O 1
ATOM 6509 N N . ILE D 1 189 ? 36.693 -4.787 64.697 1.00 33.00 189 ILE D N 1
ATOM 6510 C CA . ILE D 1 189 ? 35.362 -4.580 64.121 1.00 31.07 189 ILE D CA 1
ATOM 6511 C C . ILE D 1 189 ? 35.365 -5.093 62.676 1.00 31.32 189 ILE D C 1
ATOM 6512 O O . ILE D 1 189 ? 36.219 -4.675 61.882 1.00 30.56 189 ILE D O 1
ATOM 6517 N N . LEU D 1 190 ? 34.450 -6.017 62.329 1.00 30.00 190 LEU D N 1
ATOM 6518 C CA . LEU D 1 190 ? 34.371 -6.505 60.972 1.00 30.59 190 LEU D CA 1
ATOM 6519 C C . LEU D 1 190 ? 32.991 -6.130 60.426 1.00 32.08 190 LEU D C 1
ATOM 6520 O O . LEU D 1 190 ? 31.985 -6.550 61.000 1.00 30.68 190 LEU D O 1
ATOM 6525 N N . GLU D 1 191 ? 32.950 -5.232 59.438 1.00 27.51 191 GLU D N 1
ATOM 6526 C CA . GLU D 1 191 ? 31.672 -4.843 58.821 1.00 27.44 191 GLU D CA 1
ATOM 6527 C C . GLU D 1 191 ? 31.619 -5.405 57.393 1.00 29.42 191 GLU D C 1
ATOM 6528 O O . GLU D 1 191 ? 32.410 -5.028 56.513 1.00 26.11 191 GLU D O 1
ATOM 6534 N N . ASN D 1 192 ? 30.764 -6.400 57.201 1.00 28.15 192 ASN D N 1
ATOM 6535 C CA . ASN D 1 192 ? 30.705 -7.075 55.895 1.00 30.87 192 ASN D CA 1
ATOM 6536 C C . ASN D 1 192 ? 29.580 -6.379 55.154 1.00 30.22 192 ASN D C 1
ATOM 6537 O O . ASN D 1 192 ? 28.430 -6.292 55.645 1.00 30.05 192 ASN D O 1
ATOM 6542 N N . VAL D 1 193 ? 29.915 -5.843 53.986 1.00 28.63 193 VAL D N 1
ATOM 6543 C CA . VAL D 1 193 ? 28.928 -5.218 53.112 1.00 31.59 193 VAL D CA 1
ATOM 6544 C C . VAL D 1 193 ? 28.105 -6.313 52.428 1.00 32.13 193 VAL D C 1
ATOM 6545 O O . VAL D 1 193 ? 28.640 -7.271 51.849 1.00 34.80 193 VAL D O 1
ATOM 6549 N N . HIS D 1 194 ? 26.802 -6.169 52.468 1.00 33.39 194 HIS D N 1
ATOM 6550 C CA . HIS D 1 194 ? 25.927 -7.191 51.875 1.00 34.30 194 HIS D CA 1
ATOM 6551 C C . HIS D 1 194 ? 25.039 -6.491 50.851 1.00 33.79 194 HIS D C 1
ATOM 6552 O O . HIS D 1 194 ? 23.848 -6.239 51.083 1.00 32.20 194 HIS D O 1
ATOM 6559 N N . LEU D 1 195 ? 25.593 -6.194 49.685 1.00 34.34 195 LEU D N 1
ATOM 6560 C CA . LEU D 1 195 ? 24.756 -5.516 48.649 1.00 35.01 195 LEU D CA 1
ATOM 6561 C C . LEU D 1 195 ? 23.527 -6.296 48.249 1.00 33.54 195 LEU D C 1
ATOM 6562 O O . LEU D 1 195 ? 22.537 -5.733 47.804 1.00 33.32 195 LEU D O 1
ATOM 6567 N N . SER D 1 196 ? 23.628 -7.620 48.264 1.00 34.25 196 SER D N 1
ATOM 6568 C CA . SER D 1 196 ? 22.456 -8.415 47.952 1.00 35.27 196 SER D CA 1
ATOM 6569 C C . SER D 1 196 ? 21.282 -8.147 48.873 1.00 34.75 196 SER D C 1
ATOM 6570 O O . SER D 1 196 ? 20.135 -8.359 48.469 1.00 37.60 196 SER D O 1
ATOM 6573 N N . ASP D 1 197 ? 21.517 -7.691 50.100 1.00 33.13 197 ASP D N 1
ATOM 6574 C CA . ASP D 1 197 ? 20.377 -7.342 50.939 1.00 35.32 197 ASP D CA 1
ATOM 6575 C C . ASP D 1 197 ? 19.553 -6.239 50.265 1.00 36.14 197 ASP D C 1
ATOM 6576 O O . ASP D 1 197 ? 18.386 -6.060 50.573 1.00 37.99 197 ASP D O 1
ATOM 6581 N N . SER D 1 198 ? 20.202 -5.387 49.484 1.00 33.69 198 SER D N 1
ATOM 6582 C CA . SER D 1 198 ? 19.460 -4.355 48.787 1.00 31.98 198 SER D CA 1
ATOM 6583 C C . SER D 1 198 ? 18.868 -4.946 47.495 1.00 32.85 198 SER D C 1
ATOM 6584 O O . SER D 1 198 ? 17.667 -4.769 47.180 1.00 32.23 198 SER D O 1
ATOM 6587 N N . LEU D 1 199 ? 19.712 -5.660 46.747 1.00 31.53 199 LEU D N 1
ATOM 6588 C CA . LEU D 1 199 ? 19.292 -6.171 45.432 1.00 33.19 199 LEU D CA 1
ATOM 6589 C C . LEU D 1 199 ? 18.088 -7.095 45.621 1.00 36.25 199 LEU D C 1
ATOM 6590 O O . LEU D 1 199 ? 17.101 -6.998 44.866 1.00 35.15 199 LEU D O 1
ATOM 6595 N N . PHE D 1 200 ? 18.113 -7.937 46.659 1.00 35.37 200 PHE D N 1
ATOM 6596 C CA . PHE D 1 200 ? 16.983 -8.886 46.849 1.00 37.48 200 PHE D CA 1
ATOM 6597 C C . PHE D 1 200 ? 15.658 -8.258 47.288 1.00 37.11 200 PHE D C 1
ATOM 6598 O O . PHE D 1 200 ? 14.611 -8.925 47.237 1.00 38.98 200 PHE D O 1
ATOM 6606 N N . THR D 1 201 ? 15.667 -6.988 47.705 1.00 34.54 201 THR D N 1
ATOM 6607 C CA . THR D 1 201 ? 14.402 -6.283 47.884 1.00 33.31 201 THR D CA 1
ATOM 6608 C C . THR D 1 201 ? 13.802 -5.832 46.558 1.00 34.73 201 THR D C 1
ATOM 6609 O O . THR D 1 201 ? 12.600 -5.629 46.472 1.00 33.46 201 THR D O 1
ATOM 6613 N N . VAL D 1 202 ? 14.610 -5.743 45.506 1.00 34.96 202 VAL D N 1
ATOM 6614 C CA . VAL D 1 202 ? 14.065 -5.447 44.170 1.00 35.91 202 VAL D CA 1
ATOM 6615 C C . VAL D 1 202 ? 13.389 -6.662 43.569 1.00 37.77 202 VAL D C 1
ATOM 6616 O O . VAL D 1 202 ? 12.289 -6.558 42.990 1.00 41.68 202 VAL D O 1
ATOM 6620 N N . SER D 1 203 ? 14.042 -7.812 43.658 1.00 38.53 203 SER D N 1
ATOM 6621 C CA . SER D 1 203 ? 13.367 -9.041 43.219 1.00 40.17 203 SER D CA 1
ATOM 6622 C C . SER D 1 203 ? 12.106 -9.250 44.049 1.00 40.07 203 SER D C 1
ATOM 6623 O O . SER D 1 203 ? 11.054 -9.668 43.526 1.00 41.44 203 SER D O 1
ATOM 6626 N N . TYR D 1 204 ? 12.184 -8.908 45.341 1.00 39.32 204 TYR D N 1
ATOM 6627 C CA . TYR D 1 204 ? 11.018 -9.127 46.181 1.00 38.33 204 TYR D CA 1
ATOM 6628 C C . TYR D 1 204 ? 9.895 -8.242 45.616 1.00 39.06 204 TYR D C 1
ATOM 6629 O O . TYR D 1 204 ? 8.774 -8.719 45.386 1.00 40.38 204 TYR D O 1
ATOM 6638 N N . ARG D 1 205 ? 10.156 -6.948 45.417 1.00 39.80 205 ARG D N 1
ATOM 6639 C CA . ARG D 1 205 ? 9.040 -6.079 44.982 1.00 40.98 205 ARG D CA 1
ATOM 6640 C C . ARG D 1 205 ? 8.535 -6.368 43.553 1.00 42.70 205 ARG D C 1
ATOM 6641 O O . ARG D 1 205 ? 7.318 -6.299 43.318 1.00 42.63 205 ARG D O 1
ATOM 6649 N N . LEU D 1 206 ? 9.421 -6.762 42.626 1.00 43.72 206 LEU D N 1
ATOM 6650 C CA . LEU D 1 206 ? 9.002 -7.194 41.257 1.00 47.53 206 LEU D CA 1
ATOM 6651 C C . LEU D 1 206 ? 8.049 -8.373 41.299 1.00 49.50 206 LEU D C 1
ATOM 6652 O O . LEU D 1 206 ? 7.126 -8.479 40.497 1.00 51.03 206 LEU D O 1
ATOM 6657 N N . ASN D 1 207 ? 8.308 -9.280 42.227 1.00 48.09 207 ASN D N 1
ATOM 6658 C CA . ASN D 1 207 ? 7.600 -10.549 42.279 1.00 50.97 207 ASN D CA 1
ATOM 6659 C C . ASN D 1 207 ? 6.450 -10.550 43.308 1.00 50.16 207 ASN D C 1
ATOM 6660 O O . ASN D 1 207 ? 5.659 -11.479 43.371 1.00 52.77 207 ASN D O 1
ATOM 6665 N N . GLU D 1 208 ? 6.307 -9.496 44.102 1.00 48.73 208 GLU D N 1
ATOM 6666 C CA . GLU D 1 208 ? 5.333 -9.524 45.182 1.00 48.55 208 GLU D CA 1
ATOM 6667 C C . GLU D 1 208 ? 3.871 -9.760 44.693 1.00 51.96 208 GLU D C 1
ATOM 6668 O O . GLU D 1 208 ? 3.156 -10.555 45.295 1.00 51.73 208 GLU D O 1
ATOM 6674 N N . GLU D 1 209 ? 3.447 -9.097 43.619 1.00 54.20 209 GLU D N 1
ATOM 6675 C CA . GLU D 1 209 ? 2.060 -9.267 43.127 1.00 58.90 209 GLU D CA 1
ATOM 6676 C C . GLU D 1 209 ? 1.802 -10.750 42.787 1.00 61.00 209 GLU D C 1
ATOM 6677 O O . GLU D 1 209 ? 0.906 -11.387 43.345 1.00 63.47 209 GLU D O 1
ATOM 6683 N N . GLU D 1 210 ? 2.646 -11.312 41.936 1.00 61.50 210 GLU D N 1
ATOM 6684 C CA . GLU D 1 210 ? 2.614 -12.730 41.591 1.00 64.69 210 GLU D CA 1
ATOM 6685 C C . GLU D 1 210 ? 2.720 -13.678 42.811 1.00 63.72 210 GLU D C 1
ATOM 6686 O O . GLU D 1 210 ? 2.000 -14.679 42.879 1.00 64.61 210 GLU D O 1
ATOM 6692 N N . LEU D 1 211 ? 3.582 -13.349 43.774 1.00 61.04 211 LEU D N 1
ATOM 6693 C CA . LEU D 1 211 ? 3.675 -14.101 45.029 1.00 60.33 211 LEU D CA 1
ATOM 6694 C C . LEU D 1 211 ? 2.331 -14.136 45.739 1.00 61.18 211 LEU D C 1
ATOM 6695 O O . LEU D 1 211 ? 1.881 -15.202 46.162 1.00 63.19 211 LEU D O 1
ATOM 6700 N N . PHE D 1 212 ? 1.675 -12.988 45.857 1.00 61.60 212 PHE D N 1
ATOM 6701 C CA . PHE D 1 212 ? 0.411 -12.914 46.604 1.00 63.23 212 PHE D CA 1
ATOM 6702 C C . PHE D 1 212 ? -0.796 -13.360 45.795 1.00 66.93 212 PHE D C 1
ATOM 6703 O O . PHE D 1 212 ? -1.889 -13.511 46.352 1.00 68.01 212 PHE D O 1
ATOM 6711 N N . LYS D 1 213 ? -0.590 -13.607 44.502 1.00 70.01 213 LYS D N 1
ATOM 6712 C CA . LYS D 1 213 ? -1.671 -14.111 43.650 1.00 74.91 213 LYS D CA 1
ATOM 6713 C C . LYS D 1 213 ? -1.572 -15.642 43.551 1.00 77.63 213 LYS D C 1
ATOM 6714 O O . LYS D 1 213 ? -2.588 -16.330 43.358 1.00 79.76 213 LYS D O 1
ATOM 6720 N N . LYS D 1 214 ? -0.343 -16.158 43.659 1.00 79.16 214 LYS D N 1
ATOM 6721 C CA . LYS D 1 214 ? -0.106 -17.594 43.805 1.00 81.79 214 LYS D CA 1
ATOM 6722 C C . LYS D 1 214 ? -0.770 -17.985 45.124 1.00 82.47 214 LYS D C 1
ATOM 6723 O O . LYS D 1 214 ? -1.926 -18.429 45.113 1.00 84.50 214 LYS D O 1
ATOM 6729 N N . LEU D 1 215 ? -0.076 -17.753 46.245 1.00 81.55 215 LEU D N 1
ATOM 6730 C CA . LEU D 1 215 ? -0.672 -17.783 47.593 1.00 81.37 215 LEU D CA 1
ATOM 6731 C C . LEU D 1 215 ? -2.206 -17.757 47.642 1.00 82.86 215 LEU D C 1
ATOM 6732 O O . LEU D 1 215 ? -2.805 -17.163 48.547 1.00 83.06 215 LEU D O 1
#

Nearest PDB structures (foldseek):
  3wg9-assembly1_A  TM=9.922E-01  e=6.015E-40  Thermoanaerobacter ethanolicus JW 200
  3wg9-assembly2_D  TM=9.860E-01  e=1.314E-39  Thermoanaerobacter ethanolicus JW 200
  3wgh-assembly1_B  TM=9.806E-01  e=2.072E-39  Thermoanaerobacter ethanolicus JW 200
  3wgh-assembly1_A  TM=9.671E-01  e=2.360E-39  Thermoanaerobacter ethanolicus JW 200
  3wgi-assembly1_A  TM=9.122E-01  e=2.734E-37  Thermoanaerobacter ethanolicus JW 200

Secondary structure (DSSP, 8-state):
--SS-HHHHHHHHHHHHHHHHHHHTT--EE-HHHHHHHT-S-HHHHHHHHTTT---SEEHHHHHHHHHHHTTTTS-EEEEEE--SHHHHHHHT-THHHHTTEEEEEEEES-GGGTT-EETTEEEEEGGGHHHHHHTTT--EEEE-S-STTHHHHHHHHHHTT--EEEE-SSS-----TTSEEEE--HHHHHHHHHHHHHHHHHHHHHT-/--SS-HHHHHHHHHHHHHHHHHHHTT--EE-HHHHHHHHTS-HHHHHHHHHTT---S--SSSEEHHHHHHHHHHHTTTTS-EEEEEE--SHHHHHHHHHTTTTTTTEEEEEEEES-GGGTT-BSSS-BEEEGGGHHHHHHHTT--EEEE-S-STTHHHHHHHHHHTT--EEEE-SSS-----TTSEEEE--HHHHHHHHHHHHHHHHHHHH-/--SS-HHHHHHHHHHHHHHHHHHHTT--EE-HHHHHHHHTS-HHHHHHHHHTT---EEHHHHHHHHHHHTTTTS-EEEEEE--SHHHHHHHT-THHHHTTEEEEEEEES-GGGTT-EETTEEEEEGGGHHHHHHTTT--EEEE-S-TTSHHHHHHHHHHTT--EEEE-SSS-----TTSEEEE--THHHHHHHHHHHHHHHHHHHH-/--SS-HHHHHHHHHHHHHHHHHHHTT--EE-HHHHHHHHTS-HHHHHHHHHTT----SSEEHHHHHHHHHHHTTTTS-EEEEEE--SHHHHHHHHHTTTTTTTEEEEEEEES-GGGTT-EETTEEEEEGGGHHHHHHHHT--EEEE-S-STTHHHHHHHHHHTT--EEEE-SSS-----TTSEEEE--THHHHHHHHHHHHHHHHHHH-

CATH classification: 1.10.10.10 (+1 more: 3.40.50.720)

Radius of gyration: 35.26 Å; Cα contacts (8 Å, |Δi|>4): 1358; chains: 4; bounding box: 56×97×94 Å

Solvent-accessible surface area: 41872 Å² total; per-residue (Å²): 200,46,109,8,61,62,43,14,0,111,58,0,1,91,4,9,67,47,1,60,87,19,61,148,97,100,51,140,100,10,40,24,160,102,2,13,103,113,6,54,22,83,9,63,39,0,109,101,0,17,102,53,23,88,119,197,27,39,46,0,101,103,15,38,59,58,0,26,80,14,0,0,25,42,64,79,10,36,3,0,2,3,4,4,40,45,50,1,50,5,8,5,73,26,69,37,13,44,191,42,12,6,48,20,83,0,1,0,18,133,66,96,206,56,72,43,106,129,26,98,123,14,80,4,36,42,10,110,58,0,36,74,26,8,77,177,33,159,14,53,0,0,8,0,13,29,72,106,119,96,0,62,124,13,0,74,18,0,28,179,29,38,1,94,0,0,0,0,16,11,92,62,98,7,144,39,67,112,93,2,28,33,4,37,13,66,20,13,29,18,1,21,0,0,0,0,39,42,8,10,138,78,10,22,142,154,52,155,100,206,42,111,9,64,61,42,17,0,105,48,0,1,79,2,7,76,34,0,59,71,18,54,148,103,102,56,143,103,8,41,17,168,92,1,21,116,112,9,53,18,86,24,74,55,2,120,118,0,6,114,53,2,37,74,40,68,90,134,53,205,3,5,50,0,96,89,1,33,79,12,0,30,60,0,0,0,34,90,85,95,14,33,1,0,0,2,2,4,42,40,29,0,47,10,3,0,70,38,1,31,178,31,46,108,9,1,38,14,92,1,0,0,18,136,57,102,196,37,76,33,84,120,16,125,129,17,67,0,53,42,15,112,68,0,42,90,26,5,75,191,54,165,3,26,0,0,1,0,11,31,90,115,124,88,2,63,111,10,0,69,11,0,31,156,22,46,7,110,0,0,0,0,3,5,62,73,71,11,150,33,65,106,123,10,26,36,3,25,9,48,11,25,31,18,2,14,0,0,0,0,40,53,15,9,118,58,17,63,147,120,125,166,41,112,4,65,60,32,15,0,101,56,0,1,76,4,9,66,46,0,56,94,14,55,150,98,103,58,146,186,8,34,32,176,84,1,18,119,120,9,49,16,86,23,49,51,0,118,96,0,23,105,62,19,51,111,98,41,73,1,98,107,15,37,83,43,0,31,80,9,0,0,25,82,70,87,12,25,6,0,2,2,3,4,41,45,50,0,48,7,10,5,70,25,61,36,16,47,190,40,16,7,46,20,89,0,0,0,18,136,70,94,207,53,69,40,104,131,25,100,123,14,75,2,35,37,7,107,65,0,37,80,32,8,80,185,45,178,8,36,0,0,8,0,11,25,98,108,135,88,0,68,120,12,0,61,16,0,32,172,27,46,3,102,0,0,0,0,21,15,90,66,112,10,154,29,65,124,121,5,24,31,4,39,13,64,24,16,32,18,5,11,0,0,0,0,37,42,8,10,136,72,20,43,144,150,85,202,202,43,112,9,64,60,32,18,0,96,46,0,1,74,2,7,78,32,0,52,77,15,56,154,97,96,58,142,108,6,42,26,172,93,0,23,120,124,11,47,17,89,26,73,54,3,123,120,0,15,116,59,8,45,124,123,47,214,14,27,28,0,96,92,9,35,71,47,0,31,125,3,0,0,32,86,78,95,14,29,1,0,0,3,3,2,41,43,36,0,39,11,5,0,57,40,6,26,146,48,64,93,12,3,44,15,92,0,0,0,18,137,44,100,192,52,74,33,76,138,13,132,141,13,62,0,55,45,11,110,68,0,45,77,26,5,73,171,44,162,4,25,0,0,3,0,11,32,77,114,128,90,3,62,113,10,0,62,10,0,33,150,22,46,6,110,0,0,2,0,4,6,63,91,80,13,157,34,64,105,123,8,27,35,3,22,8,48,16,25,30,19,2,16,0,0,0,0,36,42,9,9,137,85,5,57,175,121,120

B-factor: mean 49.63, std 14.6, range [21.66, 101.11]

InterPro domains:
  IPR003781 CoA-binding [PF02629] (82-179)
  IPR003781 CoA-binding [SM00881] (80-181)
  IPR009718 Rex DNA-binding, C-terminal domain [PF06971] (7-54)
  IPR022876 Redox-sensing transcriptional repressor Rex [MF_01131] (2-210)
  IPR022876 Redox-sensing transcriptional repressor Rex [NF003995] (4-210)
  IPR022876 Redox-sensing transcriptional repressor Rex [PTHR35786] (1-209)
  IPR036291 NAD(P)-binding domain superfamily [SSF51735] (82-207)
  IPR036388 Winged helix-like DNA-binding domain superfamily [G3DSA:1.10.10.10] (1-77)
  IPR036390 Winged helix DNA-binding domain superfamily [SSF46785] (10-80)
  IPR058236 Redox-sensing transcriptional repressor Rex, actinobacterial-type [NF003993] (4-209)

Foldseek 3Di:
DDDDDPVLVVCLVVVLVVLVVCVVVVNFADALVVVCVVSVHHSVVVVVSCVVPPPPHDGSVVVNVSSCVVNVLVAAAEEEEEDPPPVRLVVVPPCVVVVSRYHYAAYEYCDPVQAQPARVNHTYHHLVCVLVVCLVPVHAEYEYDDEPPCVLVSQVSCVVSPHQEYEYAYPDDHDDDPRHHYHYDDVVVVVVVVVCVVCVVVVCVVVVD/DDPDDPVLVVCLVVLLVVLVVCVVVVPFWDFLVRSCVVSVHHSVVVVVSLPVPPDQPADDGTGGSVSVNVSSCVVNVLVAAAEEEEEDPPPQSLVVVVVCVVVNSRYPYAAYEYCDPVQQAPAHVRHGYHHLVCVLVVCLVPVHAEYEYDDEPVCVLVSVVSCVVSPHQEYEYAYCDDHDDDPRHHYHYDHVVVVVVVVVCVVCVVVVVVVD/DDPDDVVLVVCLVVLLVVLVVCVVVVPQADALVRSCVVSVNHSVVVVVSCVVVPDNDGSVVVNVVSCVVNVQVAAAEEEEEDPPPVSLVVVPPCVVVVSHYHYAAYEYCDPVQAQDDRVNHTYHHLVCVLVCCQVPVHAEYEYDDDPPCVQVSVVSCVVSPHAEYEYADPDDHDHDPRHHYHYDDCVVVVVVVVCVVCVVVVVVVVD/DDPDDVVLVVLLVVLLVVLVVCVVVVPFWDFLVRSCVVSVHHSVVVVVSCPVPPDPDGTGGSVVVNVVSCVVNVLVAAAEEEEEDPPPQSLVVVVVCVVVVSRYPYAEYEYCDVVQQADARPNHGYHHLVCVLVCCLVVVHAEYEYDDDPPCRQVSVVSCVVSPHQEYEYAYCDDHDDDPRHHYHYDDCVVVVVVVVCVVCVVVVVVVD

Organism: NCBI:txid509192

Sequence (837 aa):
KTIVSMAVIRRLPRYHRYLEELLKNDVKRISSRELSEKMGVTASQIRQDLNNFGGYGYNVEELYNNLTKILGLDKTYNTIIIGAGNLGQAIANYTSFEKSGFNLKGIFDINPRLFGLKIRDVEVMDVETVEDFIARNKIDIGILCIPKDNAQYTADRLVRAGIKAIWNFLPIDLKVPDDVILENVHLSDSLFTVSYRLNEEELFKKLKGKTIVSMAVIRRLPRYHRYLEELLKNDVKRISSRELSEKMGVTASQIRQDLNNFGGFGQQGYGYNVEELYNNLTKILGLDKTYNTIIIGAGNLGQAIANYTSFEKSGFNLKGIFDINPRLFGLKIRDVEVMDVETVEDFIARNKIDIGILCIPKDNAQYTADRLVRAGIKAIWNFLPIDLKVPDDVILENVHLSDSLFTVSYRLNEEELFKKLKTIVSMAVIRRLPRYHRYLEELLKNDVKRISSRELSEKMGVTASQIRQDLNNFGGGYNVEELYNNLTKILGLDKTYNTIIIGAGNLGQAIANYTSFEKSGFNLKGIFDINPRLFGLKIRDVEVMDVETVEDFIARNKIDIGILCIPKDNAQYTADRLVRAGIKAIWNFLPIDLKVPDDVILENVHLSDSLFTVSYRLNEEELFKKLKKTIVSMAVIRRLPRYHRYLEELLKNDVKRISSRELSEKMGVTASQIRQDLNNFGGQGYGYNVEELYNNLTKILGLDKTYNTIIIGAGNLGQAIANYTSFEKSGFNLKGIFDINPRLFGLKIRDVEVMDVETVEDFIARNKIDIGILCIPKDNAQYTADRLVRAGIKAIWNFLPIDLKVPDDVILENVHLSDSLFTVSYRLNEEELFKKL